Protein AF-0000000084566109 (afdb_homodimer)

Solvent-accessible surface area (backbone atoms only — not comparable to full-atom values): 45093 Å² total; per-residue (Å²): 135,86,79,77,76,80,77,79,77,79,77,78,77,78,76,80,76,72,75,73,78,78,74,76,75,74,81,66,57,42,73,52,81,47,66,78,66,37,40,87,80,50,64,73,86,62,72,80,70,82,53,57,67,56,38,51,49,52,53,51,48,41,58,68,37,37,54,48,72,68,52,50,49,45,33,47,53,53,49,52,54,53,49,50,52,52,39,42,41,44,62,55,44,79,86,59,75,68,59,42,54,63,46,71,41,75,19,55,42,48,67,68,63,40,44,40,49,92,50,46,52,35,36,33,37,36,29,21,74,42,81,57,29,57,65,29,51,51,49,48,49,52,48,50,52,53,51,50,52,62,72,44,63,88,50,88,70,54,81,60,62,48,76,43,80,44,75,58,86,54,32,36,37,42,29,37,77,69,24,36,38,36,38,34,50,31,50,45,76,82,54,59,80,71,59,45,78,89,54,26,54,53,64,70,58,29,50,50,48,53,47,40,48,48,50,41,51,50,36,64,73,71,50,57,50,56,54,37,36,48,44,35,42,49,51,53,52,42,29,72,59,32,73,48,38,56,78,60,46,72,67,55,43,51,51,47,30,40,43,41,26,41,69,40,86,83,63,50,77,48,53,60,59,58,21,57,52,41,46,30,48,37,32,40,55,34,29,51,35,91,64,32,42,51,52,60,36,87,81,45,88,60,85,40,44,58,53,75,78,48,52,71,56,52,29,43,40,31,24,41,36,22,44,34,48,40,54,38,46,76,45,69,39,50,47,35,67,69,60,75,36,81,65,59,52,57,49,73,30,72,41,75,34,92,86,40,77,45,60,47,65,81,80,82,61,73,79,75,76,76,73,70,73,75,68,70,74,66,67,83,72,67,78,89,74,85,83,82,80,79,88,74,82,127,134,85,78,77,73,80,76,76,76,73,76,75,74,77,73,80,74,71,75,74,77,78,73,74,75,73,82,66,56,42,74,52,81,47,66,80,66,37,39,86,80,51,63,72,86,63,73,79,70,83,53,57,66,56,39,50,49,53,51,51,48,40,58,69,38,37,53,48,73,68,49,48,50,45,33,47,53,53,50,52,53,53,50,51,53,53,40,42,41,45,60,55,43,80,86,54,73,68,56,44,52,65,47,71,43,74,19,55,42,47,68,68,63,42,45,40,50,93,52,47,53,35,36,32,38,36,28,23,73,42,83,58,29,58,66,29,51,52,47,47,48,50,50,50,52,51,50,50,51,61,72,44,64,88,50,87,71,52,82,59,64,48,75,45,80,45,76,58,87,56,32,36,38,42,30,38,78,68,23,34,40,36,37,35,50,31,50,47,77,82,53,61,80,70,59,44,78,87,55,27,54,52,62,70,58,28,50,50,50,53,46,40,49,48,51,42,53,48,36,64,73,70,52,57,50,54,54,36,34,48,45,35,42,48,49,53,50,41,28,73,60,31,73,48,38,56,79,61,45,73,67,54,43,51,52,48,29,40,43,42,26,42,68,38,86,82,62,50,77,48,53,59,58,57,21,57,52,41,46,30,47,39,31,39,55,32,30,50,33,91,62,33,42,51,53,59,38,88,80,46,90,56,89,40,45,57,53,73,80,48,53,71,54,50,29,44,39,33,23,41,38,21,42,33,47,42,53,37,44,75,44,69,40,50,49,35,66,69,60,76,39,82,65,59,55,58,51,75,30,74,40,74,33,92,85,40,78,44,61,48,68,81,80,85,63,72,79,73,78,78,75,73,76,74,69,71,72,67,68,82,70,68,77,90,71,77,82,69,82,74,86,68,89,123

Organism: Dendroctonus ponderosae (NCBI:txid77166)

Structure (mmCIF, N/CA/C/O backbone):
data_AF-0000000084566109-model_v1
#
loop_
_entity.id
_entity.type
_entity.pdbx_description
1 polymer 'DZF domain-containing protein'
#
loop_
_atom_site.group_PDB
_atom_site.id
_atom_site.type_symbol
_atom_site.label_atom_id
_atom_site.label_alt_id
_atom_site.label_comp_id
_atom_site.label_asym_id
_atom_site.label_entity_id
_atom_site.label_seq_id
_atom_site.pdbx_PDB_ins_code
_atom_site.Cartn_x
_atom_site.Cartn_y
_atom_site.Cartn_z
_atom_site.occupancy
_atom_site.B_iso_or_equiv
_atom_site.auth_seq_id
_atom_site.auth_comp_id
_atom_site.auth_asym_id
_atom_site.auth_atom_id
_atom_site.pdbx_PDB_model_num
ATOM 1 N N . MET A 1 1 ? 74.625 21.328 73.812 1 24.22 1 MET A N 1
ATOM 2 C CA . MET A 1 1 ? 74.438 20.562 72.562 1 24.22 1 MET A CA 1
ATOM 3 C C . MET A 1 1 ? 73 20.328 72.25 1 24.22 1 MET A C 1
ATOM 5 O O . MET A 1 1 ? 72.25 19.672 73.062 1 24.22 1 MET A O 1
ATOM 9 N N . ALA A 1 2 ? 72.312 21.359 71.625 1 22.27 2 ALA A N 1
ATOM 10 C CA . ALA A 1 2 ? 70.875 21.719 71.562 1 22.27 2 ALA A CA 1
ATOM 11 C C . ALA A 1 2 ? 70.062 20.688 70.75 1 22.27 2 ALA A C 1
ATOM 13 O O . ALA A 1 2 ? 70.375 20.422 69.562 1 22.27 2 ALA A O 1
ATOM 14 N N . ARG A 1 3 ? 69.625 19.594 71.312 1 24.31 3 ARG A N 1
ATOM 15 C CA . ARG A 1 3 ? 69 18.328 70.938 1 24.31 3 ARG A CA 1
ATOM 16 C C . ARG A 1 3 ? 67.688 18.578 70.188 1 24.31 3 ARG A C 1
ATOM 18 O O . ARG A 1 3 ? 66.625 18.844 70.75 1 24.31 3 ARG A O 1
ATOM 25 N N . GLY A 1 4 ? 67.625 19.391 69 1 24.3 4 GLY A N 1
ATOM 26 C CA . GLY A 1 4 ? 66.5 20 68.375 1 24.3 4 GLY A CA 1
ATOM 27 C C . GLY A 1 4 ? 65.5 18.969 67.875 1 24.3 4 GLY A C 1
ATOM 28 O O . GLY A 1 4 ? 65.812 18.172 67 1 24.3 4 GLY A O 1
ATOM 29 N N . GLY A 1 5 ? 64.625 18.375 68.688 1 27.52 5 GLY A N 1
ATOM 30 C CA . GLY A 1 5 ? 63.688 17.297 68.5 1 27.52 5 GLY A CA 1
ATOM 31 C C . GLY A 1 5 ? 62.688 17.609 67.375 1 27.52 5 GLY A C 1
ATOM 32 O O . GLY A 1 5 ? 62.094 18.688 67.375 1 27.52 5 GLY A O 1
ATOM 33 N N . MET A 1 6 ? 62.938 17.234 66.125 1 29.09 6 MET A N 1
ATOM 34 C CA . MET A 1 6 ? 62.219 17.469 64.812 1 29.09 6 MET A CA 1
ATOM 35 C C . MET A 1 6 ? 60.812 16.922 64.938 1 29.09 6 MET A C 1
ATOM 37 O O . MET A 1 6 ? 60.594 15.719 65.125 1 29.09 6 MET A O 1
ATOM 41 N N . ARG A 1 7 ? 59.812 17.641 65.5 1 29.08 7 ARG A N 1
ATOM 42 C CA . ARG A 1 7 ? 58.438 17.312 65.688 1 29.08 7 ARG A CA 1
ATOM 43 C C . ARG A 1 7 ? 57.719 16.984 64.375 1 29.08 7 ARG A C 1
ATOM 45 O O . ARG A 1 7 ? 57.781 17.766 63.438 1 29.08 7 ARG A O 1
ATOM 52 N N . GLY A 1 8 ? 57.688 15.695 63.969 1 26.45 8 GLY A N 1
ATOM 53 C CA . GLY A 1 8 ? 57.125 15.078 62.781 1 26.45 8 GLY A CA 1
ATOM 54 C C . GLY A 1 8 ? 55.656 15.438 62.594 1 26.45 8 GLY A C 1
ATOM 55 O O . GLY A 1 8 ? 54.812 15.125 63.438 1 26.45 8 GLY A O 1
ATOM 56 N N . ARG A 1 9 ? 55.312 16.672 62.188 1 27.45 9 ARG A N 1
ATOM 57 C CA . ARG A 1 9 ? 53.969 17.156 61.969 1 27.45 9 ARG A CA 1
ATOM 58 C C . ARG A 1 9 ? 53.156 16.203 61.062 1 27.45 9 ARG A C 1
ATOM 60 O O . ARG A 1 9 ? 53.594 15.891 59.969 1 27.45 9 ARG A O 1
ATOM 67 N N . GLY A 1 10 ? 52.469 15.203 61.625 1 26.62 10 GLY A N 1
ATOM 68 C CA . GLY A 1 10 ? 51.531 14.273 61.031 1 26.62 10 GLY A CA 1
ATOM 69 C C . GLY A 1 10 ? 50.531 14.945 60.125 1 26.62 10 GLY A C 1
ATOM 70 O O . GLY A 1 10 ? 49.75 15.781 60.562 1 26.62 10 GLY A O 1
ATOM 71 N N . GLY A 1 11 ? 50.844 15.406 58.906 1 27.61 11 GLY A N 1
ATOM 72 C CA . GLY A 1 11 ? 49.969 16.047 57.938 1 27.61 11 GLY A CA 1
ATOM 73 C C . GLY A 1 11 ? 48.656 15.281 57.75 1 27.61 11 GLY A C 1
ATOM 74 O O . GLY A 1 11 ? 48.688 14.07 57.5 1 27.61 11 GLY A O 1
ATOM 75 N N . MET A 1 12 ? 47.625 15.586 58.5 1 27.42 12 MET A N 1
ATOM 76 C CA . MET A 1 12 ? 46.25 15.109 58.406 1 27.42 12 MET A CA 1
ATOM 77 C C . MET A 1 12 ? 45.75 15.133 56.969 1 27.42 12 MET A C 1
ATOM 79 O O . MET A 1 12 ? 45.781 16.172 56.312 1 27.42 12 MET A O 1
ATOM 83 N N . ASN A 1 13 ? 45.969 14.078 56.188 1 28.45 13 ASN A N 1
ATOM 84 C CA . ASN A 1 13 ? 45.438 13.828 54.844 1 28.45 13 ASN A CA 1
ATOM 85 C C . ASN A 1 13 ? 43.938 14.094 54.781 1 28.45 13 ASN A C 1
ATOM 87 O O . ASN A 1 13 ? 43.125 13.383 55.406 1 28.45 13 ASN A O 1
ATOM 91 N N . ARG A 1 14 ? 43.406 15.305 54.844 1 30.81 14 ARG A N 1
ATOM 92 C CA . ARG A 1 14 ? 42.031 15.664 54.594 1 30.81 14 ARG A CA 1
ATOM 93 C C . ARG A 1 14 ? 41.469 14.898 53.406 1 30.81 14 ARG A C 1
ATOM 95 O O . ARG A 1 14 ? 42 14.977 52.281 1 30.81 14 ARG A O 1
ATOM 102 N N . GLY A 1 15 ? 40.875 13.688 53.531 1 30.41 15 GLY A N 1
ATOM 103 C CA . GLY A 1 15 ? 40.125 12.844 52.625 1 30.41 15 GLY A CA 1
ATOM 104 C C . GLY A 1 15 ? 39.219 13.617 51.719 1 30.41 15 GLY A C 1
ATOM 105 O O . GLY A 1 15 ? 38.406 14.445 52.188 1 30.41 15 GLY A O 1
ATOM 106 N N . ILE A 1 16 ? 39.531 14.055 50.531 1 33 16 ILE A N 1
ATOM 107 C CA . ILE A 1 16 ? 38.75 14.68 49.469 1 33 16 ILE A CA 1
ATOM 108 C C . ILE A 1 16 ? 37.406 13.984 49.344 1 33 16 ILE A C 1
ATOM 110 O O . ILE A 1 16 ? 37.344 12.797 49.031 1 33 16 ILE A O 1
ATOM 114 N N . GLY A 1 17 ? 36.406 14.164 50.219 1 33.16 17 GLY A N 1
ATOM 115 C CA . GLY A 1 17 ? 35.031 13.742 50.062 1 33.16 17 GLY A CA 1
ATOM 116 C C . GLY A 1 17 ? 34.5 13.844 48.656 1 33.16 17 GLY A C 1
ATOM 117 O O . GLY A 1 17 ? 34.5 14.93 48.062 1 33.16 17 GLY A O 1
ATOM 118 N N . GLY A 1 18 ? 34.75 12.875 47.781 1 34.28 18 GLY A N 1
ATOM 119 C CA . GLY A 1 18 ? 34.25 12.75 46.438 1 34.28 18 GLY A CA 1
ATOM 120 C C . GLY A 1 18 ? 32.812 13.195 46.281 1 34.28 18 GLY A C 1
ATOM 121 O O . GLY A 1 18 ? 31.984 12.945 47.156 1 34.28 18 GLY A O 1
ATOM 122 N N . ARG A 1 19 ? 32.5 14.391 45.688 1 39.81 19 ARG A N 1
ATOM 123 C CA . ARG A 1 19 ? 31.172 14.875 45.375 1 39.81 19 ARG A CA 1
ATOM 124 C C . ARG A 1 19 ? 30.281 13.734 44.875 1 39.81 19 ARG A C 1
ATOM 126 O O . ARG A 1 19 ? 30.75 12.836 44.156 1 39.81 19 ARG A O 1
ATOM 133 N N . PRO A 1 20 ? 29.25 13.336 45.656 1 38.5 20 PRO A N 1
ATOM 134 C CA . PRO A 1 20 ? 28.328 12.281 45.219 1 38.5 20 PRO A CA 1
ATOM 135 C C . PRO A 1 20 ? 27.969 12.375 43.75 1 38.5 20 PRO A C 1
ATOM 137 O O . PRO A 1 20 ? 28.031 13.461 43.156 1 38.5 20 PRO A O 1
ATOM 140 N N . PRO A 1 21 ? 28.094 11.336 42.969 1 37.12 21 PRO A N 1
ATOM 141 C CA . PRO A 1 21 ? 27.781 11.328 41.531 1 37.12 21 PRO A CA 1
ATOM 142 C C . PRO A 1 21 ? 26.469 12.047 41.219 1 37.12 21 PRO A C 1
ATOM 144 O O . PRO A 1 21 ? 25.594 12.141 42.062 1 37.12 21 PRO A O 1
ATOM 147 N N . TYR A 1 22 ? 26.453 13.125 40.5 1 36.5 22 TYR A N 1
ATOM 148 C CA . TYR A 1 22 ? 25.281 13.812 39.969 1 36.5 22 TYR A CA 1
ATOM 149 C C . TYR A 1 22 ? 24.188 12.82 39.594 1 36.5 22 TYR A C 1
ATOM 151 O O . TYR A 1 22 ? 24.438 11.883 38.812 1 36.5 22 TYR A O 1
ATOM 159 N N . LYS A 1 23 ? 23.234 12.484 40.406 1 35.03 23 LYS A N 1
ATOM 160 C CA . LYS A 1 23 ? 22.047 11.703 40.031 1 35.03 23 LYS A CA 1
ATOM 161 C C . LYS A 1 23 ? 21.5 12.125 38.688 1 35.03 23 LYS A C 1
ATOM 163 O O . LYS A 1 23 ? 21.203 13.305 38.469 1 35.03 23 LYS A O 1
ATOM 168 N N . VAL A 1 24 ? 21.812 11.516 37.625 1 37.69 24 VAL A N 1
ATOM 169 C CA . VAL A 1 24 ? 21.188 11.719 36.312 1 37.69 24 VAL A CA 1
ATOM 170 C C . VAL A 1 24 ? 19.688 11.953 36.5 1 37.69 24 VAL A C 1
ATOM 172 O O . VAL A 1 24 ? 19 11.148 37.125 1 37.69 24 VAL A O 1
ATOM 175 N N . LYS A 1 25 ? 19.188 13.18 36.625 1 38.34 25 LYS A N 1
ATOM 176 C CA . LYS A 1 25 ? 17.766 13.5 36.688 1 38.34 25 LYS A CA 1
ATOM 177 C C . LYS A 1 25 ? 16.969 12.609 35.75 1 38.34 25 LYS A C 1
ATOM 179 O O . LYS A 1 25 ? 17.312 12.492 34.562 1 38.34 25 LYS A O 1
ATOM 184 N N . MET A 1 26 ? 16.406 11.547 36.188 1 39.81 26 MET A N 1
ATOM 185 C CA . MET A 1 26 ? 15.469 10.688 35.469 1 39.81 26 MET A CA 1
ATOM 186 C C . MET A 1 26 ? 14.469 11.516 34.688 1 39.81 26 MET A C 1
ATOM 188 O O . MET A 1 26 ? 13.805 12.398 35.219 1 39.81 26 MET A O 1
ATOM 192 N N . PHE A 1 27 ? 14.742 11.781 33.469 1 41.44 27 PHE A N 1
ATOM 193 C CA . PHE A 1 27 ? 13.797 12.453 32.594 1 41.44 27 PHE A CA 1
ATOM 194 C C . PHE A 1 27 ? 12.391 11.906 32.781 1 41.44 27 PHE A C 1
ATOM 196 O O . PHE A 1 27 ? 12.141 10.719 32.562 1 41.44 27 PHE A O 1
ATOM 203 N N . LEU A 1 28 ? 11.602 12.523 33.688 1 40.25 28 LEU A N 1
ATOM 204 C CA . LEU A 1 28 ? 10.188 12.172 33.781 1 40.25 28 LEU A CA 1
ATOM 205 C C . LEU A 1 28 ? 9.391 12.805 32.656 1 40.25 28 LEU A C 1
ATOM 207 O O . LEU A 1 28 ? 9.125 14.008 32.656 1 40.25 28 LEU A O 1
ATOM 211 N N . PRO A 1 29 ? 9.258 12.109 31.547 1 44.16 29 PRO A N 1
ATOM 212 C CA . PRO A 1 29 ? 8.523 12.695 30.422 1 44.16 29 PRO A CA 1
ATOM 213 C C . PRO A 1 29 ? 7.145 13.211 30.828 1 44.16 29 PRO A C 1
ATOM 215 O O . PRO A 1 29 ? 6.402 12.516 31.531 1 44.16 29 PRO A O 1
ATOM 218 N N . ARG A 1 30 ? 6.902 14.492 30.938 1 50.47 30 ARG A N 1
ATOM 219 C CA . ARG A 1 30 ? 5.582 15.047 31.219 1 50.47 30 ARG A CA 1
ATOM 220 C C . ARG A 1 30 ? 4.762 15.195 29.938 1 50.47 30 ARG A C 1
ATOM 222 O O . ARG A 1 30 ? 5.293 15.578 28.891 1 50.47 30 ARG A O 1
ATOM 229 N N . HIS A 1 31 ? 3.6 14.562 29.953 1 48.66 31 HIS A N 1
ATOM 230 C CA . HIS A 1 31 ? 2.711 14.734 28.812 1 48.66 31 HIS A CA 1
ATOM 231 C C . HIS A 1 31 ? 2.018 16.094 28.859 1 48.66 31 HIS A C 1
ATOM 233 O O . HIS A 1 31 ? 1.535 16.516 29.906 1 48.66 31 HIS A O 1
ATOM 239 N N . PRO A 1 32 ? 2.1 16.844 27.922 1 48.53 32 PRO A N 1
ATOM 240 C CA . PRO A 1 32 ? 1.379 18.125 27.938 1 48.53 32 PRO A CA 1
ATOM 241 C C . PRO A 1 32 ? -0.129 17.938 28.094 1 48.53 32 PRO A C 1
ATOM 243 O O . PRO A 1 32 ? -0.662 16.859 27.828 1 48.53 32 PRO A O 1
ATOM 246 N N . PHE A 1 33 ? -0.722 18.922 28.719 1 50.38 33 PHE A N 1
ATOM 247 C CA . PHE A 1 33 ? -2.172 18.938 28.875 1 50.38 33 PHE A CA 1
ATOM 248 C C . PHE A 1 33 ? -2.867 18.812 27.531 1 50.38 33 PHE A C 1
ATOM 250 O O . PHE A 1 33 ? -2.549 19.562 26.594 1 50.38 33 PHE A O 1
ATOM 257 N N . ASP A 1 34 ? -3.506 17.734 27.25 1 49.19 34 ASP A N 1
ATOM 258 C CA . ASP A 1 34 ? -4.285 17.484 26.031 1 49.19 34 ASP A CA 1
ATOM 259 C C . ASP A 1 34 ? -5.781 17.453 26.344 1 49.19 34 ASP A C 1
ATOM 261 O O . ASP A 1 34 ? -6.262 16.5 26.984 1 49.19 34 ASP A O 1
ATOM 265 N N . LEU A 1 35 ? -6.453 18.5 26.031 1 51.09 35 LEU A N 1
ATOM 266 C CA . LEU A 1 35 ? -7.875 18.641 26.312 1 51.09 35 LEU A CA 1
ATOM 267 C C . LEU A 1 35 ? -8.648 17.422 25.797 1 51.09 35 LEU A C 1
ATOM 269 O O . LEU A 1 35 ? -9.617 16.984 26.422 1 51.09 35 LEU A O 1
ATOM 273 N N . ALA A 1 36 ? -8.203 16.938 24.719 1 50.5 36 ALA A N 1
ATOM 274 C CA . ALA A 1 36 ? -8.922 15.805 24.125 1 50.5 36 ALA A CA 1
ATOM 275 C C . ALA A 1 36 ? -8.875 14.586 25.031 1 50.5 36 ALA A C 1
ATOM 277 O O . ALA A 1 36 ? -9.797 13.766 25.031 1 50.5 36 ALA A O 1
ATOM 278 N N . LEU A 1 37 ? -7.863 14.57 25.828 1 51.66 37 LEU A N 1
ATOM 279 C CA . LEU A 1 37 ? -7.699 13.438 26.734 1 51.66 37 LEU A CA 1
ATOM 280 C C . LEU A 1 37 ? -8.445 13.672 28.047 1 51.66 37 LEU A C 1
ATOM 282 O O . LEU A 1 37 ? -8.664 12.734 28.812 1 51.66 37 LEU A O 1
ATOM 286 N N . CYS A 1 38 ? -8.766 14.898 28.375 1 51.47 38 CYS A N 1
ATOM 287 C CA . CYS A 1 38 ? -9.312 15.203 29.688 1 51.47 38 CYS A CA 1
ATOM 288 C C . CYS A 1 38 ? -10.773 15.609 29.594 1 51.47 38 CYS A C 1
ATOM 290 O O . CYS A 1 38 ? -11.297 16.297 30.484 1 51.47 38 CYS A O 1
ATOM 292 N N . GLU A 1 39 ? -11.414 15.305 28.562 1 54.31 39 GLU A N 1
ATOM 293 C CA . GLU A 1 39 ? -12.789 15.773 28.406 1 54.31 39 GLU A CA 1
ATOM 294 C C . GLU A 1 39 ? -13.656 15.328 29.578 1 54.31 39 GLU A C 1
ATOM 296 O O . GLU A 1 39 ? -14.562 16.047 30 1 54.31 39 GLU A O 1
ATOM 301 N N . SER A 1 40 ? -13.359 14.195 30.031 1 52.59 40 SER A N 1
ATOM 302 C CA . SER A 1 40 ? -14.18 13.703 31.141 1 52.59 40 SER A CA 1
ATOM 303 C C . SER A 1 40 ? -13.992 14.555 32.375 1 52.59 40 SER A C 1
ATOM 305 O O . SER A 1 40 ? -14.938 14.766 33.156 1 52.59 40 SER A O 1
ATOM 307 N N . SER A 1 41 ? -12.789 15.047 32.531 1 52.84 41 SER A N 1
ATOM 308 C CA . SER A 1 41 ? -12.508 15.797 33.75 1 52.84 41 SER A CA 1
ATOM 309 C C . SER A 1 41 ? -12.836 17.281 33.562 1 52.84 41 SER A C 1
ATOM 311 O O . SER A 1 41 ? -13.031 18 34.531 1 52.84 41 SER A O 1
ATOM 313 N N . PHE A 1 42 ? -12.82 17.766 32.312 1 51.38 42 PHE A N 1
ATOM 314 C CA . PHE A 1 42 ? -13.109 19.172 32.031 1 51.38 42 PHE A CA 1
ATOM 315 C C . PHE A 1 42 ? -14.133 19.297 30.906 1 51.38 42 PHE A C 1
ATOM 317 O O . PHE A 1 42 ? -13.773 19.5 29.75 1 51.38 42 PHE A O 1
ATOM 324 N N . PRO A 1 43 ? -15.375 19.047 31.453 1 48.75 43 PRO A N 1
ATOM 325 C CA . PRO A 1 43 ? -16.453 19.156 30.453 1 48.75 43 PRO A CA 1
ATOM 326 C C . PRO A 1 43 ? -16.5 20.531 29.781 1 48.75 43 PRO A C 1
ATOM 328 O O . PRO A 1 43 ? -16.188 21.531 30.406 1 48.75 43 PRO A O 1
ATOM 331 N N . ARG A 1 44 ? -16.422 20.531 28.469 1 50.94 44 ARG A N 1
ATOM 332 C CA . ARG A 1 44 ? -16.516 21.781 27.734 1 50.94 44 ARG A CA 1
ATOM 333 C C . ARG A 1 44 ? -17.719 22.594 28.188 1 50.94 44 ARG A C 1
ATOM 335 O O . ARG A 1 44 ? -18.797 22.047 28.422 1 50.94 44 ARG A O 1
ATOM 342 N N . THR A 1 45 ? -17.594 23.703 28.797 1 45.22 45 THR A N 1
ATOM 343 C CA . THR A 1 45 ? -18.688 24.594 29.203 1 45.22 45 THR A CA 1
ATOM 344 C C . THR A 1 45 ? -19.609 24.891 28.016 1 45.22 45 THR A C 1
ATOM 346 O O . THR A 1 45 ? -20.797 25.156 28.203 1 45.22 45 THR A O 1
ATOM 349 N N . LYS A 1 46 ? -19.156 25.344 26.828 1 45.56 46 LYS A N 1
ATOM 350 C CA . LYS A 1 46 ? -19.969 25.656 25.656 1 45.56 46 LYS A CA 1
ATOM 351 C C . LYS A 1 46 ? -19.922 24.547 24.625 1 45.56 46 LYS A C 1
ATOM 353 O O . LYS A 1 46 ? -18.875 23.922 24.422 1 45.56 46 LYS A O 1
ATOM 358 N N . PRO A 1 47 ? -21.109 24.047 24.375 1 44.66 47 PRO A N 1
ATOM 359 C CA . PRO A 1 47 ? -21.172 23.016 23.344 1 44.66 47 PRO A CA 1
ATOM 360 C C . PRO A 1 47 ? -20.266 23.312 22.156 1 44.66 47 PRO A C 1
ATOM 362 O O . PRO A 1 47 ? -19.984 24.484 21.859 1 44.66 47 PRO A O 1
ATOM 365 N N . ALA A 1 48 ? -19.344 22.453 21.75 1 49.38 48 ALA A N 1
ATOM 366 C CA . ALA A 1 48 ? -18.484 22.625 20.578 1 49.38 48 ALA A CA 1
ATOM 367 C C . ALA A 1 48 ? -19.203 23.375 19.469 1 49.38 48 ALA A C 1
ATOM 369 O O . ALA A 1 48 ? -20.281 22.953 19.031 1 49.38 48 ALA A O 1
ATOM 370 N N . ALA A 1 49 ? -19.469 24.688 19.484 1 47.06 49 ALA A N 1
ATOM 371 C CA . ALA A 1 49 ? -20.062 25.438 18.391 1 47.06 49 ALA A CA 1
ATOM 372 C C . ALA A 1 49 ? -19.875 24.703 17.062 1 47.06 49 ALA A C 1
ATOM 374 O O . ALA A 1 49 ? -18.828 24.062 16.844 1 47.06 49 ALA A O 1
ATOM 375 N N . GLU A 1 50 ? -20.953 24.234 16.469 1 54.97 50 GLU A N 1
ATOM 376 C CA . GLU A 1 50 ? -21.094 23.531 15.195 1 54.97 50 GLU A CA 1
ATOM 377 C C . GLU A 1 50 ? -20.141 24.109 14.148 1 54.97 50 GLU A C 1
ATOM 379 O O . GLU A 1 50 ? -20.391 25.203 13.633 1 54.97 50 GLU A O 1
ATOM 384 N N . GLU A 1 51 ? -18.812 23.938 14.289 1 76.94 51 GLU A N 1
ATOM 385 C CA . GLU A 1 51 ? -17.828 24.562 13.414 1 76.94 51 GLU A CA 1
ATOM 386 C C . GLU A 1 51 ? -17.891 23.984 12.008 1 76.94 51 GLU A C 1
ATOM 388 O O . GLU A 1 51 ? -16.891 23.484 11.492 1 76.94 51 GLU A O 1
ATOM 393 N N . THR A 1 52 ? -19.156 23.984 11.555 1 83.12 52 THR A N 1
ATOM 394 C CA . THR A 1 52 ? -19.406 23.516 10.195 1 83.12 52 THR A CA 1
ATOM 395 C C . THR A 1 52 ? -18.594 24.312 9.18 1 83.12 52 THR A C 1
ATOM 397 O O . THR A 1 52 ? -18.031 23.766 8.242 1 83.12 52 THR A O 1
ATOM 400 N N . ALA A 1 53 ? -18.547 25.625 9.492 1 88.81 53 ALA A N 1
ATOM 401 C CA . ALA A 1 53 ? -17.812 26.484 8.562 1 88.81 53 ALA A CA 1
ATOM 402 C C . ALA A 1 53 ? -16.328 26.125 8.562 1 88.81 53 ALA A C 1
ATOM 404 O O . ALA A 1 53 ? -15.695 26.094 7.504 1 88.81 53 ALA A O 1
ATOM 405 N N . PHE A 1 54 ? -15.859 25.906 9.711 1 93 54 PHE A N 1
ATOM 406 C CA . PHE A 1 54 ? -14.453 25.547 9.836 1 93 54 PHE A CA 1
ATOM 407 C C . PHE A 1 54 ? -14.18 24.203 9.164 1 93 54 PHE A C 1
ATOM 409 O O . PHE A 1 54 ? -13.219 24.078 8.406 1 93 54 PHE A O 1
ATOM 416 N N . THR A 1 55 ? -14.992 23.234 9.383 1 91.75 55 THR A N 1
ATOM 417 C CA . THR A 1 55 ? -14.852 21.922 8.766 1 91.75 55 THR A CA 1
ATOM 418 C C . THR A 1 55 ? -14.914 22.016 7.246 1 91.75 55 THR A C 1
ATOM 420 O O . THR A 1 55 ? -14.094 21.422 6.547 1 91.75 55 THR A O 1
ATOM 423 N N . GLN A 1 56 ? -15.797 22.797 6.777 1 90.12 56 GLN A N 1
ATOM 424 C CA . GLN A 1 56 ? -15.938 22.984 5.336 1 90.12 56 GLN A CA 1
ATOM 425 C C . GLN A 1 56 ? -14.711 23.656 4.738 1 90.12 56 GLN A C 1
ATOM 427 O O . GLN A 1 56 ? -14.289 23.312 3.629 1 90.12 56 GLN A O 1
ATOM 432 N N . ALA A 1 57 ? -14.18 24.547 5.488 1 94.31 57 ALA A N 1
ATOM 433 C CA . ALA A 1 57 ? -12.977 25.234 5.027 1 94.31 57 ALA A CA 1
ATOM 434 C C . ALA A 1 57 ? -11.797 24.266 4.949 1 94.31 57 ALA A C 1
ATOM 436 O O . ALA A 1 57 ? -11 24.328 4.012 1 94.31 57 ALA A O 1
ATOM 437 N N . LEU A 1 58 ? -11.703 23.422 5.949 1 96.12 58 LEU A N 1
ATOM 438 C CA . LEU A 1 58 ? -10.641 22.422 5.973 1 96.12 58 LEU A CA 1
ATOM 439 C C . LEU A 1 58 ? -10.742 21.484 4.777 1 96.12 58 LEU A C 1
ATOM 441 O O . LEU A 1 58 ? -9.742 21.219 4.109 1 96.12 58 LEU A O 1
ATOM 445 N N . LEU A 1 59 ? -11.898 21.062 4.48 1 92.69 59 LEU A N 1
ATOM 446 C CA . LEU A 1 59 ? -12.141 20.109 3.395 1 92.69 59 LEU A CA 1
ATOM 447 C C . LEU A 1 59 ? -11.914 20.781 2.039 1 92.69 59 LEU A C 1
ATOM 449 O O . LEU A 1 59 ? -11.367 20.156 1.123 1 92.69 59 LEU A O 1
ATOM 453 N N . LYS A 1 60 ? -12.32 21.984 1.951 1 92.88 60 LYS A N 1
ATOM 454 C CA . LYS A 1 60 ? -12.078 22.734 0.718 1 92.88 60 LYS A CA 1
ATOM 455 C C . LYS A 1 60 ? -10.586 22.922 0.464 1 92.88 60 LYS A C 1
ATOM 457 O O . LYS A 1 60 ? -10.117 22.719 -0.659 1 92.88 60 LYS A O 1
ATOM 462 N N . ARG A 1 61 ? -9.898 23.266 1.499 1 96.06 61 ARG A N 1
ATOM 463 C CA . ARG A 1 61 ? -8.453 23.453 1.352 1 96.06 61 ARG A CA 1
ATOM 464 C C . ARG A 1 61 ? -7.777 22.141 0.984 1 96.06 61 ARG A C 1
ATOM 466 O O . ARG A 1 61 ? -6.863 22.109 0.157 1 96.06 61 ARG A O 1
ATOM 473 N N . ASN A 1 62 ? -8.18 21.078 1.599 1 94.88 62 ASN A N 1
ATOM 474 C CA . ASN A 1 62 ? -7.656 19.766 1.241 1 94.88 62 ASN A CA 1
ATOM 475 C C . ASN A 1 62 ? -7.895 19.438 -0.232 1 94.88 62 ASN A C 1
ATOM 477 O O . ASN A 1 62 ? -7.016 18.906 -0.908 1 94.88 62 ASN A O 1
ATOM 481 N N . SER A 1 63 ? -9.078 19.75 -0.715 1 91.19 63 SER A N 1
ATOM 482 C CA . SER A 1 63 ? -9.406 19.516 -2.117 1 91.19 63 SER A CA 1
ATOM 483 C C . SER A 1 63 ? -8.5 20.312 -3.041 1 91.19 63 SER A C 1
ATOM 485 O O . SER A 1 63 ? -8.055 19.812 -4.074 1 91.19 63 SER A O 1
ATOM 487 N N . ASP A 1 64 ? -8.219 21.5 -2.592 1 94.44 64 ASP A N 1
ATOM 488 C CA . ASP A 1 64 ? -7.352 22.375 -3.379 1 94.44 64 ASP A CA 1
ATOM 489 C C . ASP A 1 64 ? -5.918 21.844 -3.389 1 94.44 64 ASP A C 1
ATOM 491 O O . ASP A 1 64 ? -5.18 22.047 -4.355 1 94.44 64 ASP A O 1
ATOM 495 N N . LEU A 1 65 ? -5.578 21.219 -2.326 1 96.19 65 LEU A N 1
ATOM 496 C CA . LEU A 1 65 ? -4.203 20.75 -2.158 1 96.19 65 LEU A CA 1
ATOM 497 C C . LEU A 1 65 ? -4.02 19.359 -2.777 1 96.19 65 LEU A C 1
ATOM 499 O O . LEU A 1 65 ? -2.889 18.922 -3.002 1 96.19 65 LEU A O 1
ATOM 503 N N . SER A 1 66 ? -5.074 18.641 -3.021 1 94.06 66 SER A N 1
ATOM 504 C CA . SER A 1 66 ? -4.996 17.281 -3.543 1 94.06 66 SER A CA 1
ATOM 505 C C . SER A 1 66 ? -4.602 17.266 -5.016 1 94.06 66 SER A C 1
ATOM 507 O O . SER A 1 66 ? -5.012 18.141 -5.777 1 94.06 66 SER A O 1
ATOM 509 N N . PRO A 1 67 ? -3.789 16.297 -5.41 1 93.62 67 PRO A N 1
ATOM 510 C CA . PRO A 1 67 ? -3.41 16.219 -6.82 1 93.62 67 PRO A CA 1
ATOM 511 C C . PRO A 1 67 ? -4.613 16.031 -7.746 1 93.62 67 PRO A C 1
ATOM 513 O O . PRO A 1 67 ? -5.57 15.336 -7.395 1 93.62 67 PRO A O 1
ATOM 516 N N . THR A 1 68 ? -4.562 16.672 -8.875 1 89.69 68 THR A N 1
ATOM 517 C CA . THR A 1 68 ? -5.605 16.516 -9.883 1 89.69 68 THR A CA 1
ATOM 518 C C . THR A 1 68 ? -5.547 15.133 -10.523 1 89.69 68 THR A C 1
ATOM 520 O O . THR A 1 68 ? -4.52 14.461 -10.453 1 89.69 68 THR A O 1
ATOM 523 N N . PRO A 1 69 ? -6.602 14.734 -11.148 1 83.81 69 PRO A N 1
ATOM 524 C CA . PRO A 1 69 ? -6.598 13.438 -11.82 1 83.81 69 PRO A CA 1
ATOM 525 C C . PRO A 1 69 ? -5.496 13.32 -12.875 1 83.81 69 PRO A C 1
ATOM 527 O O . PRO A 1 69 ? -4.902 12.25 -13.039 1 83.81 69 PRO A O 1
ATOM 530 N N . VAL A 1 70 ? -5.215 14.406 -13.555 1 86.25 70 VAL A N 1
ATOM 531 C CA . VAL A 1 70 ? -4.176 14.414 -14.578 1 86.25 70 VAL A CA 1
ATOM 532 C C . VAL A 1 70 ? -2.811 14.195 -13.93 1 86.25 70 VAL A C 1
ATOM 534 O O . VAL A 1 70 ? -1.996 13.414 -14.43 1 86.25 70 VAL A O 1
ATOM 537 N N . GLU A 1 71 ? -2.59 14.891 -12.805 1 92.56 71 GLU A N 1
ATOM 538 C CA . GLU A 1 71 ? -1.335 14.734 -12.078 1 92.56 71 GLU A CA 1
ATOM 539 C C . GLU A 1 71 ? -1.178 13.312 -11.547 1 92.56 71 GLU A C 1
ATOM 541 O O . GLU A 1 71 ? -0.096 12.734 -11.625 1 92.56 71 GLU A O 1
ATOM 546 N N . GLN A 1 72 ? -2.242 12.797 -11.055 1 89.69 72 GLN A N 1
ATOM 547 C CA . GLN A 1 72 ? -2.238 11.438 -10.508 1 89.69 72 GLN A CA 1
ATOM 548 C C . GLN A 1 72 ? -1.922 10.414 -11.594 1 89.69 72 GLN A C 1
ATOM 550 O O . GLN A 1 72 ? -1.151 9.477 -11.367 1 89.69 72 GLN A O 1
ATOM 555 N N . THR A 1 73 ? -2.51 10.562 -12.734 1 87.06 73 THR A N 1
ATOM 556 C CA . THR A 1 73 ? -2.291 9.648 -13.844 1 87.06 73 THR A CA 1
ATOM 557 C C . THR A 1 73 ? -0.845 9.719 -14.328 1 87.06 73 THR A C 1
ATOM 559 O O . THR A 1 73 ? -0.229 8.688 -14.602 1 87.06 73 THR A O 1
ATOM 562 N N . ALA A 1 74 ? -0.336 10.883 -14.383 1 91.94 74 ALA A N 1
ATOM 563 C CA . ALA A 1 74 ? 1.026 11.086 -14.875 1 91.94 74 ALA A CA 1
ATOM 564 C C . ALA A 1 74 ? 2.039 10.398 -13.961 1 91.94 74 ALA A C 1
ATOM 566 O O . ALA A 1 74 ? 2.926 9.688 -14.43 1 91.94 74 ALA A O 1
ATOM 567 N N . ILE A 1 75 ? 1.93 10.617 -12.711 1 94.94 75 ILE A N 1
ATOM 568 C CA . ILE A 1 75 ? 2.895 10.055 -11.773 1 94.94 75 ILE A CA 1
ATOM 569 C C . ILE A 1 75 ? 2.713 8.547 -11.68 1 94.94 75 ILE A C 1
ATOM 571 O O . ILE A 1 75 ? 3.689 7.797 -11.586 1 94.94 75 ILE A O 1
ATOM 575 N N . LEU A 1 76 ? 1.513 8.125 -11.711 1 90.88 76 LEU A N 1
ATOM 576 C CA . LEU A 1 76 ? 1.231 6.695 -11.648 1 90.88 76 LEU A CA 1
ATOM 577 C C . LEU A 1 76 ? 1.833 5.965 -12.844 1 90.88 76 LEU A C 1
ATOM 579 O O . LEU A 1 76 ? 2.439 4.902 -12.688 1 90.88 76 LEU A O 1
ATOM 583 N N . ASN A 1 77 ? 1.664 6.484 -13.992 1 89.5 77 ASN A N 1
ATOM 584 C CA . ASN A 1 77 ? 2.209 5.879 -15.203 1 89.5 77 ASN A CA 1
ATOM 585 C C . ASN A 1 77 ? 3.729 5.758 -15.133 1 89.5 77 ASN A C 1
ATOM 587 O O . ASN A 1 77 ? 4.289 4.711 -15.453 1 89.5 77 ASN A O 1
ATOM 591 N N . LEU A 1 78 ? 4.297 6.84 -14.734 1 94.75 78 LEU A N 1
ATOM 592 C CA . LEU A 1 78 ? 5.754 6.84 -14.648 1 94.75 78 LEU A CA 1
ATOM 593 C C . LEU A 1 78 ? 6.23 5.844 -13.594 1 94.75 78 LEU A C 1
ATOM 595 O O . LEU A 1 78 ? 7.172 5.082 -13.836 1 94.75 78 LEU A O 1
ATOM 599 N N . VAL A 1 79 ? 5.57 5.801 -12.453 1 95.56 79 VAL A N 1
ATOM 600 C CA . VAL A 1 79 ? 5.93 4.902 -11.359 1 95.56 79 VAL A CA 1
ATOM 601 C C . VAL A 1 79 ? 5.77 3.451 -11.812 1 95.56 79 VAL A C 1
ATOM 603 O O . VAL A 1 79 ? 6.629 2.611 -11.539 1 95.56 79 VAL A O 1
ATOM 606 N N . THR A 1 80 ? 4.691 3.109 -12.477 1 91.06 80 THR A N 1
ATOM 607 C CA . THR A 1 80 ? 4.41 1.751 -12.93 1 91.06 80 THR A CA 1
ATOM 608 C C . THR A 1 80 ? 5.484 1.268 -13.898 1 91.06 80 THR A C 1
ATOM 610 O O . THR A 1 80 ? 5.965 0.137 -13.789 1 91.06 80 THR A O 1
ATOM 613 N N . LYS A 1 81 ? 5.902 2.08 -14.773 1 93.25 81 LYS A N 1
ATOM 614 C CA . LYS A 1 81 ? 6.934 1.726 -15.742 1 93.25 81 LYS A CA 1
ATOM 615 C C . LYS A 1 81 ? 8.266 1.447 -15.047 1 93.25 81 LYS A C 1
ATOM 617 O O . LYS A 1 81 ? 8.906 0.424 -15.312 1 93.25 81 LYS A O 1
ATOM 622 N N . ILE A 1 82 ? 8.633 2.373 -14.18 1 96.62 82 ILE A N 1
ATOM 623 C CA . ILE A 1 82 ? 9.914 2.246 -13.5 1 96.62 82 ILE A CA 1
ATOM 624 C C . ILE A 1 82 ? 9.891 1.042 -12.562 1 96.62 82 ILE A C 1
ATOM 626 O O . ILE A 1 82 ? 10.859 0.282 -12.492 1 96.62 82 ILE A O 1
ATOM 630 N N . GLN A 1 83 ? 8.781 0.859 -11.891 1 94.75 83 GLN A N 1
ATOM 631 C CA . GLN A 1 83 ? 8.617 -0.29 -11 1 94.75 83 GLN A CA 1
ATOM 632 C C . GLN A 1 83 ? 8.734 -1.601 -11.773 1 94.75 83 GLN A C 1
ATOM 634 O O . GLN A 1 83 ? 9.352 -2.555 -11.305 1 94.75 83 GLN A O 1
ATOM 639 N N . THR A 1 84 ? 8.172 -1.68 -12.914 1 91.75 84 THR A N 1
ATOM 640 C CA . THR A 1 84 ? 8.219 -2.879 -13.742 1 91.75 84 THR A CA 1
ATOM 641 C C . THR A 1 84 ? 9.656 -3.209 -14.133 1 91.75 84 THR A C 1
ATOM 643 O O . THR A 1 84 ? 10.078 -4.363 -14.047 1 91.75 84 THR A O 1
ATOM 646 N N . VAL A 1 85 ? 10.352 -2.201 -14.508 1 95.25 85 VAL A N 1
ATOM 647 C CA . VAL A 1 85 ? 11.742 -2.385 -14.914 1 95.25 85 VAL A CA 1
ATOM 648 C C . VAL A 1 85 ? 12.57 -2.877 -13.734 1 95.25 85 VAL A C 1
ATOM 650 O O . VAL A 1 85 ? 13.352 -3.818 -13.867 1 95.25 85 VAL A O 1
ATOM 653 N N . LEU A 1 86 ? 12.375 -2.256 -12.602 1 96.94 86 LEU A N 1
ATOM 654 C CA . LEU A 1 86 ? 13.148 -2.617 -11.414 1 96.94 86 LEU A CA 1
ATOM 655 C C . LEU A 1 86 ? 12.773 -4.016 -10.93 1 96.94 86 LEU A C 1
ATOM 657 O O . LEU A 1 86 ? 13.648 -4.797 -10.547 1 96.94 86 LEU A O 1
ATOM 661 N N . ASP A 1 87 ? 11.531 -4.34 -11.008 1 93.75 87 ASP A N 1
ATOM 662 C CA . ASP A 1 87 ? 11.078 -5.676 -10.625 1 93.75 87 ASP A CA 1
ATOM 663 C C . ASP A 1 87 ? 11.688 -6.742 -11.531 1 93.75 87 ASP A C 1
ATOM 665 O O . ASP A 1 87 ? 12.062 -7.82 -11.062 1 93.75 87 ASP A O 1
ATOM 669 N N . ASN A 1 88 ? 11.75 -6.445 -12.75 1 92 88 ASN A N 1
ATOM 670 C CA . ASN A 1 88 ? 12.352 -7.383 -13.695 1 92 88 ASN A CA 1
ATOM 671 C C . ASN A 1 88 ? 13.828 -7.613 -13.391 1 92 88 ASN A C 1
ATOM 673 O O . ASN A 1 88 ? 14.328 -8.734 -13.531 1 92 88 ASN A O 1
ATOM 677 N N . LEU A 1 89 ? 14.461 -6.527 -12.984 1 94.56 89 LEU A N 1
ATOM 678 C CA . LEU A 1 89 ? 15.875 -6.637 -12.656 1 94.56 89 LEU A CA 1
ATOM 679 C C . LEU A 1 89 ? 16.078 -7.473 -11.398 1 94.56 89 LEU A C 1
ATOM 681 O O . LEU A 1 89 ? 17.125 -8.109 -11.234 1 94.56 89 LEU A O 1
ATOM 685 N N . VAL A 1 90 ? 15.117 -7.477 -10.539 1 94.12 90 VAL A N 1
ATOM 686 C CA . VAL A 1 90 ? 15.195 -8.289 -9.328 1 94.12 90 VAL A CA 1
ATOM 687 C C . VAL A 1 90 ? 15.016 -9.766 -9.68 1 94.12 90 VAL A C 1
ATOM 689 O O . VAL A 1 90 ? 15.758 -10.617 -9.188 1 94.12 90 VAL A O 1
ATOM 692 N N . VAL A 1 91 ? 14.125 -10.055 -10.531 1 91.44 91 VAL A N 1
ATOM 693 C CA . VAL A 1 91 ? 13.727 -11.43 -10.812 1 91.44 91 VAL A CA 1
ATOM 694 C C . VAL A 1 91 ? 14.664 -12.047 -11.844 1 91.44 91 VAL A C 1
ATOM 696 O O . VAL A 1 91 ? 15.031 -13.219 -11.734 1 91.44 91 VAL A O 1
ATOM 699 N N . ALA A 1 92 ? 15.008 -11.195 -12.852 1 88.88 92 ALA A N 1
ATOM 700 C CA . ALA A 1 92 ? 15.844 -11.688 -13.938 1 88.88 92 ALA A CA 1
ATOM 701 C C . ALA A 1 92 ? 16.859 -10.633 -14.367 1 88.88 92 ALA A C 1
ATOM 703 O O . ALA A 1 92 ? 16.703 -9.984 -15.406 1 88.88 92 ALA A O 1
ATOM 704 N N . PRO A 1 93 ? 17.875 -10.586 -13.688 1 87.56 93 PRO A N 1
ATOM 705 C CA . PRO A 1 93 ? 18.891 -9.586 -14.031 1 87.56 93 PRO A CA 1
ATOM 706 C C . PRO A 1 93 ? 19.609 -9.891 -15.336 1 87.56 93 PRO A C 1
ATOM 708 O O . PRO A 1 93 ? 20.234 -9 -15.922 1 87.56 93 PRO A O 1
ATOM 711 N N . GLY A 1 94 ? 19.516 -11.055 -15.828 1 82.62 94 GLY A N 1
ATOM 712 C CA . GLY A 1 94 ? 20.188 -11.422 -17.062 1 82.62 94 GLY A CA 1
ATOM 713 C C . GLY A 1 94 ? 21.703 -11.273 -17 1 82.62 94 GLY A C 1
ATOM 714 O O . GLY A 1 94 ? 22.344 -11.836 -16.109 1 82.62 94 GLY A O 1
ATOM 715 N N . ASN A 1 95 ? 22.219 -10.352 -17.938 1 86 95 ASN A N 1
ATOM 716 C CA . ASN A 1 95 ? 23.656 -10.164 -18.016 1 86 95 ASN A CA 1
ATOM 717 C C . ASN A 1 95 ? 24.109 -8.938 -17.234 1 86 95 ASN A C 1
ATOM 719 O O . ASN A 1 95 ? 25.266 -8.531 -17.312 1 86 95 ASN A O 1
ATOM 723 N N . PHE A 1 96 ? 23.203 -8.328 -16.531 1 92.25 96 PHE A N 1
ATOM 724 C CA . PHE A 1 96 ? 23.562 -7.164 -15.727 1 92.25 96 PHE A CA 1
ATOM 725 C C . PHE A 1 96 ? 24.297 -7.59 -14.461 1 92.25 96 PHE A C 1
ATOM 727 O O . PHE A 1 96 ? 23.688 -8.133 -13.539 1 92.25 96 PHE A O 1
ATOM 734 N N . ASP A 1 97 ? 25.625 -7.293 -14.391 1 91.25 97 ASP A N 1
ATOM 735 C CA . ASP A 1 97 ? 26.422 -7.82 -13.289 1 91.25 97 ASP A CA 1
ATOM 736 C C . ASP A 1 97 ? 27.031 -6.688 -12.461 1 91.25 97 ASP A C 1
ATOM 738 O O . ASP A 1 97 ? 27.781 -6.934 -11.516 1 91.25 97 ASP A O 1
ATOM 742 N N . ALA A 1 98 ? 26.734 -5.492 -12.781 1 93.31 98 ALA A N 1
ATOM 743 C CA . ALA A 1 98 ? 27.312 -4.363 -12.055 1 93.31 98 ALA A CA 1
ATOM 744 C C . ALA A 1 98 ? 26.828 -4.34 -10.609 1 93.31 98 ALA A C 1
ATOM 746 O O . ALA A 1 98 ? 27.562 -3.898 -9.719 1 93.31 98 ALA A O 1
ATOM 747 N N . CYS A 1 99 ? 25.609 -4.719 -10.43 1 93.06 99 CYS A N 1
ATOM 748 C CA . CYS A 1 99 ? 25.047 -4.887 -9.086 1 93.06 99 CYS A CA 1
ATOM 749 C C . CYS A 1 99 ? 23.891 -5.863 -9.102 1 93.06 99 CYS A C 1
ATOM 751 O O . CYS A 1 99 ? 23.406 -6.262 -10.164 1 93.06 99 CYS A O 1
ATOM 753 N N . GLN A 1 100 ? 23.531 -6.285 -7.922 1 94.5 100 GLN A N 1
ATOM 754 C CA . GLN A 1 100 ? 22.406 -7.195 -7.777 1 94.5 100 GLN A CA 1
ATOM 755 C C . GLN A 1 100 ? 21.328 -6.602 -6.867 1 94.5 100 GLN A C 1
ATOM 757 O O . GLN A 1 100 ? 21.625 -6.191 -5.742 1 94.5 100 GLN A O 1
ATOM 762 N N . LEU A 1 101 ? 20.156 -6.578 -7.402 1 95.94 101 LEU A N 1
ATOM 763 C CA . LEU A 1 101 ? 19.031 -6.023 -6.641 1 95.94 101 LEU A CA 1
ATOM 764 C C . LEU A 1 101 ? 18.375 -7.094 -5.781 1 95.94 101 LEU A C 1
ATOM 766 O O . LEU A 1 101 ? 18.219 -8.234 -6.223 1 95.94 101 LEU A O 1
ATOM 770 N N . ASP A 1 102 ? 18.062 -6.719 -4.586 1 94.25 102 ASP A N 1
ATOM 771 C CA . ASP A 1 102 ? 17.375 -7.621 -3.664 1 94.25 102 ASP A CA 1
ATOM 772 C C . ASP A 1 102 ? 15.883 -7.324 -3.621 1 94.25 102 ASP A C 1
ATOM 774 O O . ASP A 1 102 ? 15.062 -8.219 -3.852 1 94.25 102 ASP A O 1
ATOM 778 N N . GLU A 1 103 ? 15.562 -6.074 -3.352 1 94.38 103 GLU A N 1
ATOM 779 C CA . GLU A 1 103 ? 14.164 -5.695 -3.184 1 94.38 103 GLU A CA 1
ATOM 780 C C . GLU A 1 103 ? 13.914 -4.273 -3.678 1 94.38 103 GLU A C 1
ATOM 782 O O . GLU A 1 103 ? 14.82 -3.438 -3.67 1 94.38 103 GLU A O 1
ATOM 787 N N . VAL A 1 104 ? 12.734 -4.07 -4.121 1 96.88 104 VAL A N 1
ATOM 788 C CA . VAL A 1 104 ? 12.266 -2.762 -4.562 1 96.88 104 VAL A CA 1
ATOM 789 C C . VAL A 1 104 ? 10.992 -2.385 -3.797 1 96.88 104 VAL A C 1
ATOM 791 O O . VAL A 1 104 ? 10.023 -3.141 -3.789 1 96.88 104 VAL A O 1
ATOM 794 N N . ARG A 1 105 ? 11.031 -1.143 -3.133 1 96.81 105 ARG A N 1
ATOM 795 C CA . ARG A 1 105 ? 9.898 -0.729 -2.318 1 96.81 105 ARG A CA 1
ATOM 796 C C . ARG A 1 105 ? 9.508 0.717 -2.607 1 96.81 105 ARG A C 1
ATOM 798 O O . ARG A 1 105 ? 10.367 1.604 -2.615 1 96.81 105 ARG A O 1
ATOM 805 N N . GLN A 1 106 ? 8.219 0.881 -2.859 1 96.94 106 GLN A N 1
ATOM 806 C CA . GLN A 1 106 ? 7.73 2.25 -2.973 1 96.94 106 GLN A CA 1
ATOM 807 C C . GLN A 1 106 ? 7.582 2.896 -1.599 1 96.94 106 GLN A C 1
ATOM 809 O O . GLN A 1 106 ? 7.125 2.254 -0.65 1 96.94 106 GLN A O 1
ATOM 814 N N . VAL A 1 107 ? 8.039 4.117 -1.5 1 97.88 107 VAL A N 1
ATOM 815 C CA . VAL A 1 107 ? 7.953 4.855 -0.244 1 97.88 107 VAL A CA 1
ATOM 816 C C . VAL A 1 107 ? 7.551 6.301 -0.522 1 97.88 107 VAL A C 1
ATOM 818 O O . VAL A 1 107 ? 7.234 6.656 -1.659 1 97.88 107 VAL A O 1
ATOM 821 N N . GLY A 1 108 ? 7.352 7.102 0.506 1 97.06 108 GLY A N 1
ATOM 822 C CA . GLY A 1 108 ? 7.137 8.531 0.352 1 97.06 108 GLY A CA 1
ATOM 823 C C . GLY A 1 108 ? 5.672 8.906 0.252 1 97.06 108 GLY A C 1
ATOM 824 O O . GLY A 1 108 ? 4.793 8.094 0.557 1 97.06 108 GLY A O 1
ATOM 825 N N . SER A 1 109 ? 5.457 10.141 -0.229 1 96.12 109 SER A N 1
ATOM 826 C CA . SER A 1 109 ? 4.125 10.742 -0.22 1 96.12 109 SER A CA 1
ATOM 827 C C . SER A 1 109 ? 3.203 10.062 -1.225 1 96.12 109 SER A C 1
ATOM 829 O O . SER A 1 109 ? 2.008 9.906 -0.972 1 96.12 109 SER A O 1
ATOM 831 N N . PHE A 1 110 ? 3.809 9.68 -2.305 1 96.06 110 PHE A N 1
ATOM 832 C CA . PHE A 1 110 ? 2.996 9 -3.309 1 96.06 110 PHE A CA 1
ATOM 833 C C . PHE A 1 110 ? 2.424 7.703 -2.756 1 96.06 110 PHE A C 1
ATOM 835 O O . PHE A 1 110 ? 1.22 7.457 -2.855 1 96.06 110 PHE A O 1
ATOM 842 N N . LYS A 1 111 ? 3.264 6.906 -2.191 1 95.38 111 LYS A N 1
ATOM 843 C CA . LYS A 1 111 ? 2.854 5.625 -1.622 1 95.38 111 LYS A CA 1
ATOM 844 C C . LYS A 1 111 ? 1.849 5.82 -0.491 1 95.38 111 LYS A C 1
ATOM 846 O O . LYS A 1 111 ? 0.891 5.059 -0.365 1 95.38 111 LYS A O 1
ATOM 851 N N . LYS A 1 112 ? 2.006 6.895 0.297 1 95.56 112 LYS A N 1
ATOM 852 C CA . LYS A 1 112 ? 1.174 7.152 1.468 1 95.56 112 LYS A CA 1
ATOM 853 C C . LYS A 1 112 ? -0.144 7.816 1.069 1 95.56 112 LYS A C 1
ATOM 855 O O . LYS A 1 112 ? -1.073 7.891 1.875 1 95.56 112 LYS A O 1
ATOM 860 N N . GLY A 1 113 ? -0.214 8.32 -0.133 1 93.69 113 GLY A N 1
ATOM 861 C CA . GLY A 1 113 ? -1.415 9.008 -0.579 1 93.69 113 GLY A CA 1
ATOM 862 C C . GLY A 1 113 ? -1.544 10.406 -0.015 1 93.69 113 GLY A C 1
ATOM 863 O O . GLY A 1 113 ? -2.654 10.891 0.224 1 93.69 113 GLY A O 1
ATOM 864 N N . THR A 1 114 ? -0.458 11.023 0.288 1 96.19 114 THR A N 1
ATOM 865 C CA . THR A 1 114 ? -0.48 12.344 0.901 1 96.19 114 THR A CA 1
ATOM 866 C C . THR A 1 114 ? 0.167 13.383 -0.018 1 96.19 114 THR A C 1
ATOM 868 O O . THR A 1 114 ? 0.58 14.445 0.435 1 96.19 114 THR A O 1
ATOM 871 N N . MET A 1 115 ? 0.275 13.062 -1.31 1 95.62 115 MET A N 1
ATOM 872 C CA . MET A 1 115 ? 0.868 13.977 -2.275 1 95.62 115 MET A CA 1
ATOM 873 C C . MET A 1 115 ? 0.072 15.281 -2.348 1 95.62 115 MET A C 1
ATOM 875 O O . MET A 1 115 ? -1.146 15.273 -2.168 1 95.62 115 MET A O 1
ATOM 879 N N . VAL A 1 116 ? 0.753 16.312 -2.592 1 96 116 VAL A N 1
ATOM 880 C CA . VAL A 1 116 ? 0.125 17.609 -2.76 1 96 116 VAL A CA 1
ATOM 881 C C . VAL A 1 116 ? 0.251 18.062 -4.215 1 96 116 VAL A C 1
ATOM 883 O O . VAL A 1 116 ? 1.246 17.766 -4.879 1 96 116 VAL A O 1
ATOM 886 N N . THR A 1 117 ? -0.74 18.781 -4.672 1 95.5 117 THR A N 1
ATOM 887 C CA . THR A 1 117 ? -0.759 19.266 -6.047 1 95.5 117 THR A CA 1
ATOM 888 C C . THR A 1 117 ? 0.499 20.078 -6.355 1 95.5 117 THR A C 1
ATOM 890 O O . THR A 1 117 ? 1.003 20.797 -5.5 1 95.5 117 THR A O 1
ATOM 893 N N . GLY A 1 118 ? 1.06 19.797 -7.484 1 94.38 118 GLY A N 1
ATOM 894 C CA . GLY A 1 118 ? 2.252 20.516 -7.91 1 94.38 118 GLY A CA 1
ATOM 895 C C . GLY A 1 118 ? 3.539 19.781 -7.562 1 94.38 118 GLY A C 1
ATOM 896 O O . GLY A 1 118 ? 4.605 20.125 -8.078 1 94.38 118 GLY A O 1
ATOM 897 N N . SER A 1 119 ? 3.438 18.922 -6.641 1 93.94 119 SER A N 1
ATOM 898 C CA . SER A 1 119 ? 4.594 18.109 -6.254 1 93.94 119 SER A CA 1
ATOM 899 C C . SER A 1 119 ? 4.395 16.641 -6.617 1 93.94 119 SER A C 1
ATOM 901 O O . SER A 1 119 ? 4.191 15.805 -5.742 1 93.94 119 SER A O 1
ATOM 903 N N . ASN A 1 120 ? 4.543 16.391 -7.906 1 96.31 120 ASN A N 1
ATOM 904 C CA . ASN A 1 120 ? 4.324 15.039 -8.406 1 96.31 120 ASN A CA 1
ATOM 905 C C . ASN A 1 120 ? 5.602 14.203 -8.344 1 96.31 120 ASN A C 1
ATOM 907 O O . ASN A 1 120 ? 6.164 13.836 -9.383 1 96.31 120 ASN A O 1
ATOM 911 N N . ILE A 1 121 ? 5.969 13.875 -7.117 1 97.5 121 ILE A N 1
ATOM 912 C CA . ILE A 1 121 ? 7.215 13.156 -6.883 1 97.5 121 ILE A CA 1
ATOM 913 C C . ILE A 1 121 ? 6.918 11.828 -6.18 1 97.5 121 ILE A C 1
ATOM 915 O O . ILE A 1 121 ? 6.164 11.797 -5.203 1 97.5 121 ILE A O 1
ATOM 919 N N . ALA A 1 122 ? 7.41 10.766 -6.715 1 98.12 122 ALA A N 1
ATOM 920 C CA . ALA A 1 122 ? 7.32 9.445 -6.09 1 98.12 122 ALA A CA 1
ATOM 921 C C . ALA A 1 122 ? 8.711 8.891 -5.777 1 98.12 122 ALA A C 1
ATOM 923 O O . ALA A 1 122 ? 9.656 9.117 -6.531 1 98.12 122 ALA A O 1
ATOM 924 N N . ASP A 1 123 ? 8.828 8.203 -4.688 1 98.5 123 ASP A N 1
ATOM 925 C CA . ASP A 1 123 ? 10.102 7.625 -4.262 1 98.5 123 ASP A CA 1
ATOM 926 C C . ASP A 1 123 ? 10.039 6.102 -4.25 1 98.5 123 ASP A C 1
ATOM 928 O O . ASP A 1 123 ? 9.055 5.52 -3.781 1 98.5 123 ASP A O 1
ATOM 932 N N . ILE A 1 124 ? 11.078 5.48 -4.773 1 98.56 124 ILE A N 1
ATOM 933 C CA . ILE A 1 124 ? 11.25 4.031 -4.758 1 98.56 124 ILE A CA 1
ATOM 934 C C . ILE A 1 124 ? 12.609 3.674 -4.172 1 98.56 124 ILE A C 1
ATOM 936 O O . ILE A 1 124 ? 13.641 4.184 -4.621 1 98.56 124 ILE A O 1
ATOM 940 N N . VAL A 1 125 ? 12.609 2.83 -3.191 1 98.69 125 VAL A N 1
ATOM 941 C CA . VAL A 1 125 ? 13.867 2.396 -2.596 1 98.69 125 VAL A CA 1
ATOM 942 C C . VAL A 1 125 ? 14.289 1.058 -3.197 1 98.69 125 VAL A C 1
ATOM 944 O O . VAL A 1 125 ? 13.492 0.115 -3.248 1 98.69 125 VAL A O 1
ATOM 947 N N . VAL A 1 126 ? 15.5 1.015 -3.658 1 98.5 126 VAL A N 1
ATOM 948 C CA . VAL A 1 126 ? 16.094 -0.219 -4.172 1 98.5 126 VAL A CA 1
ATOM 949 C C . VAL A 1 126 ? 17.141 -0.735 -3.193 1 98.5 126 VAL A C 1
ATOM 951 O O . VAL A 1 126 ? 18.094 -0.026 -2.873 1 98.5 126 VAL A O 1
ATOM 954 N N . ILE A 1 127 ? 16.969 -1.911 -2.752 1 97.69 127 ILE A N 1
ATOM 955 C CA . ILE A 1 127 ? 17.938 -2.547 -1.864 1 97.69 127 ILE A CA 1
ATOM 956 C C . ILE A 1 127 ? 18.828 -3.479 -2.666 1 97.69 127 ILE A C 1
ATOM 958 O O . ILE A 1 127 ? 18.359 -4.434 -3.287 1 97.69 127 ILE A O 1
ATOM 962 N N . LEU A 1 128 ? 20.094 -3.205 -2.633 1 97.31 128 LEU A N 1
ATOM 963 C CA . LEU A 1 128 ? 21.062 -4.039 -3.336 1 97.31 128 LEU A CA 1
ATOM 964 C C . LEU A 1 128 ? 21.547 -5.184 -2.447 1 97.31 128 LEU A C 1
ATOM 966 O O . LEU A 1 128 ? 21.688 -5.016 -1.235 1 97.31 128 LEU A O 1
ATOM 970 N N . LYS A 1 129 ? 21.844 -6.301 -3.055 1 93.81 129 LYS A N 1
ATOM 971 C CA . LYS A 1 129 ? 22.516 -7.387 -2.357 1 93.81 129 LYS A CA 1
ATOM 972 C C . LYS A 1 129 ? 24.016 -7.086 -2.197 1 93.81 129 LYS A C 1
ATOM 974 O O . LYS A 1 129 ? 24.641 -7.539 -1.238 1 93.81 129 LYS A O 1
ATOM 979 N N . THR A 1 130 ? 24.5 -6.273 -3.135 1 95.12 130 THR A N 1
ATOM 980 C CA . THR A 1 130 ? 25.922 -5.926 -3.176 1 95.12 130 THR A CA 1
ATOM 981 C C . THR A 1 130 ? 26.156 -4.547 -2.566 1 95.12 130 THR A C 1
ATOM 983 O O . THR A 1 130 ? 25.203 -3.857 -2.189 1 95.12 130 THR A O 1
ATOM 986 N N . LEU A 1 131 ? 27.438 -4.23 -2.438 1 95.94 131 LEU A N 1
ATOM 987 C CA . LEU A 1 131 ? 27.797 -2.9 -1.96 1 95.94 131 LEU A CA 1
ATOM 988 C C . LEU A 1 131 ? 27.578 -1.854 -3.045 1 95.94 131 LEU A C 1
ATOM 990 O O . LEU A 1 131 ? 27.906 -2.082 -4.211 1 95.94 131 LEU A O 1
ATOM 994 N N . PRO A 1 132 ? 26.969 -0.757 -2.701 1 95.88 132 PRO A N 1
ATOM 995 C CA . PRO A 1 132 ? 26.594 0.263 -3.686 1 95.88 132 PRO A CA 1
ATOM 996 C C . PRO A 1 132 ? 27.75 1.2 -4.027 1 95.88 132 PRO A C 1
ATOM 998 O O . PRO A 1 132 ? 27.766 2.355 -3.596 1 95.88 132 PRO A O 1
ATOM 1001 N N . THR A 1 133 ? 28.641 0.78 -4.902 1 96.5 133 THR A N 1
ATOM 1002 C CA . THR A 1 133 ? 29.688 1.667 -5.398 1 96.5 133 THR A CA 1
ATOM 1003 C C . THR A 1 133 ? 29.109 2.721 -6.336 1 96.5 133 THR A C 1
ATOM 1005 O O . THR A 1 133 ? 28.047 2.516 -6.922 1 96.5 133 THR A O 1
ATOM 1008 N N . LYS A 1 134 ? 29.766 3.828 -6.445 1 95 134 LYS A N 1
ATOM 1009 C CA . LYS A 1 134 ? 29.297 4.879 -7.348 1 95 134 LYS A CA 1
ATOM 1010 C C . LYS A 1 134 ? 29.203 4.363 -8.781 1 95 134 LYS A C 1
ATOM 1012 O O . LYS A 1 134 ? 28.25 4.699 -9.5 1 95 134 LYS A O 1
ATOM 1017 N N . GLU A 1 135 ? 30.094 3.541 -9.133 1 95.81 135 GLU A N 1
ATOM 1018 C CA . GLU A 1 135 ? 30.094 2.959 -10.469 1 95.81 135 GLU A CA 1
ATOM 1019 C C . GLU A 1 135 ? 28.906 2.021 -10.664 1 95.81 135 GLU A C 1
ATOM 1021 O O . GLU A 1 135 ? 28.312 1.996 -11.742 1 95.81 135 GLU A O 1
ATOM 1026 N N . ALA A 1 136 ? 28.641 1.266 -9.641 1 96.62 136 ALA A N 1
ATOM 1027 C CA . ALA A 1 136 ? 27.516 0.332 -9.703 1 96.62 136 ALA A CA 1
ATOM 1028 C C . ALA A 1 136 ? 26.188 1.075 -9.852 1 96.62 136 ALA A C 1
ATOM 1030 O O . ALA A 1 136 ? 25.312 0.647 -10.602 1 96.62 136 ALA A O 1
ATOM 1031 N N . VAL A 1 137 ? 26.062 2.203 -9.172 1 97.19 137 VAL A N 1
ATOM 1032 C CA . VAL A 1 137 ? 24.844 2.99 -9.227 1 97.19 137 VAL A CA 1
ATOM 1033 C C . VAL A 1 137 ? 24.688 3.633 -10.602 1 97.19 137 VAL A C 1
ATOM 1035 O O . VAL A 1 137 ? 23.594 3.689 -11.156 1 97.19 137 VAL A O 1
ATOM 1038 N N . ASP A 1 138 ? 25.797 4.051 -11.133 1 96.88 138 ASP A N 1
ATOM 1039 C CA . ASP A 1 138 ? 25.781 4.613 -12.484 1 96.88 138 ASP A CA 1
ATOM 1040 C C . ASP A 1 138 ? 25.391 3.559 -13.516 1 96.88 138 ASP A C 1
ATOM 1042 O O . ASP A 1 138 ? 24.641 3.842 -14.445 1 96.88 138 ASP A O 1
ATOM 1046 N N . ALA A 1 139 ? 25.938 2.418 -13.289 1 97.56 139 ALA A N 1
ATOM 1047 C CA . ALA A 1 139 ? 25.609 1.313 -14.188 1 97.56 139 ALA A CA 1
ATOM 1048 C C . ALA A 1 139 ? 24.125 0.95 -14.094 1 97.56 139 ALA A C 1
ATOM 1050 O O . ALA A 1 139 ? 23.484 0.646 -15.102 1 97.56 139 ALA A O 1
ATOM 1051 N N . LEU A 1 140 ? 23.641 0.976 -12.891 1 97.69 140 LEU A N 1
ATOM 1052 C CA . LEU A 1 140 ? 22.219 0.718 -12.68 1 97.69 140 LEU A CA 1
ATOM 1053 C C . LEU A 1 140 ? 21.359 1.76 -13.398 1 97.69 140 LEU A C 1
ATOM 1055 O O . LEU A 1 140 ? 20.375 1.417 -14.055 1 97.69 140 LEU A O 1
ATOM 1059 N N . GLY A 1 141 ? 21.75 2.992 -13.266 1 97.94 141 GLY A N 1
ATOM 1060 C CA . GLY A 1 141 ? 21.031 4.055 -13.961 1 97.94 141 GLY A CA 1
ATOM 1061 C C . GLY A 1 141 ? 20.984 3.861 -15.461 1 97.94 141 GLY A C 1
ATOM 1062 O O . GLY A 1 141 ? 19.938 4.059 -16.078 1 97.94 141 GLY A O 1
ATOM 1063 N N . ASN A 1 142 ? 22.062 3.459 -16 1 97.5 142 ASN A N 1
ATOM 1064 C CA . ASN A 1 142 ? 22.125 3.211 -17.438 1 97.5 142 ASN A CA 1
ATOM 1065 C C . ASN A 1 142 ? 21.25 2.025 -17.844 1 97.5 142 ASN A C 1
ATOM 1067 O O . ASN A 1 142 ? 20.594 2.061 -18.891 1 97.5 142 ASN A O 1
ATOM 1071 N N . LYS A 1 143 ? 21.328 1.063 -17.016 1 97.62 143 LYS A N 1
ATOM 1072 C CA . LYS A 1 143 ? 20.531 -0.123 -17.297 1 97.62 143 LYS A CA 1
ATOM 1073 C C . LYS A 1 143 ? 19.047 0.201 -17.25 1 97.62 143 LYS A C 1
ATOM 1075 O O . LYS A 1 143 ? 18.281 -0.252 -18.109 1 97.62 143 LYS A O 1
ATOM 1080 N N . VAL A 1 144 ? 18.641 0.98 -16.266 1 97.81 144 VAL A N 1
ATOM 1081 C CA . VAL A 1 144 ? 17.25 1.382 -16.141 1 97.81 144 VAL A CA 1
ATOM 1082 C C . VAL A 1 144 ? 16.828 2.225 -17.344 1 97.81 144 VAL A C 1
ATOM 1084 O O . VAL A 1 144 ? 15.742 2.051 -17.891 1 97.81 144 VAL A O 1
ATOM 1087 N N . LYS A 1 145 ? 17.703 3.1 -17.75 1 97.38 145 LYS A N 1
ATOM 1088 C CA . LYS A 1 145 ? 17.438 3.936 -18.922 1 97.38 145 LYS A CA 1
ATOM 1089 C C . LYS A 1 145 ? 17.219 3.086 -20.172 1 97.38 145 LYS A C 1
ATOM 1091 O O . LYS A 1 145 ? 16.266 3.309 -20.922 1 97.38 145 LYS A O 1
ATOM 1096 N N . GLU A 1 146 ? 18.062 2.113 -20.359 1 96.56 146 GLU A N 1
ATOM 1097 C CA . GLU A 1 146 ? 17.969 1.223 -21.516 1 96.56 146 GLU A CA 1
ATOM 1098 C C . GLU A 1 146 ? 16.688 0.403 -21.484 1 96.56 146 GLU A C 1
ATOM 1100 O O . GLU A 1 146 ? 15.992 0.287 -22.5 1 96.56 146 GLU A O 1
ATOM 1105 N N . ASP A 1 147 ? 16.406 -0.147 -20.312 1 95.5 147 ASP A N 1
ATOM 1106 C CA . ASP A 1 147 ? 15.234 -1.004 -20.188 1 95.5 147 ASP A CA 1
ATOM 1107 C C . ASP A 1 147 ? 13.945 -0.198 -20.344 1 95.5 147 ASP A C 1
ATOM 1109 O O . ASP A 1 147 ? 12.945 -0.704 -20.859 1 95.5 147 ASP A O 1
ATOM 1113 N N . LEU A 1 148 ? 13.93 1.011 -19.875 1 95.69 148 LEU A N 1
ATOM 1114 C CA . LEU A 1 148 ? 12.766 1.879 -20.047 1 95.69 148 LEU A CA 1
ATOM 1115 C C . LEU A 1 148 ? 12.547 2.213 -21.516 1 95.69 148 LEU A C 1
ATOM 1117 O O . LEU A 1 148 ? 11.414 2.244 -21.984 1 95.69 148 LEU A O 1
ATOM 1121 N N . LYS A 1 149 ? 13.648 2.484 -22.219 1 94.56 149 LYS A N 1
ATOM 1122 C CA . LYS A 1 149 ? 13.562 2.742 -23.656 1 94.56 149 LYS A CA 1
ATOM 1123 C C . LYS A 1 149 ? 12.977 1.544 -24.391 1 94.56 149 LYS A C 1
ATOM 1125 O O . LYS A 1 149 ? 12.148 1.709 -25.297 1 94.56 149 LYS A O 1
ATOM 1130 N N . ASN A 1 150 ? 13.383 0.369 -23.969 1 92.44 150 ASN A N 1
ATOM 1131 C CA . ASN A 1 150 ? 12.875 -0.852 -24.578 1 92.44 150 ASN A CA 1
ATOM 1132 C C . ASN A 1 150 ? 11.398 -1.065 -24.281 1 92.44 150 ASN A C 1
ATOM 1134 O O . ASN A 1 150 ? 10.633 -1.52 -25.125 1 92.44 150 ASN A O 1
ATOM 1138 N N . LEU A 1 151 ? 11.016 -0.796 -23.047 1 89 151 LEU A N 1
ATOM 1139 C CA . LEU A 1 151 ? 9.633 -0.96 -22.609 1 89 151 LEU A CA 1
ATOM 1140 C C . LEU A 1 151 ? 8.711 -0.012 -23.359 1 89 151 LEU A C 1
ATOM 1142 O O . LEU A 1 151 ? 7.57 -0.365 -23.672 1 89 151 LEU A O 1
ATOM 1146 N N . MET A 1 152 ? 9.227 1.174 -23.719 1 89.38 152 MET A N 1
ATOM 1147 C CA . MET A 1 152 ? 8.391 2.201 -24.328 1 89.38 152 MET A CA 1
ATOM 1148 C C . MET A 1 152 ? 8.594 2.244 -25.844 1 89.38 152 MET A C 1
ATOM 1150 O O . MET A 1 152 ? 8.156 3.184 -26.5 1 89.38 152 MET A O 1
ATOM 1154 N N . LYS A 1 153 ? 9.258 1.339 -26.469 1 87.94 153 LYS A N 1
ATOM 1155 C CA . LYS A 1 153 ? 9.656 1.343 -27.859 1 87.94 153 LYS A CA 1
ATOM 1156 C C . LYS A 1 153 ? 8.445 1.423 -28.781 1 87.94 153 LYS A C 1
ATOM 1158 O O . LYS A 1 153 ? 8.477 2.105 -29.812 1 87.94 153 LYS A O 1
ATOM 1163 N N . ASN A 1 154 ? 7.336 0.81 -28.328 1 84.5 154 ASN A N 1
ATOM 1164 C CA . ASN A 1 154 ? 6.152 0.766 -29.172 1 84.5 154 ASN A CA 1
ATOM 1165 C C . ASN A 1 154 ? 5.156 1.861 -28.812 1 84.5 154 ASN A C 1
ATOM 1167 O O . ASN A 1 154 ? 4.055 1.912 -29.344 1 84.5 154 ASN A O 1
ATOM 1171 N N . GLU A 1 155 ? 5.578 2.725 -27.922 1 83.69 155 GLU A N 1
ATOM 1172 C CA . GLU A 1 155 ? 4.691 3.801 -27.484 1 83.69 155 GLU A CA 1
ATOM 1173 C C . GLU A 1 155 ? 5.078 5.129 -28.125 1 83.69 155 GLU A C 1
ATOM 1175 O O . GLU A 1 155 ? 6.262 5.395 -28.344 1 83.69 155 GLU A O 1
ATOM 1180 N N . ILE A 1 156 ? 4.027 5.797 -28.594 1 82.75 156 ILE A N 1
ATOM 1181 C CA . ILE A 1 156 ? 4.273 7.164 -29.047 1 82.75 156 ILE A CA 1
ATOM 1182 C C . ILE A 1 156 ? 4.477 8.078 -27.844 1 82.75 156 ILE A C 1
ATOM 1184 O O . ILE A 1 156 ? 3.541 8.312 -27.062 1 82.75 156 ILE A O 1
ATOM 1188 N N . VAL A 1 157 ? 5.68 8.531 -27.719 1 85.38 157 VAL A N 1
ATOM 1189 C CA . VAL A 1 157 ? 6.012 9.328 -26.547 1 85.38 157 VAL A CA 1
ATOM 1190 C C . VAL A 1 157 ? 5.984 10.812 -26.906 1 85.38 157 VAL A C 1
ATOM 1192 O O . VAL A 1 157 ? 6.887 11.312 -27.594 1 85.38 157 VAL A O 1
ATOM 1195 N N . PRO A 1 158 ? 4.98 11.453 -26.5 1 87.25 158 PRO A N 1
ATOM 1196 C CA . PRO A 1 158 ? 4.953 12.898 -26.734 1 87.25 158 PRO A CA 1
ATOM 1197 C C . PRO A 1 158 ? 6.16 13.617 -26.141 1 87.25 158 PRO A C 1
ATOM 1199 O O . PRO A 1 158 ? 6.809 13.094 -25.234 1 87.25 158 PRO A O 1
ATOM 1202 N N . LYS A 1 159 ? 6.52 14.797 -26.625 1 87.19 159 LYS A N 1
ATOM 1203 C CA . LYS A 1 159 ? 7.688 15.57 -26.203 1 87.19 159 LYS A CA 1
ATOM 1204 C C . LYS A 1 159 ? 7.695 15.797 -24.703 1 87.19 159 LYS A C 1
ATOM 1206 O O . LYS A 1 159 ? 8.742 15.68 -24.062 1 87.19 159 LYS A O 1
ATOM 1211 N N . GLY A 1 160 ? 6.578 16.016 -24.141 1 88.12 160 GLY A N 1
ATOM 1212 C CA . GLY A 1 160 ? 6.484 16.281 -22.703 1 88.12 160 GLY A CA 1
ATOM 1213 C C . GLY A 1 160 ? 6.719 15.047 -21.859 1 88.12 160 GLY A C 1
ATOM 1214 O O . GLY A 1 160 ? 7.02 15.148 -20.672 1 88.12 160 GLY A O 1
ATOM 1215 N N . GLU A 1 161 ? 6.645 13.898 -22.438 1 89.25 161 GLU A N 1
ATOM 1216 C CA . GLU A 1 161 ? 6.766 12.656 -21.688 1 89.25 161 GLU A CA 1
ATOM 1217 C C . GLU A 1 161 ? 8.141 12.016 -21.891 1 89.25 161 GLU A C 1
ATOM 1219 O O . GLU A 1 161 ? 8.391 10.906 -21.422 1 89.25 161 GLU A O 1
ATOM 1224 N N . GLN A 1 162 ? 9.031 12.766 -22.547 1 93.38 162 GLN A N 1
ATOM 1225 C CA . GLN A 1 162 ? 10.398 12.281 -22.688 1 93.38 162 GLN A CA 1
ATOM 1226 C C . GLN A 1 162 ? 11.109 12.234 -21.328 1 93.38 162 GLN A C 1
ATOM 1228 O O . GLN A 1 162 ? 11.016 13.18 -20.547 1 93.38 162 GLN A O 1
ATOM 1233 N N . LEU A 1 163 ? 11.789 11.211 -21.125 1 96.12 163 LEU A N 1
ATOM 1234 C CA . LEU A 1 163 ? 12.367 10.977 -19.812 1 96.12 163 LEU A CA 1
ATOM 1235 C C . LEU A 1 163 ? 13.781 11.531 -19.734 1 96.12 163 LEU A C 1
ATOM 1237 O O . LEU A 1 163 ? 14.555 11.422 -20.688 1 96.12 163 LEU A O 1
ATOM 1241 N N . VAL A 1 164 ? 14.07 12.195 -18.688 1 97 164 VAL A N 1
ATOM 1242 C CA . VAL A 1 164 ? 15.414 12.664 -18.359 1 97 164 VAL A CA 1
ATOM 1243 C C . VAL A 1 164 ? 15.953 11.883 -17.156 1 97 164 VAL A C 1
ATOM 1245 O O . VAL A 1 164 ? 15.273 11.75 -16.141 1 97 164 VAL A O 1
ATOM 1248 N N . HIS A 1 165 ? 17.156 11.375 -17.344 1 97.31 165 HIS A N 1
ATOM 1249 C CA . HIS A 1 165 ? 17.766 10.547 -16.312 1 97.31 165 HIS A CA 1
ATOM 1250 C C . HIS A 1 165 ? 18.922 11.266 -15.648 1 97.31 165 HIS A C 1
ATOM 1252 O O . HIS A 1 165 ? 19.719 11.922 -16.328 1 97.31 165 HIS A O 1
ATOM 1258 N N . ALA A 1 166 ? 18.891 11.266 -14.375 1 97.19 166 ALA A N 1
ATOM 1259 C CA . ALA A 1 166 ? 19.984 11.852 -13.617 1 97.19 166 ALA A CA 1
ATOM 1260 C C . ALA A 1 166 ? 20.375 10.969 -12.43 1 97.19 166 ALA A C 1
ATOM 1262 O O . ALA A 1 166 ? 19.516 10.305 -11.844 1 97.19 166 ALA A O 1
ATOM 1263 N N . THR A 1 167 ? 21.656 10.914 -12.133 1 96.06 167 THR A N 1
ATOM 1264 C CA . THR A 1 167 ? 22.172 10.188 -10.977 1 96.06 167 THR A CA 1
ATOM 1265 C C . THR A 1 167 ? 22.719 11.141 -9.93 1 96.06 167 THR A C 1
ATOM 1267 O O . THR A 1 167 ? 23.375 12.133 -10.273 1 96.06 167 THR A O 1
ATOM 1270 N N . ASN A 1 168 ? 22.359 10.93 -8.719 1 94.25 168 ASN A N 1
ATOM 1271 C CA . ASN A 1 168 ? 22.875 11.75 -7.629 1 94.25 168 ASN A CA 1
ATOM 1272 C C . ASN A 1 168 ? 23.328 10.891 -6.445 1 94.25 168 ASN A C 1
ATOM 1274 O O . ASN A 1 168 ? 23.484 9.68 -6.582 1 94.25 168 ASN A O 1
ATOM 1278 N N . GLU A 1 169 ? 23.562 11.516 -5.316 1 94.25 169 GLU A N 1
ATOM 1279 C CA . GLU A 1 169 ? 24.094 10.82 -4.156 1 94.25 169 GLU A CA 1
ATOM 1280 C C . GLU A 1 169 ? 23.078 9.875 -3.545 1 94.25 169 GLU A C 1
ATOM 1282 O O . GLU A 1 169 ? 23.422 8.953 -2.805 1 94.25 169 GLU A O 1
ATOM 1287 N N . ARG A 1 170 ? 21.875 10.109 -3.865 1 96.69 170 ARG A N 1
ATOM 1288 C CA . ARG A 1 170 ? 20.812 9.289 -3.289 1 96.69 170 ARG A CA 1
ATOM 1289 C C . ARG A 1 170 ? 20.469 8.125 -4.2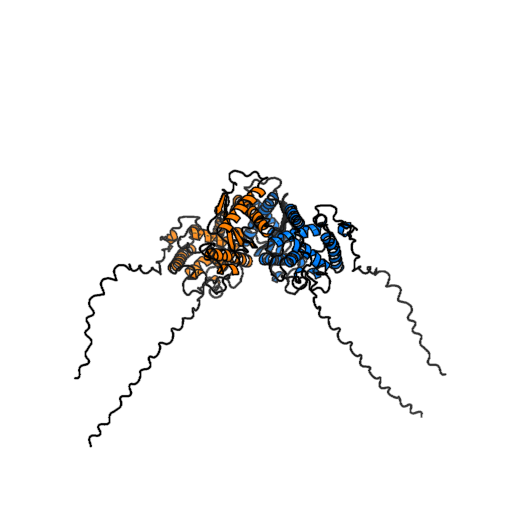07 1 96.69 170 ARG A C 1
ATOM 1291 O O . ARG A 1 170 ? 19.875 7.137 -3.766 1 96.69 170 ARG A O 1
ATOM 1298 N N . GLY A 1 171 ? 20.797 8.234 -5.504 1 97.81 171 GLY A N 1
ATOM 1299 C CA . GLY A 1 171 ? 20.469 7.219 -6.488 1 97.81 171 GLY A CA 1
ATOM 1300 C C . GLY A 1 171 ? 20.188 7.785 -7.863 1 97.81 171 GLY A C 1
ATOM 1301 O O . GLY A 1 171 ? 21.016 8.492 -8.438 1 97.81 171 GLY A O 1
ATOM 1302 N N . LEU A 1 172 ? 18.984 7.465 -8.312 1 98.25 172 LEU A N 1
ATOM 1303 C CA . LEU A 1 172 ? 18.594 7.887 -9.656 1 98.25 172 LEU A CA 1
ATOM 1304 C C . LEU A 1 172 ? 17.391 8.805 -9.602 1 98.25 172 LEU A C 1
ATOM 1306 O O . LEU A 1 172 ? 16.531 8.664 -8.719 1 98.25 172 LEU A O 1
ATOM 1310 N N . GLU A 1 173 ? 17.312 9.703 -10.445 1 98.25 173 GLU A N 1
ATOM 1311 C CA . GLU A 1 173 ? 16.156 10.555 -10.656 1 98.25 173 GLU A CA 1
ATOM 1312 C C . GLU A 1 173 ? 15.68 10.5 -12.109 1 98.25 173 GLU A C 1
ATOM 1314 O O . GLU A 1 173 ? 16.453 10.781 -13.023 1 98.25 173 GLU A O 1
ATOM 1319 N N . ILE A 1 174 ? 14.5 10.078 -12.281 1 98.44 174 ILE A N 1
ATOM 1320 C CA . ILE A 1 174 ? 13.891 9.977 -13.602 1 98.44 174 ILE A CA 1
ATOM 1321 C C . ILE A 1 174 ? 12.672 10.883 -13.68 1 98.44 174 ILE A C 1
ATOM 1323 O O . ILE A 1 174 ? 11.719 10.719 -12.922 1 98.44 174 ILE A O 1
ATOM 1327 N N . LYS A 1 175 ? 12.727 11.828 -14.586 1 97.19 175 LYS A N 1
ATOM 1328 C CA . LYS A 1 175 ? 11.625 12.781 -14.602 1 97.19 175 LYS A CA 1
ATOM 1329 C C . LYS A 1 175 ? 11.219 13.148 -16.031 1 97.19 175 LYS A C 1
ATOM 1331 O O . LYS A 1 175 ? 12.008 12.984 -16.953 1 97.19 175 LYS A O 1
ATOM 1336 N N . ASN A 1 176 ? 10.039 13.461 -16.219 1 96.31 176 ASN A N 1
ATOM 1337 C CA . ASN A 1 176 ? 9.508 14.148 -17.391 1 96.31 176 ASN A CA 1
ATOM 1338 C C . ASN A 1 176 ? 8.859 15.477 -17.016 1 96.31 176 ASN A C 1
ATOM 1340 O O . ASN A 1 176 ? 9.055 15.977 -15.906 1 96.31 176 ASN A O 1
ATOM 1344 N N . THR A 1 177 ? 8.164 16.094 -17.875 1 95.06 177 THR A N 1
ATOM 1345 C CA . THR A 1 177 ? 7.613 17.422 -17.625 1 95.06 177 THR A CA 1
ATOM 1346 C C . THR A 1 177 ? 6.535 17.359 -16.547 1 95.06 177 THR A C 1
ATOM 1348 O O . THR A 1 177 ? 6.281 18.344 -15.859 1 95.06 177 THR A O 1
ATOM 1351 N N . PHE A 1 178 ? 5.977 16.203 -16.297 1 94.94 178 PHE A N 1
ATOM 1352 C CA . PHE A 1 178 ? 4.762 16.125 -15.484 1 94.94 178 PHE A CA 1
ATOM 1353 C C . PHE A 1 178 ? 5.035 15.438 -14.156 1 94.94 178 PHE A C 1
ATOM 1355 O O . PHE A 1 178 ? 4.297 15.633 -13.188 1 94.94 178 PHE A O 1
ATOM 1362 N N . ALA A 1 179 ? 6.016 14.562 -14.102 1 96.81 179 ALA A N 1
ATOM 1363 C CA . ALA A 1 179 ? 6.227 13.758 -12.898 1 96.81 179 ALA A CA 1
ATOM 1364 C C . ALA A 1 179 ? 7.707 13.43 -12.719 1 96.81 179 ALA A C 1
ATOM 1366 O O . ALA A 1 179 ? 8.5 13.539 -13.656 1 96.81 179 ALA A O 1
ATOM 1367 N N . CYS A 1 180 ? 8.055 13.117 -11.508 1 98.12 180 CYS A N 1
ATOM 1368 C CA . CYS A 1 180 ? 9.43 12.75 -11.164 1 98.12 180 CYS A CA 1
ATOM 1369 C C . CYS A 1 180 ? 9.453 11.547 -10.234 1 98.12 180 CYS A C 1
ATOM 1371 O O . CYS A 1 180 ? 8.695 11.484 -9.266 1 98.12 180 CYS A O 1
ATOM 1373 N N . VAL A 1 181 ? 10.25 10.547 -10.586 1 98.38 181 VAL A N 1
ATOM 1374 C CA . VAL A 1 181 ? 10.445 9.383 -9.734 1 98.38 181 VAL A CA 1
ATOM 1375 C C . VAL A 1 181 ? 11.898 9.336 -9.25 1 98.38 181 VAL A C 1
ATOM 1377 O O 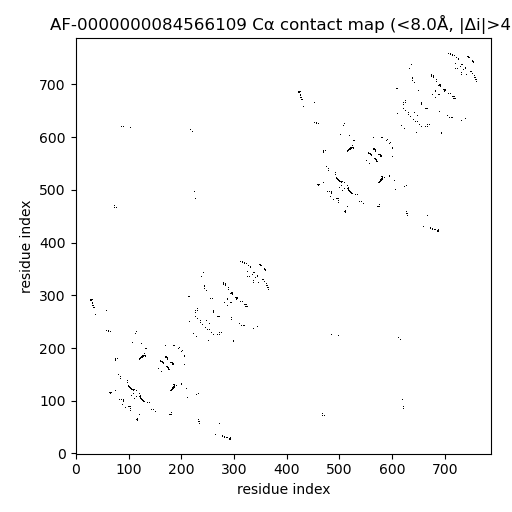. VAL A 1 181 ? 12.828 9.367 -10.062 1 98.38 181 VAL A O 1
ATOM 1380 N N . ARG A 1 182 ? 12.086 9.32 -7.965 1 98.62 182 ARG A N 1
ATOM 1381 C CA . ARG A 1 182 ? 13.406 9.18 -7.363 1 98.62 182 ARG A CA 1
ATOM 1382 C C . ARG A 1 182 ? 13.656 7.746 -6.918 1 98.62 182 ARG A C 1
ATOM 1384 O O . ARG A 1 182 ? 12.891 7.191 -6.129 1 98.62 182 ARG A O 1
ATOM 1391 N N . VAL A 1 183 ? 14.656 7.16 -7.469 1 98.75 183 VAL A N 1
ATOM 1392 C CA . VAL A 1 183 ? 15.078 5.82 -7.07 1 98.75 183 VAL A CA 1
ATOM 1393 C C . VAL A 1 183 ? 16.188 5.914 -6.023 1 98.75 183 VAL A C 1
ATOM 1395 O O . VAL A 1 183 ? 17.328 6.246 -6.344 1 98.75 183 VAL A O 1
ATOM 1398 N N . LEU A 1 184 ? 15.859 5.59 -4.836 1 98.75 184 LEU A N 1
ATOM 1399 C CA . LEU A 1 184 ? 16.766 5.691 -3.697 1 98.75 184 LEU A CA 1
ATOM 1400 C C . LEU A 1 184 ? 17.484 4.367 -3.461 1 98.75 184 LEU A C 1
ATOM 1402 O O . LEU A 1 184 ? 16.844 3.35 -3.188 1 98.75 184 LEU A O 1
ATOM 1406 N N . VAL A 1 185 ? 18.781 4.387 -3.547 1 98.5 185 VAL A N 1
ATOM 1407 C CA . VAL A 1 185 ? 19.562 3.15 -3.514 1 98.5 185 VAL A CA 1
ATOM 1408 C C . VAL A 1 185 ? 20.109 2.918 -2.105 1 98.5 185 VAL A C 1
ATOM 1410 O O . VAL A 1 185 ? 20.578 3.854 -1.454 1 98.5 185 VAL A O 1
ATOM 1413 N N . THR A 1 186 ? 19.922 1.768 -1.645 1 98.25 186 THR A N 1
ATOM 1414 C CA . THR A 1 186 ? 20.5 1.33 -0.383 1 98.25 186 THR A CA 1
ATOM 1415 C C . THR A 1 186 ? 20.953 -0.123 -0.472 1 98.25 186 THR A C 1
ATOM 1417 O O . THR A 1 186 ? 21.031 -0.69 -1.564 1 98.25 186 THR A O 1
ATOM 1420 N N . THR A 1 187 ? 21.484 -0.692 0.535 1 97.56 187 THR A N 1
ATOM 1421 C CA . THR A 1 187 ? 21.938 -2.076 0.589 1 97.56 187 THR A CA 1
ATOM 1422 C C . THR A 1 187 ? 21.422 -2.766 1.85 1 97.56 187 THR A C 1
ATOM 1424 O O . THR A 1 187 ? 20.656 -2.176 2.619 1 97.56 187 THR A O 1
ATOM 1427 N N . LEU A 1 188 ? 21.75 -4.023 1.963 1 94.88 188 LEU A N 1
ATOM 1428 C CA . LEU A 1 188 ? 21.328 -4.797 3.129 1 94.88 188 LEU A CA 1
ATOM 1429 C C . LEU A 1 188 ? 21.969 -4.246 4.398 1 94.88 188 LEU A C 1
ATOM 1431 O O . LEU A 1 188 ? 23.094 -3.73 4.367 1 94.88 188 LEU A O 1
ATOM 1435 N N . HIS A 1 189 ? 21.312 -4.422 5.523 1 92.94 189 HIS A N 1
ATOM 1436 C CA . HIS A 1 189 ? 21.719 -3.838 6.797 1 92.94 189 HIS A CA 1
ATOM 1437 C C . HIS A 1 189 ? 23.125 -4.289 7.188 1 92.94 189 HIS A C 1
ATOM 1439 O O . HIS A 1 189 ? 23.922 -3.486 7.676 1 92.94 189 HIS A O 1
ATOM 1445 N N . HIS A 1 190 ? 23.469 -5.527 6.969 1 91.94 190 HIS A N 1
ATOM 1446 C CA . HIS A 1 190 ? 24.766 -6.051 7.379 1 91.94 190 HIS A CA 1
ATOM 1447 C C . HIS A 1 190 ? 25.891 -5.504 6.496 1 91.94 190 HIS A C 1
ATOM 1449 O O . HIS A 1 190 ? 27.047 -5.504 6.895 1 91.94 190 HIS A O 1
ATOM 1455 N N . ASN A 1 191 ? 25.547 -5.016 5.336 1 95.69 191 ASN A N 1
ATOM 1456 C CA . ASN A 1 191 ? 26.531 -4.465 4.406 1 95.69 191 ASN A CA 1
ATOM 1457 C C . ASN A 1 191 ? 26.906 -3.035 4.777 1 95.69 191 ASN A C 1
ATOM 1459 O O . ASN A 1 191 ? 27.922 -2.521 4.309 1 95.69 191 ASN A O 1
ATOM 1463 N N . ILE A 1 192 ? 26.141 -2.371 5.633 1 95.06 192 ILE A N 1
ATOM 1464 C CA . ILE A 1 192 ? 26.297 -0.952 5.934 1 95.06 192 ILE A CA 1
ATOM 1465 C C . ILE A 1 192 ? 27.609 -0.729 6.688 1 95.06 192 ILE A C 1
ATOM 1467 O O . ILE A 1 192 ? 28.297 0.273 6.473 1 95.06 192 ILE A O 1
ATOM 1471 N N . ARG A 1 193 ? 27.984 -1.661 7.438 1 93.31 193 ARG A N 1
ATOM 1472 C CA . ARG A 1 193 ? 29.203 -1.552 8.234 1 93.31 193 ARG A CA 1
ATOM 1473 C C . ARG A 1 193 ? 30.453 -1.699 7.367 1 93.31 193 ARG A C 1
ATOM 1475 O O . ARG A 1 193 ? 31.547 -1.295 7.766 1 93.31 193 ARG A O 1
ATOM 1482 N N . LYS A 1 194 ? 30.281 -2.217 6.227 1 95.06 194 LYS A N 1
ATOM 1483 C CA . LYS A 1 194 ? 31.406 -2.508 5.34 1 95.06 194 LYS A CA 1
ATOM 1484 C C . LYS A 1 194 ? 31.609 -1.383 4.328 1 95.06 194 LYS A C 1
ATOM 1486 O O . LYS A 1 194 ? 32.5 -1.465 3.475 1 95.06 194 LYS A O 1
ATOM 1491 N N . LEU A 1 195 ? 30.938 -0.33 4.465 1 95.44 195 LEU A N 1
ATOM 1492 C CA . LEU A 1 195 ? 30.969 0.729 3.463 1 95.44 195 LEU A CA 1
ATOM 1493 C C . LEU A 1 195 ? 32.219 1.582 3.617 1 95.44 195 LEU A C 1
ATOM 1495 O O . LEU A 1 195 ? 32.625 1.911 4.738 1 95.44 195 LEU A O 1
ATOM 1499 N N . ASP A 1 196 ? 32.812 1.803 2.512 1 95.19 196 ASP A N 1
ATOM 1500 C CA . ASP A 1 196 ? 33.938 2.754 2.412 1 95.19 196 ASP A CA 1
ATOM 1501 C C . ASP A 1 196 ? 33.438 4.102 1.877 1 95.19 196 ASP A C 1
ATOM 1503 O O . ASP A 1 196 ? 32.969 4.191 0.739 1 95.19 196 ASP A O 1
ATOM 1507 N N . PRO A 1 197 ? 33.625 5.195 2.611 1 91.06 197 PRO A N 1
ATOM 1508 C CA . PRO A 1 197 ? 33.094 6.512 2.242 1 91.06 197 PRO A CA 1
ATOM 1509 C C . PRO A 1 197 ? 33.656 7.023 0.92 1 91.06 197 PRO A C 1
ATOM 1511 O O . PRO A 1 197 ? 33.062 7.883 0.278 1 91.06 197 PRO A O 1
ATOM 1514 N N . GLU A 1 198 ? 34.719 6.523 0.46 1 93 198 GLU A N 1
ATOM 1515 C CA . GLU A 1 198 ? 35.344 7.016 -0.761 1 93 198 GLU A CA 1
ATOM 1516 C C . GLU A 1 198 ? 34.812 6.293 -1.992 1 93 198 GLU A C 1
ATOM 1518 O O . GLU A 1 198 ? 34.812 6.855 -3.09 1 93 198 GLU A O 1
ATOM 1523 N N . ILE A 1 199 ? 34.375 5.125 -1.788 1 94.5 199 ILE A N 1
ATOM 1524 C CA . ILE A 1 199 ? 34.031 4.277 -2.92 1 94.5 199 ILE A CA 1
ATOM 1525 C C . ILE A 1 199 ? 32.5 4.098 -2.973 1 94.5 199 ILE A C 1
ATOM 1527 O O . ILE A 1 199 ? 31.922 4.086 -4.055 1 94.5 199 ILE A O 1
ATOM 1531 N N . HIS A 1 200 ? 31.922 4.039 -1.775 1 96.38 200 HIS A N 1
ATOM 1532 C CA . HIS A 1 200 ? 30.516 3.699 -1.687 1 96.38 200 HIS A CA 1
ATOM 1533 C C . HIS A 1 200 ? 29.672 4.938 -1.402 1 96.38 200 HIS A C 1
ATOM 1535 O O . HIS A 1 200 ? 30.203 6.008 -1.108 1 96.38 200 HIS A O 1
ATOM 1541 N N . LEU A 1 201 ? 28.328 4.809 -1.577 1 95.81 201 LEU A N 1
ATOM 1542 C CA . LEU A 1 201 ? 27.391 5.867 -1.21 1 95.81 201 LEU A CA 1
ATOM 1543 C C . LEU A 1 201 ? 27.453 6.145 0.288 1 95.81 201 LEU A C 1
ATOM 1545 O O . LEU A 1 201 ? 27.859 5.285 1.07 1 95.81 201 LEU A O 1
ATOM 1549 N N . ASP A 1 202 ? 27.016 7.324 0.647 1 96.19 202 ASP A N 1
ATOM 1550 C CA . ASP A 1 202 ? 27.094 7.789 2.027 1 96.19 202 ASP A CA 1
ATOM 1551 C C . ASP A 1 202 ? 26.234 6.934 2.951 1 96.19 202 ASP A C 1
ATOM 1553 O O . ASP A 1 202 ? 25.078 6.621 2.623 1 96.19 202 ASP A O 1
ATOM 1557 N N . GLN A 1 203 ? 26.812 6.598 4.047 1 95.81 203 GLN A N 1
ATOM 1558 C CA . GLN A 1 203 ? 26.156 5.707 5.004 1 95.81 203 GLN A CA 1
ATOM 1559 C C . GLN A 1 203 ? 24.891 6.332 5.562 1 95.81 203 GLN A C 1
ATOM 1561 O O . GLN A 1 203 ? 23.859 5.656 5.711 1 95.81 203 GLN A O 1
ATOM 1566 N N . LYS A 1 204 ? 24.953 7.566 5.945 1 95 204 LYS A N 1
ATOM 1567 C CA . LYS A 1 204 ? 23.797 8.258 6.512 1 95 204 LYS A CA 1
ATOM 1568 C C . LYS A 1 204 ? 22.641 8.281 5.523 1 95 204 LYS A C 1
ATOM 1570 O O . LYS A 1 204 ? 21.484 8.086 5.914 1 95 204 LYS A O 1
ATOM 1575 N N . ILE A 1 205 ? 22.969 8.445 4.32 1 96.69 205 ILE A N 1
ATOM 1576 C CA . ILE A 1 205 ? 21.969 8.484 3.268 1 96.69 205 ILE A CA 1
ATOM 1577 C C . ILE A 1 205 ? 21.344 7.102 3.104 1 96.69 205 ILE A C 1
ATOM 1579 O O . ILE A 1 205 ? 20.125 6.973 3.01 1 96.69 205 ILE A O 1
ATOM 1583 N N . MET A 1 206 ? 22.125 6.102 3.104 1 96.75 206 MET A N 1
ATOM 1584 C CA . MET A 1 206 ? 21.641 4.73 2.969 1 96.75 206 MET A CA 1
ATOM 1585 C C . MET A 1 206 ? 20.734 4.363 4.129 1 96.75 206 MET A C 1
ATOM 1587 O O . MET A 1 206 ? 19.688 3.73 3.926 1 96.75 206 MET A O 1
ATOM 1591 N N . LEU A 1 207 ? 21.125 4.828 5.316 1 96.06 207 LEU A N 1
ATOM 1592 C CA . LEU A 1 207 ? 20.297 4.551 6.492 1 96.06 207 LEU A CA 1
ATOM 1593 C C . LEU A 1 207 ? 18.969 5.297 6.418 1 96.06 207 LEU A C 1
ATOM 1595 O O . LEU A 1 207 ? 17.938 4.781 6.855 1 96.06 207 LEU A O 1
ATOM 1599 N N . SER A 1 208 ? 19.016 6.469 5.863 1 96.56 208 SER A N 1
ATOM 1600 C CA . SER A 1 208 ? 17.781 7.234 5.699 1 96.56 208 SER A CA 1
ATOM 1601 C C . SER A 1 208 ? 16.828 6.547 4.73 1 96.56 208 SER A C 1
ATOM 1603 O O . SER A 1 208 ? 15.609 6.605 4.906 1 96.56 208 SER A O 1
ATOM 1605 N N . HIS A 1 209 ? 17.375 5.883 3.709 1 98 209 HIS A N 1
ATOM 1606 C CA . HIS A 1 209 ? 16.531 5.148 2.766 1 98 209 HIS A CA 1
ATOM 1607 C C . HIS A 1 209 ? 15.883 3.939 3.434 1 98 209 HIS A C 1
ATOM 1609 O O . HIS A 1 209 ? 14.703 3.656 3.201 1 98 209 HIS A O 1
ATOM 1615 N N . LEU A 1 210 ? 16.703 3.299 4.262 1 97 210 LEU A N 1
ATOM 1616 C CA . LEU A 1 210 ? 16.141 2.184 5.016 1 97 210 LEU A CA 1
ATOM 1617 C C . LEU A 1 210 ? 15.047 2.664 5.969 1 97 210 LEU A C 1
ATOM 1619 O O . LEU A 1 210 ? 14.023 1.995 6.137 1 97 210 LEU A O 1
ATOM 1623 N N . ALA A 1 211 ? 15.234 3.809 6.531 1 96.38 211 ALA A N 1
ATOM 1624 C CA . ALA A 1 211 ? 14.242 4.395 7.426 1 96.38 211 ALA A CA 1
ATOM 1625 C C . ALA A 1 211 ? 12.953 4.715 6.676 1 96.38 211 ALA A C 1
ATOM 1627 O O . ALA A 1 211 ? 11.852 4.555 7.219 1 96.38 211 ALA A O 1
ATOM 1628 N N . ALA A 1 212 ? 13.07 5.141 5.461 1 97.81 212 ALA A N 1
ATOM 1629 C CA . ALA A 1 212 ? 11.898 5.461 4.648 1 97.81 212 ALA A CA 1
ATOM 1630 C C . ALA A 1 212 ? 11.008 4.238 4.457 1 97.81 212 ALA A C 1
ATOM 1632 O O . ALA A 1 212 ? 9.781 4.348 4.449 1 97.81 212 ALA A O 1
ATOM 1633 N N . ILE A 1 213 ? 11.633 3.111 4.309 1 96.75 213 ILE A N 1
ATOM 1634 C CA . ILE A 1 213 ? 10.883 1.865 4.168 1 96.75 213 ILE A CA 1
ATOM 1635 C C . ILE A 1 213 ? 10.117 1.572 5.457 1 96.75 213 ILE A C 1
ATOM 1637 O O . ILE A 1 213 ? 8.93 1.251 5.422 1 96.75 213 ILE A O 1
ATOM 1641 N N . ARG A 1 214 ? 10.789 1.708 6.598 1 96.5 214 ARG A N 1
ATOM 1642 C CA . ARG A 1 214 ? 10.141 1.471 7.883 1 96.5 214 ARG A CA 1
ATOM 1643 C C . ARG A 1 214 ? 8.992 2.451 8.109 1 96.5 214 ARG A C 1
ATOM 1645 O O . ARG A 1 214 ? 7.938 2.072 8.617 1 96.5 214 ARG A O 1
ATOM 1652 N N . HIS A 1 215 ? 9.227 3.662 7.73 1 97.06 215 HIS A N 1
ATOM 1653 C CA . HIS A 1 215 ? 8.195 4.684 7.863 1 97.06 215 HIS A CA 1
ATOM 1654 C C . HIS A 1 215 ? 6.961 4.332 7.039 1 97.06 215 HIS A C 1
ATOM 1656 O O . HIS A 1 215 ? 5.832 4.426 7.527 1 97.06 215 HIS A O 1
ATOM 1662 N N . SER A 1 216 ? 7.207 3.936 5.859 1 96.62 216 SER A N 1
ATOM 1663 C CA . SER A 1 216 ? 6.102 3.588 4.973 1 96.62 216 SER A CA 1
ATOM 1664 C C . SER A 1 216 ? 5.328 2.383 5.5 1 96.62 216 SER A C 1
ATOM 1666 O O . SER A 1 216 ? 4.098 2.348 5.422 1 96.62 216 SER A O 1
ATOM 1668 N N . ARG A 1 217 ? 6.039 1.427 5.973 1 94.38 217 ARG A N 1
ATOM 1669 C CA . ARG A 1 217 ? 5.398 0.242 6.535 1 94.38 217 ARG A CA 1
ATOM 1670 C C . ARG A 1 217 ? 4.543 0.603 7.742 1 94.38 217 ARG A C 1
ATOM 1672 O O . ARG A 1 217 ? 3.393 0.165 7.848 1 94.38 217 ARG A O 1
ATOM 1679 N N . TRP A 1 218 ? 5.078 1.332 8.656 1 96.44 218 TRP A N 1
ATOM 1680 C CA . TRP A 1 218 ? 4.336 1.768 9.836 1 96.44 218 TRP A CA 1
ATOM 1681 C C . TRP A 1 218 ? 3.084 2.541 9.43 1 96.44 218 TRP A C 1
ATOM 1683 O O . TRP A 1 218 ? 2.01 2.334 10 1 96.44 218 TRP A O 1
ATOM 1693 N N . PHE A 1 219 ? 3.273 3.438 8.492 1 96.75 219 PHE A N 1
ATOM 1694 C CA . PHE A 1 219 ? 2.17 4.277 8.039 1 96.75 219 PHE A CA 1
ATOM 1695 C C . PHE A 1 219 ? 1.024 3.428 7.508 1 96.75 219 PHE A C 1
ATOM 1697 O O . PHE A 1 219 ? -0.14 3.672 7.828 1 96.75 219 PHE A O 1
ATOM 1704 N N . GLU A 1 220 ? 1.322 2.459 6.773 1 92.19 220 GLU A N 1
ATOM 1705 C CA . GLU A 1 220 ? 0.322 1.573 6.184 1 92.19 220 GLU A CA 1
ATOM 1706 C C . GLU A 1 220 ? -0.415 0.781 7.262 1 92.19 220 GLU A C 1
ATOM 1708 O O . GLU A 1 220 ? -1.61 0.51 7.133 1 92.19 220 GLU A O 1
ATOM 1713 N N . GLU A 1 221 ? 0.281 0.528 8.25 1 91.56 221 GLU A N 1
ATOM 1714 C CA . GLU A 1 221 ? -0.294 -0.306 9.297 1 91.56 221 GLU A CA 1
ATOM 1715 C C . GLU A 1 221 ? -1.118 0.527 10.281 1 91.56 221 GLU A C 1
ATOM 1717 O O . GLU A 1 221 ? -2.156 0.074 10.766 1 91.56 221 GLU A O 1
ATOM 1722 N N . ASN A 1 222 ? -0.675 1.772 10.484 1 93.31 222 ASN A N 1
ATOM 1723 C CA . ASN A 1 222 ? -1.229 2.498 11.625 1 93.31 222 ASN A CA 1
ATOM 1724 C C . ASN A 1 222 ? -1.964 3.76 11.18 1 93.31 222 ASN A C 1
ATOM 1726 O O . ASN A 1 222 ? -2.848 4.25 11.883 1 93.31 222 ASN A O 1
ATOM 1730 N N . ALA A 1 223 ? -1.572 4.266 10.086 1 95.25 223 ALA A N 1
ATOM 1731 C CA . ALA A 1 223 ? -2.041 5.594 9.703 1 95.25 223 ALA A CA 1
ATOM 1732 C C . ALA A 1 223 ? -2.799 5.551 8.383 1 95.25 223 ALA A C 1
ATOM 1734 O O . ALA A 1 223 ? -2.658 6.449 7.547 1 95.25 223 ALA A O 1
ATOM 1735 N N . HIS A 1 224 ? -3.586 4.562 8.211 1 90.06 224 HIS A N 1
ATOM 1736 C CA . HIS A 1 224 ? -4.289 4.359 6.953 1 90.06 224 HIS A CA 1
ATOM 1737 C C . HIS A 1 224 ? -5.59 5.152 6.91 1 90.06 224 HIS A C 1
ATOM 1739 O O . HIS A 1 224 ? -6.18 5.332 5.844 1 90.06 224 HIS A O 1
ATOM 1745 N N . HIS A 1 225 ? -6.027 5.66 8.031 1 94 225 HIS A N 1
ATOM 1746 C CA . HIS A 1 225 ? -7.309 6.359 8.094 1 94 225 HIS A CA 1
ATOM 1747 C C . HIS A 1 225 ? -7.297 7.609 7.223 1 94 225 HIS A C 1
ATOM 1749 O O . HIS A 1 225 ? -6.316 8.359 7.215 1 94 225 HIS A O 1
ATOM 1755 N N . SER A 1 226 ? -8.367 7.871 6.57 1 94.56 226 SER A N 1
ATOM 1756 C CA . SER A 1 226 ? -8.461 8.945 5.59 1 94.56 226 SER A CA 1
ATOM 1757 C C . SER A 1 226 ? -8.242 10.305 6.238 1 94.56 226 SER A C 1
ATOM 1759 O O . SER A 1 226 ? -7.629 11.195 5.641 1 94.56 226 SER A O 1
ATOM 1761 N N . SER A 1 227 ? -8.766 10.477 7.434 1 96.25 227 SER A N 1
ATOM 1762 C CA . SER A 1 227 ? -8.641 11.766 8.109 1 96.25 227 SER A CA 1
ATOM 1763 C C . SER A 1 227 ? -7.176 12.117 8.367 1 96.25 227 SER A C 1
ATOM 1765 O O . SER A 1 227 ? -6.812 13.297 8.383 1 96.25 227 SER A O 1
ATOM 1767 N N . ILE A 1 228 ? -6.398 11.102 8.562 1 97.69 228 ILE A N 1
ATOM 1768 C CA . ILE A 1 228 ? -4.98 11.328 8.812 1 97.69 228 ILE A CA 1
ATOM 1769 C C . ILE A 1 228 ? -4.312 11.891 7.562 1 97.69 228 ILE A C 1
ATOM 1771 O O . ILE A 1 228 ? -3.527 12.836 7.641 1 97.69 228 ILE A O 1
ATOM 1775 N N . LYS A 1 229 ? -4.645 11.344 6.422 1 96.94 229 LYS A N 1
ATOM 1776 C CA . LYS A 1 229 ? -4.082 11.805 5.16 1 96.94 229 LYS A CA 1
ATOM 1777 C C . LYS A 1 229 ? -4.477 13.258 4.875 1 96.94 229 LYS A C 1
ATOM 1779 O O . LYS A 1 229 ? -3.648 14.055 4.441 1 96.94 229 LYS A O 1
ATOM 1784 N N . VAL A 1 230 ? -5.727 13.555 5.18 1 97 230 VAL A N 1
ATOM 1785 C CA . VAL A 1 230 ? -6.223 14.922 5.008 1 97 230 VAL A CA 1
ATOM 1786 C C . VAL A 1 230 ? -5.445 15.875 5.91 1 97 230 VAL A C 1
ATOM 1788 O O . VAL A 1 230 ? -4.984 16.922 5.461 1 97 230 VAL A O 1
ATOM 1791 N N . LEU A 1 231 ? -5.332 15.445 7.129 1 98.31 231 LEU A N 1
ATOM 1792 C CA . LEU A 1 231 ? -4.648 16.297 8.094 1 98.31 231 LEU A CA 1
ATOM 1793 C C . LEU A 1 231 ? -3.186 16.5 7.707 1 98.31 231 LEU A C 1
ATOM 1795 O O . LEU A 1 231 ? -2.643 17.594 7.863 1 98.31 231 LEU A O 1
ATOM 1799 N N . ILE A 1 232 ? -2.549 15.508 7.176 1 98.38 232 ILE A N 1
ATOM 1800 C CA . ILE A 1 232 ? -1.154 15.594 6.758 1 98.38 232 ILE A CA 1
ATOM 1801 C C . ILE A 1 232 ? -1.017 16.625 5.637 1 98.38 232 ILE A C 1
ATOM 1803 O O . ILE A 1 232 ? -0.11 17.453 5.664 1 98.38 232 ILE A O 1
ATOM 1807 N N . ARG A 1 233 ? -1.876 16.609 4.688 1 97.69 233 ARG A N 1
ATOM 1808 C CA . ARG A 1 233 ? -1.815 17.562 3.592 1 97.69 233 ARG A CA 1
ATOM 1809 C C . ARG A 1 233 ? -1.976 19 4.105 1 97.69 233 ARG A C 1
ATOM 1811 O O . ARG A 1 233 ? -1.251 19.906 3.682 1 97.69 233 ARG A O 1
ATOM 1818 N N . LEU A 1 234 ? -2.895 19.141 5 1 98.06 234 LEU A N 1
ATOM 1819 C CA . LEU A 1 234 ? -3.137 20.453 5.578 1 98.06 234 LEU A CA 1
ATOM 1820 C C . LEU A 1 234 ? -1.915 20.938 6.352 1 98.06 234 LEU A C 1
ATOM 1822 O O . LEU A 1 234 ? -1.531 22.109 6.242 1 98.06 234 LEU A O 1
ATOM 1826 N N . LEU A 1 235 ? -1.328 20.062 7.102 1 98.38 235 LEU A N 1
ATOM 1827 C CA . LEU A 1 235 ? -0.168 20.422 7.902 1 98.38 235 LEU A CA 1
ATOM 1828 C C . LEU A 1 235 ? 1.031 20.734 7.016 1 98.38 235 LEU A C 1
ATOM 1830 O O . LEU A 1 235 ? 1.824 21.625 7.324 1 98.38 235 LEU A O 1
ATOM 1834 N N . ARG A 1 236 ? 1.17 19.984 5.957 1 97.44 236 ARG A N 1
ATOM 1835 C CA . ARG A 1 236 ? 2.238 20.281 5.004 1 97.44 236 ARG A CA 1
ATOM 1836 C C . ARG A 1 236 ? 2.074 21.672 4.406 1 97.44 236 ARG A C 1
ATOM 1838 O O . ARG A 1 236 ? 3.057 22.391 4.227 1 97.44 236 ARG A O 1
ATOM 1845 N N . ASP A 1 237 ? 0.908 22.016 4.117 1 96.81 237 ASP A N 1
ATOM 1846 C CA . ASP A 1 237 ? 0.625 23.344 3.582 1 96.81 237 ASP A CA 1
ATOM 1847 C C . ASP A 1 237 ? 0.941 24.438 4.609 1 96.81 237 ASP A C 1
ATOM 1849 O O . ASP A 1 237 ? 1.555 25.453 4.277 1 96.81 237 ASP A O 1
ATOM 1853 N N . VAL A 1 238 ? 0.511 24.234 5.848 1 96.81 238 VAL A N 1
ATOM 1854 C CA . VAL A 1 238 ? 0.762 25.188 6.926 1 96.81 238 VAL A CA 1
ATOM 1855 C C . VAL A 1 238 ? 2.266 25.359 7.133 1 96.81 238 VAL A C 1
ATOM 1857 O O . VAL A 1 238 ? 2.75 26.469 7.359 1 96.81 238 VAL A O 1
ATOM 1860 N N . ARG A 1 239 ? 2.945 24.234 7.043 1 96.69 239 ARG A N 1
ATOM 1861 C CA . ARG A 1 239 ? 4.395 24.266 7.191 1 96.69 239 ARG A CA 1
ATOM 1862 C C . ARG A 1 239 ? 5.039 25.125 6.121 1 96.69 239 ARG A C 1
ATOM 1864 O O . ARG A 1 239 ? 6.008 25.844 6.391 1 96.69 239 ARG A O 1
ATOM 1871 N N . THR A 1 240 ? 4.574 25.094 4.945 1 94.25 240 THR A N 1
ATOM 1872 C CA . THR A 1 240 ? 5.129 25.875 3.838 1 94.25 240 THR A CA 1
ATOM 1873 C C . THR A 1 240 ? 4.789 27.344 3.986 1 94.25 240 THR A C 1
ATOM 1875 O O . THR A 1 240 ? 5.574 28.219 3.592 1 94.25 240 THR A O 1
ATOM 1878 N N . ARG A 1 241 ? 3.738 27.688 4.566 1 94.19 241 ARG A N 1
ATOM 1879 C CA . ARG A 1 241 ? 3.262 29.062 4.652 1 94.19 241 ARG A CA 1
ATOM 1880 C C . ARG A 1 241 ? 3.811 29.766 5.891 1 94.19 241 ARG A C 1
ATOM 1882 O O . ARG A 1 241 ? 3.988 30.984 5.898 1 94.19 241 ARG A O 1
ATOM 1889 N N . PHE A 1 242 ? 4.031 28.953 6.938 1 95.56 242 PHE A N 1
ATOM 1890 C CA . PHE A 1 242 ? 4.531 29.531 8.18 1 95.56 242 PHE A CA 1
ATOM 1891 C C . PHE A 1 242 ? 5.957 29.062 8.453 1 95.56 242 PHE A C 1
ATOM 1893 O O . PHE A 1 242 ? 6.176 27.922 8.836 1 95.56 242 PHE A O 1
ATOM 1900 N N . GLU A 1 243 ? 6.887 29.938 8.484 1 94.19 243 GLU A N 1
ATOM 1901 C CA . GLU A 1 243 ? 8.32 29.656 8.57 1 94.19 243 GLU A CA 1
ATOM 1902 C C . GLU A 1 243 ? 8.672 28.984 9.898 1 94.19 243 GLU A C 1
ATOM 1904 O O . GLU A 1 243 ? 9.617 28.203 9.969 1 94.19 243 GLU A O 1
ATOM 1909 N N . GLY A 1 244 ? 7.91 29.281 10.875 1 95.19 244 GLY A N 1
ATOM 1910 C CA . GLY A 1 244 ? 8.172 28.719 12.188 1 95.19 244 GLY A CA 1
ATOM 1911 C C . GLY A 1 244 ? 8.055 27.203 12.219 1 95.19 244 GLY A C 1
ATOM 1912 O O . GLY A 1 244 ? 8.562 26.547 13.133 1 95.19 244 GLY A O 1
ATOM 1913 N N . PHE A 1 245 ? 7.367 26.625 11.203 1 97.25 245 PHE A N 1
ATOM 1914 C CA . PHE A 1 245 ? 7.145 25.188 11.172 1 97.25 245 PHE A CA 1
ATOM 1915 C C . PHE A 1 245 ? 8.109 24.516 10.203 1 97.25 245 PHE A C 1
ATOM 1917 O O . PHE A 1 245 ? 8.047 23.297 10 1 97.25 245 PHE A O 1
ATOM 1924 N N . GLU A 1 246 ? 9.039 25.188 9.672 1 95.75 246 GLU A N 1
ATOM 1925 C CA . GLU A 1 246 ? 10 24.688 8.688 1 95.75 246 GLU A CA 1
ATOM 1926 C C . GLU A 1 246 ? 10.82 23.531 9.25 1 95.75 246 GLU A C 1
ATOM 1928 O O . GLU A 1 246 ? 11.141 22.578 8.531 1 95.75 246 GLU A O 1
ATOM 1933 N N . PRO A 1 247 ? 11.078 23.578 10.539 1 96.44 247 PRO A N 1
ATOM 1934 C CA . PRO A 1 247 ? 11.906 22.516 11.094 1 96.44 247 PRO A CA 1
ATOM 1935 C C . PRO A 1 247 ? 11.172 21.172 11.148 1 96.44 247 PRO A C 1
ATOM 1937 O O . PRO A 1 247 ? 11.805 20.125 11.336 1 96.44 247 PRO A O 1
ATOM 1940 N N . LEU A 1 248 ? 9.906 21.188 11.047 1 97.31 248 LEU A N 1
ATOM 1941 C CA . LEU A 1 248 ? 9.148 19.938 11.125 1 97.31 248 LEU A CA 1
ATOM 1942 C C . LEU A 1 248 ? 9.375 19.094 9.883 1 97.31 248 LEU A C 1
ATOM 1944 O O . LEU A 1 248 ? 9.078 19.531 8.766 1 97.31 248 LEU A O 1
ATOM 1948 N N . THR A 1 249 ? 9.891 17.906 10.109 1 96.06 249 THR A N 1
ATOM 1949 C CA . THR A 1 249 ? 10.117 16.984 9 1 96.06 249 THR A CA 1
ATOM 1950 C C . THR A 1 249 ? 8.805 16.328 8.57 1 96.06 249 THR A C 1
ATOM 1952 O O . THR A 1 249 ? 7.852 16.266 9.344 1 96.06 249 THR A O 1
ATOM 1955 N N . PRO A 1 250 ? 8.797 15.766 7.348 1 96.12 250 PRO A N 1
ATOM 1956 C CA . PRO A 1 250 ? 7.594 15.055 6.898 1 96.12 250 PRO A CA 1
ATOM 1957 C C . PRO A 1 250 ? 7.203 13.914 7.832 1 96.12 250 PRO A C 1
ATOM 1959 O O . PRO A 1 250 ? 6.016 13.695 8.078 1 96.12 250 PRO A O 1
ATOM 1962 N N . TRP A 1 251 ? 8.156 13.258 8.289 1 97.06 251 TRP A N 1
ATOM 1963 C CA . TRP A 1 251 ? 7.883 12.156 9.203 1 97.06 251 TRP A CA 1
ATOM 1964 C C . TRP A 1 251 ? 7.258 12.664 10.5 1 97.06 251 TRP A C 1
ATOM 1966 O O . TRP A 1 251 ? 6.324 12.047 11.023 1 97.06 251 TRP A O 1
ATOM 1976 N N . MET A 1 252 ? 7.73 13.805 11.055 1 97.25 252 MET A N 1
ATOM 1977 C CA . MET A 1 252 ? 7.152 14.422 12.25 1 97.25 252 MET A CA 1
ATOM 1978 C C . MET A 1 252 ? 5.688 14.781 12.016 1 97.25 252 MET A C 1
ATOM 1980 O O . MET A 1 252 ? 4.848 14.57 12.898 1 97.25 252 MET A O 1
ATOM 1984 N N . LEU A 1 253 ? 5.43 15.25 10.844 1 98.12 253 LEU A N 1
ATOM 1985 C CA . LEU A 1 253 ? 4.062 15.633 10.508 1 98.12 253 LEU A CA 1
ATOM 1986 C C . LEU A 1 253 ? 3.154 14.406 10.453 1 98.12 253 LEU A C 1
ATOM 1988 O O . LEU A 1 253 ? 2.014 14.445 10.922 1 98.12 253 LEU A O 1
ATOM 1992 N N . ASP A 1 254 ? 3.701 13.32 9.875 1 98.19 254 ASP A N 1
ATOM 1993 C CA . ASP A 1 254 ? 2.938 12.078 9.828 1 98.19 254 ASP A CA 1
ATOM 1994 C C . ASP A 1 254 ? 2.555 11.617 11.234 1 98.19 254 ASP A C 1
ATOM 1996 O O . ASP A 1 254 ? 1.394 11.281 11.492 1 98.19 254 ASP A O 1
ATOM 2000 N N . LEU A 1 255 ? 3.518 11.648 12.102 1 97.88 255 LEU A N 1
ATOM 2001 C CA . LEU A 1 255 ? 3.295 11.164 13.453 1 97.88 255 LEU A CA 1
ATOM 2002 C C . LEU A 1 255 ? 2.393 12.117 14.234 1 97.88 255 LEU A C 1
ATOM 2004 O O . LEU A 1 255 ? 1.55 11.672 15.016 1 97.88 255 LEU A O 1
ATOM 2008 N N . LEU A 1 256 ? 2.584 13.383 14.023 1 97.75 256 LEU A N 1
ATOM 2009 C CA . LEU A 1 256 ? 1.752 14.391 14.672 1 97.75 256 LEU A CA 1
ATOM 2010 C C . LEU A 1 256 ? 0.291 14.234 14.266 1 97.75 256 LEU A C 1
ATOM 2012 O O . LEU A 1 256 ? -0.605 14.281 15.109 1 97.75 256 LEU A O 1
ATOM 2016 N N . ALA A 1 257 ? 0.059 14.047 12.992 1 98.38 257 ALA A N 1
ATOM 2017 C CA . ALA A 1 257 ? -1.299 13.867 12.484 1 98.38 257 ALA A CA 1
ATOM 2018 C C . ALA A 1 257 ? -1.937 12.609 13.07 1 98.38 257 ALA A C 1
ATOM 2020 O O . ALA A 1 257 ? -3.086 12.633 13.516 1 98.38 257 ALA A O 1
ATOM 2021 N N . HIS A 1 258 ? -1.183 11.57 13.023 1 97.88 258 HIS A N 1
ATOM 2022 C CA . HIS A 1 258 ? -1.678 10.328 13.609 1 97.88 258 HIS A CA 1
ATOM 2023 C C . HIS A 1 258 ? -1.997 10.5 15.086 1 97.88 258 HIS A C 1
ATOM 2025 O O . HIS A 1 258 ? -3.053 10.07 15.555 1 97.88 258 HIS A O 1
ATOM 2031 N N . PHE A 1 259 ? -1.097 11.133 15.781 1 96.75 259 PHE A N 1
ATOM 2032 C CA . PHE A 1 259 ? -1.258 11.352 17.219 1 96.75 259 PHE A CA 1
ATOM 2033 C C . PHE A 1 259 ? -2.5 12.188 17.5 1 96.75 259 PHE A C 1
ATOM 2035 O O . PHE A 1 259 ? -3.299 11.852 18.375 1 96.75 259 PHE A O 1
ATOM 2042 N N . ALA A 1 260 ? -2.699 13.227 16.797 1 96.56 260 ALA A N 1
ATOM 2043 C CA . ALA A 1 260 ? -3.797 14.164 17.016 1 96.56 260 ALA A CA 1
ATOM 2044 C C . ALA A 1 260 ? -5.145 13.5 16.75 1 96.56 260 ALA A C 1
ATOM 2046 O O . ALA A 1 260 ? -6.145 13.82 17.406 1 96.56 260 ALA A O 1
ATOM 2047 N N . ILE A 1 261 ? -5.168 12.602 15.844 1 96.19 261 ILE A N 1
ATOM 2048 C CA . ILE A 1 261 ? -6.438 12.008 15.438 1 96.19 261 ILE A CA 1
ATOM 2049 C C . ILE A 1 261 ? -6.723 10.766 16.281 1 96.19 261 ILE A C 1
ATOM 2051 O O . ILE A 1 261 ? -7.844 10.578 16.766 1 96.19 261 ILE A O 1
ATOM 2055 N N . MET A 1 262 ? -5.684 9.977 1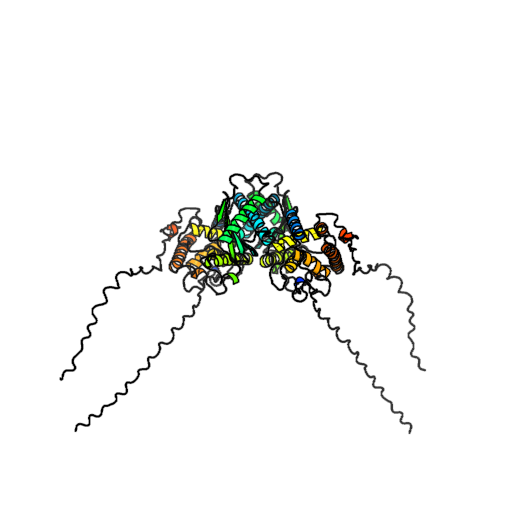6.547 1 94.19 262 MET A N 1
ATOM 2056 C CA . MET A 1 262 ? -5.949 8.625 17.047 1 94.19 262 MET A CA 1
ATOM 2057 C C . MET A 1 262 ? -5.664 8.539 18.547 1 94.19 262 MET A C 1
ATOM 2059 O O . MET A 1 262 ? -6.168 7.648 19.219 1 94.19 262 MET A O 1
ATOM 2063 N N . HIS A 1 263 ? -4.84 9.352 19 1 90.81 263 HIS A N 1
ATOM 2064 C CA . HIS A 1 263 ? -4.438 9.234 20.391 1 90.81 263 HIS A CA 1
ATOM 2065 C C . HIS A 1 263 ? -5.441 9.922 21.312 1 90.81 263 HIS A C 1
ATOM 2067 O O . HIS A 1 263 ? -5.176 11.016 21.828 1 90.81 263 HIS A O 1
ATOM 2073 N N . ASN A 1 264 ? -6.52 9.266 21.625 1 85.38 264 ASN A N 1
ATOM 2074 C CA . ASN A 1 264 ? -7.566 9.734 22.531 1 85.38 264 ASN A CA 1
ATOM 2075 C C . ASN A 1 264 ? -8.211 8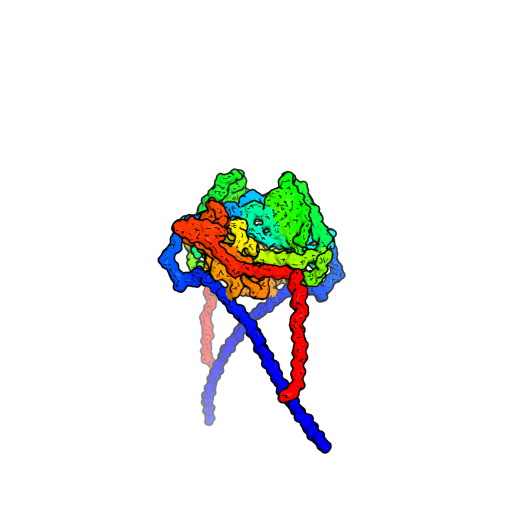.578 23.281 1 85.38 264 ASN A C 1
ATOM 2077 O O . ASN A 1 264 ? -8.023 7.41 22.922 1 85.38 264 ASN A O 1
ATOM 2081 N N . PRO A 1 265 ? -8.867 8.828 24.344 1 80.75 265 PRO A N 1
ATOM 2082 C CA . PRO A 1 265 ? -9.406 7.762 25.188 1 80.75 265 PRO A CA 1
ATOM 2083 C C . PRO A 1 265 ? -10.391 6.852 24.453 1 80.75 265 PRO A C 1
ATOM 2085 O O . PRO A 1 265 ? -10.469 5.656 24.75 1 80.75 265 PRO A O 1
ATOM 2088 N N . SER A 1 266 ? -11.172 7.332 23.516 1 77.75 266 SER A N 1
ATOM 2089 C CA . SER A 1 266 ? -12.148 6.531 22.781 1 77.75 266 SER A CA 1
ATOM 2090 C C . SER A 1 266 ? -11.477 5.66 21.734 1 77.75 266 SER A C 1
ATOM 2092 O O . SER A 1 266 ? -12.07 4.707 21.234 1 77.75 266 SER A O 1
ATOM 2094 N N . ARG A 1 267 ? -10.227 5.953 21.375 1 78.62 267 ARG A N 1
ATOM 2095 C CA . ARG A 1 267 ? -9.445 5.25 20.359 1 78.62 267 ARG A CA 1
ATOM 2096 C C . ARG A 1 267 ? -10.133 5.297 19.016 1 78.62 267 ARG A C 1
ATOM 2098 O O . ARG A 1 267 ? -9.93 4.418 18.172 1 78.62 267 ARG A O 1
ATOM 2105 N N . GLN A 1 268 ? -11.102 6.219 18.922 1 83.69 268 GLN A N 1
ATOM 2106 C CA . GLN A 1 268 ? -11.766 6.48 17.656 1 83.69 268 GLN A CA 1
ATOM 2107 C C . GLN A 1 268 ? -11.203 7.73 16.984 1 83.69 268 GLN A C 1
ATOM 2109 O O . GLN A 1 268 ? -10.758 8.656 17.656 1 83.69 268 GLN A O 1
ATOM 2114 N N . ALA A 1 269 ? -11.266 7.723 15.742 1 90.44 269 ALA A N 1
ATOM 2115 C CA . ALA A 1 269 ? -10.734 8.859 15 1 90.44 269 ALA A CA 1
ATOM 2116 C C . ALA A 1 269 ? -11.508 10.133 15.305 1 90.44 269 ALA A C 1
ATOM 2118 O O . ALA A 1 269 ? -12.734 10.164 15.195 1 90.44 269 ALA A O 1
ATOM 2119 N N . LEU A 1 270 ? -10.781 11.195 15.656 1 92.12 270 LEU A N 1
ATOM 2120 C CA . LEU A 1 270 ? -11.398 12.492 15.93 1 92.12 270 LEU A CA 1
ATOM 2121 C C . LEU A 1 270 ? -11.773 13.195 14.625 1 92.12 270 LEU A C 1
ATOM 2123 O O . LEU A 1 270 ? -11.125 12.992 13.594 1 92.12 270 LEU A O 1
ATOM 2127 N N . PRO A 1 271 ? -12.82 13.961 14.68 1 90.94 271 PRO A N 1
ATOM 2128 C CA . PRO A 1 271 ? -13.156 14.758 13.5 1 90.94 271 PRO A CA 1
ATOM 2129 C C . PRO A 1 271 ? -12.023 15.688 13.07 1 90.94 271 PRO A C 1
ATOM 2131 O O . PRO A 1 271 ? -11.242 16.141 13.914 1 90.94 271 PRO A O 1
ATOM 2134 N N . ILE A 1 272 ? -12.008 16.016 11.836 1 94.5 272 ILE A N 1
ATOM 2135 C CA . ILE A 1 272 ? -10.891 16.719 11.227 1 94.5 272 ILE A CA 1
ATOM 2136 C C . ILE A 1 272 ? -10.742 18.109 11.867 1 94.5 272 ILE A C 1
ATOM 2138 O O . ILE A 1 272 ? -9.625 18.594 12.055 1 94.5 272 ILE A O 1
ATOM 2142 N N . ASN A 1 273 ? -11.867 18.812 12.195 1 93.75 273 ASN A N 1
ATOM 2143 C CA . ASN A 1 273 ? -11.789 20.141 12.789 1 93.75 273 ASN A CA 1
ATOM 2144 C C . ASN A 1 273 ? -11.172 20.109 14.18 1 93.75 273 ASN A C 1
ATOM 2146 O O . ASN A 1 273 ? -10.359 20.953 14.523 1 93.75 273 ASN A O 1
ATOM 2150 N N . VAL A 1 274 ? -11.516 19.078 14.906 1 93.5 274 VAL A N 1
ATOM 2151 C CA . VAL A 1 274 ? -10.984 18.906 16.25 1 93.5 274 VAL A CA 1
ATOM 2152 C C . VAL A 1 274 ? -9.508 18.531 16.188 1 93.5 274 VAL A C 1
ATOM 2154 O O . VAL A 1 274 ? -8.688 19.078 16.922 1 93.5 274 VAL A O 1
ATOM 2157 N N . ALA A 1 275 ? -9.195 17.641 15.312 1 95.88 275 ALA A N 1
ATOM 2158 C CA . ALA A 1 275 ? -7.82 17.156 15.18 1 95.88 275 ALA A CA 1
ATOM 2159 C C . ALA A 1 275 ? -6.891 18.281 14.734 1 95.88 275 ALA A C 1
ATOM 2161 O O . ALA A 1 275 ? -5.766 18.406 15.227 1 95.88 275 ALA A O 1
ATOM 2162 N N . PHE A 1 276 ? -7.336 19.062 13.82 1 97.25 276 PHE A N 1
ATOM 2163 C CA . PHE A 1 276 ? -6.535 20.172 13.328 1 97.25 276 PHE A CA 1
ATOM 2164 C C . PHE A 1 276 ? -6.215 21.156 14.453 1 97.25 276 PHE A C 1
ATOM 2166 O O . PHE A 1 276 ? -5.066 21.562 14.625 1 97.25 276 PHE A O 1
ATOM 2173 N N . ARG A 1 277 ? -7.16 21.516 15.219 1 95.25 277 ARG A N 1
ATOM 2174 C CA . ARG A 1 277 ? -6.961 22.391 16.359 1 95.25 277 ARG A CA 1
ATOM 2175 C C . ARG A 1 277 ? -6.035 21.75 17.391 1 95.25 277 ARG A C 1
ATOM 2177 O O . ARG A 1 277 ? -5.18 22.438 17.969 1 95.25 277 ARG A O 1
ATOM 2184 N N . ARG A 1 278 ? -6.273 20.516 17.578 1 95.62 278 ARG A N 1
ATOM 2185 C CA . ARG A 1 278 ? -5.512 19.75 18.578 1 95.62 278 ARG A CA 1
ATOM 2186 C C . ARG A 1 278 ? -4.023 19.781 18.25 1 95.62 278 ARG A C 1
ATOM 2188 O O . ARG A 1 278 ? -3.188 19.781 19.156 1 95.62 278 ARG A O 1
ATOM 2195 N N . VAL A 1 279 ? -3.648 19.797 17.016 1 97.44 279 VAL A N 1
ATOM 2196 C CA . VAL A 1 279 ? -2.246 19.844 16.625 1 97.44 279 VAL A CA 1
ATOM 2197 C C . VAL A 1 279 ? -1.6 21.109 17.188 1 97.44 279 VAL A C 1
ATOM 2199 O O . VAL A 1 279 ? -0.529 21.062 17.797 1 97.44 279 VAL A O 1
ATOM 2202 N N . PHE A 1 280 ? -2.293 22.188 17.016 1 96.31 280 PHE A N 1
ATOM 2203 C CA . PHE A 1 280 ? -1.756 23.469 17.5 1 96.31 280 PHE A CA 1
ATOM 2204 C C . PHE A 1 280 ? -1.782 23.516 19.031 1 96.31 280 PHE A C 1
ATOM 2206 O O . PHE A 1 280 ? -0.873 24.062 19.641 1 96.31 280 PHE A O 1
ATOM 2213 N N . GLN A 1 281 ? -2.746 22.938 19.594 1 94.44 281 GLN A N 1
ATOM 2214 C CA . GLN A 1 281 ? -2.84 22.891 21.047 1 94.44 281 GLN A CA 1
ATOM 2215 C C . GLN A 1 281 ? -1.671 22.109 21.641 1 94.44 281 GLN A C 1
ATOM 2217 O O . GLN A 1 281 ? -1.063 22.547 22.625 1 94.44 281 GLN A O 1
ATOM 2222 N N . LEU A 1 282 ? -1.4 21.031 21.031 1 93.94 282 LEU A N 1
ATOM 2223 C CA . LEU A 1 282 ? -0.326 20.172 21.516 1 93.94 282 LEU A CA 1
ATOM 2224 C C . LEU A 1 282 ? 1.027 20.859 21.375 1 93.94 282 LEU A C 1
ATOM 2226 O O . LEU A 1 282 ? 1.821 20.875 22.328 1 93.94 282 LEU A O 1
ATOM 2230 N N . LEU A 1 283 ? 1.258 21.422 20.203 1 95.69 283 LEU A N 1
ATOM 2231 C CA . LEU A 1 283 ? 2.525 22.094 19.969 1 95.69 283 LEU A CA 1
ATOM 2232 C C . LEU A 1 283 ? 2.66 23.328 20.875 1 95.69 283 LEU A C 1
ATOM 2234 O O . LEU A 1 283 ? 3.736 23.594 21.406 1 95.69 283 LEU A O 1
ATOM 2238 N N . ALA A 1 284 ? 1.552 24.016 21.047 1 93.38 284 ALA A N 1
ATOM 2239 C CA . ALA A 1 284 ? 1.546 25.219 21.875 1 93.38 284 ALA A CA 1
ATOM 2240 C C . ALA A 1 284 ? 1.788 24.859 23.344 1 93.38 284 ALA A C 1
ATOM 2242 O O . ALA A 1 284 ? 2.385 25.641 24.094 1 93.38 284 ALA A O 1
ATOM 2243 N N . ALA A 1 285 ? 1.386 23.688 23.734 1 92.25 285 ALA A N 1
ATOM 2244 C CA . ALA A 1 285 ? 1.528 23.234 25.109 1 92.25 285 ALA A CA 1
ATOM 2245 C C . ALA A 1 285 ? 2.928 22.688 25.359 1 92.25 285 ALA A C 1
ATOM 2247 O O . ALA A 1 285 ? 3.268 22.344 26.5 1 92.25 285 ALA A O 1
ATOM 2248 N N . GLY A 1 286 ? 3.695 22.594 24.312 1 91.75 286 GLY A N 1
ATOM 2249 C CA . GLY A 1 286 ? 5.086 22.203 24.484 1 91.75 286 GLY A CA 1
ATOM 2250 C C . GLY A 1 286 ? 5.324 20.719 24.219 1 91.75 286 GLY A C 1
ATOM 2251 O O . GLY A 1 286 ? 6.168 20.094 24.859 1 91.75 286 GLY A O 1
ATOM 2252 N N . LEU A 1 287 ? 4.582 20.141 23.359 1 92.12 287 LEU A N 1
ATOM 2253 C CA . LEU A 1 287 ? 4.762 18.734 23 1 92.12 287 LEU A CA 1
ATOM 2254 C C . LEU A 1 287 ? 6.191 18.469 22.547 1 92.12 287 LEU A C 1
ATOM 2256 O O . LEU A 1 287 ? 6.746 17.406 22.812 1 92.12 287 LEU A O 1
ATOM 2260 N N . PHE A 1 288 ? 6.754 19.469 21.781 1 93.44 288 PHE A N 1
ATOM 2261 C CA . PHE A 1 288 ? 8.078 19.281 21.203 1 93.44 288 PHE A CA 1
ATOM 2262 C C . PHE A 1 288 ? 9.117 20.094 21.984 1 93.44 288 PHE A C 1
ATOM 2264 O O . PHE A 1 288 ? 10.188 20.406 21.453 1 93.44 288 PHE A O 1
ATOM 2271 N N . LEU A 1 289 ? 8.844 20.516 23.156 1 91 289 LEU A N 1
ATOM 2272 C CA . LEU A 1 289 ? 9.82 21.188 24 1 91 289 LEU A CA 1
ATOM 2273 C C . LEU A 1 289 ? 10.641 20.188 24.797 1 91 289 LEU A C 1
ATOM 2275 O O . LEU A 1 289 ? 10.227 19.031 24.969 1 91 289 LEU A O 1
ATOM 2279 N N . PRO A 1 290 ? 11.766 20.703 25.234 1 87.19 290 PRO A N 1
ATOM 2280 C CA . PRO A 1 290 ? 12.594 19.797 26.031 1 87.19 290 PRO A CA 1
ATOM 2281 C C . PRO A 1 290 ? 11.906 19.344 27.328 1 87.19 290 PRO A C 1
ATOM 2283 O O . PRO A 1 290 ? 11.18 20.125 27.953 1 87.19 290 PRO A O 1
ATOM 2286 N N . GLY A 1 291 ? 11.938 18.141 27.75 1 83 291 GLY A N 1
ATOM 2287 C CA . GLY A 1 291 ? 11.336 17.609 28.969 1 83 291 GLY A CA 1
ATOM 2288 C C . GLY A 1 291 ? 10 16.938 28.719 1 83 291 GLY A C 1
ATOM 2289 O O . GLY A 1 291 ? 9.484 16.234 29.594 1 83 291 GLY A O 1
ATOM 2290 N N . SER A 1 292 ? 9.453 17.312 27.594 1 86.31 292 SER A N 1
ATOM 2291 C CA . SER A 1 292 ? 8.172 16.688 27.25 1 86.31 292 SER A CA 1
ATOM 2292 C C . SER A 1 292 ? 8.359 15.234 26.859 1 86.31 292 SER A C 1
ATOM 2294 O O . SER A 1 292 ? 9.414 14.844 26.375 1 86.31 292 SER A O 1
ATOM 2296 N N . ALA A 1 293 ? 7.328 14.43 27.109 1 82.88 293 ALA A N 1
ATOM 2297 C CA . ALA A 1 293 ? 7.332 13.039 26.656 1 82.88 293 ALA A CA 1
ATOM 2298 C C . ALA A 1 293 ? 7.312 12.969 25.125 1 82.88 293 ALA A C 1
ATOM 2300 O O . ALA A 1 293 ? 7.797 11.992 24.547 1 82.88 293 ALA A O 1
ATOM 2301 N N . GLY A 1 294 ? 6.75 14.031 24.562 1 90.25 294 GLY A N 1
ATOM 2302 C CA . GLY A 1 294 ? 6.715 14.102 23.109 1 90.25 294 GLY A CA 1
ATOM 2303 C C . GLY A 1 294 ? 6.094 12.883 22.469 1 90.25 294 GLY A C 1
ATOM 2304 O O . GLY A 1 294 ? 5.164 12.289 23.016 1 90.25 294 GLY A O 1
ATOM 2305 N N . ILE A 1 295 ? 6.449 12.656 21.234 1 92.94 295 ILE A N 1
ATOM 2306 C CA . ILE A 1 295 ? 6.035 11.477 20.484 1 92.94 295 ILE A CA 1
ATOM 2307 C C . ILE A 1 295 ? 7.238 10.562 20.266 1 92.94 295 ILE A C 1
ATOM 2309 O O . ILE A 1 295 ? 8.258 10.992 19.703 1 92.94 295 ILE A O 1
ATOM 2313 N N . THR A 1 296 ? 7.141 9.375 20.734 1 93.5 296 THR A N 1
ATOM 2314 C CA . THR A 1 296 ? 8.211 8.406 20.516 1 93.5 296 THR A CA 1
ATOM 2315 C C . THR A 1 296 ? 8.156 7.871 19.078 1 93.5 296 THR A C 1
ATOM 2317 O O . THR A 1 296 ? 7.078 7.562 18.562 1 93.5 296 THR A O 1
ATOM 2320 N N . ASP A 1 297 ? 9.25 7.789 18.484 1 94.25 297 ASP A N 1
ATOM 2321 C CA . ASP A 1 297 ? 9.312 7.234 17.141 1 94.25 297 ASP A CA 1
ATOM 2322 C C . ASP A 1 297 ? 9.047 5.734 17.141 1 94.25 297 ASP A C 1
ATOM 2324 O O . ASP A 1 297 ? 9.805 4.961 17.719 1 94.25 297 ASP A O 1
ATOM 2328 N N . PRO A 1 298 ? 8.031 5.344 16.531 1 94.38 298 PRO A N 1
ATOM 2329 C CA . PRO A 1 298 ? 7.676 3.922 16.547 1 94.38 298 PRO A CA 1
ATOM 2330 C C . PRO A 1 298 ? 8.609 3.064 15.695 1 94.38 298 PRO A C 1
ATOM 2332 O O . PRO A 1 298 ? 8.586 1.834 15.805 1 94.38 298 PRO A O 1
ATOM 2335 N N . CYS A 1 299 ? 9.422 3.6 14.883 1 92.06 299 CYS A N 1
ATOM 2336 C CA . CYS A 1 299 ? 10.242 2.857 13.938 1 92.06 299 CYS A CA 1
ATOM 2337 C C . CYS A 1 299 ? 11.672 2.719 14.453 1 92.06 299 CYS A C 1
ATOM 2339 O O . CYS A 1 299 ? 12.5 2.061 13.82 1 92.06 299 CYS A O 1
ATOM 2341 N N . GLU A 1 300 ? 11.867 3.416 15.484 1 86.75 300 GLU A N 1
ATOM 2342 C CA . GLU A 1 300 ? 13.219 3.355 16.047 1 86.75 300 GLU A CA 1
ATOM 2343 C C . GLU A 1 300 ? 13.25 2.537 17.328 1 86.75 300 GLU A C 1
ATOM 2345 O O . GLU A 1 300 ? 12.281 2.52 18.078 1 86.75 300 GLU A O 1
ATOM 2350 N N . GLY A 1 301 ? 14.133 1.651 17.5 1 76.25 301 GLY A N 1
ATOM 2351 C CA . GLY A 1 301 ? 14.25 0.729 18.609 1 76.25 301 GLY A CA 1
ATOM 2352 C C . GLY A 1 301 ? 14.492 1.425 19.938 1 76.25 301 GLY A C 1
ATOM 2353 O O . GLY A 1 301 ? 14.07 0.934 20.984 1 76.25 301 GLY A O 1
ATOM 2354 N N . VAL A 1 302 ? 15.125 2.48 19.891 1 74.38 302 VAL A N 1
ATOM 2355 C CA . VAL A 1 302 ? 15.484 3.16 21.125 1 74.38 302 VAL A CA 1
ATOM 2356 C C . VAL A 1 302 ? 14.445 4.223 21.469 1 74.38 302 VAL A C 1
ATOM 2358 O O . VAL A 1 302 ? 13.977 4.941 20.578 1 74.38 302 VAL A O 1
ATOM 2361 N N . SER A 1 303 ? 13.461 3.932 22.219 1 82.38 303 SER A N 1
ATOM 2362 C CA . SER A 1 303 ? 12.438 4.902 22.594 1 82.38 303 SER A CA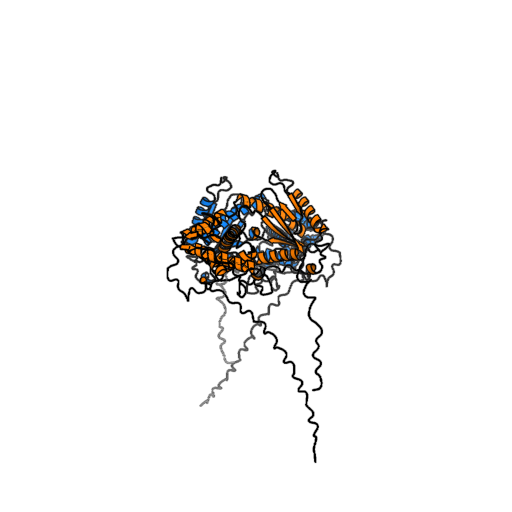 1
ATOM 2363 C C . SER A 1 303 ? 12.914 6.332 22.344 1 82.38 303 SER A C 1
ATOM 2365 O O . SER A 1 303 ? 13.062 7.113 23.281 1 82.38 303 SER A O 1
ATOM 2367 N N . LEU A 1 304 ? 13.172 6.691 21.109 1 88.5 304 LEU A N 1
ATOM 2368 C CA . LEU A 1 304 ? 13.625 8.008 20.672 1 88.5 304 LEU A CA 1
ATOM 2369 C C . LEU A 1 304 ? 12.438 8.938 20.438 1 88.5 304 LEU A C 1
ATOM 2371 O O . LEU A 1 304 ? 11.484 8.57 19.734 1 88.5 304 LEU A O 1
ATOM 2375 N N . ARG A 1 305 ? 12.539 10.078 21.094 1 92.38 305 ARG A N 1
ATOM 2376 C CA . ARG A 1 305 ? 11.523 11.094 20.859 1 92.38 305 ARG A CA 1
ATOM 2377 C C . ARG A 1 305 ? 11.797 11.867 19.578 1 92.38 305 ARG A C 1
ATOM 2379 O O . ARG A 1 305 ? 12.93 12.289 19.328 1 92.38 305 ARG A O 1
ATOM 2386 N N . ILE A 1 306 ? 10.82 12.148 18.75 1 93.44 306 ILE A N 1
ATOM 2387 C CA . ILE A 1 306 ? 11.008 12.609 17.375 1 93.44 306 ILE A CA 1
ATOM 2388 C C . ILE A 1 306 ? 11.508 14.055 17.391 1 93.44 306 ILE A C 1
ATOM 2390 O O . ILE A 1 306 ? 12.227 14.477 16.484 1 93.44 306 ILE A O 1
ATOM 2394 N N . HIS A 1 307 ? 11.148 14.875 18.422 1 91.88 307 HIS A N 1
ATOM 2395 C CA . HIS A 1 307 ? 11.516 16.281 18.422 1 91.88 307 HIS A CA 1
ATOM 2396 C C . HIS A 1 307 ? 12.984 16.484 18.766 1 91.88 307 HIS A C 1
ATOM 2398 O O . HIS A 1 307 ? 13.531 17.578 18.594 1 91.88 307 HIS A O 1
ATOM 2404 N N . THR A 1 308 ? 13.68 15.422 19.25 1 90.31 308 THR A N 1
ATOM 2405 C CA . THR A 1 308 ? 15.102 15.516 19.578 1 90.31 308 THR A CA 1
ATOM 2406 C C . THR A 1 308 ? 15.93 15.656 18.312 1 90.31 308 THR A C 1
ATOM 2408 O O . THR A 1 308 ? 17.109 16.016 18.359 1 90.31 308 THR A O 1
ATOM 2411 N N . ALA A 1 309 ? 15.297 15.492 17.188 1 90.69 309 ALA A N 1
ATOM 2412 C CA . ALA A 1 309 ? 15.984 15.602 15.906 1 90.69 309 ALA A CA 1
ATOM 2413 C C . ALA A 1 309 ? 16.172 17.062 15.508 1 90.69 309 ALA A C 1
ATOM 2415 O O . ALA A 1 309 ? 16.953 17.375 14.602 1 90.69 309 ALA A O 1
ATOM 2416 N N . ILE A 1 310 ? 15.445 18.016 16.156 1 93.31 310 ILE A N 1
ATOM 2417 C CA . ILE A 1 310 ? 15.562 19.438 15.836 1 93.31 310 ILE A CA 1
ATOM 2418 C C . ILE A 1 310 ? 16.203 20.172 17 1 93.31 310 ILE A C 1
ATOM 2420 O O . ILE A 1 310 ? 16.188 19.688 18.141 1 93.31 310 ILE A O 1
ATOM 2424 N N . THR A 1 311 ? 16.781 21.312 16.734 1 94.25 311 THR A N 1
ATOM 2425 C CA . THR A 1 311 ? 17.516 22.078 17.734 1 94.25 311 THR A CA 1
ATOM 2426 C C . THR A 1 311 ? 16.562 22.688 18.75 1 94.25 311 THR A C 1
ATOM 2428 O O . THR A 1 311 ? 15.367 22.797 18.5 1 94.25 311 THR A O 1
ATOM 2431 N N . LEU A 1 312 ? 17.125 23.125 19.859 1 93.31 312 LEU A N 1
ATOM 2432 C CA . LEU A 1 312 ? 16.312 23.734 20.906 1 93.31 312 LEU A CA 1
ATOM 2433 C C . LEU A 1 312 ? 15.68 25.031 20.422 1 93.31 312 LEU A C 1
ATOM 2435 O O . LEU A 1 312 ? 14.531 25.328 20.766 1 93.31 312 LEU A O 1
ATOM 2439 N N . GLU A 1 313 ? 16.422 25.734 19.625 1 94.19 313 GLU A N 1
ATOM 2440 C CA . GLU A 1 313 ? 15.891 26.969 19.047 1 94.19 313 GLU A CA 1
ATOM 2441 C C . GLU A 1 313 ? 14.703 26.703 18.141 1 94.19 313 GLU A C 1
ATOM 2443 O O . GLU A 1 313 ? 13.703 27.422 18.156 1 94.19 313 GLU A O 1
ATOM 2448 N N . GLN A 1 314 ? 14.844 25.641 17.438 1 95.44 314 GLN A N 1
ATOM 2449 C CA . GLN A 1 314 ? 13.781 25.25 16.516 1 95.44 314 GLN A CA 1
ATOM 2450 C C . GLN A 1 314 ? 12.547 24.766 17.266 1 95.44 314 GLN A C 1
ATOM 2452 O O . GLN A 1 314 ? 11.414 25.062 16.875 1 95.44 314 GLN A O 1
ATOM 2457 N N . GLN A 1 315 ? 12.773 24.094 18.344 1 94.69 315 GLN A N 1
ATOM 2458 C CA . GLN A 1 315 ? 11.664 23.656 19.188 1 94.69 315 GLN A CA 1
ATOM 2459 C C . GLN A 1 315 ? 10.883 24.844 19.75 1 94.69 315 GLN A C 1
ATOM 2461 O O . GLN A 1 315 ? 9.656 24.844 19.734 1 94.69 315 GLN A O 1
ATOM 2466 N N . ASP A 1 316 ? 11.594 25.781 20.125 1 93.81 316 ASP A N 1
ATOM 2467 C CA . ASP A 1 316 ? 10.977 26.969 20.703 1 93.81 316 ASP A CA 1
ATOM 2468 C C . ASP A 1 316 ? 10.18 27.734 19.656 1 93.81 316 ASP A C 1
ATOM 2470 O O . ASP A 1 316 ? 9.062 28.188 19.922 1 93.81 316 ASP A O 1
ATOM 2474 N N . ILE A 1 317 ? 10.805 27.891 18.531 1 94.31 317 ILE A N 1
ATOM 2475 C CA . ILE A 1 317 ? 10.148 28.641 17.469 1 94.31 317 ILE A CA 1
ATOM 2476 C C . ILE A 1 317 ? 8.859 27.938 17.062 1 94.31 317 ILE A C 1
ATOM 2478 O O . ILE A 1 317 ? 7.852 28.578 16.75 1 94.31 317 ILE A O 1
ATOM 2482 N N . CYS A 1 318 ? 8.906 26.672 17 1 95.5 318 CYS A N 1
ATOM 2483 C CA . CYS A 1 318 ? 7.727 25.891 16.656 1 95.5 318 CYS A CA 1
ATOM 2484 C C . CYS A 1 318 ? 6.621 26.094 17.688 1 95.5 318 CYS A C 1
ATOM 2486 O O . CYS A 1 318 ? 5.457 26.266 17.328 1 95.5 318 CYS A O 1
ATOM 2488 N N . CYS A 1 319 ? 6.957 26.078 18.906 1 94.38 319 CYS A N 1
ATOM 2489 C CA . CYS A 1 319 ? 5.996 26.266 19.984 1 94.38 319 CYS A CA 1
ATOM 2490 C C . CYS A 1 319 ? 5.391 27.672 19.938 1 94.38 319 CYS A C 1
ATOM 2492 O O . CYS A 1 319 ? 4.176 27.828 20.047 1 94.38 319 CYS A O 1
ATOM 2494 N N . LEU A 1 320 ? 6.242 28.672 19.75 1 92.81 320 LEU A N 1
ATOM 2495 C CA . LEU A 1 320 ? 5.797 30.062 19.688 1 92.81 320 LEU A CA 1
ATOM 2496 C C . LEU A 1 320 ? 4.84 30.281 18.531 1 92.81 320 LEU A C 1
ATOM 2498 O O . LEU A 1 320 ? 3.816 30.953 18.672 1 92.81 320 LEU A O 1
ATOM 2502 N N . THR A 1 321 ? 5.195 29.75 17.422 1 94 321 THR A N 1
ATOM 2503 C CA . THR A 1 321 ? 4.352 29.875 16.25 1 94 321 THR A CA 1
ATOM 2504 C C . THR A 1 321 ? 2.992 29.219 16.484 1 94 321 THR A C 1
ATOM 2506 O O . THR A 1 321 ? 1.955 29.797 16.141 1 94 321 THR A O 1
ATOM 2509 N N . ALA A 1 322 ? 3.014 28.062 17.109 1 95.62 322 ALA A N 1
ATOM 2510 C CA . ALA A 1 322 ? 1.779 27.344 17.406 1 95.62 322 ALA A CA 1
ATOM 2511 C C . ALA A 1 322 ? 0.9 28.125 18.375 1 95.62 322 ALA A C 1
ATOM 2513 O O . ALA A 1 322 ? -0.324 28.156 18.234 1 95.62 322 ALA A O 1
ATOM 2514 N N . GLN A 1 323 ? 1.467 28.75 19.359 1 91.75 323 GLN A N 1
ATOM 2515 C CA . GLN A 1 323 ? 0.722 29.531 20.344 1 91.75 323 GLN A CA 1
ATOM 2516 C C . GLN A 1 323 ? 0.02 30.719 19.672 1 91.75 323 GLN A C 1
ATOM 2518 O O . GLN A 1 323 ? -1.147 30.984 19.969 1 91.75 323 GLN A O 1
ATOM 2523 N N . THR A 1 324 ? 0.733 31.344 18.812 1 91.94 324 THR A N 1
ATOM 2524 C CA . THR A 1 324 ? 0.15 32.469 18.094 1 91.94 324 THR A CA 1
ATOM 2525 C C . THR A 1 324 ? -0.997 32.031 17.203 1 91.94 324 THR A C 1
ATOM 2527 O O . THR A 1 324 ? -2.072 32.625 17.203 1 91.94 324 THR A O 1
ATOM 2530 N N . LEU A 1 325 ? -0.765 30.984 16.438 1 93.12 325 LEU A N 1
ATOM 2531 C CA . LEU A 1 325 ? -1.775 30.5 15.516 1 93.12 325 LEU A CA 1
ATOM 2532 C C . LEU A 1 325 ? -2.988 29.953 16.266 1 93.12 325 LEU A C 1
ATOM 2534 O O . LEU A 1 325 ? -4.121 30.078 15.789 1 93.12 325 LEU A O 1
ATOM 2538 N N . LEU A 1 326 ? -2.73 29.344 17.391 1 92 326 LEU A N 1
ATOM 2539 C CA . LEU A 1 326 ? -3.83 28.859 18.203 1 92 326 LEU A CA 1
ATOM 2540 C C . LEU A 1 326 ? -4.719 30.016 18.672 1 92 326 LEU A C 1
ATOM 2542 O O . LEU A 1 326 ? -5.941 29.875 18.719 1 92 326 LEU A O 1
ATOM 2546 N N . ARG A 1 327 ? -4.145 31.047 19.047 1 90.94 327 ARG A N 1
ATOM 2547 C CA . ARG A 1 327 ? -4.902 32.25 19.438 1 90.94 327 ARG A CA 1
ATOM 2548 C C . ARG A 1 327 ? -5.734 32.75 18.281 1 90.94 327 ARG A C 1
ATOM 2550 O O . ARG A 1 327 ? -6.906 33.094 18.453 1 90.94 327 ARG A O 1
ATOM 2557 N N . VAL A 1 328 ? -5.133 32.812 17.141 1 88.56 328 VAL A N 1
ATOM 2558 C CA . VAL A 1 328 ? -5.84 33.25 15.945 1 88.56 328 VAL A CA 1
ATOM 2559 C C . VAL A 1 328 ? -7.004 32.312 15.656 1 88.56 328 VAL A C 1
ATOM 2561 O O . VAL A 1 328 ? -8.117 32.75 15.367 1 88.56 328 VAL A O 1
ATOM 2564 N N . LEU A 1 329 ? -6.746 31.016 15.797 1 90.19 329 LEU A N 1
ATOM 2565 C CA . LEU A 1 329 ? -7.754 30 15.539 1 90.19 329 LEU A CA 1
ATOM 2566 C C . LEU A 1 329 ? -8.914 30.125 16.516 1 90.19 329 LEU A C 1
ATOM 2568 O O . LEU A 1 329 ? -10.078 29.969 16.125 1 90.19 329 LEU A O 1
ATOM 2572 N N . SER A 1 330 ? -8.648 30.453 17.75 1 86.5 330 SER A N 1
ATOM 2573 C CA . SER A 1 330 ? -9.656 30.547 18.797 1 86.5 330 SER A CA 1
ATOM 2574 C C . SER A 1 330 ? -10.547 31.766 18.609 1 86.5 330 SER A C 1
ATOM 2576 O O . SER A 1 330 ? -11.664 31.812 19.125 1 86.5 330 SER A O 1
ATOM 2578 N N . HIS A 1 331 ? -10.055 32.656 17.797 1 86.5 331 HIS A N 1
ATOM 2579 C CA . HIS A 1 331 ? -10.828 33.875 17.578 1 86.5 331 HIS A CA 1
ATOM 2580 C C . HIS A 1 331 ? -11.359 33.938 16.156 1 86.5 331 HIS A C 1
ATOM 2582 O O . HIS A 1 331 ? -11.57 35.031 15.609 1 86.5 331 HIS A O 1
ATOM 2588 N N . GLY A 1 332 ? -11.398 32.812 15.422 1 85.06 332 GLY A N 1
ATOM 2589 C CA . GLY A 1 332 ? -12.109 32.688 14.164 1 85.06 332 GLY A CA 1
ATOM 2590 C C . GLY A 1 332 ? -11.234 32.969 12.953 1 85.06 332 GLY A C 1
ATOM 2591 O O . GLY A 1 332 ? -11.742 33.156 11.844 1 85.06 332 GLY A O 1
ATOM 2592 N N . GLY A 1 333 ? -9.961 33.031 13.148 1 89 333 GLY A N 1
ATOM 2593 C CA . GLY A 1 333 ? -9.062 33.375 12.055 1 89 333 GLY A CA 1
ATOM 2594 C C . GLY A 1 333 ? -8.594 32.156 11.289 1 89 333 GLY A C 1
ATOM 2595 O O . GLY A 1 333 ? -7.422 32.062 10.914 1 89 333 GLY A O 1
ATOM 2596 N N . PHE A 1 334 ? -9.469 31.109 11.133 1 91.81 334 PHE A N 1
ATOM 2597 C CA . PHE A 1 334 ? -9.031 29.859 10.5 1 91.81 334 PHE A CA 1
ATOM 2598 C C . PHE A 1 334 ? -8.82 30.062 9.008 1 91.81 334 PHE A C 1
ATOM 2600 O O . PHE A 1 334 ? -7.988 29.406 8.391 1 91.81 334 PHE A O 1
ATOM 2607 N N . LYS A 1 335 ? -9.484 31.031 8.383 1 91.19 335 LYS A N 1
ATOM 2608 C CA . LYS A 1 335 ? -9.32 31.266 6.949 1 91.19 335 LYS A CA 1
ATOM 2609 C C . LYS A 1 335 ? -7.922 31.797 6.641 1 91.19 335 LYS A C 1
ATOM 2611 O O . LYS A 1 335 ? -7.352 31.484 5.59 1 91.19 335 LYS A O 1
ATOM 2616 N N . GLN A 1 336 ? -7.375 32.531 7.57 1 90.25 336 GLN A N 1
ATOM 2617 C CA . GLN A 1 336 ? -6.02 33.062 7.398 1 90.25 336 GLN A CA 1
ATOM 2618 C C . GLN A 1 336 ? -4.984 31.953 7.578 1 90.25 336 GLN A C 1
ATOM 2620 O O . GLN A 1 336 ? -3.986 31.906 6.855 1 90.25 336 GLN A O 1
ATOM 2625 N N . ILE A 1 337 ? -5.277 31.141 8.477 1 93.25 337 ILE A N 1
ATOM 2626 C CA . ILE A 1 337 ? -4.355 30.031 8.758 1 93.25 337 ILE A CA 1
ATOM 2627 C C . ILE A 1 337 ? -4.332 29.078 7.57 1 93.25 337 ILE A C 1
ATOM 2629 O O . ILE A 1 337 ? -3.275 28.547 7.215 1 93.25 337 ILE A O 1
ATOM 2633 N N . LEU A 1 338 ? -5.488 28.891 6.898 1 94.75 338 LEU A N 1
ATOM 2634 C CA . LEU A 1 338 ? -5.625 27.969 5.789 1 94.75 338 LEU A CA 1
ATOM 2635 C C . LEU A 1 338 ? -5.23 28.625 4.469 1 94.75 338 LEU A C 1
ATOM 2637 O O . LEU A 1 338 ? -5.305 28 3.41 1 94.75 338 LEU A O 1
ATOM 2641 N N . GLY A 1 339 ? -4.875 29.891 4.523 1 90.75 339 GLY A N 1
ATOM 2642 C CA . GLY A 1 339 ? -4.414 30.594 3.338 1 90.75 339 GLY A CA 1
ATOM 2643 C C . GLY A 1 339 ? -5.539 31 2.4 1 90.75 339 GLY A C 1
ATOM 2644 O O . GLY A 1 339 ? -5.309 31.219 1.211 1 90.75 339 GLY A O 1
ATOM 2645 N N . MET A 1 340 ? -6.703 30.984 2.887 1 89.69 340 MET A N 1
ATOM 2646 C CA . MET A 1 340 ? -7.852 31.359 2.066 1 89.69 340 MET A CA 1
ATOM 2647 C C . MET A 1 340 ? -8.016 32.875 2.012 1 89.69 340 MET A C 1
ATOM 2649 O O . MET A 1 340 ? -8.547 33.406 1.038 1 89.69 340 MET A O 1
ATOM 2653 N N . GLU A 1 341 ? -7.609 33.469 3.113 1 82.62 341 GLU A N 1
ATOM 2654 C CA . GLU A 1 341 ? -7.664 34.906 3.193 1 82.62 341 GLU A CA 1
ATOM 2655 C C . GLU A 1 341 ? -6.383 35.469 3.797 1 82.62 341 GLU A C 1
ATOM 2657 O O . GLU A 1 341 ? -5.781 34.875 4.684 1 82.62 341 GLU A O 1
ATOM 2662 N N . GLY A 1 342 ? -5.898 36.531 3.244 1 74.44 342 GLY A N 1
ATOM 2663 C CA . GLY A 1 342 ? -4.852 37.281 3.893 1 74.44 342 GLY A CA 1
ATOM 2664 C C . GLY A 1 342 ? -3.473 36.688 3.727 1 74.44 342 GLY A C 1
ATOM 2665 O O . GLY A 1 342 ? -3.277 35.781 2.896 1 74.44 342 GLY A O 1
ATOM 2666 N N . SER A 1 343 ? -2.5 37.281 4.52 1 74.81 343 SER A N 1
ATOM 2667 C CA . SER A 1 343 ? -1.095 36.906 4.434 1 74.81 343 SER A CA 1
ATOM 2668 C C . SER A 1 343 ? -0.696 36 5.59 1 74.81 343 SER A C 1
ATOM 2670 O O . SER A 1 343 ? -1.358 35.969 6.629 1 74.81 343 SER A O 1
ATOM 2672 N N . SER A 1 344 ? 0.193 35.188 5.461 1 74.81 344 SER A N 1
ATOM 2673 C CA . SER A 1 344 ? 0.739 34.281 6.469 1 74.81 344 SER A CA 1
ATOM 2674 C C . SER A 1 344 ? 1.568 35.031 7.5 1 74.81 344 SER A C 1
ATOM 2676 O O . SER A 1 344 ? 2.094 34.438 8.445 1 74.81 344 SER A O 1
ATOM 2678 N N . ASN A 1 345 ? 1.556 36.25 7.418 1 75.19 345 ASN A N 1
ATOM 2679 C CA . ASN A 1 345 ? 2.363 37.094 8.312 1 75.19 345 ASN A CA 1
ATOM 2680 C C . ASN A 1 345 ? 1.715 37.219 9.688 1 75.19 345 ASN A C 1
ATOM 2682 O O . ASN A 1 345 ? 2.299 37.812 10.594 1 75.19 345 ASN A O 1
ATOM 2686 N N . ILE A 1 346 ? 0.672 36.594 9.883 1 78 346 ILE A N 1
ATOM 2687 C CA . ILE A 1 346 ? -0.081 36.75 11.125 1 78 346 ILE A CA 1
ATOM 2688 C C . ILE A 1 346 ? 0.686 36.094 12.266 1 78 346 ILE A C 1
ATOM 2690 O O . ILE A 1 346 ? 0.446 36.375 13.438 1 78 346 ILE A O 1
ATOM 2694 N N . ALA A 1 347 ? 1.575 35.25 11.93 1 80.38 347 ALA A N 1
ATOM 2695 C CA . ALA A 1 347 ? 2.354 34.594 12.969 1 80.38 347 ALA A CA 1
ATOM 2696 C C . ALA A 1 347 ? 3.459 35.5 13.5 1 80.38 347 ALA A C 1
ATOM 2698 O O . ALA A 1 347 ? 3.99 35.281 14.586 1 80.38 347 ALA A O 1
ATOM 2699 N N . LYS A 1 348 ? 3.791 36.5 12.719 1 75.06 348 LYS A N 1
ATOM 2700 C CA . LYS A 1 348 ? 4.926 37.344 13.07 1 75.06 348 LYS A CA 1
ATOM 2701 C C . LYS A 1 348 ? 4.465 38.75 13.43 1 75.06 348 LYS A C 1
ATOM 2703 O O . LYS A 1 348 ? 5.223 39.531 14.016 1 75.06 348 LYS A O 1
ATOM 2708 N N . GLU A 1 349 ? 3.18 39.094 12.992 1 74.88 349 GLU A N 1
ATOM 2709 C CA . GLU A 1 349 ? 2.691 40.438 13.195 1 74.88 349 GLU A CA 1
ATOM 2710 C C . GLU A 1 349 ? 1.405 40.438 14.016 1 74.88 349 GLU A C 1
ATOM 2712 O O . GLU A 1 349 ? 0.686 39.438 14.062 1 74.88 349 GLU A O 1
ATOM 2717 N N . MET A 1 350 ? 1.337 41.562 14.641 1 75 350 MET A N 1
ATOM 2718 C CA . MET A 1 350 ? 0.107 41.75 15.414 1 75 350 MET A CA 1
ATOM 2719 C C . MET A 1 350 ? -1.111 41.75 14.492 1 75 350 MET A C 1
ATOM 2721 O O . MET A 1 350 ? -1.066 42.312 13.398 1 75 350 MET A O 1
ATOM 2725 N N . SER A 1 351 ? -2.098 41 14.898 1 74.75 351 SER A N 1
ATOM 2726 C CA . SER A 1 351 ? -3.328 40.938 14.117 1 74.75 351 SER A CA 1
ATOM 2727 C C . SER A 1 351 ? -4.559 41 15.023 1 74.75 351 SER A C 1
ATOM 2729 O O . SER A 1 351 ? -4.465 40.781 16.219 1 74.75 351 SER A O 1
ATOM 2731 N N . ILE A 1 352 ? -5.672 41.562 14.555 1 72.06 352 ILE A N 1
ATOM 2732 C CA . ILE A 1 352 ? -6.898 41.719 15.328 1 72.06 352 ILE A CA 1
ATOM 2733 C C . ILE A 1 352 ? -7.969 40.781 14.812 1 72.06 352 ILE A C 1
ATOM 2735 O O . ILE A 1 352 ? -8.211 40.688 13.602 1 72.06 352 ILE A O 1
ATOM 2739 N N . TRP A 1 353 ? -8.453 40.062 15.828 1 72.94 353 TRP A N 1
ATOM 2740 C CA . TRP A 1 353 ? -9.508 39.094 15.484 1 72.94 353 TRP A CA 1
ATOM 2741 C C . TRP A 1 353 ? -10.711 39.281 16.406 1 72.94 353 TRP A C 1
ATOM 2743 O O . TRP A 1 353 ? -10.609 39 17.609 1 72.94 353 TRP A O 1
ATOM 2753 N N . GLU A 1 354 ? -11.836 39.531 15.773 1 71.38 354 GLU A N 1
ATOM 2754 C CA . GLU A 1 354 ? -13.047 39.75 16.547 1 71.38 354 GLU A CA 1
ATOM 2755 C C . GLU A 1 354 ? -12.773 40.656 17.75 1 71.38 354 GLU A C 1
ATOM 2757 O O . GLU A 1 354 ? -13.133 40.312 18.891 1 71.38 354 GLU A O 1
ATOM 2762 N N . GLY A 1 355 ? -11.93 41.656 17.484 1 69.5 355 GLY A N 1
ATOM 2763 C CA . GLY A 1 355 ? -11.672 42.656 18.5 1 69.5 355 GLY A CA 1
ATOM 2764 C C . GLY A 1 355 ? -10.531 42.281 19.438 1 69.5 355 GLY A C 1
ATOM 2765 O O . GLY A 1 355 ? -10.156 43.062 20.312 1 69.5 355 GLY A O 1
ATOM 2766 N N . VAL A 1 356 ? -10.039 41.094 19.266 1 71.81 356 VAL A N 1
ATOM 2767 C CA . VAL A 1 356 ? -8.938 40.656 20.125 1 71.81 356 VAL A CA 1
ATOM 2768 C C . VAL A 1 356 ? -7.613 40.781 19.375 1 71.81 356 VAL A C 1
ATOM 2770 O O . VAL A 1 356 ? -7.484 40.344 18.234 1 71.81 356 VAL A O 1
ATOM 2773 N N . VAL A 1 357 ? -6.691 41.469 20.047 1 72.25 357 VAL A N 1
ATOM 2774 C CA . VAL A 1 357 ? -5.371 41.688 19.453 1 72.25 357 VAL A CA 1
ATOM 2775 C C . VAL A 1 357 ? -4.492 40.469 19.734 1 72.25 357 VAL A C 1
ATOM 2777 O O . VAL A 1 357 ? -4.363 40.031 20.875 1 72.25 357 VAL A O 1
ATOM 2780 N N . VAL A 1 358 ? -3.98 39.875 18.719 1 71.69 358 VAL A N 1
ATOM 2781 C CA . VAL A 1 358 ? -3.072 38.75 18.844 1 71.69 358 VAL A CA 1
ATOM 2782 C C . VAL A 1 358 ? -1.662 39.156 18.438 1 71.69 358 VAL A C 1
ATOM 2784 O O . VAL A 1 358 ? -1.443 39.625 17.312 1 71.69 358 VAL A O 1
ATOM 2787 N N . SER A 1 359 ? -0.692 39.156 19.391 1 71.75 359 SER A N 1
ATOM 2788 C CA . SER A 1 359 ? 0.699 39.5 19.109 1 71.75 359 SER A CA 1
ATOM 2789 C C . SER A 1 359 ? 1.609 38.281 19.25 1 71.75 359 SER A C 1
ATOM 2791 O O . SER A 1 359 ? 1.396 37.438 20.125 1 71.75 359 SER A O 1
ATOM 2793 N N . PRO A 1 360 ? 2.557 38.219 18.328 1 72.75 360 PRO A N 1
ATOM 2794 C CA . PRO A 1 360 ? 3.498 37.094 18.422 1 72.75 360 PRO A CA 1
ATOM 2795 C C . PRO A 1 360 ? 4.324 37.125 19.719 1 72.75 360 PRO A C 1
ATOM 2797 O O . PRO A 1 360 ? 4.59 38.219 20.25 1 72.75 360 PRO A O 1
ATOM 2800 N N . LEU A 1 361 ? 4.559 35.875 20.25 1 66.69 361 LEU A N 1
ATOM 2801 C CA . LEU A 1 361 ? 5.289 35.75 21.5 1 66.69 361 LEU A CA 1
ATOM 2802 C C . LEU A 1 361 ? 6.789 35.906 21.281 1 66.69 361 LEU A C 1
ATOM 2804 O O . LEU A 1 361 ? 7.273 35.688 20.156 1 66.69 361 LEU A O 1
ATOM 2808 N N . ASP A 1 362 ? 7.527 36.375 22.328 1 63.31 362 ASP A N 1
ATOM 2809 C CA . ASP A 1 362 ? 8.977 36.531 22.266 1 63.31 362 ASP A CA 1
ATOM 2810 C C . ASP A 1 362 ? 9.672 35.156 22.344 1 63.31 362 ASP A C 1
ATOM 2812 O O . ASP A 1 362 ? 9.156 34.219 22.953 1 63.31 362 ASP A O 1
ATOM 2816 N N . LYS A 1 363 ? 10.789 35 21.625 1 62 363 LYS A N 1
ATOM 2817 C CA . LYS A 1 363 ? 11.594 33.781 21.609 1 62 363 LYS A CA 1
ATOM 2818 C C . LYS A 1 363 ? 12.117 33.469 23 1 62 363 LYS A C 1
ATOM 2820 O O . LYS A 1 363 ? 12.586 34.344 23.719 1 62 363 LYS A O 1
ATOM 2825 N N . ALA A 1 364 ? 11.883 32.25 23.516 1 56.19 364 ALA A N 1
ATOM 2826 C CA . ALA A 1 364 ? 12.414 31.875 24.812 1 56.19 364 ALA A CA 1
ATOM 2827 C C . ALA A 1 364 ? 13.891 31.516 24.734 1 56.19 364 ALA A C 1
ATOM 2829 O O . ALA A 1 364 ? 14.641 31.719 25.688 1 56.19 364 ALA A O 1
ATOM 2830 N N . TYR A 1 365 ? 14.391 30.938 23.625 1 55.72 365 TYR A N 1
ATOM 2831 C CA . TYR A 1 365 ? 15.781 30.5 23.516 1 55.72 365 TYR A CA 1
ATOM 2832 C C . TYR A 1 365 ? 16.562 31.391 22.547 1 55.72 365 TYR A C 1
ATOM 2834 O O . TYR A 1 365 ? 16.094 31.656 21.438 1 55.72 365 TYR A O 1
ATOM 2842 N N . GLU A 1 366 ? 17.484 32.25 23.062 1 55.84 366 GLU A N 1
ATOM 2843 C CA . GLU A 1 366 ? 18.438 32.969 22.219 1 55.84 366 GLU A CA 1
ATOM 2844 C C . GLU A 1 366 ? 19.812 32.281 22.25 1 55.84 366 GLU A C 1
ATOM 2846 O O . GLU A 1 366 ? 20.312 31.938 23.328 1 55.84 366 GLU A O 1
ATOM 2851 N N . ASN A 1 367 ? 20.281 31.828 21.078 1 51.34 367 ASN A N 1
ATOM 2852 C CA . ASN A 1 367 ? 21.641 31.297 21.047 1 51.34 367 ASN A CA 1
ATOM 2853 C C . ASN A 1 367 ? 22.625 32.219 21.766 1 51.34 367 ASN A C 1
ATOM 2855 O O . ASN A 1 367 ? 22.609 33.438 21.547 1 51.34 367 ASN A O 1
ATOM 2859 N N . PRO A 1 368 ? 23.344 31.719 22.688 1 50.56 368 PRO A N 1
ATOM 2860 C CA . PRO A 1 368 ? 24.391 32.594 23.188 1 50.56 368 PRO A CA 1
ATOM 2861 C C . PRO A 1 368 ? 25.312 33.094 22.094 1 50.56 368 PRO A C 1
ATOM 2863 O O . PRO A 1 368 ? 25.516 32.406 21.078 1 50.56 368 PRO A O 1
ATOM 2866 N N . PRO A 1 369 ? 25.594 34.375 21.953 1 46.12 369 PRO A N 1
ATOM 2867 C CA . PRO A 1 369 ? 26.484 34.875 20.891 1 46.12 369 PRO A CA 1
ATOM 2868 C C . PRO A 1 369 ? 27.75 34.031 20.734 1 46.12 369 PRO A C 1
ATOM 2870 O O . PRO A 1 369 ? 28.234 33.469 21.719 1 46.12 369 PRO A O 1
ATOM 2873 N N . GLU A 1 370 ? 28.047 33.438 19.641 1 41.75 370 GLU A N 1
ATOM 2874 C CA . GLU A 1 370 ? 29.312 32.75 19.391 1 41.75 370 GLU A CA 1
ATOM 2875 C C . GLU A 1 370 ? 30.484 33.531 19.938 1 41.75 370 GLU A C 1
ATOM 2877 O O . GLU A 1 370 ? 30.641 34.719 19.641 1 41.75 370 GLU A O 1
ATOM 2882 N N . ARG A 1 371 ? 31.031 33.219 21.031 1 43.34 371 ARG A N 1
ATOM 2883 C CA . ARG A 1 371 ? 32.281 33.875 21.453 1 43.34 371 ARG A CA 1
ATOM 2884 C C . ARG A 1 371 ? 33.312 33.844 20.312 1 43.34 371 ARG A C 1
ATOM 2886 O O . ARG A 1 371 ? 33.531 32.812 19.688 1 43.34 371 ARG A O 1
ATOM 2893 N N . LYS A 1 372 ? 33.469 34.969 19.641 1 36.66 372 LYS A N 1
ATOM 2894 C CA . LYS A 1 372 ? 34.625 35.094 18.75 1 36.66 372 LYS A CA 1
ATOM 2895 C C . LYS A 1 372 ? 35.875 34.531 19.391 1 36.66 372 LYS A C 1
ATOM 2897 O O . LYS A 1 372 ? 36.281 34.969 20.469 1 36.66 372 LYS A O 1
ATOM 2902 N N . GLU A 1 373 ? 36.25 33.344 19.188 1 38.62 373 GLU A N 1
ATOM 2903 C CA . GLU A 1 373 ? 37.438 32.688 19.672 1 38.62 373 GLU A CA 1
ATOM 2904 C C . GLU A 1 373 ? 38.688 33.594 19.5 1 38.62 373 GLU A C 1
ATOM 2906 O O . GLU A 1 373 ? 39.781 33.188 19.844 1 38.62 373 GLU A O 1
ATOM 2911 N N . GLY A 1 374 ? 38.656 34.531 18.562 1 34.25 374 GLY A N 1
ATOM 2912 C CA . GLY A 1 374 ? 40 35.031 18.344 1 34.25 374 GLY A CA 1
ATOM 2913 C C . GLY A 1 374 ? 40.594 35.688 19.578 1 34.25 374 GLY A C 1
ATOM 2914 O O . GLY A 1 374 ? 41.812 35.719 19.734 1 34.25 374 GLY A O 1
ATOM 2915 N N . GLU A 1 375 ? 39.875 36.594 20.234 1 32.31 375 GLU A N 1
ATOM 2916 C CA . GLU A 1 375 ? 40.625 37.594 20.984 1 32.31 375 GLU A CA 1
ATOM 2917 C C . GLU A 1 375 ? 40.969 37.094 22.375 1 32.31 375 GLU A C 1
ATOM 2919 O O . GLU A 1 375 ? 41.562 37.812 23.188 1 32.31 375 GLU A O 1
ATOM 2924 N N . ASP A 1 376 ? 40.25 36.094 22.922 1 33.06 376 ASP A N 1
ATOM 2925 C CA . ASP A 1 376 ? 40.531 36 24.359 1 33.06 376 ASP A CA 1
ATOM 2926 C C . ASP A 1 376 ? 41.906 35.438 24.625 1 33.06 376 ASP A C 1
ATOM 2928 O O . ASP A 1 376 ? 42.25 35.125 25.766 1 33.06 376 ASP A O 1
ATOM 2932 N N . ASP A 1 377 ? 42.562 34.781 23.641 1 31.55 377 ASP A N 1
ATOM 2933 C CA . ASP A 1 377 ? 43.781 34.156 24.141 1 31.55 377 ASP A CA 1
ATOM 2934 C C . ASP A 1 377 ? 44.781 35.188 24.672 1 31.55 377 ASP A C 1
ATOM 2936 O O . ASP A 1 377 ? 45.875 34.844 25.109 1 31.55 377 ASP A O 1
ATOM 2940 N N . ASP A 1 378 ? 44.781 36.438 24.188 1 28.38 378 ASP A N 1
ATOM 2941 C CA . ASP A 1 378 ? 46 37.125 24.5 1 28.38 378 ASP A CA 1
ATOM 2942 C C . ASP A 1 378 ? 46.094 37.438 26 1 28.38 378 ASP A C 1
ATOM 2944 O O . ASP A 1 378 ? 47.188 37.562 26.547 1 28.38 378 ASP A O 1
ATOM 2948 N N . GLU A 1 379 ? 45 38.062 26.609 1 27.3 379 GLU A N 1
ATOM 2949 C CA . GLU A 1 379 ? 45.406 38.938 27.688 1 27.3 379 GLU A CA 1
ATOM 2950 C C . GLU A 1 379 ? 45.688 38.156 28.969 1 27.3 379 GLU A C 1
ATOM 2952 O O . GLU A 1 379 ? 46.125 38.75 29.969 1 27.3 379 GLU A O 1
ATOM 2957 N N . MET A 1 380 ? 45.062 37.031 29.25 1 27.45 380 MET A N 1
ATOM 2958 C CA . MET A 1 380 ? 45.125 36.688 30.672 1 27.45 380 MET A CA 1
ATOM 2959 C C . MET A 1 380 ? 46.531 36.219 31.047 1 27.45 380 MET A C 1
ATOM 2961 O O . MET A 1 380 ? 46.719 35.031 31.344 1 27.45 380 MET A O 1
ATOM 2965 N N . GLU A 1 381 ? 47.625 36.375 30.25 1 26.39 381 GLU A N 1
ATOM 2966 C CA . GLU A 1 381 ? 48.938 35.969 30.734 1 26.39 381 GLU A CA 1
ATOM 2967 C C . GLU A 1 381 ? 49.312 36.719 32 1 26.39 381 GLU A C 1
ATOM 2969 O O . GLU A 1 381 ? 50.312 36.406 32.656 1 26.39 381 GLU A O 1
ATOM 2974 N N . GLU A 1 382 ? 48.875 37.938 32.25 1 24.23 382 GLU A N 1
ATOM 2975 C CA . GLU A 1 382 ? 49.812 38.719 33.094 1 24.23 382 GLU A CA 1
ATOM 2976 C C . GLU A 1 382 ? 49.812 38.25 34.531 1 24.23 382 GLU A C 1
ATOM 2978 O O . GLU A 1 382 ? 50.875 38.094 35.125 1 24.23 382 GLU A O 1
ATOM 2983 N N . GLY A 1 383 ? 48.875 38.656 35.5 1 23.02 383 GLY A N 1
ATOM 2984 C CA . GLY A 1 383 ? 49.188 39.312 36.75 1 23.02 383 GLY A CA 1
ATOM 2985 C C . GLY A 1 383 ? 49.469 38.344 37.875 1 23.02 383 GLY A C 1
ATOM 2986 O O . GLY A 1 383 ? 49.531 38.719 39.031 1 23.02 383 GLY A O 1
ATOM 2987 N N . ASP A 1 384 ? 49.25 37.062 37.875 1 23.83 384 ASP A N 1
ATOM 2988 C CA . ASP A 1 384 ? 49.469 36.406 39.188 1 23.83 384 ASP A CA 1
ATOM 2989 C C . ASP A 1 384 ? 50.938 36.469 39.594 1 23.83 384 ASP A C 1
ATOM 2991 O O . ASP A 1 384 ? 51.781 35.844 39 1 23.83 384 ASP A O 1
ATOM 2995 N N . GLY A 1 385 ? 51.469 37.688 40.125 1 20.59 385 GLY A N 1
ATOM 2996 C CA . GLY A 1 385 ? 52.625 37.969 40.938 1 20.59 385 GLY A CA 1
ATOM 2997 C C . GLY A 1 385 ? 52.719 37.094 42.188 1 20.59 385 GLY A C 1
ATOM 2998 O O . GLY A 1 385 ? 51.75 36.938 42.938 1 20.59 385 GLY A O 1
ATOM 2999 N N . ASP A 1 386 ? 53.562 36.094 42.344 1 22.92 386 ASP A N 1
ATOM 3000 C CA . ASP A 1 386 ? 54.156 35.281 43.406 1 22.92 386 ASP A CA 1
ATOM 3001 C C . ASP A 1 386 ? 54.812 36.188 44.438 1 22.92 386 ASP A C 1
ATOM 3003 O O . ASP A 1 386 ? 55.906 36.719 44.219 1 22.92 386 ASP A O 1
ATOM 3007 N N . GLU A 1 387 ? 54.188 37.188 45.188 1 23.61 387 GLU A N 1
ATOM 3008 C CA . GLU A 1 387 ? 54.719 37.781 46.406 1 23.61 387 GLU A CA 1
ATOM 3009 C C . GLU A 1 387 ? 55.031 36.688 47.438 1 23.61 387 GLU A C 1
ATOM 3011 O O . GLU A 1 387 ? 54.156 35.938 47.844 1 23.61 387 GLU A O 1
ATOM 3016 N N . ILE A 1 388 ? 56.312 36.25 47.531 1 23.81 388 ILE A N 1
ATOM 3017 C CA . ILE A 1 388 ? 57.281 35.656 48.469 1 23.81 388 ILE A CA 1
ATOM 3018 C C . ILE A 1 388 ? 57.312 36.5 49.719 1 23.81 388 ILE A C 1
ATOM 3020 O O . ILE A 1 388 ? 57.75 37.656 49.719 1 23.81 388 ILE A O 1
ATOM 3024 N N . MET A 1 389 ? 56.312 36.625 50.625 1 22.69 389 MET A N 1
ATOM 3025 C CA . MET A 1 389 ? 56.281 37 52.031 1 22.69 389 MET A CA 1
ATOM 3026 C C . MET A 1 389 ? 57.438 36.406 52.812 1 22.69 389 MET A C 1
ATOM 3028 O O . MET A 1 389 ? 57.656 35.188 52.781 1 22.69 389 MET A O 1
ATOM 3032 N N . GLU A 1 390 ? 58.562 37.125 53.125 1 24.75 390 GLU A N 1
ATOM 3033 C CA . GLU A 1 390 ? 59.656 37.062 54.062 1 24.75 390 GLU A CA 1
ATOM 3034 C C . GLU A 1 390 ? 59.156 36.938 55.5 1 24.75 390 GLU A C 1
ATOM 3036 O O . GLU A 1 390 ? 58.188 37.625 55.906 1 24.75 390 GLU A O 1
ATOM 3041 N N . ILE A 1 391 ? 59.375 35.812 56.281 1 27.39 391 ILE A N 1
ATOM 3042 C CA . ILE A 1 391 ? 59.375 35.375 57.688 1 27.39 391 ILE A CA 1
ATOM 3043 C C . ILE A 1 391 ? 60.281 36.281 58.5 1 27.39 391 ILE A C 1
ATOM 3045 O O . ILE A 1 391 ? 61.469 36.031 58.625 1 27.39 391 ILE A O 1
ATOM 3049 N N . GLN A 1 392 ? 60.312 37.656 58.344 1 21.59 392 GLN A N 1
ATOM 3050 C CA . GLN A 1 392 ? 61.094 38.281 59.375 1 21.59 392 GLN A CA 1
ATOM 3051 C C . GLN A 1 392 ? 60.5 38.062 60.75 1 21.59 392 GLN A C 1
ATOM 3053 O O . GLN A 1 392 ? 59.312 37.812 60.906 1 21.59 392 GLN A O 1
ATOM 3058 N N . GLU A 1 393 ? 61.375 38.344 61.875 1 26.27 393 GLU A N 1
ATOM 3059 C CA . GLU A 1 393 ? 61.656 38.469 63.281 1 26.27 393 GLU A CA 1
ATOM 3060 C C . GLU A 1 393 ? 60.844 39.594 63.938 1 26.27 393 GLU A C 1
ATOM 3062 O O . GLU A 1 393 ? 60.75 39.656 65.188 1 26.27 393 GLU A O 1
ATOM 3067 N N . ALA A 1 394 ? 59.469 39.844 63.844 1 24.39 394 ALA A N 1
ATOM 3068 C CA . ALA A 1 394 ? 59.125 40.469 65.125 1 24.39 394 ALA A CA 1
ATOM 3069 C C . ALA A 1 394 ? 58.844 39.375 66.188 1 24.39 394 ALA A C 1
ATOM 3071 O O . ALA A 1 394 ? 58.312 38.312 65.875 1 24.39 394 ALA A O 1
ATOM 3072 N N . MET B 1 1 ? -23.906 -86.188 59.5 1 23.23 1 MET B N 1
ATOM 3073 C CA . MET B 1 1 ? -23.891 -84.75 59.875 1 23.23 1 MET B CA 1
ATOM 3074 C C . MET B 1 1 ? -23.703 -83.875 58.656 1 23.23 1 MET B C 1
ATOM 3076 O O . MET B 1 1 ? -22.609 -83.75 58.094 1 23.23 1 MET B O 1
ATOM 3080 N N . ALA B 1 2 ? -24.672 -83.875 57.719 1 26.25 2 ALA B N 1
ATOM 3081 C CA . ALA B 1 2 ? -24.75 -83.5 56.312 1 26.25 2 ALA B CA 1
ATOM 3082 C C . ALA B 1 2 ? -24.703 -81.938 56.156 1 26.25 2 ALA B C 1
ATOM 3084 O O . ALA B 1 2 ? -25.672 -81.25 56.469 1 26.25 2 ALA B O 1
ATOM 3085 N N . ARG B 1 3 ? -23.578 -81.25 56.469 1 23.64 3 ARG B N 1
ATOM 3086 C CA . ARG B 1 3 ? -23.344 -79.812 56.719 1 23.64 3 ARG B CA 1
ATOM 3087 C C . ARG B 1 3 ? -23.562 -79 55.469 1 23.64 3 ARG B C 1
ATOM 3089 O O . ARG B 1 3 ? -22.812 -79.188 54.5 1 23.64 3 ARG B O 1
ATOM 3096 N N . GLY B 1 4 ? -24.797 -78.875 54.969 1 25.75 4 GLY B N 1
ATOM 3097 C CA . GLY B 1 4 ? -25.281 -78.25 53.75 1 25.75 4 GLY B CA 1
ATOM 3098 C C . GLY B 1 4 ? -24.891 -76.812 53.594 1 25.75 4 GLY B C 1
ATOM 3099 O O . GLY B 1 4 ? -25.594 -75.875 54.062 1 25.75 4 GLY B O 1
ATOM 3100 N N . GLY B 1 5 ? -23.625 -76.438 53.844 1 26.72 5 GLY B N 1
ATOM 3101 C CA . GLY B 1 5 ? -23.266 -75 53.969 1 26.72 5 GLY B CA 1
ATOM 3102 C C . GLY B 1 5 ? -23.547 -74.188 52.719 1 26.72 5 GLY B C 1
ATOM 3103 O O . GLY B 1 5 ? -23.438 -74.688 51.625 1 26.72 5 GLY B O 1
ATOM 3104 N N . MET B 1 6 ? -24.547 -73.312 52.75 1 28.53 6 MET B N 1
ATOM 3105 C CA . MET B 1 6 ? -25.125 -72.438 51.781 1 28.53 6 MET B CA 1
ATOM 3106 C C . MET B 1 6 ? -24.062 -71.5 51.156 1 28.53 6 MET B C 1
ATOM 3108 O O . MET B 1 6 ? -23.453 -70.688 51.875 1 28.53 6 MET B O 1
ATOM 3112 N N . ARG B 1 7 ? -23.203 -71.938 50.281 1 28.12 7 ARG B N 1
ATOM 3113 C CA . ARG B 1 7 ? -22.062 -71.188 49.719 1 28.12 7 ARG B CA 1
ATOM 3114 C C . ARG B 1 7 ? -22.531 -70 48.938 1 28.12 7 ARG B C 1
ATOM 3116 O O . ARG B 1 7 ? -23.375 -70.062 48.062 1 28.12 7 ARG B O 1
ATOM 3123 N N . GLY B 1 8 ? -22.734 -68.875 49.719 1 25.72 8 GLY B N 1
ATOM 3124 C CA . GLY B 1 8 ? -23.141 -67.562 49.219 1 25.72 8 GLY B CA 1
ATOM 3125 C C . GLY B 1 8 ? -22.359 -67.062 48 1 25.72 8 GLY B C 1
ATOM 3126 O O . GLY B 1 8 ? -21.125 -67.062 48.031 1 25.72 8 GLY B O 1
ATOM 3127 N N . ARG B 1 9 ? -22.719 -67.5 46.812 1 27.19 9 ARG B N 1
ATOM 3128 C CA . ARG B 1 9 ? -22.125 -67.188 45.531 1 27.19 9 ARG B CA 1
ATOM 3129 C C . ARG B 1 9 ? -21.953 -65.688 45.375 1 27.19 9 ARG B C 1
ATOM 3131 O O . ARG B 1 9 ? -22.938 -64.938 45.375 1 27.19 9 ARG B O 1
ATOM 3138 N N . GLY B 1 10 ? -20.984 -65.062 46.062 1 26.09 10 GLY B N 1
ATOM 3139 C CA . GLY B 1 10 ? -20.625 -63.656 45.875 1 26.09 10 GLY B CA 1
ATOM 3140 C C . GLY B 1 10 ? -20.562 -63.219 44.438 1 26.09 10 GLY B C 1
ATOM 3141 O O . GLY B 1 10 ? -19.891 -63.844 43.625 1 26.09 10 GLY B O 1
ATOM 3142 N N . GLY B 1 11 ? -21.656 -62.844 43.812 1 28.14 11 GLY B N 1
ATOM 3143 C CA . GLY B 1 11 ? -21.781 -62.281 42.469 1 28.14 11 GLY B CA 1
ATOM 3144 C C . GLY B 1 11 ? -20.734 -61.25 42.156 1 28.14 11 GLY B C 1
ATOM 3145 O O . GLY B 1 11 ? -20.641 -60.219 42.844 1 28.14 11 GLY B O 1
ATOM 3146 N N . MET B 1 12 ? -19.531 -61.656 41.844 1 27.44 12 MET B N 1
ATOM 3147 C CA . MET B 1 12 ? -18.438 -60.781 41.438 1 27.44 12 MET B CA 1
ATOM 3148 C C . MET B 1 12 ? -18.922 -59.812 40.375 1 27.44 12 MET B C 1
ATOM 3150 O O . MET B 1 12 ? -19.438 -60.219 39.312 1 27.44 12 MET B O 1
ATOM 3154 N N . ASN B 1 13 ? -19.484 -58.656 40.812 1 29.12 13 ASN B N 1
ATOM 3155 C CA . ASN B 1 13 ? -19.781 -57.531 39.969 1 29.12 13 ASN B CA 1
ATOM 3156 C C . ASN B 1 13 ? -18.641 -57.25 38.969 1 29.12 13 ASN B C 1
ATOM 3158 O O . ASN B 1 13 ? -17.531 -56.906 39.406 1 29.12 13 ASN B O 1
ATOM 3162 N N . ARG B 1 14 ? -18.438 -57.969 37.938 1 30.56 14 ARG B N 1
ATOM 3163 C CA . ARG B 1 14 ? -17.516 -57.719 36.844 1 30.56 14 ARG B CA 1
ATOM 3164 C C . ARG B 1 14 ? -17.562 -56.25 36.438 1 30.56 14 ARG B C 1
ATOM 3166 O O . ARG B 1 14 ? -18.594 -55.719 36.031 1 30.56 14 ARG B O 1
ATOM 3173 N N . GLY B 1 15 ? -16.906 -55.312 37.188 1 30.33 15 GLY B N 1
ATOM 3174 C CA . GLY B 1 15 ? -16.656 -53.906 36.875 1 30.33 15 GLY B CA 1
ATOM 3175 C C . GLY B 1 15 ? -16.453 -53.656 35.406 1 30.33 15 GLY B C 1
ATOM 3176 O O . GLY B 1 15 ? -15.711 -54.375 34.719 1 30.33 15 GLY B O 1
ATOM 3177 N N . ILE B 1 16 ? -17.406 -53.219 34.594 1 33.25 16 ILE B N 1
ATOM 3178 C CA . ILE B 1 16 ? -17.391 -52.75 33.219 1 33.25 16 ILE B CA 1
ATOM 3179 C C . ILE B 1 16 ? -16.141 -51.906 32.969 1 33.25 16 ILE B C 1
ATOM 3181 O O . ILE B 1 16 ? -15.969 -50.844 33.594 1 33.25 16 ILE B O 1
ATOM 3185 N N . GLY B 1 17 ? -14.938 -52.438 32.906 1 32.72 17 GLY B N 1
ATOM 3186 C CA . GLY B 1 17 ? -13.719 -51.75 32.5 1 32.72 17 GLY B CA 1
ATOM 3187 C C . GLY B 1 17 ? -13.945 -50.75 31.391 1 32.72 17 GLY B C 1
ATOM 3188 O O . GLY B 1 17 ? -14.391 -51.094 30.297 1 32.72 17 GLY B O 1
ATOM 3189 N N . GLY B 1 18 ? -14.445 -49.531 31.672 1 34.47 18 GLY B N 1
ATOM 3190 C CA . GLY B 1 18 ? -14.586 -48.438 30.734 1 34.47 18 GLY B CA 1
ATOM 3191 C C . GLY B 1 18 ? -13.445 -48.344 29.734 1 34.47 18 GLY B C 1
ATOM 3192 O O . GLY B 1 18 ? -12.297 -48.625 30.078 1 34.47 18 GLY B O 1
ATOM 3193 N N . ARG B 1 19 ? -13.664 -48.719 28.453 1 39.53 19 ARG B N 1
ATOM 3194 C CA . ARG B 1 19 ? -12.703 -48.562 27.359 1 39.53 19 ARG B CA 1
ATOM 3195 C C . ARG B 1 19 ? -11.898 -47.281 27.5 1 39.53 19 ARG B C 1
ATOM 3197 O O . ARG B 1 19 ? -12.445 -46.25 27.891 1 39.53 19 ARG B O 1
ATOM 3204 N N . PRO B 1 20 ? -10.609 -47.375 27.844 1 38.31 20 PRO B N 1
ATOM 3205 C CA . PRO B 1 20 ? -9.789 -46.156 27.953 1 38.31 20 PRO B CA 1
ATOM 3206 C C . PRO B 1 20 ? -10.086 -45.156 26.844 1 38.31 20 PRO B C 1
ATOM 3208 O O . PRO B 1 20 ? -10.555 -45.531 25.766 1 38.31 20 PRO B O 1
ATOM 3211 N N . PRO B 1 21 ? -10.383 -43.906 27.156 1 37.38 21 PRO B N 1
ATOM 3212 C CA . PRO B 1 21 ? -10.688 -42.875 26.156 1 37.38 21 PRO B CA 1
ATOM 3213 C C . PRO B 1 21 ? -9.758 -42.938 24.953 1 37.38 21 PRO B C 1
ATOM 3215 O O . PRO B 1 21 ? -8.625 -43.406 25.062 1 37.38 21 PRO B O 1
ATOM 3218 N N . TYR B 1 22 ? -10.203 -43.156 23.75 1 36.62 22 TYR B N 1
ATOM 3219 C CA . TYR B 1 22 ? -9.469 -43.062 22.5 1 36.62 22 TYR B CA 1
ATOM 3220 C C . TYR B 1 22 ? -8.469 -41.938 22.547 1 36.62 22 TYR B C 1
ATOM 3222 O O . TYR B 1 22 ? -8.828 -40.781 22.844 1 36.62 22 TYR B O 1
ATOM 3230 N N . LYS B 1 23 ? -7.242 -42.094 22.906 1 34.94 23 LYS B N 1
ATOM 3231 C CA . LYS B 1 23 ? -6.18 -41.094 22.781 1 34.94 23 LYS B CA 1
ATOM 3232 C C . LYS B 1 23 ? -6.293 -40.312 21.469 1 34.94 23 LYS B C 1
ATOM 3234 O O . LYS B 1 23 ? -6.324 -40.938 20.391 1 34.94 23 LYS B O 1
ATOM 3239 N N . VAL B 1 24 ? -6.902 -39.219 21.406 1 37.72 24 VAL B N 1
ATOM 3240 C CA . VAL B 1 24 ? -6.887 -38.344 20.266 1 37.72 24 VAL B CA 1
ATOM 3241 C C . VAL B 1 24 ? -5.504 -38.344 19.609 1 37.72 24 VAL B C 1
ATOM 3243 O O . VAL B 1 24 ? -4.496 -38.125 20.281 1 37.72 24 VAL B O 1
ATOM 3246 N N . LYS B 1 25 ? -5.219 -39.219 18.625 1 38.53 25 LYS B N 1
ATOM 3247 C CA . LYS B 1 25 ? -3.973 -39.219 17.875 1 38.53 25 LYS B CA 1
ATOM 3248 C C . LYS B 1 25 ? -3.465 -37.781 17.641 1 38.53 25 LYS B C 1
ATOM 3250 O O . LYS B 1 25 ? -4.207 -36.938 17.172 1 38.53 25 LYS B O 1
ATOM 3255 N N . MET B 1 26 ? -2.584 -37.312 18.453 1 39.94 26 MET B N 1
ATOM 3256 C CA . MET B 1 26 ? -1.869 -36.031 18.281 1 39.94 26 MET B CA 1
ATOM 3257 C C . MET B 1 26 ? -1.413 -35.844 16.844 1 39.94 26 MET B C 1
ATOM 3259 O O . MET B 1 26 ? -0.746 -36.719 16.281 1 39.94 26 MET B O 1
ATOM 3263 N N . PHE B 1 27 ? -2.168 -35.219 16.062 1 41.59 27 PHE B N 1
ATOM 3264 C CA . PHE B 1 27 ? -1.767 -34.875 14.703 1 41.59 27 PHE B CA 1
ATOM 3265 C C . PHE B 1 27 ? -0.318 -34.406 14.672 1 41.59 27 PHE B C 1
ATOM 3267 O O . PHE B 1 27 ? 0.028 -33.406 15.297 1 41.59 27 PHE B O 1
ATOM 3274 N N . LEU B 1 28 ? 0.638 -35.344 14.445 1 40.81 28 LEU B N 1
ATOM 3275 C CA . LEU B 1 28 ? 2.018 -34.906 14.219 1 40.81 28 LEU B CA 1
ATOM 3276 C C . LEU B 1 28 ? 2.199 -34.375 12.805 1 40.81 28 LEU B C 1
ATOM 3278 O O . LEU B 1 28 ? 2.234 -35.156 11.844 1 40.81 28 LEU B O 1
ATOM 3282 N N . PRO B 1 29 ? 2.008 -33.125 12.617 1 44.47 29 PRO B N 1
ATOM 3283 C CA . PRO B 1 29 ? 2.143 -32.562 11.266 1 44.47 29 PRO B CA 1
ATOM 3284 C C . PRO B 1 29 ? 3.467 -32.969 10.602 1 44.47 29 PRO B C 1
ATOM 3286 O O . PRO B 1 29 ? 4.523 -32.844 11.234 1 44.47 29 PRO B O 1
ATOM 3289 N N . ARG B 1 30 ? 3.508 -33.844 9.641 1 50.62 30 ARG B N 1
ATOM 3290 C CA . ARG B 1 30 ? 4.723 -34.188 8.906 1 50.62 30 ARG B CA 1
ATOM 3291 C C . ARG B 1 30 ? 4.949 -33.219 7.742 1 50.62 30 ARG B C 1
ATOM 3293 O O . ARG B 1 30 ? 4 -32.844 7.059 1 50.62 30 ARG B O 1
ATOM 3300 N N . HIS B 1 31 ? 6.125 -32.594 7.758 1 49.09 31 HIS B N 1
ATOM 3301 C CA . HIS B 1 31 ? 6.461 -31.734 6.625 1 49.09 31 HIS B CA 1
ATOM 3302 C C . HIS B 1 31 ? 6.879 -32.562 5.414 1 49.09 31 HIS B C 1
ATOM 3304 O O . HIS B 1 31 ? 7.652 -33.531 5.543 1 49.09 31 HIS B O 1
ATOM 3310 N N . PRO B 1 32 ? 6.301 -32.406 4.359 1 48.81 32 PRO B N 1
ATOM 3311 C CA . PRO B 1 32 ? 6.746 -33.156 3.18 1 48.81 32 PRO B CA 1
ATOM 3312 C C . PRO B 1 32 ? 8.203 -32.875 2.822 1 48.81 32 PRO B C 1
ATOM 3314 O O . PRO B 1 32 ? 8.766 -31.875 3.236 1 48.81 32 PRO B O 1
ATOM 3317 N N . PHE B 1 33 ? 8.812 -33.906 2.256 1 50.62 33 PHE B N 1
ATOM 3318 C CA . PHE B 1 33 ? 10.188 -33.75 1.786 1 50.62 33 PHE B CA 1
ATOM 3319 C C . PHE B 1 33 ? 10.312 -32.594 0.817 1 50.62 33 PHE B C 1
ATOM 3321 O O . PHE B 1 33 ? 9.531 -32.469 -0.129 1 50.62 33 PHE B O 1
ATOM 3328 N N . ASP B 1 34 ? 10.977 -31.547 1.189 1 49.41 34 ASP B N 1
ATOM 3329 C CA . ASP B 1 34 ? 11.25 -30.375 0.37 1 49.41 34 ASP B CA 1
ATOM 3330 C C . ASP B 1 34 ? 12.727 -30.297 0.005 1 49.41 34 ASP B C 1
ATOM 3332 O O . ASP B 1 34 ? 13.57 -30.031 0.864 1 49.41 34 ASP B O 1
ATOM 3336 N N . LEU B 1 35 ? 13.039 -30.656 -1.198 1 51.28 35 LEU B N 1
ATOM 3337 C CA . LEU B 1 35 ? 14.414 -30.688 -1.668 1 51.28 35 LEU B CA 1
ATOM 3338 C C . LEU B 1 35 ? 15.125 -29.375 -1.396 1 51.28 35 LEU B C 1
ATOM 3340 O O . LEU B 1 35 ? 16.312 -29.344 -1.083 1 51.28 35 LEU B O 1
ATOM 3344 N N . ALA B 1 36 ? 14.391 -28.344 -1.5 1 50.72 36 ALA B N 1
ATOM 3345 C CA . ALA B 1 36 ? 15.008 -27.031 -1.305 1 50.72 36 ALA B CA 1
ATOM 3346 C C . ALA B 1 36 ? 15.523 -26.875 0.124 1 50.72 36 ALA B C 1
ATOM 3348 O O . ALA B 1 36 ? 16.5 -26.156 0.364 1 50.72 36 ALA B O 1
ATOM 3349 N N . LEU B 1 37 ? 14.914 -27.609 0.982 1 52.34 37 LEU B N 1
ATOM 3350 C CA . LEU B 1 37 ? 15.305 -27.531 2.387 1 52.34 37 LEU B CA 1
ATOM 3351 C C . LEU B 1 37 ? 16.453 -28.484 2.689 1 52.34 37 LEU B C 1
ATOM 3353 O O . LEU B 1 37 ? 17.109 -28.359 3.725 1 52.34 37 LEU B O 1
ATOM 3357 N N . CYS B 1 38 ? 16.656 -29.5 1.881 1 51.62 38 CYS B N 1
ATOM 3358 C CA . CYS B 1 38 ? 17.609 -30.547 2.225 1 51.62 38 CYS B CA 1
ATOM 3359 C C . CYS B 1 38 ? 18.828 -30.5 1.311 1 51.62 38 CYS B C 1
ATOM 3361 O O . CYS B 1 38 ? 19.531 -31.5 1.149 1 51.62 38 CYS B O 1
ATOM 3363 N N . GLU B 1 39 ? 19.062 -29.453 0.653 1 54.56 39 GLU B N 1
ATOM 3364 C CA . GLU B 1 39 ? 20.172 -29.422 -0.298 1 54.56 39 GLU B CA 1
ATOM 3365 C C . GLU B 1 39 ? 21.484 -29.797 0.377 1 54.56 39 GLU B C 1
ATOM 3367 O O . GLU B 1 39 ? 22.344 -30.422 -0.24 1 54.56 39 GLU B O 1
ATOM 3372 N N . SER B 1 40 ? 21.578 -29.406 1.557 1 52.78 40 SER B N 1
ATOM 3373 C CA . SER B 1 40 ? 22.844 -29.703 2.236 1 52.78 40 SER B CA 1
ATOM 3374 C C . SER B 1 40 ? 23.016 -31.203 2.43 1 52.78 40 SER B C 1
ATOM 3376 O O . SER B 1 40 ? 24.125 -31.719 2.359 1 52.78 40 SER B O 1
ATOM 3378 N N . SER B 1 41 ? 21.891 -31.844 2.615 1 52.97 41 SER B N 1
ATOM 3379 C CA . SER B 1 41 ? 22 -33.281 2.895 1 52.97 41 SER B CA 1
ATOM 3380 C C . SER B 1 41 ? 21.969 -34.094 1.608 1 52.97 41 SER B C 1
ATOM 3382 O O . SER B 1 41 ? 22.422 -35.25 1.586 1 52.97 41 SER B O 1
ATOM 3384 N N . PHE B 1 42 ? 21.375 -33.531 0.531 1 51.91 42 PHE B N 1
ATOM 3385 C CA . PHE B 1 42 ? 21.297 -34.25 -0.744 1 51.91 42 PHE B CA 1
ATOM 3386 C C . PHE B 1 42 ? 21.75 -33.344 -1.888 1 51.91 42 PHE B C 1
ATOM 3388 O O . PHE B 1 42 ? 20.938 -32.719 -2.564 1 51.91 42 PHE B O 1
ATOM 3395 N N . PRO B 1 43 ? 23.125 -33.344 -1.885 1 49.22 43 PRO B N 1
ATOM 3396 C CA . PRO B 1 43 ? 23.688 -32.5 -2.949 1 49.22 43 PRO B CA 1
ATOM 3397 C C . PRO B 1 43 ? 23.25 -32.938 -4.344 1 49.22 43 PRO B C 1
ATOM 3399 O O . PRO B 1 43 ? 23.047 -34.125 -4.578 1 49.22 43 PRO B O 1
ATOM 3402 N N . ARG B 1 44 ? 22.656 -32.031 -5.07 1 51.22 44 ARG B N 1
ATOM 3403 C CA . ARG B 1 44 ? 22.25 -32.344 -6.434 1 51.22 44 ARG B CA 1
ATOM 3404 C C . ARG B 1 44 ? 23.375 -33 -7.215 1 51.22 44 ARG B C 1
ATOM 3406 O O . ARG B 1 44 ? 24.531 -32.594 -7.098 1 51.22 44 ARG B O 1
ATOM 3413 N N . THR B 1 45 ? 23.312 -34.188 -7.629 1 45.62 45 THR B N 1
ATOM 3414 C CA . THR B 1 45 ? 24.312 -34.875 -8.453 1 45.62 45 THR B CA 1
ATOM 3415 C C . THR B 1 45 ? 24.641 -34.062 -9.695 1 45.62 45 THR B C 1
ATOM 3417 O O . THR B 1 45 ? 25.75 -34.125 -10.219 1 45.62 45 THR B O 1
ATOM 3420 N N . LYS B 1 46 ? 23.672 -33.562 -10.531 1 45.75 46 LYS B N 1
ATOM 3421 C CA . LYS B 1 46 ? 23.906 -32.812 -11.758 1 45.75 46 LYS B CA 1
ATOM 3422 C C . LYS B 1 46 ? 23.656 -31.328 -11.531 1 45.75 46 LYS B C 1
ATOM 3424 O O . LYS B 1 46 ? 22.734 -30.953 -10.789 1 45.75 46 LYS B O 1
ATOM 3429 N N . PRO B 1 47 ? 24.734 -30.578 -11.766 1 45.12 47 PRO B N 1
ATOM 3430 C CA . PRO B 1 47 ? 24.562 -29.141 -11.641 1 45.12 47 PRO B CA 1
ATOM 3431 C C . PRO B 1 47 ? 23.219 -28.656 -12.195 1 45.12 47 PRO B C 1
ATOM 3433 O O . PRO B 1 47 ? 22.656 -29.281 -13.102 1 45.12 47 PRO B O 1
ATOM 3436 N N . ALA B 1 48 ? 22.375 -27.953 -11.461 1 49.59 48 ALA B N 1
ATOM 3437 C CA . ALA B 1 48 ? 21.109 -27.391 -11.922 1 49.59 48 ALA B CA 1
ATOM 3438 C C . ALA B 1 48 ? 21.203 -26.953 -13.383 1 49.59 48 ALA B C 1
ATOM 3440 O O . ALA B 1 48 ? 22.078 -26.156 -13.742 1 49.59 48 ALA B O 1
ATOM 3441 N N . ALA B 1 49 ? 21.234 -27.812 -14.414 1 47.22 49 ALA B N 1
ATOM 3442 C CA . ALA B 1 49 ? 21.203 -27.406 -15.82 1 47.22 49 ALA B CA 1
ATOM 3443 C C . ALA B 1 49 ? 20.641 -25.984 -15.977 1 47.22 49 ALA B C 1
ATOM 3445 O O . ALA B 1 49 ? 19.734 -25.594 -15.234 1 47.22 49 ALA B O 1
ATOM 3446 N N . GLU B 1 50 ? 21.5 -25.047 -16.391 1 55.12 50 GLU B N 1
ATOM 3447 C CA . GLU B 1 50 ? 21.234 -23.641 -16.672 1 55.12 50 GLU B CA 1
ATOM 3448 C C . GLU B 1 50 ? 19.875 -23.453 -17.344 1 55.12 50 GLU B C 1
ATOM 3450 O O . GLU B 1 50 ? 19.719 -23.766 -18.516 1 55.12 50 GLU B O 1
ATOM 3455 N N . GLU B 1 51 ? 18.75 -23.656 -16.625 1 76.81 51 GLU B N 1
ATOM 3456 C CA . GLU B 1 51 ? 17.406 -23.625 -17.203 1 76.81 51 GLU B CA 1
ATOM 3457 C C . GLU B 1 51 ? 17.031 -22.203 -17.625 1 76.81 51 GLU B C 1
ATOM 3459 O O . GLU B 1 51 ? 16 -21.672 -17.188 1 76.81 51 GLU B O 1
ATOM 3464 N N . THR B 1 52 ? 18 -21.656 -18.375 1 83.12 52 THR B N 1
ATOM 3465 C CA . THR B 1 52 ? 17.797 -20.312 -18.906 1 83.12 52 THR B CA 1
ATOM 3466 C C . THR B 1 52 ? 16.531 -20.266 -19.781 1 83.12 52 THR B C 1
ATOM 3468 O O . THR B 1 52 ? 15.758 -19.312 -19.703 1 83.12 52 THR B O 1
ATOM 3471 N N . ALA B 1 53 ? 16.391 -21.375 -20.531 1 88.69 53 ALA B N 1
ATOM 3472 C CA . ALA B 1 53 ? 15.211 -21.422 -21.406 1 88.69 53 ALA B CA 1
ATOM 3473 C C . ALA B 1 53 ? 13.93 -21.438 -20.578 1 88.69 53 ALA B C 1
ATOM 3475 O O . ALA B 1 53 ? 12.953 -20.766 -20.922 1 88.69 53 ALA B O 1
ATOM 3476 N N . PHE B 1 54 ? 13.969 -22.203 -19.578 1 92.94 54 PHE B N 1
ATOM 3477 C CA . PHE B 1 54 ? 12.812 -22.297 -18.703 1 92.94 54 PHE B CA 1
ATOM 3478 C C . PHE B 1 54 ? 12.531 -20.969 -18.016 1 92.94 54 PHE B C 1
ATOM 3480 O O . PHE B 1 54 ? 11.398 -20.5 -17.984 1 92.94 54 PHE B O 1
ATOM 3487 N N . THR B 1 55 ? 13.539 -20.328 -17.5 1 91.62 55 THR B N 1
ATOM 3488 C CA . THR B 1 55 ? 13.398 -19.031 -16.844 1 91.62 55 THR B CA 1
ATOM 3489 C C . THR B 1 55 ? 12.852 -17.984 -17.828 1 91.62 55 THR B C 1
ATOM 3491 O O . THR B 1 55 ? 11.953 -17.219 -17.484 1 91.62 55 THR B O 1
ATOM 3494 N N . GLN B 1 56 ? 13.336 -18.016 -19 1 90 56 GLN B N 1
ATOM 3495 C CA . GLN B 1 56 ? 12.883 -17.062 -20.016 1 90 56 GLN B CA 1
ATOM 3496 C C . GLN B 1 56 ? 11.414 -17.312 -20.375 1 90 56 GLN B C 1
ATOM 3498 O O . GLN B 1 56 ? 10.664 -16.359 -20.609 1 90 56 GLN B O 1
ATOM 3503 N N . ALA B 1 57 ? 11.078 -18.547 -20.391 1 94.19 57 ALA B N 1
ATOM 3504 C CA . ALA B 1 57 ? 9.688 -18.875 -20.688 1 94.19 57 ALA B CA 1
ATOM 3505 C C . ALA B 1 57 ? 8.758 -18.375 -19.578 1 94.19 57 ALA B C 1
ATOM 3507 O O . ALA B 1 57 ? 7.664 -17.875 -19.859 1 94.19 57 ALA B O 1
ATOM 3508 N N . LEU B 1 58 ? 9.203 -18.547 -18.359 1 96.06 58 LEU B N 1
ATOM 3509 C CA . LEU B 1 58 ? 8.414 -18.094 -17.219 1 96.06 58 LEU B CA 1
ATOM 3510 C C . LEU B 1 58 ? 8.219 -16.578 -17.266 1 96.06 58 LEU B C 1
ATOM 3512 O O . LEU B 1 58 ? 7.105 -16.094 -17.078 1 96.06 58 LEU B O 1
ATOM 3516 N N . LEU B 1 59 ? 9.234 -15.867 -17.578 1 92.56 59 LEU B N 1
ATOM 3517 C CA . LEU B 1 59 ? 9.203 -14.414 -17.609 1 92.56 59 LEU B CA 1
ATOM 3518 C C . LEU B 1 59 ? 8.359 -13.914 -18.781 1 92.56 59 LEU B C 1
ATOM 3520 O O . LEU B 1 59 ? 7.629 -12.93 -18.656 1 92.56 59 LEU B O 1
ATOM 3524 N N . LYS B 1 60 ? 8.484 -14.586 -19.859 1 92.81 60 LYS B N 1
ATOM 3525 C CA . LYS B 1 60 ? 7.668 -14.242 -21.016 1 92.81 60 LYS B CA 1
ATOM 3526 C C . LYS B 1 60 ? 6.184 -14.438 -20.719 1 92.81 60 LYS B C 1
ATOM 3528 O O . LYS B 1 60 ? 5.359 -13.586 -21.047 1 92.81 60 LYS B O 1
ATOM 3533 N N . ARG B 1 61 ? 5.895 -15.547 -20.125 1 96 61 ARG B N 1
ATOM 3534 C CA . ARG B 1 61 ? 4.496 -15.812 -19.781 1 96 61 ARG B CA 1
ATOM 3535 C C . ARG B 1 61 ? 3.973 -14.781 -18.781 1 96 61 ARG B C 1
ATOM 3537 O O . ARG B 1 61 ? 2.83 -14.336 -18.891 1 96 61 ARG B O 1
ATOM 3544 N N . ASN B 1 62 ? 4.758 -14.453 -17.812 1 94.81 62 ASN B N 1
ATOM 3545 C CA . ASN B 1 62 ? 4.375 -13.406 -16.875 1 94.81 62 ASN B CA 1
ATOM 3546 C C . ASN B 1 62 ? 4.086 -12.094 -17.578 1 94.81 62 ASN B C 1
ATOM 3548 O O . ASN B 1 62 ? 3.123 -11.398 -17.25 1 94.81 62 ASN B O 1
ATOM 3552 N N . SER B 1 63 ? 4.918 -11.734 -18.531 1 91.12 63 SER B N 1
ATOM 3553 C CA . SER B 1 63 ? 4.723 -10.508 -19.297 1 91.12 63 SER B CA 1
ATOM 3554 C C . SER B 1 63 ? 3.402 -10.539 -20.062 1 91.12 63 SER B C 1
ATOM 3556 O O . SER B 1 63 ? 2.691 -9.531 -20.125 1 91.12 63 SER B O 1
ATOM 3558 N N . ASP B 1 64 ? 3.111 -11.703 -20.562 1 94.38 64 ASP B N 1
ATOM 3559 C CA . ASP B 1 64 ? 1.868 -11.867 -21.297 1 94.38 64 ASP B CA 1
ATOM 3560 C C . ASP B 1 64 ? 0.656 -11.758 -20.375 1 94.38 64 ASP B C 1
ATOM 3562 O O . ASP B 1 64 ? -0.417 -11.328 -20.812 1 94.38 64 ASP B O 1
ATOM 3566 N N . LEU B 1 65 ? 0.868 -12.164 -19.188 1 96.12 65 LEU B N 1
ATOM 3567 C CA . LEU B 1 65 ? -0.23 -12.211 -18.219 1 96.12 65 LEU B CA 1
ATOM 3568 C C . LEU B 1 65 ? -0.393 -10.875 -17.516 1 96.12 65 LEU B C 1
ATOM 3570 O O . LEU B 1 65 ? -1.427 -10.617 -16.891 1 96.12 65 LEU B O 1
ATOM 3574 N N . SER B 1 66 ? 0.599 -10.031 -17.531 1 93.94 66 SER B N 1
ATOM 3575 C CA . SER B 1 66 ? 0.568 -8.758 -16.812 1 93.94 66 SER B CA 1
ATOM 3576 C C . SER B 1 66 ? -0.356 -7.758 -17.516 1 93.94 66 SER B C 1
ATOM 3578 O O . SER B 1 66 ? -0.426 -7.719 -18.734 1 93.94 66 SER B O 1
ATOM 3580 N N . PRO B 1 67 ? -1.074 -6.957 -16.719 1 93.62 67 PRO B N 1
ATOM 3581 C CA . PRO B 1 67 ? -1.946 -5.949 -17.328 1 93.62 67 PRO B CA 1
ATOM 3582 C C . PRO B 1 67 ? -1.18 -4.949 -18.203 1 93.62 67 PRO B C 1
ATOM 3584 O O . PRO B 1 67 ? -0.055 -4.574 -17.859 1 93.62 67 PRO B O 1
ATOM 3587 N N . THR B 1 68 ? -1.774 -4.57 -19.297 1 89.62 68 THR B N 1
ATOM 3588 C CA . THR B 1 68 ? -1.188 -3.557 -20.172 1 89.62 68 THR B CA 1
ATOM 3589 C C . THR B 1 68 ? -1.241 -2.18 -19.516 1 89.62 68 THR B C 1
ATOM 3591 O O . THR B 1 68 ? -2.031 -1.955 -18.594 1 89.62 68 THR B O 1
ATOM 3594 N N . PRO B 1 69 ? -0.451 -1.287 -20 1 83.88 69 PRO B N 1
ATOM 3595 C CA . PRO B 1 69 ? -0.486 0.07 -19.438 1 83.88 69 PRO B CA 1
ATOM 3596 C C . PRO B 1 69 ? -1.867 0.712 -19.547 1 83.88 69 PRO B C 1
ATOM 3598 O O . PRO B 1 69 ? -2.279 1.443 -18.641 1 83.88 69 PRO B O 1
ATOM 3601 N N . VAL B 1 70 ? -2.574 0.436 -20.609 1 86.19 70 VAL B N 1
ATOM 3602 C CA . VAL B 1 70 ? -3.912 0.989 -20.797 1 86.19 70 VAL B CA 1
ATOM 3603 C C . VAL B 1 70 ? -4.863 0.427 -19.75 1 86.19 70 VAL B C 1
ATOM 3605 O O . VAL B 1 70 ? -5.66 1.167 -19.172 1 86.19 70 VAL B O 1
ATOM 3608 N N . GLU B 1 71 ? -4.746 -0.883 -19.516 1 92.62 71 GLU B N 1
ATOM 3609 C CA . GLU B 1 71 ? -5.582 -1.525 -18.516 1 92.62 71 GLU B CA 1
ATOM 3610 C C . GLU B 1 71 ? -5.27 -0.988 -17.109 1 92.62 71 GLU B C 1
ATOM 3612 O O . GLU B 1 71 ? -6.184 -0.727 -16.328 1 92.62 71 GLU B O 1
ATOM 3617 N N . GLN B 1 72 ? -4.023 -0.812 -16.859 1 89.62 72 GLN B N 1
ATOM 3618 C CA . GLN B 1 72 ? -3.584 -0.299 -15.57 1 89.62 72 GLN B CA 1
ATOM 3619 C C . GLN B 1 72 ? -4.105 1.115 -15.336 1 89.62 72 GLN B C 1
ATOM 3621 O O . GLN B 1 72 ? -4.559 1.439 -14.234 1 89.62 72 GLN B O 1
ATOM 3626 N N . THR B 1 73 ? -4.035 1.943 -16.328 1 87.12 73 THR B N 1
ATOM 3627 C CA . THR B 1 73 ? -4.5 3.322 -16.219 1 87.12 73 THR B CA 1
ATOM 3628 C C . THR B 1 73 ? -6.008 3.371 -15.992 1 87.12 73 THR B C 1
ATOM 3630 O O . THR B 1 73 ? -6.492 4.152 -15.18 1 87.12 73 THR B O 1
ATOM 3633 N N . ALA B 1 74 ? -6.699 2.537 -16.688 1 92.06 74 ALA B N 1
ATOM 3634 C CA . ALA B 1 74 ? -8.156 2.514 -16.578 1 92.06 74 ALA B CA 1
ATOM 3635 C C . ALA B 1 74 ? -8.602 2.133 -15.172 1 92.06 74 ALA B C 1
ATOM 3637 O O . ALA B 1 74 ? -9.461 2.795 -14.586 1 92.06 74 ALA B O 1
ATOM 3638 N N . ILE B 1 75 ? -8.062 1.113 -14.656 1 95 75 ILE B N 1
ATOM 3639 C CA . ILE B 1 75 ? -8.477 0.638 -13.336 1 95 75 ILE B CA 1
ATOM 3640 C C . ILE B 1 75 ? -8.016 1.618 -12.266 1 95 75 ILE B C 1
ATOM 3642 O O . ILE B 1 75 ? -8.734 1.876 -11.297 1 95 75 ILE B O 1
ATOM 3646 N N . LEU B 1 76 ? -6.859 2.129 -12.438 1 90.88 76 LEU B N 1
ATOM 3647 C CA . LEU B 1 76 ? -6.328 3.086 -11.469 1 90.88 76 LEU B CA 1
ATOM 3648 C C . LEU B 1 76 ? -7.203 4.332 -11.398 1 90.88 76 LEU B C 1
ATOM 3650 O O . LEU B 1 76 ? -7.504 4.824 -10.312 1 90.88 76 LEU B O 1
ATOM 3654 N N . ASN B 1 77 ? -7.586 4.844 -12.5 1 89.56 77 ASN B N 1
ATOM 3655 C CA . ASN B 1 77 ? -8.438 6.027 -12.547 1 89.56 77 ASN B CA 1
ATOM 3656 C C . ASN B 1 77 ? -9.766 5.789 -11.836 1 89.56 77 ASN B C 1
ATOM 3658 O O . ASN B 1 77 ? -10.211 6.625 -11.055 1 89.56 77 ASN B O 1
ATOM 3662 N N . LEU B 1 78 ? -10.32 4.676 -12.172 1 94.81 78 LEU B N 1
ATOM 3663 C CA . LEU B 1 78 ? -11.602 4.359 -11.562 1 94.81 78 LEU B CA 1
ATOM 3664 C C . LEU B 1 78 ? -11.461 4.18 -10.055 1 94.81 78 LEU B C 1
ATOM 3666 O O . LEU B 1 78 ? -12.266 4.699 -9.281 1 94.81 78 LEU B O 1
ATOM 3670 N N . VAL B 1 79 ? -10.422 3.5 -9.625 1 95.56 79 VAL B N 1
ATOM 3671 C CA . VAL B 1 79 ? -10.164 3.252 -8.203 1 95.56 79 VAL B CA 1
ATOM 3672 C C . VAL B 1 79 ? -9.945 4.578 -7.48 1 95.56 79 VAL B C 1
ATOM 3674 O O . VAL B 1 79 ? -10.469 4.789 -6.387 1 95.56 79 VAL B O 1
ATOM 3677 N N . THR B 1 80 ? -9.156 5.473 -8.039 1 91.12 80 THR B N 1
ATOM 3678 C CA . THR B 1 80 ? -8.836 6.758 -7.426 1 91.12 80 THR B CA 1
ATOM 3679 C C . THR B 1 80 ? -10.102 7.59 -7.219 1 91.12 80 THR B C 1
ATOM 3681 O O . THR B 1 80 ? -10.297 8.18 -6.156 1 91.12 80 THR B O 1
ATOM 3684 N N . LYS B 1 81 ? -10.961 7.605 -8.148 1 93.31 81 LYS B N 1
ATOM 3685 C CA . LYS B 1 81 ? -12.203 8.359 -8.055 1 93.31 81 LYS B CA 1
ATOM 3686 C C . LYS B 1 81 ? -13.094 7.812 -6.949 1 93.31 81 LYS B C 1
ATOM 3688 O O . LYS B 1 81 ? -13.594 8.57 -6.113 1 93.31 81 LYS B O 1
ATOM 3693 N N . ILE B 1 82 ? -13.25 6.504 -6.973 1 96.69 82 ILE B N 1
ATOM 3694 C CA . ILE B 1 82 ? -14.133 5.875 -5.996 1 96.69 82 ILE B CA 1
ATOM 3695 C C . ILE B 1 82 ? -13.539 6.008 -4.598 1 96.69 82 ILE B C 1
ATOM 3697 O O . ILE B 1 82 ? -14.258 6.297 -3.637 1 96.69 82 ILE B O 1
ATOM 3701 N N . GLN B 1 83 ? -12.242 5.832 -4.496 1 94.81 83 GLN B N 1
ATOM 3702 C CA . GLN B 1 83 ? -11.555 5.996 -3.221 1 94.81 83 GLN B CA 1
ATOM 3703 C C . GLN B 1 83 ? -11.727 7.41 -2.676 1 94.81 83 GLN B C 1
ATOM 3705 O O . GLN B 1 83 ? -11.945 7.594 -1.477 1 94.81 83 GLN B O 1
ATOM 3710 N N . THR B 1 84 ? -11.633 8.375 -3.486 1 91.88 84 THR B N 1
ATOM 3711 C CA . THR B 1 84 ? -11.781 9.773 -3.082 1 91.88 84 THR B CA 1
ATOM 3712 C C . THR B 1 84 ? -13.18 10.023 -2.52 1 91.88 84 THR B C 1
ATOM 3714 O O . THR B 1 84 ? -13.328 10.656 -1.471 1 91.88 84 THR B O 1
ATOM 3717 N N . VAL B 1 85 ? -14.133 9.5 -3.189 1 95.25 85 VAL B N 1
ATOM 3718 C CA . VAL B 1 85 ? -15.516 9.68 -2.762 1 95.25 85 VAL B CA 1
ATOM 3719 C C . VAL B 1 85 ? -15.727 9.008 -1.407 1 95.25 85 VAL B C 1
ATOM 3721 O O . VAL B 1 85 ? -16.328 9.594 -0.501 1 95.25 85 VAL B O 1
ATOM 3724 N N . LEU B 1 86 ? -15.227 7.801 -1.279 1 96.94 86 LEU B N 1
ATOM 3725 C CA . LEU B 1 86 ? -15.406 7.051 -0.041 1 96.94 86 LEU B CA 1
ATOM 3726 C C . LEU B 1 86 ? -14.641 7.703 1.105 1 96.94 86 LEU B C 1
ATOM 3728 O O . LEU B 1 86 ? -15.156 7.793 2.225 1 96.94 86 LEU B O 1
ATOM 3732 N N . ASP B 1 87 ? -13.484 8.188 0.812 1 93.88 87 ASP B N 1
ATOM 3733 C CA . ASP B 1 87 ? -12.688 8.883 1.82 1 93.88 87 ASP B CA 1
ATOM 3734 C C . ASP B 1 87 ? -13.398 10.148 2.305 1 93.88 87 ASP B C 1
ATOM 3736 O O . ASP B 1 87 ? -13.367 10.469 3.494 1 93.88 87 ASP B O 1
ATOM 3740 N N . ASN B 1 88 ? -13.984 10.828 1.415 1 92.19 88 ASN B N 1
ATOM 3741 C CA . ASN B 1 88 ? -14.727 12.023 1.778 1 92.19 88 ASN B CA 1
ATOM 3742 C C . ASN B 1 88 ? -15.906 11.703 2.689 1 92.19 88 ASN B C 1
ATOM 3744 O O . ASN B 1 88 ? -16.219 12.461 3.607 1 92.19 88 ASN B O 1
ATOM 3748 N N . LEU B 1 89 ? -16.516 10.57 2.389 1 94.62 89 LEU B N 1
ATOM 3749 C CA . LEU B 1 89 ? -17.656 10.156 3.199 1 94.62 89 LEU B CA 1
ATOM 3750 C C . LEU B 1 89 ? -17.203 9.773 4.605 1 94.62 89 LEU B C 1
ATOM 3752 O O . LEU B 1 89 ? -17.969 9.906 5.562 1 94.62 89 LEU B O 1
ATOM 3756 N N . VAL B 1 90 ? -16 9.328 4.727 1 94.19 90 VAL B N 1
ATOM 3757 C CA . VAL B 1 90 ? -15.461 8.984 6.039 1 94.19 90 VAL B CA 1
ATOM 3758 C C . VAL B 1 90 ? -15.18 10.258 6.832 1 94.19 90 VAL B C 1
ATOM 3760 O O . VAL B 1 90 ? -15.508 10.336 8.016 1 94.19 90 VAL B O 1
ATOM 3763 N N . VAL B 1 91 ? -14.648 11.219 6.203 1 91.56 91 VAL B N 1
ATOM 3764 C CA . VAL B 1 91 ? -14.148 12.414 6.879 1 91.56 91 VAL B CA 1
ATOM 3765 C C . VAL B 1 91 ? -15.297 13.406 7.09 1 91.56 91 VAL B C 1
ATOM 3767 O O . VAL B 1 91 ? -15.375 14.055 8.141 1 91.56 91 VAL B O 1
ATOM 3770 N N . ALA B 1 92 ? -16.141 13.5 6.035 1 89.06 92 ALA B N 1
ATOM 3771 C CA . ALA B 1 92 ? -17.234 14.469 6.078 1 89.06 92 ALA B CA 1
ATOM 3772 C C . ALA B 1 92 ? -18.5 13.891 5.465 1 89.06 92 ALA B C 1
ATOM 3774 O O . ALA B 1 92 ? -18.859 14.227 4.336 1 89.06 92 ALA B O 1
ATOM 3775 N N . PRO B 1 93 ? -19.172 13.195 6.211 1 87.62 93 PRO B N 1
ATOM 3776 C CA . PRO B 1 93 ? -20.391 12.586 5.68 1 87.62 93 PRO B CA 1
ATOM 3777 C C . PRO B 1 93 ? -21.5 13.609 5.422 1 87.62 93 PRO B C 1
ATOM 3779 O O . PRO B 1 93 ? -22.453 13.328 4.691 1 87.62 93 PRO B O 1
ATOM 3782 N N . GLY B 1 94 ? -21.406 14.766 5.949 1 82.75 94 GLY B N 1
ATOM 3783 C CA . GLY B 1 94 ? -22.422 15.781 5.754 1 82.75 94 GLY B CA 1
ATOM 3784 C C . GLY B 1 94 ? -23.781 15.367 6.27 1 82.75 94 GLY B C 1
ATOM 3785 O O . GLY B 1 94 ? -23.922 14.992 7.438 1 82.75 94 GLY B O 1
ATOM 3786 N N . ASN B 1 95 ? -24.766 15.344 5.262 1 86.12 95 ASN B N 1
ATOM 3787 C CA . ASN B 1 95 ? -26.141 15.023 5.637 1 86.12 95 ASN B CA 1
ATOM 3788 C C . ASN B 1 95 ? -26.469 13.555 5.375 1 86.12 95 ASN B C 1
ATOM 3790 O O . ASN B 1 95 ? -27.625 13.141 5.469 1 86.12 95 ASN B O 1
ATOM 3794 N N . PHE B 1 96 ? -25.484 12.789 5 1 92.31 96 PHE B N 1
ATOM 3795 C CA . PHE B 1 96 ? -25.703 11.367 4.762 1 92.31 96 PHE B CA 1
ATOM 3796 C C . PHE B 1 96 ? -25.812 10.609 6.078 1 92.31 96 PHE B C 1
ATOM 3798 O O . PHE B 1 96 ? -24.812 10.406 6.77 1 92.31 96 PHE B O 1
ATOM 3805 N N . ASP B 1 97 ? -27.047 10.141 6.41 1 91.19 97 ASP B N 1
ATOM 3806 C CA . ASP B 1 97 ? -27.25 9.555 7.73 1 91.19 97 ASP B CA 1
ATOM 3807 C C . ASP B 1 97 ? -27.688 8.094 7.617 1 91.19 97 ASP B C 1
ATOM 3809 O O . ASP B 1 97 ? -27.938 7.438 8.633 1 91.19 97 ASP B O 1
ATOM 3813 N N . ALA B 1 98 ? -27.75 7.574 6.461 1 93.25 98 ALA B N 1
ATOM 3814 C CA . ALA B 1 98 ? -28.188 6.195 6.285 1 93.25 98 ALA B CA 1
ATOM 3815 C C . ALA B 1 98 ? -27.203 5.219 6.922 1 93.25 98 ALA B C 1
ATOM 3817 O O . ALA B 1 98 ? -27.594 4.156 7.406 1 93.25 98 ALA B O 1
ATOM 3818 N N . CYS B 1 99 ? -25.953 5.559 6.828 1 93 99 CYS B N 1
ATOM 3819 C CA . CYS B 1 99 ? -24.906 4.797 7.508 1 93 99 CYS B CA 1
ATOM 3820 C C . CYS B 1 99 ? -23.688 5.664 7.758 1 93 99 CYS B C 1
ATOM 3822 O O . CYS B 1 99 ? -23.594 6.781 7.242 1 93 99 CYS B O 1
ATOM 3824 N N . GLN B 1 100 ? -22.859 5.152 8.609 1 94.44 100 GLN B N 1
ATOM 3825 C CA . GLN B 1 100 ? -21.609 5.859 8.922 1 94.44 100 GLN B CA 1
ATOM 3826 C C . GLN B 1 100 ? -20.391 4.996 8.609 1 94.44 100 GLN B C 1
ATOM 3828 O O . GLN B 1 100 ? -20.297 3.861 9.078 1 94.44 100 GLN B O 1
ATOM 3833 N N . LEU B 1 101 ? -19.531 5.578 7.824 1 95.94 101 LEU B N 1
ATOM 3834 C CA . LEU B 1 101 ? -18.328 4.852 7.434 1 95.94 101 LEU B CA 1
ATOM 3835 C C . LEU B 1 101 ? -17.219 5.066 8.453 1 95.94 101 LEU B C 1
ATOM 3837 O O . LEU B 1 101 ? -17.031 6.176 8.961 1 95.94 101 LEU B O 1
ATOM 3841 N N . ASP B 1 102 ? -16.531 4.008 8.75 1 94.25 102 ASP B N 1
ATOM 3842 C CA . ASP B 1 102 ? -15.406 4.066 9.672 1 94.25 102 ASP B CA 1
ATOM 3843 C C .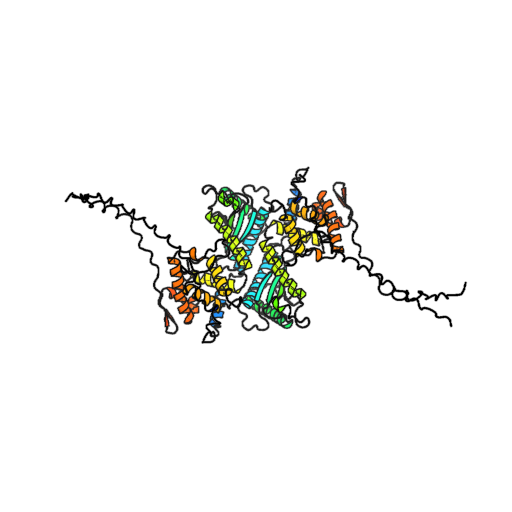 ASP B 1 102 ? -14.086 4.102 8.906 1 94.25 102 ASP B C 1
ATOM 3845 O O . ASP B 1 102 ? -13.266 5.004 9.109 1 94.25 102 ASP B O 1
ATOM 3849 N N . GLU B 1 103 ? -13.906 3.137 8.031 1 94.44 103 GLU B N 1
ATOM 3850 C CA . GLU B 1 103 ? -12.641 3.004 7.32 1 94.44 103 GLU B CA 1
ATOM 3851 C C . GLU B 1 103 ? -12.852 2.449 5.914 1 94.44 103 GLU B C 1
ATOM 3853 O O . GLU B 1 103 ? -13.812 1.715 5.672 1 94.44 103 GLU B O 1
ATOM 3858 N N . VAL B 1 104 ? -11.992 2.842 5.055 1 96.88 104 VAL B N 1
ATOM 3859 C CA . VAL B 1 104 ? -11.961 2.361 3.678 1 96.88 104 VAL B CA 1
ATOM 3860 C C . VAL B 1 104 ? -10.586 1.784 3.359 1 96.88 104 VAL B C 1
ATOM 3862 O O . VAL B 1 104 ? -9.57 2.457 3.535 1 96.88 104 VAL B O 1
ATOM 3865 N N . ARG B 1 105 ? -10.586 0.465 2.857 1 96.88 105 ARG B N 1
ATOM 3866 C CA . ARG B 1 105 ? -9.312 -0.197 2.592 1 96.88 105 ARG B CA 1
ATOM 3867 C C . ARG B 1 105 ? -9.328 -0.89 1.233 1 96.88 105 ARG B C 1
ATOM 3869 O O . ARG B 1 105 ? -10.258 -1.633 0.92 1 96.88 105 ARG B O 1
ATOM 3876 N N . GLN B 1 106 ? -8.289 -0.583 0.47 1 96.94 106 GLN B N 1
ATOM 3877 C CA . GLN B 1 106 ? -8.125 -1.333 -0.771 1 96.94 106 GLN B CA 1
ATOM 3878 C C . GLN B 1 106 ? -7.574 -2.73 -0.5 1 96.94 106 GLN B C 1
ATOM 3880 O O . GLN B 1 106 ? -6.684 -2.902 0.336 1 96.94 106 GLN B O 1
ATOM 3885 N N . VAL B 1 107 ? -8.164 -3.697 -1.15 1 97.88 107 VAL B N 1
ATOM 3886 C CA . VAL B 1 107 ? -7.734 -5.082 -0.993 1 97.88 107 VAL B CA 1
ATOM 3887 C C . VAL B 1 107 ? -7.734 -5.781 -2.35 1 97.88 107 VAL B C 1
ATOM 3889 O O . VAL B 1 107 ? -7.945 -5.145 -3.385 1 97.88 107 VAL B O 1
ATOM 3892 N N . GLY B 1 108 ? -7.301 -7.031 -2.406 1 97.06 108 GLY B N 1
ATOM 3893 C CA . GLY B 1 108 ? -7.414 -7.84 -3.609 1 97.06 108 GLY B CA 1
ATOM 3894 C C . GLY B 1 108 ? -6.188 -7.762 -4.5 1 97.06 108 GLY B C 1
ATOM 3895 O O . GLY B 1 108 ? -5.137 -7.281 -4.07 1 97.06 108 GLY B O 1
ATOM 3896 N N . SER B 1 109 ? -6.391 -8.195 -5.75 1 96.12 109 SER B N 1
ATOM 3897 C CA . SER B 1 109 ? -5.285 -8.375 -6.684 1 96.12 109 SER B CA 1
ATOM 3898 C C . SER B 1 109 ? -4.715 -7.031 -7.129 1 96.12 109 SER B C 1
ATOM 3900 O O . SER B 1 109 ? -3.506 -6.898 -7.328 1 96.12 109 SER B O 1
ATOM 3902 N N . PHE B 1 110 ? -5.613 -6.102 -7.254 1 96 110 PHE B N 1
ATOM 3903 C CA . PHE B 1 110 ? -5.141 -4.781 -7.656 1 96 110 PHE B CA 1
ATOM 3904 C C . PHE B 1 110 ? -4.184 -4.207 -6.621 1 96 110 PHE B C 1
ATOM 3906 O O . PHE B 1 110 ? -3.086 -3.762 -6.965 1 96 110 PHE B O 1
ATOM 3913 N N . LYS B 1 111 ? -4.59 -4.234 -5.398 1 95.31 111 LYS B N 1
ATOM 3914 C CA . LYS B 1 111 ? -3.777 -3.715 -4.301 1 95.31 111 LYS B CA 1
ATOM 3915 C C . LYS B 1 111 ? -2.467 -4.484 -4.176 1 95.31 111 LYS B C 1
ATOM 3917 O O . LYS B 1 111 ? -1.416 -3.895 -3.92 1 95.31 111 LYS B O 1
ATOM 3922 N N . LYS B 1 112 ? -2.492 -5.797 -4.434 1 95.5 112 LYS B N 1
ATOM 3923 C CA . LYS B 1 112 ? -1.333 -6.668 -4.266 1 95.5 112 LYS B CA 1
ATOM 3924 C C . LYS B 1 112 ? -0.407 -6.594 -5.477 1 95.5 112 LYS B C 1
ATOM 3926 O O . LYS B 1 112 ? 0.732 -7.059 -5.422 1 95.5 112 LYS B O 1
ATOM 3931 N N . GLY B 1 113 ? -0.901 -6.043 -6.562 1 93.62 113 GLY B N 1
ATOM 3932 C CA . GLY B 1 113 ? -0.105 -5.973 -7.777 1 93.62 113 GLY B CA 1
ATOM 3933 C C . GLY B 1 113 ? -0.017 -7.297 -8.516 1 93.62 113 GLY B C 1
ATOM 3934 O O . GLY B 1 113 ? 0.997 -7.594 -9.148 1 93.62 113 GLY B O 1
ATOM 3935 N N . THR B 1 114 ? -0.988 -8.125 -8.367 1 96.19 114 THR B N 1
ATOM 3936 C CA . THR B 1 114 ? -0.966 -9.445 -8.977 1 96.19 114 THR B CA 1
ATOM 3937 C C . THR B 1 114 ? -2.086 -9.594 -10 1 96.19 114 THR B C 1
ATOM 3939 O O . THR B 1 114 ? -2.479 -10.703 -10.352 1 96.19 114 THR B O 1
ATOM 3942 N N . MET B 1 115 ? -2.621 -8.469 -10.469 1 95.56 115 MET B N 1
ATOM 3943 C CA . MET B 1 115 ? -3.691 -8.5 -11.469 1 95.56 115 MET B CA 1
ATOM 3944 C C . MET B 1 115 ? -3.225 -9.172 -12.75 1 95.56 115 MET B C 1
ATOM 3946 O O . MET B 1 115 ? -2.051 -9.086 -13.109 1 95.56 115 MET B O 1
ATOM 3950 N N . VAL B 1 116 ? -4.113 -9.789 -13.375 1 95.94 116 VAL B N 1
ATOM 3951 C CA . VAL B 1 116 ? -3.838 -10.438 -14.656 1 95.94 116 VAL B CA 1
ATOM 3952 C C . VAL B 1 116 ? -4.59 -9.711 -15.766 1 95.94 116 VAL B C 1
ATOM 3954 O O . VAL B 1 116 ? -5.691 -9.203 -15.555 1 95.94 116 VAL B O 1
ATOM 3957 N N . THR B 1 117 ? -4 -9.695 -16.938 1 95.38 117 THR B N 1
ATOM 3958 C CA . THR B 1 117 ? -4.598 -9.016 -18.094 1 95.38 117 THR B CA 1
ATOM 3959 C C . THR B 1 117 ? -5.996 -9.562 -18.359 1 95.38 117 THR B C 1
ATOM 3961 O O . THR B 1 117 ? -6.25 -10.758 -18.203 1 95.38 117 THR B O 1
ATOM 3964 N N . GLY B 1 118 ? -6.887 -8.664 -18.594 1 94.31 118 GLY B N 1
ATOM 3965 C CA . GLY B 1 118 ? -8.258 -9.047 -18.906 1 94.31 118 GLY B CA 1
ATOM 3966 C C . GLY B 1 118 ? -9.164 -9.039 -17.688 1 94.31 118 GLY B C 1
ATOM 3967 O O . GLY B 1 118 ? -10.383 -9.07 -17.812 1 94.31 118 GLY B O 1
ATOM 3968 N N . SER B 1 119 ? -8.562 -9.102 -16.562 1 93.94 119 SER B N 1
ATOM 3969 C CA . SER B 1 119 ? -9.32 -9.047 -15.305 1 93.94 119 SER B CA 1
ATOM 3970 C C . SER B 1 119 ? -9.023 -7.77 -14.539 1 93.94 119 SER B C 1
ATOM 3972 O O . SER B 1 119 ? -8.352 -7.801 -13.5 1 93.94 119 SER B O 1
ATOM 3974 N N . ASN B 1 120 ? -9.609 -6.695 -15.039 1 96.31 120 ASN B N 1
ATOM 3975 C CA . ASN B 1 120 ? -9.367 -5.387 -14.438 1 96.31 120 ASN B CA 1
ATOM 3976 C C . ASN B 1 120 ? -10.352 -5.102 -13.305 1 96.31 120 ASN B C 1
ATOM 3978 O O . ASN B 1 120 ? -11.195 -4.203 -13.43 1 96.31 120 ASN B O 1
ATOM 3982 N N . ILE B 1 121 ? -10.156 -5.836 -12.227 1 97.5 121 ILE B N 1
ATOM 3983 C CA . ILE B 1 121 ? -11.07 -5.738 -11.094 1 97.5 121 ILE B CA 1
ATOM 3984 C C . ILE B 1 121 ? -10.297 -5.305 -9.852 1 97.5 121 ILE B C 1
ATOM 3986 O O . ILE B 1 121 ? -9.234 -5.852 -9.547 1 97.5 121 ILE B O 1
ATOM 3990 N N . ALA B 1 122 ? -10.766 -4.293 -9.195 1 98.12 122 ALA B N 1
ATOM 3991 C CA . ALA B 1 122 ? -10.211 -3.848 -7.922 1 98.12 122 ALA B CA 1
ATOM 3992 C C . ALA B 1 122 ? -11.25 -3.941 -6.809 1 98.12 122 ALA B C 1
ATOM 3994 O O . ALA B 1 122 ? -12.445 -3.719 -7.043 1 98.12 122 ALA B O 1
ATOM 3995 N N . ASP B 1 123 ? -10.82 -4.277 -5.629 1 98.5 123 ASP B N 1
ATOM 3996 C CA . ASP B 1 123 ? -11.711 -4.418 -4.48 1 98.5 123 ASP B CA 1
ATOM 3997 C C . ASP B 1 123 ? -11.375 -3.396 -3.396 1 98.5 123 ASP B C 1
ATOM 3999 O O . ASP B 1 123 ? -10.203 -3.176 -3.086 1 98.5 123 ASP B O 1
ATOM 4003 N N . ILE B 1 124 ? -12.422 -2.787 -2.855 1 98.56 124 ILE B N 1
ATOM 4004 C CA . ILE B 1 124 ? -12.305 -1.856 -1.737 1 98.56 124 ILE B CA 1
ATOM 4005 C C . ILE B 1 124 ? -13.25 -2.281 -0.616 1 98.56 124 ILE B C 1
ATOM 4007 O O . ILE B 1 124 ? -14.445 -2.475 -0.845 1 98.56 124 ILE B O 1
ATOM 4011 N N . VAL B 1 125 ? -12.727 -2.43 0.566 1 98.69 125 VAL B N 1
ATOM 4012 C CA . VAL B 1 125 ? -13.562 -2.789 1.706 1 98.69 125 VAL B CA 1
ATOM 4013 C C . VAL B 1 125 ? -13.945 -1.532 2.486 1 98.69 125 VAL B C 1
ATOM 4015 O O . VAL B 1 125 ? -13.078 -0.72 2.826 1 98.69 125 VAL B O 1
ATOM 4018 N N . VAL B 1 126 ? -15.203 -1.383 2.713 1 98.5 126 VAL B N 1
ATOM 4019 C CA . VAL B 1 126 ? -15.719 -0.289 3.531 1 98.5 126 VAL B CA 1
ATOM 4020 C C . VAL B 1 126 ? -16.219 -0.832 4.871 1 98.5 126 VAL B C 1
ATOM 4022 O O . VAL B 1 126 ? -17.078 -1.705 4.91 1 98.5 126 VAL B O 1
ATOM 4025 N N . ILE B 1 127 ? -15.68 -0.334 5.914 1 97.69 127 ILE B N 1
ATOM 4026 C CA . ILE B 1 127 ? -16.109 -0.72 7.254 1 97.69 127 ILE B CA 1
ATOM 4027 C C . ILE B 1 127 ? -17.062 0.325 7.809 1 97.69 127 ILE B C 1
ATOM 4029 O O . ILE B 1 127 ? -16.703 1.495 7.957 1 97.69 127 ILE B O 1
ATOM 4033 N N . LEU B 1 128 ? -18.25 -0.108 8.117 1 97.31 128 LEU B N 1
ATOM 4034 C CA . LEU B 1 128 ? -19.25 0.789 8.688 1 97.31 128 LEU B CA 1
ATOM 4035 C C . LEU B 1 128 ? -19.141 0.828 10.211 1 97.31 128 LEU B C 1
ATOM 4037 O O . LEU B 1 128 ? -18.859 -0.188 10.844 1 97.31 128 LEU B O 1
ATOM 4041 N N . LYS B 1 129 ? -19.438 1.969 10.781 1 93.81 129 LYS B N 1
ATOM 4042 C CA . LYS B 1 129 ? -19.609 2.072 12.227 1 93.81 129 LYS B CA 1
ATOM 4043 C C . LYS B 1 129 ? -20.938 1.494 12.672 1 93.81 129 LYS B C 1
ATOM 4045 O O . LYS B 1 129 ? -21.078 1.003 13.797 1 93.81 129 LYS B O 1
ATOM 4050 N N . THR B 1 130 ? -21.891 1.539 11.734 1 95.06 130 THR B N 1
ATOM 4051 C CA . THR B 1 130 ? -23.25 1.088 12 1 95.06 130 THR B CA 1
ATOM 4052 C C . THR B 1 130 ? -23.469 -0.317 11.445 1 95.06 130 THR B C 1
ATOM 4054 O O . THR B 1 130 ? -22.578 -0.882 10.797 1 95.06 130 THR B O 1
ATOM 4057 N N . LEU B 1 131 ? -24.656 -0.859 11.781 1 95.88 131 LEU B N 1
ATOM 4058 C CA . LEU B 1 131 ? -25.031 -2.158 11.234 1 95.88 131 LEU B CA 1
ATOM 4059 C C . LEU B 1 131 ? -25.438 -2.035 9.766 1 95.88 131 LEU B C 1
ATOM 4061 O O . LEU B 1 131 ? -26.141 -1.101 9.391 1 95.88 131 LEU B O 1
ATOM 4065 N N . PRO B 1 132 ? -24.922 -2.904 8.938 1 95.88 132 PRO B N 1
ATOM 4066 C CA . PRO B 1 132 ? -25.141 -2.811 7.492 1 95.88 132 PRO B CA 1
ATOM 4067 C C . PRO B 1 132 ? -26.484 -3.395 7.062 1 95.88 132 PRO B C 1
ATOM 4069 O O . PRO B 1 132 ? -26.531 -4.48 6.484 1 95.88 132 PRO B O 1
ATOM 4072 N N . THR B 1 133 ? -27.562 -2.631 7.199 1 96.44 133 THR B N 1
ATOM 4073 C CA . THR B 1 133 ? -28.859 -3.053 6.676 1 96.44 133 THR B CA 1
ATOM 4074 C C . THR B 1 133 ? -28.875 -2.98 5.152 1 96.44 133 THR B C 1
ATOM 4076 O O . THR B 1 133 ? -28.094 -2.23 4.551 1 96.44 133 THR B O 1
ATOM 4079 N N . LYS B 1 134 ? -29.703 -3.762 4.539 1 94.94 134 LYS B N 1
ATOM 4080 C CA . LYS B 1 134 ? -29.812 -3.732 3.084 1 94.94 134 LYS B CA 1
ATOM 4081 C C . LYS B 1 134 ? -30.188 -2.336 2.59 1 94.94 134 LYS B C 1
ATOM 4083 O O . LYS B 1 134 ? -29.656 -1.875 1.574 1 94.94 134 LYS B O 1
ATOM 4088 N N . GLU B 1 135 ? -30.984 -1.685 3.326 1 95.75 135 GLU B N 1
ATOM 4089 C CA . GLU B 1 135 ? -31.391 -0.329 2.977 1 95.75 135 GLU B CA 1
ATOM 4090 C C . GLU B 1 135 ? -30.234 0.649 3.084 1 95.75 135 GLU B C 1
ATOM 4092 O O . GLU B 1 135 ? -30.094 1.547 2.252 1 95.75 135 GLU B O 1
ATOM 4097 N N . ALA B 1 136 ? -29.453 0.456 4.121 1 96.62 136 ALA B N 1
ATOM 4098 C CA . ALA B 1 136 ? -28.297 1.325 4.328 1 96.62 136 ALA B CA 1
ATOM 4099 C C . ALA B 1 136 ? -27.297 1.164 3.199 1 96.62 136 ALA B C 1
ATOM 4101 O O . ALA B 1 136 ? -26.703 2.146 2.736 1 96.62 136 ALA B O 1
ATOM 4102 N N . VAL B 1 137 ? -27.109 -0.053 2.727 1 97.19 137 VAL B N 1
ATOM 4103 C CA . VAL B 1 137 ? -26.156 -0.33 1.66 1 97.19 137 VAL B CA 1
ATOM 4104 C C . VAL B 1 137 ? -26.656 0.259 0.345 1 97.19 137 VAL B C 1
ATOM 4106 O O . VAL B 1 137 ? -25.891 0.813 -0.435 1 97.19 137 VAL B O 1
ATOM 4109 N N . ASP B 1 138 ? -27.938 0.174 0.158 1 96.88 138 ASP B N 1
ATOM 4110 C CA . ASP B 1 138 ? -28.531 0.772 -1.033 1 96.88 138 ASP B CA 1
ATOM 4111 C C . ASP B 1 138 ? -28.391 2.293 -1.015 1 96.88 138 ASP B C 1
ATOM 4113 O O . ASP B 1 138 ? -28.109 2.908 -2.045 1 96.88 138 ASP B O 1
ATOM 4117 N N . ALA B 1 139 ? -28.609 2.805 0.15 1 97.5 139 ALA B N 1
ATOM 4118 C CA . ALA B 1 139 ? -28.453 4.25 0.304 1 97.5 139 ALA B CA 1
ATOM 4119 C C . ALA B 1 139 ? -27.016 4.68 0.054 1 97.5 139 ALA B C 1
ATOM 4121 O O . ALA B 1 139 ? -26.766 5.723 -0.553 1 97.5 139 ALA B O 1
ATOM 4122 N N . LEU B 1 140 ? -26.109 3.885 0.538 1 97.69 140 LEU B N 1
ATOM 4123 C CA . LEU B 1 140 ? -24.703 4.152 0.298 1 97.69 140 LEU B CA 1
ATOM 4124 C C . LEU B 1 140 ? -24.391 4.121 -1.194 1 97.69 140 LEU B C 1
ATOM 4126 O O . LEU B 1 140 ? -23.688 4.996 -1.703 1 97.69 140 LEU B O 1
ATOM 4130 N N . GLY B 1 141 ? -24.906 3.129 -1.859 1 97.94 141 GLY B N 1
ATOM 4131 C CA . GLY B 1 141 ? -24.703 3.041 -3.297 1 97.94 141 GLY B CA 1
ATOM 4132 C C . GLY B 1 141 ? -25.203 4.266 -4.043 1 97.94 141 GLY B C 1
ATOM 4133 O O . GLY B 1 141 ? -24.531 4.766 -4.945 1 97.94 141 GLY B O 1
ATOM 4134 N N . ASN B 1 142 ? -26.312 4.738 -3.648 1 97.5 142 ASN B N 1
ATOM 4135 C CA . ASN B 1 142 ? -26.875 5.93 -4.27 1 97.5 142 ASN B CA 1
ATOM 4136 C C . ASN B 1 142 ? -26.047 7.168 -3.984 1 97.5 142 ASN B C 1
ATOM 4138 O O . ASN B 1 142 ? -25.844 8.016 -4.863 1 97.5 142 ASN B O 1
ATOM 4142 N N . LYS B 1 143 ? -25.625 7.199 -2.783 1 97.62 143 LYS B N 1
ATOM 4143 C CA . LYS B 1 143 ? -24.781 8.328 -2.395 1 97.62 143 LYS B CA 1
ATOM 4144 C C . LYS B 1 143 ? -23.484 8.344 -3.178 1 97.62 143 LYS B C 1
ATOM 4146 O O . LYS B 1 143 ? -23.031 9.398 -3.637 1 97.62 143 LYS B O 1
ATOM 4151 N N . VAL B 1 144 ? -22.891 7.184 -3.332 1 97.81 144 VAL B N 1
ATOM 4152 C CA . VAL B 1 144 ? -21.641 7.062 -4.082 1 97.81 144 VAL B CA 1
ATOM 4153 C C . VAL B 1 144 ? -21.875 7.441 -5.543 1 97.81 144 VAL B C 1
ATOM 4155 O O . VAL B 1 144 ? -21.062 8.141 -6.148 1 97.81 144 VAL B O 1
ATOM 4158 N N . LYS B 1 145 ? -22.969 7.004 -6.078 1 97.31 145 LYS B N 1
ATOM 4159 C CA . LYS B 1 145 ? -23.328 7.336 -7.453 1 97.31 145 LYS B CA 1
ATOM 4160 C C . LYS B 1 145 ? -23.469 8.844 -7.641 1 97.31 145 LYS B C 1
ATOM 4162 O O . LYS B 1 145 ? -22.922 9.398 -8.602 1 97.31 145 LYS B O 1
ATOM 4167 N N . GLU B 1 146 ? -24.125 9.477 -6.727 1 96.56 146 GLU B N 1
ATOM 4168 C CA . GLU B 1 146 ? -24.328 10.922 -6.777 1 96.56 146 GLU B CA 1
ATOM 4169 C C . GLU B 1 146 ? -23 11.672 -6.66 1 96.56 146 GLU B C 1
ATOM 4171 O O . GLU B 1 146 ? -22.75 12.609 -7.426 1 96.56 146 GLU B O 1
ATOM 4176 N N . ASP B 1 147 ? -22.219 11.258 -5.695 1 95.5 147 ASP B N 1
ATOM 4177 C CA . ASP B 1 147 ? -20.953 11.938 -5.449 1 95.5 147 ASP B CA 1
ATOM 4178 C C . ASP B 1 147 ? -19.984 11.734 -6.613 1 95.5 147 ASP B C 1
ATOM 4180 O O . ASP B 1 147 ? -19.188 12.625 -6.93 1 95.5 147 ASP B O 1
ATOM 4184 N N . LEU B 1 148 ? -20 10.594 -7.234 1 95.62 148 LEU B N 1
ATOM 4185 C CA . LEU B 1 148 ? -19.172 10.344 -8.406 1 95.62 148 LEU B CA 1
ATOM 4186 C C . LEU B 1 148 ? -19.594 11.227 -9.578 1 95.62 148 LEU B C 1
ATOM 4188 O O . LEU B 1 148 ? -18.75 11.742 -10.305 1 95.62 148 LEU B O 1
ATOM 4192 N N . LYS B 1 149 ? -20.906 11.352 -9.758 1 94.56 149 LYS B N 1
ATOM 4193 C CA . LYS B 1 149 ? -21.422 12.234 -10.797 1 94.56 149 LYS B CA 1
ATOM 4194 C C . LYS B 1 149 ? -20.953 13.672 -10.586 1 94.56 149 LYS B C 1
ATOM 4196 O O . LYS B 1 149 ? -20.578 14.359 -11.539 1 94.56 149 LYS B O 1
ATOM 4201 N N . ASN B 1 150 ? -20.953 14.078 -9.336 1 92.38 150 ASN B N 1
ATOM 4202 C CA . ASN B 1 150 ? -20.516 15.43 -9 1 92.38 150 ASN B CA 1
ATOM 4203 C C . ASN B 1 150 ? -19.016 15.602 -9.242 1 92.38 150 ASN B C 1
ATOM 4205 O O . ASN B 1 150 ? -18.578 16.656 -9.695 1 92.38 150 ASN B O 1
ATOM 4209 N N . LEU B 1 151 ? -18.266 14.609 -8.875 1 89.06 151 LEU B N 1
ATOM 4210 C CA . LEU B 1 151 ? -16.812 14.641 -9.039 1 89.06 151 LEU B CA 1
ATOM 4211 C C . LEU B 1 151 ? -16.438 14.719 -10.516 1 89.06 151 LEU B C 1
ATOM 4213 O O . LEU B 1 151 ? -15.453 15.375 -10.883 1 89.06 151 LEU B O 1
ATOM 4217 N N . MET B 1 152 ? -17.25 14.086 -11.375 1 89.44 152 MET B N 1
ATOM 4218 C CA . MET B 1 152 ? -16.906 13.984 -12.789 1 89.44 152 MET B CA 1
ATOM 4219 C C . MET B 1 152 ? -17.672 15.016 -13.609 1 89.44 152 MET B C 1
ATOM 4221 O O . MET B 1 152 ? -17.703 14.938 -14.844 1 89.44 152 MET B O 1
ATOM 4225 N N . LYS B 1 153 ? -18.359 15.945 -13.055 1 87.94 153 LYS B N 1
ATOM 4226 C CA . LYS B 1 153 ? -19.266 16.891 -13.711 1 87.94 153 LYS B CA 1
ATOM 4227 C C . LYS B 1 153 ? -18.516 17.719 -14.758 1 87.94 153 LYS B C 1
ATOM 4229 O O . LYS B 1 153 ? -19.062 17.984 -15.828 1 87.94 153 LYS B O 1
ATOM 4234 N N . ASN B 1 154 ? -17.234 17.984 -14.477 1 84.44 154 ASN B N 1
ATOM 4235 C CA . ASN B 1 154 ? -16.469 18.844 -15.383 1 84.44 154 ASN B CA 1
ATOM 4236 C C . ASN B 1 154 ? -15.617 18.016 -16.344 1 84.44 154 ASN B C 1
ATOM 4238 O O . ASN B 1 154 ? -14.836 18.578 -17.109 1 84.44 154 ASN B O 1
ATOM 4242 N N . GLU B 1 155 ? -15.812 16.719 -16.297 1 83.62 155 GLU B N 1
ATOM 4243 C CA . GLU B 1 155 ? -15.031 15.844 -17.172 1 83.62 155 GLU B CA 1
ATOM 4244 C C . GLU B 1 155 ? -15.859 15.352 -18.344 1 83.62 155 GLU B C 1
ATOM 4246 O O . GLU B 1 155 ? -17.062 15.125 -18.219 1 83.62 155 GLU B O 1
ATOM 4251 N N . ILE B 1 156 ? -15.219 15.438 -19.5 1 82.69 156 ILE B N 1
ATOM 4252 C CA . ILE B 1 156 ? -15.852 14.805 -20.656 1 82.69 156 ILE B CA 1
ATOM 4253 C C . ILE B 1 156 ? -15.727 13.289 -20.531 1 82.69 156 ILE B C 1
ATOM 4255 O O . ILE B 1 156 ? -14.625 12.742 -20.625 1 82.69 156 ILE B O 1
ATOM 4259 N N . VAL B 1 157 ? -16.859 12.68 -20.344 1 85.44 157 VAL B N 1
ATOM 4260 C CA . VAL B 1 157 ? -16.844 11.242 -20.125 1 85.44 157 VAL B CA 1
ATOM 4261 C C . VAL B 1 157 ? -17.219 10.516 -21.406 1 85.44 157 VAL B C 1
ATOM 4263 O O . VAL B 1 157 ? -18.375 10.516 -21.812 1 85.44 157 VAL B O 1
ATOM 4266 N N . PRO B 1 158 ? -16.25 9.961 -22.016 1 87.31 158 PRO B N 1
ATOM 4267 C CA . PRO B 1 158 ? -16.562 9.172 -23.203 1 87.31 158 PRO B CA 1
ATOM 4268 C C . PRO B 1 158 ? -17.562 8.047 -22.922 1 87.31 158 PRO B C 1
ATOM 4270 O O . PRO B 1 158 ? -17.719 7.629 -21.781 1 87.31 158 PRO B O 1
ATOM 4273 N N . LYS B 1 159 ? -18.281 7.531 -23.922 1 87.25 159 LYS B N 1
ATOM 4274 C CA . LYS B 1 159 ? -19.312 6.512 -23.797 1 87.25 159 LYS B CA 1
ATOM 4275 C C . LYS B 1 159 ? -18.781 5.27 -23.094 1 87.25 159 LYS B C 1
ATOM 4277 O O . LYS B 1 159 ? -19.469 4.699 -22.234 1 87.25 159 LYS B O 1
ATOM 4282 N N . GLY B 1 160 ? -17.594 4.914 -23.344 1 88.06 160 GLY B N 1
ATOM 4283 C CA . GLY B 1 160 ? -17.016 3.725 -22.734 1 88.06 160 GLY B CA 1
ATOM 4284 C C . GLY B 1 160 ? -16.688 3.898 -21.266 1 88.06 160 GLY B C 1
ATOM 4285 O O . GLY B 1 160 ? -16.516 2.914 -20.547 1 88.06 160 GLY B O 1
ATOM 4286 N N . GLU B 1 161 ? -16.641 5.09 -20.797 1 89.25 161 GLU B N 1
ATOM 4287 C CA . GLU B 1 161 ? -16.25 5.363 -19.422 1 89.25 161 GLU B CA 1
ATOM 4288 C C . GLU B 1 161 ? -17.453 5.699 -18.547 1 89.25 161 GLU B C 1
ATOM 4290 O O . GLU B 1 161 ? -17.312 6.07 -17.391 1 89.25 161 GLU B O 1
ATOM 4295 N N . GLN B 1 162 ? -18.641 5.516 -19.141 1 93.31 162 GLN B N 1
ATOM 4296 C CA . GLN B 1 162 ? -19.859 5.699 -18.344 1 93.31 162 GLN B CA 1
ATOM 4297 C C . GLN B 1 162 ? -19.984 4.633 -17.266 1 93.31 162 GLN B C 1
ATOM 4299 O O . GLN B 1 162 ? -19.766 3.447 -17.531 1 93.31 162 GLN B O 1
ATOM 4304 N N . LEU B 1 163 ? -20.328 5.039 -16.141 1 96.12 163 LEU B N 1
ATOM 4305 C CA . LEU B 1 163 ? -20.312 4.145 -14.992 1 96.12 163 LEU B CA 1
ATOM 4306 C C . LEU B 1 163 ? -21.656 3.465 -14.805 1 96.12 163 LEU B C 1
ATOM 4308 O O . LEU B 1 163 ? -22.703 4.098 -14.984 1 96.12 163 LEU B O 1
ATOM 4312 N N . VAL B 1 164 ? -21.641 2.229 -14.562 1 96.94 164 VAL B N 1
ATOM 4313 C CA . VAL B 1 164 ? -22.828 1.445 -14.195 1 96.94 164 VAL B CA 1
ATOM 4314 C C . VAL B 1 164 ? -22.719 1.012 -12.734 1 96.94 164 VAL B C 1
ATOM 4316 O O . VAL B 1 164 ? -21.688 0.484 -12.312 1 96.94 164 VAL B O 1
ATOM 4319 N N . HIS B 1 165 ? -23.781 1.271 -12.023 1 97.31 165 HIS B N 1
ATOM 4320 C CA . HIS B 1 165 ? -23.797 0.972 -10.594 1 97.31 165 HIS B CA 1
ATOM 4321 C C . HIS B 1 165 ? -24.719 -0.2 -10.289 1 97.31 165 HIS B C 1
ATOM 4323 O O . HIS B 1 165 ? -25.828 -0.291 -10.836 1 97.31 165 HIS B O 1
ATOM 4329 N N . ALA B 1 166 ? -24.188 -1.111 -9.562 1 97.19 166 ALA B N 1
ATOM 4330 C CA . ALA B 1 166 ? -25 -2.244 -9.125 1 97.19 166 ALA B CA 1
ATOM 4331 C C . ALA B 1 166 ? -24.734 -2.574 -7.66 1 97.19 166 ALA B C 1
ATOM 4333 O O . ALA B 1 166 ? -23.625 -2.391 -7.168 1 97.19 166 ALA B O 1
ATOM 4334 N N . THR B 1 167 ? -25.797 -2.973 -6.953 1 96.06 167 THR B N 1
ATOM 4335 C CA . THR B 1 167 ? -25.688 -3.406 -5.566 1 96.06 167 THR B CA 1
ATOM 4336 C C . THR B 1 167 ? -25.953 -4.902 -5.445 1 96.06 167 THR B C 1
ATOM 4338 O O . THR B 1 167 ? -26.844 -5.434 -6.105 1 96.06 167 THR B O 1
ATOM 4341 N N . ASN B 1 168 ? -25.109 -5.586 -4.727 1 94.19 168 ASN B N 1
ATOM 4342 C CA . ASN B 1 168 ? -25.312 -7.012 -4.496 1 94.19 168 ASN B CA 1
ATOM 4343 C C . ASN B 1 168 ? -25.109 -7.371 -3.025 1 94.19 168 ASN B C 1
ATOM 4345 O O . ASN B 1 168 ? -25.109 -6.492 -2.162 1 94.19 168 ASN B O 1
ATOM 4349 N N . GLU B 1 169 ? -25 -8.633 -2.736 1 94.25 169 GLU B N 1
ATOM 4350 C CA . GLU B 1 169 ? -24.922 -9.102 -1.357 1 94.25 169 GLU B CA 1
ATOM 4351 C C . GLU B 1 169 ? -23.594 -8.727 -0.716 1 94.25 169 GLU B C 1
ATOM 4353 O O . GLU B 1 169 ? -23.469 -8.711 0.51 1 94.25 169 GLU B O 1
ATOM 4358 N N . ARG B 1 170 ? -22.672 -8.445 -1.526 1 96.75 170 ARG B N 1
ATOM 4359 C CA . ARG B 1 170 ? -21.344 -8.125 -1.008 1 96.75 170 ARG B CA 1
ATOM 4360 C C . ARG B 1 170 ? -21.172 -6.625 -0.829 1 96.75 170 ARG B C 1
ATOM 4362 O O . ARG B 1 170 ? -20.297 -6.176 -0.083 1 96.75 170 ARG B O 1
ATOM 4369 N N . GLY B 1 171 ? -22 -5.82 -1.518 1 97.81 171 GLY B N 1
ATOM 4370 C CA . GLY B 1 171 ? -21.891 -4.371 -1.474 1 97.81 171 GLY B CA 1
ATOM 4371 C C . GLY B 1 171 ? -22.266 -3.705 -2.787 1 97.81 171 GLY B C 1
ATOM 4372 O O . GLY B 1 171 ? -23.359 -3.904 -3.305 1 97.81 171 GLY B O 1
ATOM 4373 N N . LEU B 1 172 ? -21.281 -2.967 -3.285 1 98.25 172 LEU B N 1
ATOM 4374 C CA . LEU B 1 172 ? -21.531 -2.215 -4.512 1 98.25 172 LEU B CA 1
ATOM 4375 C C . LEU B 1 172 ? -20.562 -2.648 -5.613 1 98.25 172 LEU B C 1
ATOM 4377 O O . LEU B 1 172 ? -19.438 -3.043 -5.328 1 98.25 172 LEU B O 1
ATOM 4381 N N . GLU B 1 173 ? -21 -2.627 -6.773 1 98.25 173 GLU B N 1
ATOM 4382 C CA . GLU B 1 173 ? -20.156 -2.838 -7.957 1 98.25 173 GLU B CA 1
ATOM 4383 C C . GLU B 1 173 ? -20.281 -1.671 -8.938 1 98.25 173 GLU B C 1
ATOM 4385 O O . GLU B 1 173 ? -21.391 -1.339 -9.375 1 98.25 173 GLU B O 1
ATOM 4390 N N . ILE B 1 174 ? -19.188 -1.057 -9.18 1 98.44 174 ILE B N 1
ATOM 4391 C CA . ILE B 1 174 ? -19.141 0.072 -10.102 1 98.44 174 ILE B CA 1
ATOM 4392 C C . ILE B 1 174 ? -18.219 -0.266 -11.281 1 98.44 174 ILE B C 1
ATOM 4394 O O . ILE B 1 174 ? -17.031 -0.538 -11.086 1 98.44 174 ILE B O 1
ATOM 4398 N N . LYS B 1 175 ? -18.781 -0.251 -12.461 1 97.25 175 LYS B N 1
ATOM 4399 C CA . LYS B 1 175 ? -17.953 -0.692 -13.578 1 97.25 175 LYS B CA 1
ATOM 4400 C C . LYS B 1 175 ? -18.203 0.164 -14.82 1 97.25 175 LYS B C 1
ATOM 4402 O O . LYS B 1 175 ? -19.25 0.807 -14.938 1 97.25 175 LYS B O 1
ATOM 4407 N N . ASN B 1 176 ? -17.266 0.313 -15.617 1 96.38 176 ASN B N 1
ATOM 4408 C CA . ASN B 1 176 ? -17.359 0.785 -17 1 96.38 176 ASN B CA 1
ATOM 4409 C C . ASN B 1 176 ? -16.859 -0.267 -17.984 1 96.38 176 ASN B C 1
ATOM 4411 O O . ASN B 1 176 ? -16.688 -1.433 -17.625 1 96.38 176 ASN B O 1
ATOM 4415 N N . THR B 1 177 ? -16.672 0.066 -19.188 1 95.06 177 THR B N 1
ATOM 4416 C CA . THR B 1 177 ? -16.312 -0.912 -20.203 1 95.06 177 THR B CA 1
ATOM 4417 C C . THR B 1 177 ? -14.906 -1.457 -19.953 1 95.06 177 THR B C 1
ATOM 4419 O O . THR B 1 177 ? -14.586 -2.574 -20.375 1 95.06 177 THR B O 1
ATOM 4422 N N . PHE B 1 178 ? -14.094 -0.764 -19.188 1 95 178 PHE B N 1
ATOM 4423 C CA . PHE B 1 178 ? -12.672 -1.077 -19.141 1 95 178 PHE B CA 1
ATOM 4424 C C . PHE B 1 178 ? -12.281 -1.626 -17.781 1 95 178 PHE B C 1
ATOM 4426 O O . PHE B 1 178 ? -11.281 -2.328 -17.641 1 95 178 PHE B O 1
ATOM 4433 N N . ALA B 1 179 ? -13 -1.26 -16.734 1 96.81 179 ALA B N 1
ATOM 4434 C CA . ALA B 1 179 ? -12.586 -1.624 -15.375 1 96.81 179 ALA B CA 1
ATOM 4435 C C . ALA B 1 179 ? -13.797 -1.796 -14.469 1 96.81 179 ALA B C 1
ATOM 4437 O O . ALA B 1 179 ? -14.898 -1.328 -14.781 1 96.81 179 ALA B O 1
ATOM 4438 N N . CYS B 1 180 ? -13.594 -2.521 -13.406 1 98.12 180 CYS B N 1
ATOM 4439 C CA . CYS B 1 180 ? -14.641 -2.764 -12.422 1 98.12 180 CYS B CA 1
ATOM 4440 C C . CYS B 1 180 ? -14.094 -2.625 -11.008 1 98.12 180 CYS B C 1
ATOM 4442 O O . CYS B 1 180 ? -13.031 -3.154 -10.688 1 98.12 180 CYS B O 1
ATOM 4444 N N . VAL B 1 181 ? -14.781 -1.85 -10.188 1 98.38 181 VAL B N 1
ATOM 4445 C CA . VAL B 1 181 ? -14.422 -1.724 -8.773 1 98.38 181 VAL B CA 1
ATOM 4446 C C . VAL B 1 181 ? -15.547 -2.285 -7.906 1 98.38 181 VAL B C 1
ATOM 4448 O O . VAL B 1 181 ? -16.703 -1.889 -8.039 1 98.38 181 VAL B O 1
ATOM 4451 N N . ARG B 1 182 ? -15.219 -3.236 -7.078 1 98.62 182 ARG B N 1
ATOM 4452 C CA . ARG B 1 182 ? -16.156 -3.809 -6.125 1 98.62 182 ARG B CA 1
ATOM 4453 C C . ARG B 1 182 ? -15.969 -3.211 -4.734 1 98.62 182 ARG B C 1
ATOM 4455 O O . ARG B 1 182 ? -14.875 -3.268 -4.176 1 98.62 182 ARG B O 1
ATOM 4462 N N . VAL B 1 183 ? -16.984 -2.607 -4.246 1 98.75 183 VAL B N 1
ATOM 4463 C CA . VAL B 1 183 ? -16.984 -2.07 -2.891 1 98.75 183 VAL B CA 1
ATOM 4464 C C . VAL B 1 183 ? -17.594 -3.082 -1.929 1 98.75 183 VAL B C 1
ATOM 4466 O O . VAL B 1 183 ? -18.812 -3.275 -1.92 1 98.75 183 VAL B O 1
ATOM 4469 N N . LEU B 1 184 ? -16.797 -3.658 -1.133 1 98.75 184 LEU B N 1
ATOM 4470 C CA . LEU B 1 184 ? -17.203 -4.707 -0.203 1 98.75 184 LEU B CA 1
ATOM 4471 C C . LEU B 1 184 ? -17.531 -4.121 1.166 1 98.75 184 LEU B C 1
ATOM 4473 O O . LEU B 1 184 ? -16.672 -3.529 1.818 1 98.75 184 LEU B O 1
ATOM 4477 N N . VAL B 1 185 ? -18.75 -4.301 1.602 1 98.5 185 VAL B N 1
ATOM 4478 C CA . VAL B 1 185 ? -19.219 -3.633 2.811 1 98.5 185 VAL B CA 1
ATOM 4479 C C . VAL B 1 185 ? -19.125 -4.59 3.998 1 98.5 185 VAL B C 1
ATOM 4481 O O . VAL B 1 185 ? -19.469 -5.77 3.879 1 98.5 185 VAL B O 1
ATOM 4484 N N . THR B 1 186 ? -18.578 -4.117 5.023 1 98.25 186 THR B N 1
ATOM 4485 C CA . THR B 1 186 ? -18.547 -4.84 6.293 1 98.25 186 THR B CA 1
ATOM 4486 C C . THR B 1 186 ? -18.734 -3.881 7.465 1 98.25 186 THR B C 1
ATOM 4488 O O . THR B 1 186 ? -19.125 -2.725 7.273 1 98.25 186 THR B O 1
ATOM 4491 N N . THR B 1 187 ? -18.734 -4.32 8.656 1 97.5 187 THR B N 1
ATOM 4492 C CA . THR B 1 187 ? -18.875 -3.514 9.859 1 97.5 187 THR B CA 1
ATOM 4493 C C . THR B 1 187 ? -17.797 -3.867 10.883 1 97.5 187 THR B C 1
ATOM 4495 O O . THR B 1 187 ? -16.922 -4.684 10.609 1 97.5 187 THR B O 1
ATOM 4498 N N . LEU B 1 188 ? -17.844 -3.17 11.992 1 94.88 188 LEU B N 1
ATOM 4499 C CA . LEU B 1 188 ? -16.891 -3.42 13.062 1 94.88 188 LEU B CA 1
ATOM 4500 C C . LEU B 1 188 ? -17.062 -4.816 13.641 1 94.88 188 LEU B C 1
ATOM 4502 O O . LEU B 1 188 ? -18.188 -5.336 13.68 1 94.88 188 LEU B O 1
ATOM 4506 N N . HIS B 1 189 ? -16 -5.402 14.156 1 93 189 HIS B N 1
ATOM 4507 C CA . HIS B 1 189 ? -15.984 -6.781 14.625 1 93 189 HIS B CA 1
ATOM 4508 C C . HIS B 1 189 ? -17.031 -7.012 15.719 1 93 189 HIS B C 1
ATOM 4510 O O . HIS B 1 189 ? -17.703 -8.039 15.727 1 93 189 HIS B O 1
ATOM 4516 N N . HIS B 1 190 ? -17.203 -6.078 16.625 1 91.88 190 HIS B N 1
ATOM 4517 C CA . HIS B 1 190 ? -18.125 -6.25 17.734 1 91.88 190 HIS B CA 1
ATOM 4518 C C . HIS B 1 190 ? -19.578 -6.176 17.25 1 91.88 190 HIS B C 1
ATOM 4520 O O . HIS B 1 190 ? -20.469 -6.66 17.938 1 91.88 190 HIS B O 1
ATOM 4526 N N . ASN B 1 191 ? -19.812 -5.613 16.094 1 95.62 191 ASN B N 1
ATOM 4527 C CA . ASN B 1 191 ? -21.156 -5.484 15.547 1 95.62 191 ASN B CA 1
ATOM 4528 C C . ASN B 1 191 ? -21.609 -6.777 14.875 1 95.62 191 ASN B C 1
ATOM 4530 O O . ASN B 1 191 ? -22.797 -6.965 14.625 1 95.62 191 ASN B O 1
ATOM 4534 N N . ILE B 1 192 ? -20.688 -7.707 14.594 1 94.94 192 ILE B N 1
ATOM 4535 C CA . ILE B 1 192 ? -20.969 -8.898 13.805 1 94.94 192 ILE B CA 1
ATOM 4536 C C . ILE B 1 192 ? -21.906 -9.82 14.578 1 94.94 192 ILE B C 1
ATOM 4538 O O . ILE B 1 192 ? -22.781 -10.461 13.992 1 94.94 192 ILE B O 1
ATOM 4542 N N . ARG B 1 193 ? -21.797 -9.812 15.836 1 93.12 193 ARG B N 1
ATOM 4543 C CA . ARG B 1 193 ? -22.609 -10.672 16.688 1 93.12 193 ARG B CA 1
ATOM 4544 C C . ARG B 1 193 ? -24.047 -10.164 16.766 1 93.12 193 ARG B C 1
ATOM 4546 O O . ARG B 1 193 ? -24.969 -10.914 17.125 1 93.12 193 ARG B O 1
ATOM 4553 N N . LYS B 1 194 ? -24.25 -8.969 16.422 1 95 194 LYS B N 1
ATOM 4554 C CA . LYS B 1 194 ? -25.547 -8.328 16.547 1 95 194 LYS B CA 1
ATOM 4555 C C . LYS B 1 194 ? -26.328 -8.391 15.234 1 95 194 LYS B C 1
ATOM 4557 O O . LYS B 1 194 ? -27.438 -7.875 15.141 1 95 194 LYS B O 1
ATOM 4562 N N . LEU B 1 195 ? -25.844 -9.07 14.289 1 95.38 195 LEU B N 1
ATOM 4563 C CA . LEU B 1 195 ? -26.453 -9.062 12.961 1 95.38 195 LEU B CA 1
ATOM 4564 C C . LEU B 1 195 ? -27.672 -9.961 12.922 1 95.38 195 LEU B C 1
ATOM 4566 O O . LEU B 1 195 ? -27.672 -11.062 13.477 1 95.38 195 LEU B O 1
ATOM 4570 N N . ASP B 1 196 ? -28.672 -9.414 12.344 1 95.12 196 ASP B N 1
ATOM 4571 C CA . ASP B 1 196 ? -29.891 -10.172 12.031 1 95.12 196 ASP B CA 1
ATOM 4572 C C . ASP B 1 196 ? -29.891 -10.602 10.562 1 95.12 196 ASP B C 1
ATOM 4574 O O . ASP B 1 196 ? -29.922 -9.758 9.664 1 95.12 196 ASP B O 1
ATOM 4578 N N . PRO B 1 197 ? -29.969 -11.906 10.266 1 91.06 197 PRO B N 1
ATOM 4579 C CA . PRO B 1 197 ? -29.859 -12.422 8.906 1 91.06 197 PRO B CA 1
ATOM 4580 C C . PRO B 1 197 ? -30.984 -11.914 7.988 1 91.06 197 PRO B C 1
ATOM 4582 O O . PRO B 1 197 ? -30.828 -11.914 6.766 1 91.06 197 PRO B O 1
ATOM 4585 N N . GLU B 1 198 ? -32.031 -11.438 8.492 1 92.94 198 GLU B N 1
ATOM 4586 C CA . GLU B 1 198 ? -33.156 -11 7.676 1 92.94 198 GLU B CA 1
ATOM 4587 C C . GLU B 1 198 ? -33.031 -9.531 7.281 1 92.94 198 GLU B C 1
ATOM 4589 O O . GLU B 1 198 ? -33.531 -9.109 6.238 1 92.94 198 GLU B O 1
ATOM 4594 N N . ILE B 1 199 ? -32.344 -8.812 8.07 1 94.38 199 ILE B N 1
ATOM 4595 C CA . ILE B 1 199 ? -32.312 -7.367 7.895 1 94.38 199 ILE B CA 1
ATOM 4596 C C . ILE B 1 199 ? -30.906 -6.945 7.414 1 94.38 199 ILE B C 1
ATOM 4598 O O . ILE B 1 199 ? -30.781 -6.055 6.57 1 94.38 199 ILE B O 1
ATOM 4602 N N . HIS B 1 200 ? -29.922 -7.656 7.93 1 96.31 200 HIS B N 1
ATOM 4603 C CA . HIS B 1 200 ? -28.547 -7.246 7.684 1 96.31 200 HIS B CA 1
ATOM 4604 C C . HIS B 1 200 ? -27.891 -8.133 6.629 1 96.31 200 HIS B C 1
ATOM 4606 O O . HIS B 1 200 ? -28.453 -9.156 6.234 1 96.31 200 HIS B O 1
ATOM 4612 N N . LEU B 1 201 ? -26.719 -7.688 6.109 1 95.81 201 LEU B N 1
ATOM 4613 C CA . LEU B 1 201 ? -25.906 -8.492 5.199 1 95.81 201 LEU B CA 1
ATOM 4614 C C . LEU B 1 201 ? -25.438 -9.773 5.879 1 95.81 201 LEU B C 1
ATOM 4616 O O . LEU B 1 201 ? -25.359 -9.836 7.109 1 95.81 201 LEU B O 1
ATOM 4620 N N . ASP B 1 202 ? -25.094 -10.734 5.07 1 96.19 202 ASP B N 1
ATOM 4621 C CA . ASP B 1 202 ? -24.734 -12.062 5.562 1 96.19 202 ASP B CA 1
ATOM 4622 C C . ASP B 1 202 ? -23.438 -12 6.379 1 96.19 202 ASP B C 1
ATOM 4624 O O . ASP B 1 202 ? -22.469 -11.352 5.977 1 96.19 202 ASP B O 1
ATOM 4628 N N . GLN B 1 203 ? -23.484 -12.672 7.469 1 95.81 203 GLN B N 1
ATOM 4629 C CA . GLN B 1 203 ? -22.375 -12.656 8.414 1 95.81 203 GLN B CA 1
ATOM 4630 C C . GLN B 1 203 ? -21.109 -13.258 7.793 1 95.81 203 GLN B C 1
ATOM 4632 O O . GLN B 1 203 ? -20.016 -12.727 7.977 1 95.81 203 GLN B O 1
ATOM 4637 N N . LYS B 1 204 ? -21.234 -14.375 7.152 1 95 204 LYS B N 1
ATOM 4638 C CA . LYS B 1 204 ? -20.094 -15.039 6.539 1 95 204 LYS B CA 1
ATOM 4639 C C . LYS B 1 204 ? -19.422 -14.141 5.504 1 95 204 LYS B C 1
ATOM 4641 O O . LYS B 1 204 ? -18.203 -14.094 5.422 1 95 204 LYS B O 1
ATOM 4646 N N . ILE B 1 205 ? -20.234 -13.438 4.816 1 96.69 205 ILE B N 1
ATOM 4647 C CA . ILE B 1 205 ? -19.719 -12.531 3.791 1 96.69 205 ILE B CA 1
ATOM 4648 C C . ILE B 1 205 ? -18.984 -11.375 4.453 1 96.69 205 ILE B C 1
ATOM 4650 O O . ILE B 1 205 ? -17.875 -11.008 4.02 1 96.69 205 ILE B O 1
ATOM 4654 N N . MET B 1 206 ? -19.516 -10.844 5.48 1 96.75 206 MET B N 1
ATOM 4655 C CA . MET B 1 206 ? -18.891 -9.742 6.203 1 96.75 206 MET B CA 1
ATOM 4656 C C . MET B 1 206 ? -17.547 -10.172 6.785 1 96.75 206 MET B C 1
ATOM 4658 O O . MET B 1 206 ? -16.562 -9.414 6.723 1 96.75 206 MET B O 1
ATOM 4662 N N . LEU B 1 207 ? -17.531 -11.398 7.281 1 96.06 207 LEU B N 1
ATOM 4663 C CA . LEU B 1 207 ? -16.297 -11.922 7.844 1 96.06 207 LEU B CA 1
ATOM 4664 C C . LEU B 1 207 ? -15.25 -12.133 6.754 1 96.06 207 LEU B C 1
ATOM 4666 O O . LEU B 1 207 ? -14.055 -11.922 6.98 1 96.06 207 LEU B O 1
ATOM 4670 N N . SER B 1 208 ? -15.703 -12.531 5.613 1 96.56 208 SER B N 1
ATOM 4671 C CA . SER B 1 208 ? -14.781 -12.711 4.492 1 96.56 208 SER B CA 1
ATOM 4672 C C . SER B 1 208 ? -14.172 -11.383 4.062 1 96.56 208 SER B C 1
ATOM 4674 O O . SER B 1 208 ? -13.008 -11.336 3.652 1 96.56 208 SER B O 1
ATOM 4676 N N . HIS B 1 209 ? -14.938 -10.289 4.152 1 98 209 HIS B N 1
ATOM 4677 C CA . HIS B 1 209 ? -14.414 -8.969 3.82 1 98 209 HIS B CA 1
ATOM 4678 C C . HIS B 1 209 ? -13.359 -8.531 4.828 1 98 209 HIS B C 1
ATOM 4680 O O . HIS B 1 209 ? -12.328 -7.961 4.445 1 98 209 HIS B O 1
ATOM 4686 N N . LEU B 1 210 ? -13.664 -8.844 6.082 1 97 210 LEU B N 1
ATOM 4687 C CA . LEU B 1 210 ? -12.664 -8.539 7.105 1 97 210 LEU B CA 1
ATOM 4688 C C . LEU B 1 210 ? -11.398 -9.359 6.891 1 97 210 LEU B C 1
ATOM 4690 O O . LEU B 1 210 ? -10.289 -8.852 7.078 1 97 210 LEU B O 1
ATOM 4694 N N . ALA B 1 211 ? -11.555 -10.562 6.465 1 96.31 211 ALA B N 1
ATOM 4695 C CA . ALA B 1 211 ? -10.414 -11.422 6.176 1 96.31 211 ALA B CA 1
ATOM 4696 C C . ALA B 1 211 ? -9.586 -10.867 5.016 1 96.31 211 ALA B C 1
ATOM 4698 O O . ALA B 1 211 ? -8.359 -10.961 5.023 1 96.31 211 ALA B O 1
ATOM 4699 N N . ALA B 1 212 ? -10.234 -10.297 4.062 1 97.75 212 ALA B N 1
ATOM 4700 C CA . ALA B 1 212 ? -9.547 -9.719 2.91 1 97.75 212 ALA B CA 1
ATOM 4701 C C . ALA B 1 212 ? -8.594 -8.609 3.342 1 97.75 212 ALA B C 1
ATOM 4703 O O . ALA B 1 212 ? -7.508 -8.461 2.785 1 97.75 212 ALA B O 1
ATOM 4704 N N . ILE B 1 213 ? -9.016 -7.859 4.305 1 96.81 213 ILE B N 1
ATOM 4705 C CA . ILE B 1 213 ? -8.18 -6.793 4.836 1 96.81 213 ILE B CA 1
ATOM 4706 C C . ILE B 1 213 ? -6.938 -7.391 5.496 1 96.81 213 ILE B C 1
ATOM 4708 O O . ILE B 1 213 ? -5.816 -6.941 5.25 1 96.81 213 ILE B O 1
ATOM 4712 N N . ARG B 1 214 ? -7.125 -8.422 6.309 1 96.5 214 ARG B N 1
ATOM 4713 C CA . ARG B 1 214 ? -6.004 -9.078 6.973 1 96.5 214 ARG B CA 1
ATOM 4714 C C . ARG B 1 214 ? -5.051 -9.695 5.957 1 96.5 214 ARG B C 1
ATOM 4716 O O . ARG B 1 214 ? -3.83 -9.625 6.117 1 96.5 214 ARG B O 1
ATOM 4723 N N . HIS B 1 215 ? -5.617 -10.273 4.949 1 97 215 HIS B N 1
ATOM 4724 C CA . HIS B 1 215 ? -4.812 -10.867 3.891 1 97 215 HIS B CA 1
ATOM 4725 C C . HIS B 1 215 ? -3.949 -9.82 3.197 1 97 215 HIS B C 1
ATOM 4727 O O . HIS B 1 215 ? -2.754 -10.039 2.98 1 97 215 HIS B O 1
ATOM 4733 N N . SER B 1 216 ? -4.559 -8.75 2.902 1 96.56 216 SER B N 1
ATOM 4734 C CA . SER B 1 216 ? -3.838 -7.68 2.221 1 96.56 216 SER B CA 1
ATOM 4735 C C . SER B 1 216 ? -2.721 -7.117 3.096 1 96.56 216 SER B C 1
ATOM 4737 O O . SER B 1 216 ? -1.628 -6.828 2.607 1 96.56 216 SER B O 1
ATOM 4739 N N . ARG B 1 217 ? -3.014 -6.949 4.332 1 94.31 217 ARG 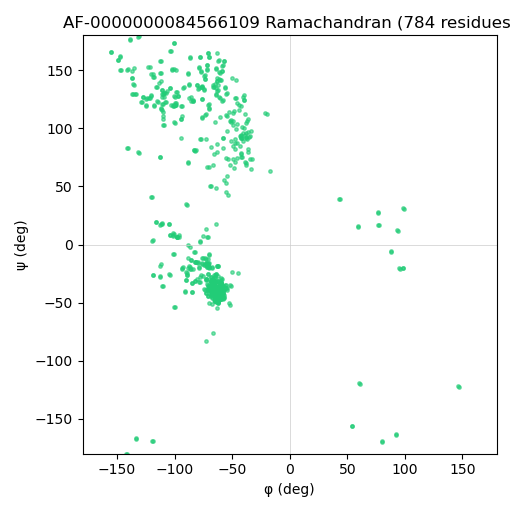B N 1
ATOM 4740 C CA . ARG B 1 217 ? -2.012 -6.449 5.266 1 94.31 217 ARG B CA 1
ATOM 4741 C C . ARG B 1 217 ? -0.834 -7.41 5.375 1 94.31 217 ARG B C 1
ATOM 4743 O O . ARG B 1 217 ? 0.324 -6.992 5.312 1 94.31 217 ARG B O 1
ATOM 4750 N N . TRP B 1 218 ? -1.098 -8.648 5.574 1 96.44 218 TRP B N 1
ATOM 4751 C CA . TRP B 1 218 ? -0.049 -9.664 5.656 1 96.44 218 TRP B CA 1
ATOM 4752 C C . TRP B 1 218 ? 0.797 -9.672 4.387 1 96.44 218 TRP B C 1
ATOM 4754 O O . TRP B 1 218 ? 2.025 -9.75 4.453 1 96.44 218 TRP B O 1
ATOM 4764 N N . PHE B 1 219 ? 0.104 -9.617 3.262 1 96.75 219 PHE B N 1
ATOM 4765 C CA . PHE B 1 219 ? 0.785 -9.664 1.974 1 96.75 219 PHE B CA 1
ATOM 4766 C C . PHE B 1 219 ? 1.77 -8.508 1.843 1 96.75 219 PHE B C 1
ATOM 4768 O O . PHE B 1 219 ? 2.906 -8.703 1.406 1 96.75 219 PHE B O 1
ATOM 4775 N N . GLU B 1 220 ? 1.385 -7.383 2.238 1 92.25 220 GLU B N 1
ATOM 4776 C CA . GLU B 1 220 ? 2.223 -6.188 2.156 1 92.25 220 GLU B CA 1
ATOM 4777 C C . GLU B 1 220 ? 3.439 -6.305 3.068 1 92.25 220 GLU B C 1
ATOM 4779 O O . GLU B 1 220 ? 4.523 -5.816 2.732 1 92.25 220 GLU B O 1
ATOM 4784 N N . GLU B 1 221 ? 3.236 -6.965 4.09 1 91.56 221 GLU B N 1
ATOM 4785 C CA . GLU B 1 221 ? 4.305 -7.062 5.078 1 91.56 221 GLU B CA 1
ATOM 4786 C C . GLU B 1 221 ? 5.281 -8.188 4.723 1 91.56 221 GLU B C 1
ATOM 4788 O O . GLU B 1 221 ? 6.488 -8.055 4.934 1 91.56 221 GLU B O 1
ATOM 4793 N N . ASN B 1 222 ? 4.734 -9.242 4.109 1 93.38 222 ASN B N 1
ATOM 4794 C CA . ASN B 1 222 ? 5.547 -10.453 4.027 1 93.38 222 ASN B CA 1
ATOM 4795 C C . ASN B 1 222 ? 5.82 -10.852 2.578 1 93.38 222 ASN B C 1
ATOM 4797 O O . ASN B 1 222 ? 6.809 -11.523 2.289 1 93.38 222 ASN B O 1
ATOM 4801 N N . ALA B 1 223 ? 4.961 -10.469 1.727 1 95.31 223 ALA B N 1
ATOM 4802 C CA . ALA B 1 223 ? 5.004 -11 0.367 1 95.31 223 ALA B CA 1
ATOM 4803 C C . ALA B 1 223 ? 5.191 -9.883 -0.654 1 95.31 223 ALA B C 1
ATOM 4805 O O . ALA B 1 223 ? 4.582 -9.906 -1.727 1 95.31 223 ALA B O 1
ATOM 4806 N N . HIS B 1 224 ? 6.02 -8.969 -0.333 1 90.19 224 HIS B N 1
ATOM 4807 C CA . HIS B 1 224 ? 6.211 -7.793 -1.181 1 90.19 224 HIS B CA 1
ATOM 4808 C C . HIS B 1 224 ? 7.238 -8.07 -2.275 1 90.19 224 HIS B C 1
ATOM 4810 O O . HIS B 1 224 ? 7.332 -7.312 -3.246 1 90.19 224 HIS B O 1
ATOM 4816 N N . HIS B 1 225 ? 7.969 -9.133 -2.17 1 94.06 225 HIS B N 1
ATOM 4817 C CA . HIS B 1 225 ? 9.031 -9.422 -3.125 1 94.06 225 HIS B CA 1
ATOM 4818 C C . HIS B 1 225 ? 8.477 -9.633 -4.527 1 94.06 225 HIS B C 1
ATOM 4820 O O . HIS B 1 225 ? 7.449 -10.297 -4.695 1 94.06 225 HIS B O 1
ATOM 4826 N N . SER B 1 226 ? 9.148 -9.156 -5.504 1 94.5 226 SER B N 1
ATOM 4827 C CA . SER B 1 226 ? 8.672 -9.148 -6.883 1 94.5 226 SER B CA 1
ATOM 4828 C C . SER B 1 226 ? 8.484 -10.57 -7.406 1 94.5 226 SER B C 1
ATOM 4830 O O . SER B 1 226 ? 7.547 -10.844 -8.156 1 94.5 226 SER B O 1
ATOM 4832 N N . SER B 1 227 ? 9.383 -11.453 -7.023 1 96.19 227 SER B N 1
ATOM 4833 C CA . SER B 1 227 ? 9.305 -12.828 -7.512 1 96.19 227 SER B CA 1
ATOM 4834 C C . SER B 1 227 ? 8.008 -13.5 -7.062 1 96.19 227 SER B C 1
ATOM 4836 O O . SER B 1 227 ? 7.484 -14.367 -7.762 1 96.19 227 SER B O 1
ATOM 4838 N N . ILE B 1 228 ? 7.559 -13.102 -5.926 1 97.69 228 ILE B N 1
ATOM 4839 C CA . ILE B 1 228 ? 6.328 -13.688 -5.398 1 97.69 228 ILE B CA 1
ATOM 4840 C C . ILE B 1 228 ? 5.145 -13.273 -6.27 1 97.69 228 ILE B C 1
ATOM 4842 O O . ILE B 1 228 ? 4.297 -14.102 -6.609 1 97.69 228 ILE B O 1
ATOM 4846 N N . LYS B 1 229 ? 5.105 -12.039 -6.66 1 96.94 229 LYS B N 1
ATOM 4847 C CA . LYS B 1 229 ? 4.027 -11.539 -7.508 1 96.94 229 LYS B CA 1
ATOM 4848 C C . LYS B 1 229 ? 4.023 -12.234 -8.867 1 96.94 229 LYS B C 1
ATOM 4850 O O . LYS B 1 229 ? 2.965 -12.602 -9.383 1 96.94 229 LYS B O 1
ATOM 4855 N N . VAL B 1 230 ? 5.227 -12.43 -9.398 1 96.94 230 VAL B N 1
ATOM 4856 C CA . VAL B 1 230 ? 5.367 -13.133 -10.664 1 96.94 230 VAL B CA 1
ATOM 4857 C C . VAL B 1 230 ? 4.84 -14.555 -10.531 1 96.94 230 VAL B C 1
ATOM 4859 O O . VAL B 1 230 ? 4.062 -15.016 -11.375 1 96.94 230 VAL B O 1
ATOM 4862 N N . LEU B 1 231 ? 5.273 -15.172 -9.477 1 98.25 231 LEU B N 1
ATOM 4863 C CA . LEU B 1 231 ? 4.875 -16.562 -9.266 1 98.25 231 LEU B CA 1
ATOM 4864 C C . LEU B 1 231 ? 3.367 -16.672 -9.078 1 98.25 231 LEU B C 1
ATOM 4866 O O . LEU B 1 231 ? 2.74 -17.609 -9.57 1 98.25 231 LEU B O 1
ATOM 4870 N N . ILE B 1 232 ? 2.756 -15.742 -8.414 1 98.38 232 ILE B N 1
ATOM 4871 C CA . ILE B 1 232 ? 1.315 -15.742 -8.188 1 98.38 232 ILE B CA 1
ATOM 4872 C C . ILE B 1 232 ? 0.581 -15.648 -9.523 1 98.38 232 ILE B C 1
ATOM 4874 O O . ILE B 1 232 ? -0.378 -16.391 -9.766 1 98.38 232 ILE B O 1
ATOM 4878 N N . ARG B 1 233 ? 1.003 -14.789 -10.398 1 97.62 233 ARG B N 1
ATOM 4879 C CA . ARG B 1 233 ? 0.358 -14.656 -11.695 1 97.62 233 ARG B CA 1
ATOM 4880 C C . ARG B 1 233 ? 0.449 -15.953 -12.492 1 97.62 233 ARG B C 1
ATOM 4882 O O . ARG B 1 233 ? -0.528 -16.375 -13.109 1 97.62 233 ARG B O 1
ATOM 4889 N N . LEU B 1 234 ? 1.603 -16.531 -12.43 1 98.06 234 LEU B N 1
ATOM 4890 C CA . LEU B 1 234 ? 1.811 -17.781 -13.148 1 98.06 234 LEU B CA 1
ATOM 4891 C C . LEU B 1 234 ? 0.915 -18.891 -12.586 1 98.06 234 LEU B C 1
ATOM 4893 O O . LEU B 1 234 ? 0.318 -19.656 -13.344 1 98.06 234 LEU B O 1
ATOM 4897 N N . LEU B 1 235 ? 0.826 -18.938 -11.281 1 98.31 235 LEU B N 1
ATOM 4898 C CA . LEU B 1 235 ? 0.017 -19.969 -10.641 1 98.31 235 LEU B CA 1
ATOM 4899 C C . LEU B 1 235 ? -1.467 -19.75 -10.922 1 98.31 235 LEU B C 1
ATOM 4901 O O . LEU B 1 235 ? -2.223 -20.703 -11.078 1 98.31 235 LEU B O 1
ATOM 4905 N N . ARG B 1 236 ? -1.872 -18.516 -10.938 1 97.38 236 ARG B N 1
ATOM 4906 C CA . ARG B 1 236 ? -3.258 -18.203 -11.281 1 97.38 236 ARG B CA 1
ATOM 4907 C C . ARG B 1 236 ? -3.584 -18.672 -12.695 1 97.38 236 ARG B C 1
ATOM 4909 O O . ARG B 1 236 ? -4.672 -19.203 -12.945 1 97.38 236 ARG B O 1
ATOM 4916 N N . ASP B 1 237 ? -2.689 -18.484 -13.57 1 96.75 237 ASP B N 1
ATOM 4917 C CA . ASP B 1 237 ? -2.875 -18.953 -14.945 1 96.75 237 ASP B CA 1
ATOM 4918 C C . ASP B 1 237 ? -2.957 -20.469 -15.008 1 96.75 237 ASP B C 1
ATOM 4920 O O . ASP B 1 237 ? -3.82 -21.016 -15.695 1 96.75 237 ASP B O 1
ATOM 4924 N N . VAL B 1 238 ? -2.055 -21.156 -14.312 1 96.81 238 VAL B N 1
ATOM 4925 C CA . VAL B 1 238 ? -2.037 -22.609 -14.281 1 96.81 238 VAL B CA 1
ATOM 4926 C C . VAL B 1 238 ? -3.352 -23.125 -13.703 1 96.81 238 VAL B C 1
ATOM 4928 O O . VAL B 1 238 ? -3.902 -24.125 -14.195 1 96.81 238 VAL B O 1
ATOM 4931 N N . ARG B 1 239 ? -3.805 -22.438 -12.68 1 96.69 239 ARG B N 1
ATOM 4932 C CA . ARG B 1 239 ? -5.066 -22.812 -12.062 1 96.69 239 ARG B CA 1
ATOM 4933 C C . ARG B 1 239 ? -6.219 -22.734 -13.055 1 96.69 239 ARG B C 1
ATOM 4935 O O . ARG B 1 239 ? -7.113 -23.578 -13.047 1 96.69 239 ARG B O 1
ATOM 4942 N N . THR B 1 240 ? -6.234 -21.781 -13.898 1 94.19 240 THR B N 1
ATOM 4943 C CA . THR B 1 240 ? -7.297 -21.594 -14.883 1 94.19 240 THR B CA 1
ATOM 4944 C C . THR B 1 240 ? -7.195 -22.641 -15.992 1 94.19 240 THR B C 1
ATOM 4946 O O . THR B 1 240 ? -8.211 -23.062 -16.547 1 94.19 240 THR B O 1
ATOM 4949 N N . ARG B 1 241 ? -6.078 -23.094 -16.297 1 94.19 241 ARG B N 1
ATOM 4950 C CA . ARG B 1 241 ? -5.855 -23.984 -17.438 1 94.19 241 ARG B CA 1
ATOM 4951 C C . ARG B 1 241 ? -6 -25.453 -17 1 94.19 241 ARG B C 1
ATOM 4953 O O . ARG B 1 241 ? -6.375 -26.297 -17.812 1 94.19 241 ARG B O 1
ATOM 4960 N N . PHE B 1 242 ? -5.656 -25.703 -15.742 1 95.5 242 PHE B N 1
ATOM 4961 C CA . PHE B 1 242 ? -5.734 -27.078 -15.25 1 95.5 242 PHE B CA 1
ATOM 4962 C C . PHE B 1 242 ? -6.84 -27.219 -14.211 1 95.5 242 PHE B C 1
ATOM 4964 O O . PHE B 1 242 ? -6.695 -26.766 -13.078 1 95.5 242 PHE B O 1
ATOM 4971 N N . GLU B 1 243 ? -7.824 -27.984 -14.461 1 94.25 243 GLU B N 1
ATOM 4972 C CA . GLU B 1 243 ? -9.039 -28.109 -13.664 1 94.25 243 GLU B CA 1
ATOM 4973 C C . GLU B 1 243 ? -8.734 -28.688 -12.281 1 94.25 243 GLU B C 1
ATOM 4975 O O . GLU B 1 243 ? -9.422 -28.375 -11.305 1 94.25 243 GLU B O 1
ATOM 4980 N N . GLY B 1 244 ? -7.711 -29.453 -12.219 1 95.19 244 GLY B N 1
ATOM 4981 C CA . GLY B 1 244 ? -7.344 -30.062 -10.953 1 95.19 244 GLY B CA 1
ATOM 4982 C C . GLY B 1 244 ? -6.957 -29.047 -9.891 1 95.19 244 GLY B C 1
ATOM 4983 O O . GLY B 1 244 ? -6.953 -29.359 -8.695 1 95.19 244 GLY B O 1
ATOM 4984 N N . PHE B 1 245 ? -6.629 -27.828 -10.32 1 97.25 245 PHE B N 1
ATOM 4985 C CA . PHE B 1 245 ? -6.188 -26.797 -9.383 1 97.25 245 PHE B CA 1
ATOM 4986 C C . PHE B 1 245 ? -7.316 -25.812 -9.086 1 97.25 245 PHE B C 1
ATOM 4988 O O . PHE B 1 245 ? -7.125 -24.844 -8.352 1 97.25 245 PHE B O 1
ATOM 4995 N N . GLU B 1 246 ? -8.484 -26.047 -9.516 1 95.69 246 GLU B N 1
ATOM 4996 C CA . GLU B 1 246 ? -9.641 -25.188 -9.359 1 95.69 246 GLU B CA 1
ATOM 4997 C C . GLU B 1 246 ? -9.969 -24.953 -7.883 1 95.69 246 GLU B C 1
ATOM 4999 O O . GLU B 1 246 ? -10.375 -23.859 -7.488 1 95.69 246 GLU B O 1
ATOM 5004 N N . PRO B 1 247 ? -9.719 -25.969 -7.078 1 96.44 247 PRO B N 1
ATOM 5005 C CA . PRO B 1 247 ? -10.07 -25.781 -5.668 1 96.44 247 PRO B CA 1
ATOM 5006 C C . PRO B 1 247 ? -9.148 -24.797 -4.949 1 96.44 247 PRO B C 1
ATOM 5008 O O . PRO B 1 247 ? -9.461 -24.359 -3.846 1 96.44 247 PRO B O 1
ATOM 5011 N N . LEU B 1 248 ? -8.047 -24.531 -5.512 1 97.31 248 LEU B N 1
ATOM 5012 C CA . LEU B 1 248 ? -7.109 -23.609 -4.859 1 97.31 248 LEU B CA 1
ATOM 5013 C C . LEU B 1 248 ? -7.641 -22.188 -4.879 1 97.31 248 LEU B C 1
ATOM 5015 O O . LEU B 1 248 ? -7.879 -21.625 -5.949 1 97.31 248 LEU B O 1
ATOM 5019 N N . THR B 1 249 ? -7.809 -21.625 -3.686 1 95.94 249 THR B N 1
ATOM 5020 C CA . THR B 1 249 ? -8.273 -20.25 -3.578 1 95.94 249 THR B CA 1
ATOM 5021 C C . THR B 1 249 ? -7.137 -19.266 -3.854 1 95.94 249 THR B C 1
ATOM 5023 O O . THR B 1 249 ? -5.961 -19.625 -3.734 1 95.94 249 THR B O 1
ATOM 5026 N N . PRO B 1 250 ? -7.5 -18.016 -4.16 1 96.06 250 PRO B N 1
ATOM 5027 C CA . PRO B 1 250 ? -6.457 -17.016 -4.367 1 96.06 250 PRO B CA 1
ATOM 5028 C C . PRO B 1 250 ? -5.543 -16.859 -3.156 1 96.06 250 PRO B C 1
ATOM 5030 O O . PRO B 1 250 ? -4.332 -16.672 -3.312 1 96.06 250 PRO B O 1
ATOM 5033 N N . TRP B 1 251 ? -6.121 -16.922 -2.053 1 97 251 TRP B N 1
ATOM 5034 C CA . TRP B 1 251 ? -5.328 -16.781 -0.835 1 97 251 TRP B CA 1
ATOM 5035 C C . TRP B 1 251 ? -4.352 -17.953 -0.692 1 97 251 TRP B C 1
ATOM 5037 O O . TRP B 1 251 ? -3.197 -17.75 -0.306 1 97 251 TRP B O 1
ATOM 5047 N N . MET B 1 252 ? -4.77 -19.188 -1.016 1 97.25 252 MET B N 1
ATOM 5048 C CA . MET B 1 252 ? -3.898 -20.359 -0.992 1 97.25 252 MET B CA 1
ATOM 5049 C C . MET B 1 252 ? -2.723 -20.188 -1.946 1 97.25 252 MET B C 1
ATOM 5051 O O . MET B 1 252 ? -1.589 -20.531 -1.612 1 97.25 252 MET B O 1
ATOM 5055 N N . LEU B 1 253 ? -3.023 -19.609 -3.062 1 98.06 253 LEU B N 1
ATOM 5056 C CA . LEU B 1 253 ? -1.978 -19.391 -4.055 1 98.06 253 LEU B CA 1
ATOM 5057 C C . LEU B 1 253 ? -0.964 -18.359 -3.553 1 98.06 253 LEU B C 1
ATOM 5059 O O . LEU B 1 253 ? 0.241 -18.531 -3.754 1 98.06 253 LEU B O 1
ATOM 5063 N N . ASP B 1 254 ? -1.481 -17.312 -2.893 1 98.19 254 ASP B N 1
ATOM 5064 C CA . ASP B 1 254 ? -0.591 -16.312 -2.316 1 98.19 254 ASP B CA 1
ATOM 5065 C C . ASP B 1 254 ? 0.377 -16.953 -1.319 1 98.19 254 ASP B C 1
ATOM 5067 O O . ASP B 1 254 ? 1.584 -16.703 -1.379 1 98.19 254 ASP B O 1
ATOM 5071 N N . LEU B 1 255 ? -0.172 -17.766 -0.487 1 97.81 255 LEU B N 1
ATOM 5072 C CA . LEU B 1 255 ? 0.636 -18.375 0.562 1 97.81 255 LEU B CA 1
ATOM 5073 C C . LEU B 1 255 ? 1.586 -19.422 -0.019 1 97.81 255 LEU B C 1
ATOM 5075 O O . LEU B 1 255 ? 2.729 -19.531 0.428 1 97.81 255 LEU B O 1
ATOM 5079 N N . LEU B 1 256 ? 1.107 -20.141 -0.98 1 97.69 256 LEU B N 1
ATOM 5080 C CA . LEU B 1 256 ? 1.937 -21.141 -1.646 1 97.69 256 LEU B CA 1
ATOM 5081 C C . LEU B 1 256 ? 3.131 -20.484 -2.334 1 97.69 256 LEU B C 1
ATOM 5083 O O . LEU B 1 256 ? 4.258 -20.969 -2.225 1 97.69 256 LEU B O 1
ATOM 5087 N N . ALA B 1 257 ? 2.883 -19.406 -3.014 1 98.31 257 ALA B N 1
ATOM 5088 C CA . ALA B 1 257 ? 3.953 -18.688 -3.695 1 98.31 257 ALA B CA 1
ATOM 5089 C C . ALA B 1 257 ? 4.973 -18.141 -2.695 1 98.31 257 ALA B C 1
ATOM 5091 O O . ALA B 1 257 ? 6.184 -18.281 -2.898 1 98.31 257 ALA B O 1
ATOM 5092 N N . HIS B 1 258 ? 4.461 -17.547 -1.69 1 97.88 258 HIS B N 1
ATOM 5093 C CA . HIS B 1 258 ? 5.352 -17.047 -0.648 1 97.88 258 HIS B CA 1
ATOM 5094 C C . HIS B 1 258 ? 6.18 -18.188 -0.042 1 97.88 258 HIS B C 1
ATOM 5096 O O . HIS B 1 258 ? 7.391 -18.047 0.134 1 97.88 258 HIS B O 1
ATOM 5102 N N . PHE B 1 259 ? 5.523 -19.266 0.249 1 96.69 259 PHE B N 1
ATOM 5103 C CA . PHE B 1 259 ? 6.18 -20.422 0.853 1 96.69 259 PHE B CA 1
ATOM 5104 C C . PHE B 1 259 ? 7.27 -20.969 -0.065 1 96.69 259 PHE B C 1
ATOM 5106 O O . PHE B 1 259 ? 8.391 -21.219 0.379 1 96.69 259 PHE B O 1
ATOM 5113 N N . ALA B 1 260 ? 6.992 -21.109 -1.283 1 96.62 260 ALA B N 1
ATOM 5114 C CA . ALA B 1 260 ? 7.906 -21.719 -2.254 1 96.62 260 ALA B CA 1
ATOM 5115 C C . ALA B 1 260 ? 9.141 -20.828 -2.453 1 96.62 260 ALA B C 1
ATOM 5117 O O . ALA B 1 260 ? 10.234 -21.344 -2.695 1 96.62 260 ALA B O 1
ATOM 5118 N N . ILE B 1 261 ? 8.969 -19.578 -2.326 1 96.19 261 ILE B N 1
ATOM 5119 C CA . ILE B 1 261 ? 10.07 -18.656 -2.623 1 96.19 261 ILE B CA 1
ATOM 5120 C C . ILE B 1 261 ? 10.867 -18.391 -1.354 1 96.19 261 ILE B C 1
ATOM 5122 O O . ILE B 1 261 ? 12.102 -18.406 -1.373 1 96.19 261 ILE B O 1
ATOM 5126 N N . MET B 1 262 ? 10.172 -18.234 -0.232 1 94.25 262 MET B N 1
ATOM 5127 C CA . MET B 1 262 ? 10.836 -17.641 0.927 1 94.25 262 MET B CA 1
ATOM 5128 C C . MET B 1 262 ? 11.172 -18.719 1.962 1 94.25 262 MET B C 1
ATOM 5130 O O . MET B 1 262 ? 12.047 -18.516 2.807 1 94.25 262 MET B O 1
ATOM 5134 N N . HIS B 1 263 ? 10.445 -19.734 1.953 1 90.75 263 HIS B N 1
ATOM 5135 C CA . HIS B 1 263 ? 10.633 -20.734 3 1 90.75 263 HIS B CA 1
ATOM 5136 C C . HIS B 1 263 ? 11.773 -21.672 2.66 1 90.75 263 HIS B C 1
ATOM 5138 O O . HIS B 1 263 ? 11.547 -22.812 2.266 1 90.75 263 HIS B O 1
ATOM 5144 N N . ASN B 1 264 ? 12.992 -21.266 2.898 1 85.56 264 ASN B N 1
ATOM 5145 C CA . ASN B 1 264 ? 14.203 -22.047 2.693 1 85.56 264 ASN B CA 1
ATOM 5146 C C . ASN B 1 264 ? 15.281 -21.703 3.717 1 85.56 264 ASN B C 1
ATOM 5148 O O . ASN B 1 264 ? 15.172 -20.688 4.41 1 85.56 264 ASN B O 1
ATOM 5152 N N . PRO B 1 265 ? 16.234 -22.5 3.896 1 80.69 265 PRO B N 1
ATOM 5153 C CA . PRO B 1 265 ? 17.234 -22.312 4.953 1 80.69 265 PRO B CA 1
ATOM 5154 C C . PRO B 1 265 ? 18 -21 4.805 1 80.69 265 PRO B C 1
ATOM 5156 O O . PRO B 1 265 ? 18.391 -20.391 5.805 1 80.69 265 PRO B O 1
ATOM 5159 N N . SER B 1 266 ? 18.281 -20.5 3.602 1 77.81 266 SER B N 1
ATOM 5160 C CA . SER B 1 266 ? 19.031 -19.266 3.379 1 77.81 266 SER B CA 1
ATOM 5161 C C . SER B 1 266 ? 18.156 -18.047 3.652 1 77.81 266 SER B C 1
ATOM 5163 O O . SER B 1 266 ? 18.672 -16.938 3.824 1 77.81 266 SER B O 1
ATOM 5165 N N . ARG B 1 267 ? 16.828 -18.203 3.713 1 78.69 267 ARG B N 1
ATOM 5166 C CA . ARG B 1 267 ? 15.859 -17.141 3.93 1 78.69 267 ARG B CA 1
ATOM 5167 C C . ARG B 1 267 ? 15.961 -16.078 2.846 1 78.69 267 ARG B C 1
ATOM 5169 O O . ARG B 1 267 ? 15.586 -14.93 3.066 1 78.69 267 ARG B O 1
ATOM 5176 N N . GLN B 1 268 ? 16.656 -16.469 1.771 1 83.75 268 GLN B N 1
ATOM 5177 C CA . GLN B 1 268 ? 16.734 -15.617 0.591 1 83.75 268 GLN B CA 1
ATOM 5178 C C . GLN B 1 268 ? 15.742 -16.062 -0.478 1 83.75 268 GLN B C 1
ATOM 5180 O O . GLN B 1 268 ? 15.445 -17.266 -0.59 1 83.75 268 GLN B O 1
ATOM 5185 N N . ALA B 1 269 ? 15.32 -15.164 -1.208 1 90.5 269 ALA B N 1
ATOM 5186 C CA . ALA B 1 269 ? 14.344 -15.477 -2.25 1 90.5 269 ALA B CA 1
ATOM 5187 C C . ALA B 1 269 ? 14.945 -16.422 -3.291 1 90.5 269 ALA B C 1
ATOM 5189 O O . ALA B 1 269 ? 16.016 -16.141 -3.85 1 90.5 269 ALA B O 1
ATOM 5190 N N . LEU B 1 270 ? 14.234 -17.5 -3.58 1 92.19 270 LEU B N 1
ATOM 5191 C CA . LEU B 1 270 ? 14.672 -18.453 -4.594 1 92.19 270 LEU B CA 1
ATOM 5192 C C . LEU B 1 270 ? 14.398 -17.922 -5.996 1 92.19 270 LEU B C 1
ATOM 5194 O O . LEU B 1 270 ? 13.445 -17.156 -6.199 1 92.19 270 LEU B O 1
ATOM 5198 N N . PRO B 1 271 ? 15.227 -18.297 -6.918 1 90.88 271 PRO B N 1
ATOM 5199 C CA . PRO B 1 271 ? 14.938 -17.922 -8.305 1 90.88 271 PRO B CA 1
ATOM 5200 C C . PRO B 1 271 ? 13.586 -18.453 -8.789 1 90.88 271 PRO B C 1
ATOM 5202 O O . PRO B 1 271 ? 13.125 -19.5 -8.328 1 90.88 271 PRO B O 1
ATOM 5205 N N . ILE B 1 272 ? 13.039 -17.781 -9.727 1 94.5 272 ILE B N 1
ATOM 5206 C CA . ILE B 1 272 ? 11.664 -18.016 -10.156 1 94.5 272 ILE B CA 1
ATOM 5207 C C . ILE B 1 272 ? 11.531 -19.422 -10.727 1 94.5 272 ILE B C 1
ATOM 5209 O O . ILE B 1 272 ? 10.508 -20.078 -10.539 1 94.5 272 ILE B O 1
ATOM 5213 N N . ASN B 1 273 ? 12.555 -19.922 -11.477 1 93.75 273 ASN B N 1
ATOM 5214 C CA . ASN B 1 273 ? 12.484 -21.266 -12.07 1 93.75 273 ASN B CA 1
ATOM 5215 C C . ASN B 1 273 ? 12.461 -22.344 -11 1 93.75 273 ASN B C 1
ATOM 5217 O O . ASN B 1 273 ? 11.703 -23.312 -11.109 1 93.75 273 ASN B O 1
ATOM 5221 N N . VAL B 1 274 ? 13.227 -22.125 -9.977 1 93.44 274 VAL B N 1
ATOM 5222 C CA . VAL B 1 274 ? 13.297 -23.078 -8.875 1 93.44 274 VAL B CA 1
ATOM 5223 C C . VAL B 1 274 ? 12 -23.047 -8.07 1 93.44 274 VAL B C 1
ATOM 5225 O O . VAL B 1 274 ? 11.445 -24.094 -7.727 1 93.44 274 VAL B O 1
ATOM 5228 N N . ALA B 1 275 ? 11.539 -21.875 -7.809 1 95.88 275 ALA B N 1
ATOM 5229 C CA . ALA B 1 275 ? 10.328 -21.703 -7.016 1 95.88 275 ALA B CA 1
ATOM 5230 C C . ALA B 1 275 ? 9.117 -22.297 -7.727 1 95.88 275 ALA B C 1
ATOM 5232 O O . ALA B 1 275 ? 8.266 -22.922 -7.098 1 95.88 275 ALA B O 1
ATOM 5233 N N . PHE B 1 276 ? 9.031 -22.078 -8.992 1 97.19 276 PHE B N 1
ATOM 5234 C CA . PHE B 1 276 ? 7.922 -22.609 -9.766 1 97.19 276 PHE B CA 1
ATOM 5235 C C . PHE B 1 276 ? 7.895 -24.125 -9.695 1 97.19 276 PHE B C 1
ATOM 5237 O O . PHE B 1 276 ? 6.844 -24.719 -9.461 1 97.19 276 PHE B O 1
ATOM 5244 N N . ARG B 1 277 ? 8.977 -24.75 -9.883 1 95.19 277 ARG B N 1
ATOM 5245 C CA . ARG B 1 277 ? 9.078 -26.203 -9.781 1 95.19 277 ARG B CA 1
ATOM 5246 C C . ARG B 1 277 ? 8.75 -26.688 -8.375 1 95.19 277 ARG B C 1
ATOM 5248 O O . ARG B 1 277 ? 8.07 -27.703 -8.195 1 95.19 277 ARG B O 1
ATOM 5255 N N . ARG B 1 278 ? 9.258 -25.938 -7.461 1 95.62 278 ARG B N 1
ATOM 5256 C CA . ARG B 1 278 ? 9.086 -26.281 -6.055 1 95.62 278 ARG B CA 1
ATOM 5257 C C . ARG B 1 278 ? 7.605 -26.328 -5.68 1 95.62 278 ARG B C 1
ATOM 5259 O O . ARG B 1 278 ? 7.195 -27.141 -4.836 1 95.62 278 ARG B O 1
ATOM 5266 N N . VAL B 1 279 ? 6.789 -25.516 -6.262 1 97.44 279 VAL B N 1
ATOM 5267 C CA . VAL B 1 279 ? 5.355 -25.516 -5.988 1 97.44 279 VAL B CA 1
ATOM 5268 C C . VAL B 1 279 ? 4.762 -26.875 -6.332 1 97.44 279 VAL B C 1
ATOM 5270 O O . VAL B 1 279 ? 4.035 -27.469 -5.527 1 97.44 279 VAL B O 1
ATOM 5273 N N . PHE B 1 280 ? 5.133 -27.359 -7.473 1 96.31 280 PHE B N 1
ATOM 5274 C CA . PHE B 1 280 ? 4.602 -28.641 -7.902 1 96.31 280 PHE B CA 1
ATOM 5275 C C . PHE B 1 280 ? 5.199 -29.781 -7.078 1 96.31 280 PHE B C 1
ATOM 5277 O O . PHE B 1 280 ? 4.516 -30.75 -6.766 1 96.31 280 PHE B O 1
ATOM 5284 N N . GLN B 1 281 ? 6.398 -29.625 -6.699 1 94.44 281 GLN B N 1
ATOM 5285 C CA . GLN B 1 281 ? 7.051 -30.625 -5.855 1 94.44 281 GLN B CA 1
ATOM 5286 C C . GLN B 1 281 ? 6.355 -30.75 -4.504 1 94.44 281 GLN B C 1
ATOM 5288 O O . GLN B 1 281 ? 6.102 -31.844 -4.02 1 94.44 281 GLN B O 1
ATOM 5293 N N . LEU B 1 282 ? 6.07 -29.625 -3.967 1 93.88 282 LEU B N 1
ATOM 5294 C CA . LEU B 1 282 ? 5.434 -29.578 -2.656 1 93.88 282 LEU B CA 1
ATOM 5295 C C . LEU B 1 282 ? 4.031 -30.188 -2.713 1 93.88 282 LEU B C 1
ATOM 5297 O O . LEU B 1 282 ? 3.67 -31.016 -1.872 1 93.88 282 LEU B O 1
ATOM 5301 N N . LEU B 1 283 ? 3.273 -29.75 -3.707 1 95.69 283 LEU B N 1
ATOM 5302 C CA . LEU B 1 283 ? 1.913 -30.266 -3.852 1 95.69 283 LEU B CA 1
ATOM 5303 C C . LEU B 1 283 ? 1.922 -31.766 -4.168 1 95.69 283 LEU B C 1
ATOM 5305 O O . LEU B 1 283 ? 1.108 -32.5 -3.631 1 95.69 283 LEU B O 1
ATOM 5309 N N . ALA B 1 284 ? 2.869 -32.156 -4.996 1 93.31 284 ALA B N 1
ATOM 5310 C CA . ALA B 1 284 ? 2.986 -33.562 -5.379 1 93.31 284 ALA B CA 1
ATOM 5311 C C . ALA B 1 284 ? 3.389 -34.438 -4.188 1 93.31 284 ALA B C 1
ATOM 5313 O O . ALA B 1 284 ? 2.996 -35.594 -4.098 1 93.31 284 ALA B O 1
ATOM 5314 N N . ALA B 1 285 ? 4.109 -33.844 -3.279 1 92.19 285 ALA B N 1
ATOM 5315 C CA . ALA B 1 285 ? 4.59 -34.562 -2.102 1 92.19 285 ALA B CA 1
ATOM 5316 C C . ALA B 1 285 ? 3.518 -34.625 -1.019 1 92.19 285 ALA B C 1
ATOM 5318 O O . ALA B 1 285 ? 3.707 -35.25 0.017 1 92.19 285 ALA B O 1
ATOM 5319 N N . GLY B 1 286 ? 2.432 -33.938 -1.264 1 91.75 286 GLY B N 1
ATOM 5320 C CA . GLY B 1 286 ? 1.309 -34.062 -0.346 1 91.75 286 GLY B CA 1
ATOM 5321 C C . GLY B 1 286 ? 1.245 -32.906 0.654 1 91.75 286 GLY B C 1
ATOM 5322 O O . GLY B 1 286 ? 0.842 -33.094 1.803 1 91.75 286 GLY B O 1
ATOM 5323 N N . LEU B 1 287 ? 1.687 -31.766 0.292 1 92.06 287 LEU B N 1
ATOM 5324 C CA . LEU B 1 287 ? 1.639 -30.609 1.176 1 92.06 287 LEU B CA 1
ATOM 5325 C C . LEU B 1 287 ? 0.213 -30.344 1.649 1 92.06 287 LEU B C 1
ATOM 5327 O O . LEU B 1 287 ? 0 -29.922 2.791 1 92.06 287 LEU B O 1
ATOM 5331 N N . PHE B 1 288 ? -0.766 -30.562 0.711 1 93.38 288 PHE B N 1
ATOM 5332 C CA . PHE B 1 288 ? -2.158 -30.25 1.021 1 93.38 288 PHE B CA 1
ATOM 5333 C C . PHE B 1 288 ? -2.945 -31.531 1.283 1 93.38 288 PHE B C 1
ATOM 5335 O O . PHE B 1 288 ? -4.172 -31.547 1.171 1 93.38 288 PHE B O 1
ATOM 5342 N N . LEU B 1 289 ? -2.32 -32.625 1.546 1 90.94 289 LEU B N 1
ATOM 5343 C CA . LEU B 1 289 ? -3.004 -33.844 1.914 1 90.94 289 LEU B CA 1
ATOM 5344 C C . LEU B 1 289 ? -3.262 -33.906 3.416 1 90.94 289 LEU B C 1
ATOM 5346 O O . LEU B 1 289 ? -2.617 -33.188 4.188 1 90.94 289 LEU B O 1
ATOM 5350 N N . PRO B 1 290 ? -4.195 -34.781 3.73 1 87.25 290 PRO B N 1
ATOM 5351 C CA . PRO B 1 290 ? -4.48 -34.875 5.164 1 87.25 290 PRO B CA 1
ATOM 5352 C C . PRO B 1 290 ? -3.283 -35.406 5.961 1 87.25 290 PRO B C 1
ATOM 5354 O O . PRO B 1 290 ? -2.529 -36.25 5.477 1 87.25 290 PRO B O 1
ATOM 5357 N N . GLY B 1 291 ? -2.941 -34.906 7.086 1 82.81 291 GLY B N 1
ATOM 5358 C CA . GLY B 1 291 ? -1.833 -35.312 7.926 1 82.81 291 GLY B CA 1
ATOM 5359 C C . GLY B 1 291 ? -0.597 -34.438 7.758 1 82.81 291 GLY B C 1
ATOM 5360 O O . GLY B 1 291 ? 0.329 -34.531 8.57 1 82.81 291 GLY B O 1
ATOM 5361 N N . SER B 1 292 ? -0.602 -33.781 6.641 1 86.19 292 SER B N 1
ATOM 5362 C CA . SER B 1 292 ? 0.532 -32.906 6.398 1 86.19 292 SER B CA 1
ATOM 5363 C C . SER B 1 292 ? 0.472 -31.672 7.301 1 86.19 292 SER B C 1
ATOM 5365 O O . SER B 1 292 ? -0.612 -31.234 7.699 1 86.19 292 SER B O 1
ATOM 5367 N N . ALA B 1 293 ? 1.653 -31.141 7.645 1 82.44 293 ALA B N 1
ATOM 5368 C CA . ALA B 1 293 ? 1.714 -29.875 8.383 1 82.44 293 ALA B CA 1
ATOM 5369 C C . ALA B 1 293 ? 1.165 -28.719 7.551 1 82.44 293 ALA B C 1
ATOM 5371 O O . ALA B 1 293 ? 0.674 -27.734 8.102 1 82.44 293 ALA B O 1
ATOM 5372 N N . GLY B 1 294 ? 1.271 -28.922 6.242 1 90.12 294 GLY B N 1
ATOM 5373 C CA . GLY B 1 294 ? 0.732 -27.922 5.336 1 90.12 294 GLY B CA 1
ATOM 5374 C C . GLY B 1 294 ? 1.257 -26.531 5.609 1 90.12 294 GLY B C 1
ATOM 5375 O O . GLY B 1 294 ? 2.414 -26.359 6 1 90.12 294 GLY B O 1
ATOM 5376 N N . ILE B 1 295 ? 0.494 -25.547 5.199 1 92.81 295 ILE B N 1
ATOM 5377 C CA . ILE B 1 295 ? 0.784 -24.141 5.457 1 92.81 295 ILE B CA 1
ATOM 5378 C C . ILE B 1 295 ? -0.235 -23.578 6.445 1 92.81 295 ILE B C 1
ATOM 5380 O O . ILE B 1 295 ? -1.443 -23.656 6.207 1 92.81 295 ILE B O 1
ATOM 5384 N N . THR B 1 296 ? 0.25 -23.109 7.539 1 93.25 296 THR B N 1
ATOM 5385 C CA . THR B 1 296 ? -0.638 -22.484 8.516 1 93.25 296 THR B CA 1
ATOM 5386 C C . THR B 1 296 ? -1.041 -21.094 8.055 1 93.25 296 THR B C 1
ATOM 5388 O O . THR B 1 296 ? -0.204 -20.328 7.578 1 93.25 296 THR B O 1
ATOM 5391 N N . ASP B 1 297 ? -2.248 -20.797 8.188 1 94.19 297 ASP B N 1
ATOM 5392 C CA . ASP B 1 297 ? -2.723 -19.469 7.832 1 94.19 297 ASP B CA 1
ATOM 5393 C C . ASP B 1 297 ? -2.209 -18.422 8.82 1 94.19 297 ASP B C 1
ATOM 5395 O O . ASP B 1 297 ? -2.543 -18.453 10.008 1 94.19 297 ASP B O 1
ATOM 5399 N N . PRO B 1 298 ? -1.458 -17.516 8.359 1 94.38 298 PRO B N 1
ATOM 5400 C CA . PRO B 1 298 ? -0.875 -16.531 9.258 1 94.38 298 PRO B CA 1
ATOM 5401 C C . PRO B 1 298 ? -1.895 -15.5 9.742 1 94.38 298 PRO B C 1
ATOM 5403 O O . PRO B 1 298 ? -1.622 -14.75 10.68 1 94.38 298 PRO B O 1
ATOM 5406 N N . CYS B 1 299 ? -3.045 -15.422 9.195 1 92 299 CYS B N 1
ATOM 5407 C CA . CYS B 1 299 ? -4.023 -14.383 9.5 1 92 299 CYS B CA 1
ATOM 5408 C C . CYS B 1 299 ? -5.098 -14.906 10.445 1 92 299 CYS B C 1
ATOM 5410 O O . CYS B 1 299 ? -5.977 -14.156 10.875 1 92 299 CYS B O 1
ATOM 5412 N N . GLU B 1 300 ? -5 -16.156 10.617 1 86.56 300 GLU B N 1
ATOM 5413 C CA . GLU B 1 300 ? -6 -16.734 11.492 1 86.56 300 GLU B CA 1
ATOM 5414 C C . GLU B 1 300 ? -5.395 -17.125 12.844 1 86.56 300 GLU B C 1
ATOM 5416 O O . GLU B 1 300 ? -4.219 -17.484 12.922 1 86.56 300 GLU B O 1
ATOM 5421 N N . GLY B 1 301 ? -5.977 -16.75 13.906 1 75.88 301 GLY B N 1
ATOM 5422 C CA . GLY B 1 301 ? -5.492 -16.969 15.266 1 75.88 301 GLY B CA 1
ATOM 5423 C C . GLY B 1 301 ? -5.312 -18.422 15.617 1 75.88 301 GLY B C 1
ATOM 5424 O O . GLY B 1 301 ? -4.438 -18.781 16.406 1 75.88 301 GLY B O 1
ATOM 5425 N N . VAL B 1 302 ? -6.086 -19.203 15.055 1 75 302 VAL B N 1
ATOM 5426 C CA . VAL B 1 302 ? -6.008 -20.625 15.375 1 75 30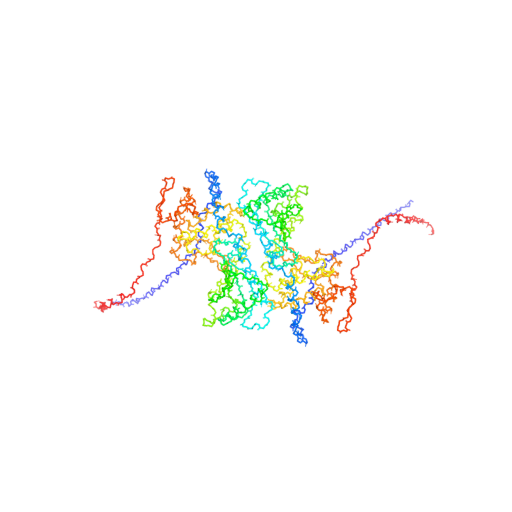2 VAL B CA 1
ATOM 5427 C C . VAL B 1 302 ? -5.105 -21.328 14.375 1 75 302 VAL B C 1
ATOM 5429 O O . VAL B 1 302 ? -5.004 -20.922 13.219 1 75 302 VAL B O 1
ATOM 5432 N N . SER B 1 303 ? -3.961 -21.781 14.781 1 81.94 303 SER B N 1
ATOM 5433 C CA . SER B 1 303 ? -3.061 -22.516 13.898 1 81.94 303 SER B CA 1
ATOM 5434 C C . SER B 1 303 ? -3.838 -23.359 12.898 1 81.94 303 SER B C 1
ATOM 5436 O O . SER B 1 303 ? -3.77 -24.594 12.93 1 81.94 303 SER B O 1
ATOM 5438 N N . LEU B 1 304 ? -4.594 -22.672 12 1 88.19 304 LEU B N 1
ATOM 5439 C CA . LEU B 1 304 ? -5.406 -23.312 10.969 1 88.19 304 LEU B CA 1
ATOM 5440 C C . LEU B 1 304 ? -4.586 -23.562 9.703 1 88.19 304 LEU B C 1
ATOM 5442 O O . LEU B 1 304 ? -3.926 -22.641 9.203 1 88.19 304 LEU B O 1
ATOM 5446 N N . ARG B 1 305 ? -4.625 -24.812 9.297 1 92.19 305 ARG B N 1
ATOM 5447 C CA . ARG B 1 305 ? -3.969 -25.141 8.039 1 92.19 305 ARG B CA 1
ATOM 5448 C C . ARG B 1 305 ? -4.848 -24.781 6.848 1 92.19 305 ARG B C 1
ATOM 5450 O O . ARG B 1 305 ? -6.043 -25.078 6.832 1 92.19 305 ARG B O 1
ATOM 5457 N N . ILE B 1 306 ? -4.332 -24.203 5.809 1 93.31 306 ILE B N 1
ATOM 5458 C CA . ILE B 1 306 ? -5.109 -23.547 4.754 1 93.31 306 ILE B CA 1
ATOM 5459 C C . ILE B 1 306 ? -5.812 -24.609 3.91 1 93.31 306 ILE B C 1
ATOM 5461 O O . ILE B 1 306 ? -6.887 -24.375 3.359 1 93.31 306 ILE B O 1
ATOM 5465 N N . HIS B 1 307 ? -5.238 -25.828 3.775 1 91.88 307 HIS B N 1
ATOM 5466 C CA . HIS B 1 307 ? -5.816 -26.844 2.896 1 91.88 307 HIS B CA 1
ATOM 5467 C C . HIS B 1 307 ? -7.047 -27.484 3.525 1 91.88 307 HIS B C 1
ATOM 5469 O O . HIS B 1 307 ? -7.805 -28.188 2.848 1 91.88 307 HIS B O 1
ATOM 5475 N N . THR B 1 308 ? -7.301 -27.25 4.832 1 90.25 308 THR B N 1
ATOM 5476 C CA . THR B 1 308 ? -8.484 -27.797 5.5 1 90.25 308 THR B CA 1
ATOM 5477 C C . THR B 1 308 ? -9.75 -27.109 4.988 1 90.25 308 THR B C 1
ATOM 5479 O O . THR B 1 308 ? -10.859 -27.609 5.219 1 90.25 308 THR B O 1
ATOM 5482 N N . ALA B 1 309 ? -9.578 -26.094 4.215 1 90.69 309 ALA B N 1
ATOM 5483 C CA . ALA B 1 309 ? -10.711 -25.359 3.66 1 90.69 309 ALA B CA 1
ATOM 5484 C C . ALA B 1 309 ? -11.289 -26.094 2.447 1 90.69 309 ALA B C 1
ATOM 5486 O O . ALA B 1 309 ? -12.398 -25.781 2.004 1 90.69 309 ALA B O 1
ATOM 5487 N N . ILE B 1 310 ? -10.555 -27.062 1.861 1 93.19 310 ILE B N 1
ATOM 5488 C CA . ILE B 1 310 ? -11.039 -27.797 0.7 1 93.19 310 ILE B CA 1
ATOM 5489 C C . ILE B 1 310 ? -11.297 -29.25 1.084 1 93.19 310 ILE B C 1
ATOM 5491 O O . ILE B 1 310 ? -10.766 -29.734 2.078 1 93.19 310 ILE B O 1
ATOM 5495 N N . THR B 1 311 ? -12.133 -29.906 0.321 1 94.19 311 THR B N 1
ATOM 5496 C CA . THR B 1 311 ? -12.547 -31.281 0.635 1 94.19 311 THR B CA 1
ATOM 5497 C C . THR B 1 311 ? -11.398 -32.25 0.414 1 94.19 311 THR B C 1
ATOM 5499 O O . THR B 1 311 ? -10.422 -31.938 -0.27 1 94.19 311 THR B O 1
ATOM 5502 N N . LEU B 1 312 ? -11.539 -33.438 0.947 1 93.25 312 LEU B N 1
ATOM 5503 C CA . LEU B 1 312 ? -10.516 -34.469 0.805 1 93.25 312 LEU B CA 1
ATOM 5504 C C . LEU B 1 312 ? -10.352 -34.875 -0.656 1 93.25 312 LEU B C 1
ATOM 5506 O O . LEU B 1 312 ? -9.227 -35.125 -1.113 1 93.25 312 LEU B O 1
ATOM 5510 N N . GLU B 1 313 ? -11.453 -34.906 -1.343 1 94.12 313 GLU B N 1
ATOM 5511 C CA . GLU B 1 313 ? -11.414 -35.219 -2.766 1 94.12 313 GLU B CA 1
ATOM 5512 C C . GLU B 1 313 ? -10.641 -34.156 -3.549 1 94.12 313 GLU B C 1
ATOM 5514 O O . GLU B 1 313 ? -9.852 -34.5 -4.434 1 94.12 313 GLU B O 1
ATOM 5519 N N . GLN B 1 314 ? -10.859 -32.969 -3.146 1 95.44 314 GLN B N 1
ATOM 5520 C CA . GLN B 1 314 ? -10.18 -31.859 -3.803 1 95.44 314 GLN B CA 1
ATOM 5521 C C . GLN B 1 314 ? -8.688 -31.875 -3.494 1 95.44 314 GLN B C 1
ATOM 5523 O O . GLN B 1 314 ? -7.867 -31.578 -4.363 1 95.44 314 GLN B O 1
ATOM 5528 N N . GLN B 1 315 ? -8.352 -32.25 -2.299 1 94.56 315 GLN B N 1
ATOM 5529 C CA . GLN B 1 315 ? -6.945 -32.344 -1.92 1 94.56 315 GLN B CA 1
ATOM 5530 C C . GLN B 1 315 ? -6.234 -33.406 -2.756 1 94.56 315 GLN B C 1
ATOM 5532 O O . GLN B 1 315 ? -5.125 -33.188 -3.242 1 94.56 315 GLN B O 1
ATOM 5537 N N . ASP B 1 316 ? -6.891 -34.438 -2.938 1 93.75 316 ASP B N 1
ATOM 5538 C CA . ASP B 1 316 ? -6.32 -35.531 -3.697 1 93.75 316 ASP B CA 1
ATOM 5539 C C . ASP B 1 316 ? -6.137 -35.156 -5.164 1 93.75 316 ASP B C 1
ATOM 5541 O O . ASP B 1 316 ? -5.098 -35.469 -5.762 1 93.75 316 ASP B O 1
ATOM 5545 N N . ILE B 1 317 ? -7.16 -34.562 -5.68 1 94.31 317 ILE B N 1
ATOM 5546 C CA . ILE B 1 317 ? -7.098 -34.188 -7.09 1 94.31 317 ILE B CA 1
ATOM 5547 C C . ILE B 1 317 ? -5.969 -33.188 -7.312 1 94.31 317 ILE B C 1
ATOM 5549 O O . ILE B 1 317 ? -5.285 -33.219 -8.336 1 94.31 317 ILE B O 1
ATOM 5553 N N . CYS B 1 318 ? -5.82 -32.312 -6.418 1 95.44 318 CYS B N 1
ATOM 5554 C CA . CYS B 1 318 ? -4.742 -31.328 -6.5 1 95.44 318 CYS B CA 1
ATOM 5555 C C . CYS B 1 318 ? -3.381 -32 -6.48 1 95.44 318 CYS B C 1
ATOM 5557 O O . CYS B 1 318 ? -2.496 -31.672 -7.262 1 95.44 318 CYS B O 1
ATOM 5559 N N . CYS B 1 319 ? -3.207 -32.938 -5.637 1 94.38 319 CYS B N 1
ATOM 5560 C CA . CYS B 1 319 ? -1.953 -33.688 -5.523 1 94.38 319 CYS B CA 1
ATOM 5561 C C . CYS B 1 319 ? -1.672 -34.469 -6.793 1 94.38 319 CYS B C 1
ATOM 5563 O O . CYS B 1 319 ? -0.559 -34.438 -7.32 1 94.38 319 CYS B O 1
ATOM 5565 N N . LEU B 1 320 ? -2.689 -35.156 -7.301 1 92.81 320 LEU B N 1
ATOM 5566 C CA . LEU B 1 320 ? -2.555 -35.969 -8.508 1 92.81 320 LEU B CA 1
ATOM 5567 C C . LEU B 1 320 ? -2.17 -35.094 -9.703 1 92.81 320 LEU B C 1
ATOM 5569 O O . LEU B 1 320 ? -1.303 -35.469 -10.492 1 92.81 320 LEU B O 1
ATOM 5573 N N . THR B 1 321 ? -2.834 -34.031 -9.82 1 93.94 321 THR B N 1
ATOM 5574 C CA . THR B 1 321 ? -2.545 -33.094 -10.914 1 93.94 321 THR B CA 1
ATOM 5575 C C . THR B 1 321 ? -1.109 -32.594 -10.828 1 93.94 321 THR B C 1
ATOM 5577 O O . THR B 1 321 ? -0.4 -32.531 -11.836 1 93.94 321 THR B O 1
ATOM 5580 N N . ALA B 1 322 ? -0.677 -32.281 -9.625 1 95.62 322 ALA B N 1
ATOM 5581 C CA . ALA B 1 322 ? 0.68 -31.797 -9.406 1 95.62 322 ALA B CA 1
ATOM 5582 C C . ALA B 1 322 ? 1.714 -32.875 -9.75 1 95.62 322 ALA B C 1
ATOM 5584 O O . ALA B 1 322 ? 2.762 -32.562 -10.32 1 95.62 322 ALA B O 1
ATOM 5585 N N . GLN B 1 323 ? 1.471 -34.094 -9.414 1 91.75 323 GLN B N 1
ATOM 5586 C CA . GLN B 1 323 ? 2.383 -35.188 -9.703 1 91.75 323 GLN B CA 1
ATOM 5587 C C . GLN B 1 323 ? 2.559 -35.375 -11.211 1 91.75 323 GLN B C 1
ATOM 5589 O O . GLN B 1 323 ? 3.68 -35.562 -11.688 1 91.75 323 GLN B O 1
ATOM 5594 N N . THR B 1 324 ? 1.467 -35.312 -11.883 1 91.81 324 THR B N 1
ATOM 5595 C CA . THR B 1 324 ? 1.523 -35.438 -13.336 1 91.81 324 THR B CA 1
ATOM 5596 C C . THR B 1 324 ? 2.301 -34.281 -13.961 1 91.81 324 THR B C 1
ATOM 5598 O O . THR B 1 324 ? 3.172 -34.5 -14.805 1 91.81 324 THR B O 1
ATOM 5601 N N . LEU B 1 325 ? 1.976 -33.094 -13.562 1 93.12 325 LEU B N 1
ATOM 5602 C CA . LEU B 1 325 ? 2.623 -31.906 -14.133 1 93.12 325 LEU B CA 1
ATOM 5603 C C . LEU B 1 325 ? 4.105 -31.875 -13.773 1 93.12 325 LEU B C 1
ATOM 5605 O O . LEU B 1 325 ? 4.93 -31.422 -14.562 1 93.12 325 LEU B O 1
ATOM 5609 N N . LEU B 1 326 ? 4.414 -32.344 -12.594 1 92.06 326 LEU B N 1
ATOM 5610 C CA . LEU B 1 326 ? 5.816 -32.406 -12.188 1 92.06 326 LEU B CA 1
ATOM 5611 C C . LEU B 1 326 ? 6.594 -33.344 -13.086 1 92.06 326 LEU B C 1
ATOM 5613 O O . LEU B 1 326 ? 7.746 -33.094 -13.438 1 92.06 326 LEU B O 1
ATOM 5617 N N . ARG B 1 327 ? 6.031 -34.438 -13.398 1 90.94 327 ARG B N 1
ATOM 5618 C CA . ARG B 1 327 ? 6.652 -35.375 -14.32 1 90.94 327 ARG B CA 1
ATOM 5619 C C . ARG B 1 327 ? 6.871 -34.75 -15.695 1 90.94 327 ARG B C 1
ATOM 5621 O O . ARG B 1 327 ? 7.938 -34.875 -16.297 1 90.94 327 ARG B O 1
ATOM 5628 N N . VAL B 1 328 ? 5.875 -34.062 -16.141 1 88.5 328 VAL B N 1
ATOM 5629 C CA . VAL B 1 328 ? 5.98 -33.375 -17.422 1 88.5 328 VAL B CA 1
ATOM 5630 C C . VAL B 1 328 ? 7.094 -32.312 -17.359 1 88.5 328 VAL B C 1
ATOM 5632 O O . VAL B 1 328 ? 7.91 -32.219 -18.281 1 88.5 328 VAL B O 1
ATOM 5635 N N . LEU B 1 329 ? 7.137 -31.609 -16.25 1 90.06 329 LEU B N 1
ATOM 5636 C CA . LEU B 1 329 ? 8.133 -30.562 -16.062 1 90.06 329 LEU B CA 1
ATOM 5637 C C . LEU B 1 329 ? 9.539 -31.156 -16.031 1 90.06 329 LEU B C 1
ATOM 5639 O O . LEU B 1 329 ? 10.477 -30.578 -16.594 1 90.06 329 LEU B O 1
ATOM 5643 N N . SER B 1 330 ? 9.719 -32.312 -15.453 1 86.44 330 SER B N 1
ATOM 5644 C CA . SER B 1 330 ? 11.016 -32.938 -15.305 1 86.44 330 SER B CA 1
ATOM 5645 C C . SER B 1 330 ? 11.539 -33.469 -16.641 1 86.44 330 SER B C 1
ATOM 5647 O O . SER B 1 330 ? 12.742 -33.688 -16.797 1 86.44 330 SER B O 1
ATOM 5649 N N . HIS B 1 331 ? 10.625 -33.562 -17.562 1 86.44 331 HIS B N 1
ATOM 5650 C CA . HIS B 1 331 ? 11.023 -34.094 -18.859 1 86.44 331 HIS B CA 1
ATOM 5651 C C . HIS B 1 331 ? 10.953 -33 -19.938 1 86.44 331 HIS B C 1
ATOM 5653 O O . HIS B 1 331 ? 10.758 -33.312 -21.109 1 86.44 331 HIS B O 1
ATOM 5659 N N . GLY B 1 332 ? 10.891 -31.719 -19.547 1 84.94 332 GLY B N 1
ATOM 5660 C CA . GLY B 1 332 ? 11.078 -30.609 -20.469 1 84.94 332 GLY B CA 1
ATOM 5661 C C . GLY B 1 332 ? 9.773 -30.078 -21.031 1 84.94 332 GLY B C 1
ATOM 5662 O O . GLY B 1 332 ? 9.773 -29.297 -21.984 1 84.94 332 GLY B O 1
ATOM 5663 N N . GLY B 1 333 ? 8.68 -30.484 -20.484 1 88.88 333 GLY B N 1
ATOM 5664 C CA . GLY B 1 333 ? 7.391 -30.078 -21 1 88.88 333 GLY B CA 1
ATOM 5665 C C . GLY B 1 333 ? 6.887 -28.781 -20.375 1 88.88 333 GLY B C 1
ATOM 5666 O O . GLY B 1 333 ? 5.695 -28.656 -20.078 1 88.88 333 GLY B O 1
ATOM 5667 N N . PHE B 1 334 ? 7.805 -27.828 -20.047 1 91.75 334 PHE B N 1
ATOM 5668 C CA . PHE B 1 334 ? 7.383 -26.609 -19.359 1 91.75 334 PHE B CA 1
ATOM 5669 C C . PHE B 1 334 ? 6.59 -25.703 -20.281 1 91.75 334 PHE B C 1
ATOM 5671 O O . PHE B 1 334 ? 5.719 -24.953 -19.828 1 91.75 334 PHE B O 1
ATOM 5678 N N . LYS B 1 335 ? 6.785 -25.781 -21.578 1 91.12 335 LYS B N 1
ATOM 5679 C CA . LYS B 1 335 ? 6.043 -24.938 -22.516 1 91.12 335 LYS B CA 1
ATOM 5680 C C . LYS B 1 335 ? 4.562 -25.312 -22.547 1 91.12 335 LYS B C 1
ATOM 5682 O O . LYS B 1 335 ? 3.701 -24.438 -22.703 1 91.12 335 LYS B O 1
ATOM 5687 N N . GLN B 1 336 ? 4.297 -26.562 -22.328 1 90.19 336 GLN B N 1
ATOM 5688 C CA . GLN B 1 336 ? 2.912 -27.031 -22.281 1 90.19 336 GLN B CA 1
ATOM 5689 C C . GLN B 1 336 ? 2.232 -26.594 -20.984 1 90.19 336 GLN B C 1
ATOM 5691 O O . GLN B 1 336 ? 1.059 -26.219 -20.984 1 90.19 336 GLN B O 1
ATOM 5696 N N . ILE B 1 337 ? 2.986 -26.656 -19.984 1 93.25 337 ILE B N 1
ATOM 5697 C CA . ILE B 1 337 ? 2.449 -26.281 -18.688 1 93.25 337 ILE B CA 1
ATOM 5698 C C . ILE B 1 337 ? 2.143 -24.781 -18.656 1 93.25 337 ILE B C 1
ATOM 5700 O O . ILE B 1 337 ? 1.143 -24.359 -18.078 1 93.25 337 ILE B O 1
ATOM 5704 N N . LEU B 1 338 ? 2.961 -23.984 -19.375 1 94.75 338 LEU B N 1
ATOM 5705 C CA . LEU B 1 338 ? 2.826 -22.531 -19.391 1 94.75 338 LEU B CA 1
ATOM 5706 C C . LEU B 1 338 ? 1.854 -22.094 -20.484 1 94.75 338 LEU B C 1
ATOM 5708 O O . LEU B 1 338 ? 1.629 -20.891 -20.672 1 94.75 338 LEU B O 1
ATOM 5712 N N . GLY B 1 339 ? 1.326 -23.047 -21.219 1 90.62 339 GLY B N 1
ATOM 5713 C CA . GLY B 1 339 ? 0.329 -22.734 -22.234 1 90.62 339 GLY B CA 1
ATOM 5714 C C . GLY B 1 339 ? 0.922 -22.125 -23.5 1 90.62 339 GLY B C 1
ATOM 5715 O O . GLY B 1 339 ? 0.22 -21.469 -24.266 1 90.62 339 GLY B O 1
ATOM 5716 N N . MET B 1 340 ? 2.164 -22.266 -23.656 1 89.69 340 MET B N 1
ATOM 5717 C CA . MET B 1 340 ? 2.83 -21.719 -24.844 1 89.69 340 MET B CA 1
ATOM 5718 C C . MET B 1 340 ? 2.688 -22.672 -26.031 1 89.69 340 MET B C 1
ATOM 5720 O O . MET B 1 340 ? 2.709 -22.234 -27.172 1 89.69 340 MET B O 1
ATOM 5724 N N . GLU B 1 341 ? 2.637 -23.922 -25.672 1 82.56 341 GLU B N 1
ATOM 5725 C CA . GLU B 1 341 ? 2.463 -24.953 -26.703 1 82.56 341 GLU B CA 1
ATOM 5726 C C . GLU B 1 341 ? 1.428 -25.984 -26.281 1 82.56 341 GLU B C 1
ATOM 5728 O O . GLU B 1 341 ? 1.324 -26.328 -25.094 1 82.56 341 GLU B O 1
ATOM 5733 N N . GLY B 1 342 ? 0.601 -26.359 -27.156 1 74.31 342 GLY B N 1
ATOM 5734 C CA . GLY B 1 342 ? -0.239 -27.531 -26.953 1 74.31 342 GLY B CA 1
ATOM 5735 C C . GLY B 1 342 ? -1.446 -27.25 -26.078 1 74.31 342 GLY B C 1
ATOM 5736 O O . GLY B 1 342 ? -1.794 -26.078 -25.844 1 74.31 342 GLY B O 1
ATOM 5737 N N . SER B 1 343 ? -2.123 -28.391 -25.672 1 74.62 343 SER B N 1
ATOM 5738 C CA . SER B 1 343 ? -3.365 -28.328 -24.906 1 74.62 343 SER B CA 1
ATOM 5739 C C . SER B 1 343 ? -3.121 -28.625 -23.438 1 74.62 343 SER B C 1
ATOM 5741 O O . SER B 1 343 ? -2.117 -29.234 -23.078 1 74.62 343 SER B O 1
ATOM 5743 N N . SER B 1 344 ? -3.836 -28.125 -22.578 1 74.69 344 SER B N 1
ATOM 5744 C CA . SER B 1 344 ? -3.785 -28.344 -21.141 1 74.69 344 SER B CA 1
ATOM 5745 C C . SER B 1 344 ? -4.277 -29.75 -20.766 1 74.69 344 SER B C 1
ATOM 5747 O O . SER B 1 344 ? -4.289 -30.109 -19.594 1 74.69 344 SER B O 1
ATOM 5749 N N . ASN B 1 345 ? -4.512 -30.5 -21.703 1 75.38 345 ASN B N 1
ATOM 5750 C CA . ASN B 1 345 ? -5.051 -31.844 -21.469 1 75.38 345 ASN B CA 1
ATOM 5751 C C . ASN B 1 345 ? -3.959 -32.812 -21.016 1 75.38 345 ASN B C 1
ATOM 5753 O O . ASN B 1 345 ? -4.246 -33.969 -20.703 1 75.38 345 ASN B O 1
ATOM 5757 N N . ILE B 1 346 ? -2.838 -32.375 -20.859 1 78 346 ILE B N 1
ATOM 5758 C CA . ILE B 1 346 ? -1.7 -33.219 -20.531 1 78 346 ILE B CA 1
ATOM 5759 C C . ILE B 1 346 ? -1.839 -33.75 -19.094 1 78 346 ILE B C 1
ATOM 5761 O O . ILE B 1 346 ? -1.224 -34.75 -18.734 1 78 346 ILE B O 1
ATOM 5765 N N . ALA B 1 347 ? -2.623 -33.094 -18.359 1 80.44 347 ALA B N 1
ATOM 5766 C CA . ALA B 1 347 ? -2.811 -33.531 -16.969 1 80.44 347 ALA B CA 1
ATOM 5767 C C . ALA B 1 347 ? -3.771 -34.719 -16.906 1 80.44 347 ALA B C 1
ATOM 5769 O O . ALA B 1 347 ? -3.791 -35.438 -15.906 1 80.44 347 ALA B O 1
ATOM 5770 N N . LYS B 1 348 ? -4.559 -34.875 -17.938 1 75.62 348 LYS B N 1
ATOM 5771 C CA . LYS B 1 348 ? -5.602 -35.906 -17.906 1 75.62 348 LYS B CA 1
ATOM 5772 C C . LYS B 1 348 ? -5.297 -37.031 -18.906 1 75.62 348 LYS B C 1
ATOM 5774 O O . LYS B 1 348 ? -5.902 -38.094 -18.828 1 75.62 348 LYS B O 1
ATOM 5779 N N . GLU B 1 349 ? -4.352 -36.719 -19.875 1 75.06 349 GLU B N 1
ATOM 5780 C CA . GLU B 1 349 ? -4.074 -37.688 -20.922 1 75.06 349 GLU B CA 1
ATOM 5781 C C . GLU B 1 349 ? -2.594 -38.062 -20.953 1 75.06 349 GLU B C 1
ATOM 5783 O O . GLU B 1 349 ? -1.745 -37.281 -20.484 1 75.06 349 GLU B O 1
ATOM 5788 N N . MET B 1 350 ? -2.486 -39.25 -21.438 1 75.06 350 MET B N 1
ATOM 5789 C CA . MET B 1 350 ? -1.109 -39.719 -21.594 1 75.06 350 MET B CA 1
ATOM 5790 C C . MET B 1 350 ? -0.36 -38.844 -22.594 1 75.06 350 MET B C 1
ATOM 5792 O O . MET B 1 350 ? -0.925 -38.406 -23.609 1 75.06 350 MET B O 1
ATOM 5796 N N . SER B 1 351 ? 0.824 -38.438 -22.203 1 74.69 351 SER B N 1
ATOM 5797 C CA . SER B 1 351 ? 1.649 -37.625 -23.094 1 74.69 351 SER B CA 1
ATOM 5798 C C . SER B 1 351 ? 3.096 -38.125 -23.094 1 74.69 351 SER B C 1
ATOM 5800 O O . SER B 1 351 ? 3.52 -38.844 -22.203 1 74.69 351 SER B O 1
ATOM 5802 N N . ILE B 1 352 ? 3.826 -37.938 -24.172 1 72.12 352 ILE B N 1
ATOM 5803 C CA . ILE B 1 352 ? 5.203 -38.406 -24.328 1 72.12 352 ILE B CA 1
ATOM 5804 C C . ILE B 1 352 ? 6.145 -37.219 -24.344 1 72.12 352 ILE B C 1
ATOM 5806 O O . ILE B 1 352 ? 5.914 -36.25 -25.078 1 72.12 352 ILE B O 1
ATOM 5810 N N . TRP B 1 353 ? 7.109 -37.375 -23.438 1 73.12 353 TRP B N 1
ATOM 5811 C CA . TRP B 1 353 ? 8.102 -36.312 -23.344 1 73.12 353 TRP B CA 1
ATOM 5812 C C . TRP B 1 353 ? 9.516 -36.875 -23.406 1 73.12 353 TRP B C 1
ATOM 5814 O O . TRP B 1 353 ? 9.93 -37.594 -22.484 1 73.12 353 TRP B O 1
ATOM 5824 N N . GLU B 1 354 ? 10.25 -36.375 -24.375 1 71.19 354 GLU B N 1
ATOM 5825 C CA . GLU B 1 354 ? 11.609 -36.906 -24.547 1 71.19 354 GLU B CA 1
ATOM 5826 C C . GLU B 1 354 ? 11.656 -38.406 -24.406 1 71.19 354 GLU B C 1
ATOM 5828 O O . GLU B 1 354 ? 12.477 -38.938 -23.656 1 71.19 354 GLU B O 1
ATOM 5833 N N . GLY B 1 355 ? 10.602 -39.031 -24.969 1 69.56 355 GLY B N 1
ATOM 5834 C CA . GLY B 1 355 ? 10.578 -40.5 -25.016 1 69.56 355 GLY B CA 1
ATOM 5835 C C . GLY B 1 355 ? 9.969 -41.094 -23.766 1 69.56 355 GLY B C 1
ATOM 5836 O O . GLY B 1 355 ? 9.836 -42.312 -23.672 1 69.56 355 GLY B O 1
ATOM 5837 N N . VAL B 1 356 ? 9.68 -40.281 -22.812 1 72 356 VAL B N 1
ATOM 5838 C CA . VAL B 1 356 ? 9.094 -40.781 -21.578 1 72 356 VAL B CA 1
ATOM 5839 C C . VAL B 1 356 ? 7.582 -40.562 -21.594 1 72 356 VAL B C 1
ATOM 5841 O O . VAL B 1 356 ? 7.113 -39.469 -21.875 1 72 356 VAL B O 1
ATOM 5844 N N . VAL B 1 357 ? 6.871 -41.656 -21.359 1 72.38 357 VAL B N 1
ATOM 5845 C CA . VAL B 1 357 ? 5.414 -41.594 -21.328 1 72.38 357 VAL B CA 1
ATOM 5846 C C . VAL B 1 357 ? 4.941 -41.156 -19.953 1 72.38 357 VAL B C 1
ATOM 5848 O O . VAL B 1 357 ? 5.34 -41.719 -18.938 1 72.38 357 VAL B O 1
ATOM 5851 N N . VAL B 1 358 ? 4.191 -40.125 -19.922 1 71.94 358 VAL B N 1
ATOM 5852 C CA . VAL B 1 358 ? 3.613 -39.625 -18.688 1 71.94 358 VAL B CA 1
ATOM 5853 C C . VAL B 1 358 ? 2.105 -39.844 -18.688 1 71.94 358 VAL B C 1
ATOM 5855 O O . VAL B 1 358 ? 1.394 -39.375 -19.578 1 71.94 358 VAL B O 1
ATOM 5858 N N . SER B 1 359 ? 1.6 -40.688 -17.75 1 72.06 359 SER B N 1
ATOM 5859 C CA . SER B 1 359 ? 0.175 -40.969 -17.609 1 72.06 359 SER B CA 1
ATOM 5860 C C . SER B 1 359 ? -0.384 -40.438 -16.312 1 72.06 359 SER B C 1
ATOM 5862 O O . SER B 1 359 ? 0.294 -40.438 -15.281 1 72.06 359 SER B O 1
ATOM 5864 N N . PRO B 1 360 ? -1.587 -39.875 -16.438 1 72.56 360 PRO B N 1
ATOM 5865 C CA . PRO B 1 360 ? -2.205 -39.375 -15.219 1 72.56 360 PRO B CA 1
ATOM 5866 C C . PRO B 1 360 ? -2.461 -40.469 -14.18 1 72.56 360 PRO B C 1
ATOM 5868 O O . PRO B 1 360 ? -2.684 -41.625 -14.539 1 72.56 360 PRO B O 1
ATOM 5871 N N . LEU B 1 361 ? -2.246 -40.062 -12.891 1 66.75 361 LEU B N 1
ATOM 5872 C CA . LEU B 1 361 ? -2.404 -41 -11.797 1 66.75 361 LEU B CA 1
ATOM 5873 C C . LEU B 1 361 ? -3.877 -41.188 -11.453 1 66.75 361 LEU B C 1
ATOM 5875 O O . LEU B 1 361 ? -4.707 -40.312 -11.75 1 66.75 361 LEU B O 1
ATOM 5879 N N . ASP B 1 362 ? -4.223 -42.406 -10.906 1 63.25 362 ASP B N 1
ATOM 5880 C CA . ASP B 1 362 ? -5.59 -42.719 -10.492 1 63.25 362 ASP B CA 1
ATOM 5881 C C . ASP B 1 362 ? -5.949 -41.969 -9.203 1 63.25 362 ASP B C 1
ATOM 5883 O O . ASP B 1 362 ? -5.078 -41.688 -8.375 1 63.25 362 ASP B O 1
ATOM 5887 N N . LYS B 1 363 ? -7.211 -41.562 -9.062 1 61.72 363 LYS B N 1
ATOM 5888 C CA . LYS B 1 363 ? -7.727 -40.875 -7.883 1 61.72 363 LYS B CA 1
ATOM 5889 C C . LYS B 1 363 ? -7.609 -41.75 -6.645 1 61.72 363 LYS B C 1
ATOM 5891 O O . LYS B 1 363 ? -7.914 -42.969 -6.695 1 61.72 363 LYS B O 1
ATOM 5896 N N . ALA B 1 364 ? -6.996 -41.281 -5.566 1 56.28 364 ALA B N 1
ATOM 5897 C CA . ALA B 1 364 ? -6.902 -42.062 -4.336 1 56.28 364 ALA B CA 1
ATOM 5898 C C . ALA B 1 364 ? -8.211 -42 -3.559 1 56.28 364 ALA B C 1
ATOM 5900 O O . ALA B 1 364 ? -8.562 -42.969 -2.865 1 56.28 364 ALA B O 1
ATOM 5901 N N . TYR B 1 365 ? -8.984 -40.906 -3.598 1 55.75 365 TYR B N 1
ATOM 5902 C CA . TYR B 1 365 ? -10.211 -40.812 -2.811 1 55.75 365 TYR B CA 1
ATOM 5903 C C . TYR B 1 365 ? -11.438 -40.844 -3.707 1 55.75 365 TYR B C 1
ATOM 5905 O O . TYR B 1 365 ? -11.508 -40.125 -4.715 1 55.75 365 TYR B O 1
ATOM 5913 N N . GLU B 1 366 ? -12.25 -41.938 -3.664 1 55.84 366 GLU B N 1
ATOM 5914 C CA . GLU B 1 366 ? -13.57 -42 -4.297 1 55.84 366 GLU B CA 1
ATOM 5915 C C . GLU B 1 366 ? -14.68 -41.812 -3.266 1 55.84 366 GLU B C 1
ATOM 5917 O O . GLU B 1 366 ? -14.648 -42.406 -2.195 1 55.84 366 GLU B O 1
ATOM 5922 N N . ASN B 1 367 ? -15.484 -40.75 -3.443 1 51.88 367 ASN B N 1
ATOM 5923 C CA . ASN B 1 367 ? -16.625 -40.594 -2.549 1 51.88 367 ASN B CA 1
ATOM 5924 C C . ASN B 1 367 ? -17.406 -41.906 -2.414 1 51.88 367 ASN B C 1
ATOM 5926 O O . ASN B 1 367 ? -17.688 -42.562 -3.412 1 51.88 367 ASN B O 1
ATOM 5930 N N . PRO B 1 368 ? -17.625 -42.375 -1.237 1 51.28 368 PRO B N 1
ATOM 5931 C CA . PRO B 1 368 ? -18.547 -43.5 -1.171 1 51.28 368 PRO B CA 1
ATOM 5932 C C . PRO B 1 368 ? -19.891 -43.219 -1.819 1 51.28 368 PRO B C 1
ATOM 5934 O O . PRO B 1 368 ? -20.344 -42.062 -1.836 1 51.28 368 PRO B O 1
ATOM 5937 N N . PRO B 1 369 ? -20.453 -44.062 -2.713 1 46.34 369 PRO B N 1
ATOM 5938 C CA . PRO B 1 369 ? -21.734 -43.812 -3.355 1 46.34 369 PRO B CA 1
ATOM 5939 C C . PRO B 1 369 ? -22.812 -43.344 -2.367 1 46.34 369 PRO B C 1
ATOM 5941 O O . PRO B 1 369 ? -22.781 -43.75 -1.198 1 46.34 369 PRO B O 1
ATOM 5944 N N . GLU B 1 370 ? -23.453 -42.219 -2.482 1 42.16 370 GLU B N 1
ATOM 5945 C CA . GLU B 1 370 ? -24.562 -41.812 -1.65 1 42.16 370 GLU B CA 1
ATOM 5946 C C . GLU B 1 370 ? -25.578 -42.938 -1.467 1 42.16 370 GLU B C 1
ATOM 5948 O O . GLU B 1 370 ? -26.031 -43.531 -2.443 1 42.16 370 GLU B O 1
ATOM 5953 N N . ARG B 1 371 ? -25.672 -43.625 -0.408 1 43.81 371 ARG B N 1
ATOM 5954 C CA . ARG B 1 371 ? -26.75 -44.562 -0.154 1 43.81 371 ARG B CA 1
ATOM 5955 C C . ARG B 1 371 ? -28.109 -43.906 -0.434 1 43.81 371 ARG B C 1
ATOM 5957 O O . ARG B 1 371 ? -28.391 -42.812 0.031 1 43.81 371 ARG B O 1
ATOM 5964 N N . LYS B 1 372 ? -28.766 -44.281 -1.573 1 37.03 372 LYS B N 1
ATOM 5965 C CA . LYS B 1 372 ? -30.172 -43.906 -1.768 1 37.03 372 LYS B CA 1
ATOM 5966 C C . LYS B 1 372 ? -30.984 -44.188 -0.512 1 37.03 372 LYS B C 1
ATOM 5968 O O . LYS B 1 372 ? -31.031 -45.312 -0.037 1 37.03 372 LYS B O 1
ATOM 5973 N N . GLU B 1 373 ? -31.281 -43.312 0.318 1 39.12 373 GLU B N 1
ATOM 5974 C CA . GLU B 1 373 ? -32.094 -43.406 1.527 1 39.12 373 GLU B CA 1
ATOM 5975 C C . GLU B 1 373 ? -33.438 -44.094 1.233 1 39.12 373 GLU B C 1
ATOM 5977 O O . GLU B 1 373 ? -34.281 -44.219 2.127 1 39.12 373 GLU B O 1
ATOM 5982 N N . GLY B 1 374 ? -33.938 -44.094 -0.023 1 35.09 374 GLY B N 1
ATOM 5983 C CA . GLY B 1 374 ? -35.344 -44.469 -0.026 1 35.09 374 GLY B CA 1
ATOM 5984 C C . GLY B 1 374 ? -35.562 -45.875 0.472 1 35.09 374 GLY B C 1
ATOM 5985 O O . GLY B 1 374 ? -36.656 -46.188 0.978 1 35.09 374 GLY B O 1
ATOM 5986 N N . GLU B 1 375 ? -34.906 -46.906 -0.086 1 33.03 375 GLU B N 1
ATOM 5987 C CA . GLU B 1 375 ? -35.562 -48.219 -0.089 1 33.03 375 GLU B CA 1
ATOM 5988 C C . GLU B 1 375 ? -35.312 -48.938 1.229 1 33.03 375 GLU B C 1
ATOM 5990 O O . GLU B 1 375 ? -35.688 -50.094 1.386 1 33.03 375 GLU B O 1
ATOM 5995 N N . ASP B 1 376 ? -34.281 -48.594 2.008 1 33.75 376 ASP B N 1
ATOM 5996 C CA . ASP B 1 376 ? -34 -49.594 3.012 1 33.75 376 ASP B CA 1
ATOM 5997 C C . ASP B 1 376 ? -35.094 -49.625 4.078 1 33.75 376 ASP B C 1
ATOM 5999 O O . ASP B 1 376 ? -34.938 -50.312 5.109 1 33.75 376 ASP B O 1
ATOM 6003 N N . ASP B 1 377 ? -36 -48.594 4.105 1 32.72 377 ASP B N 1
ATOM 6004 C CA . ASP B 1 377 ? -36.844 -48.688 5.289 1 32.72 377 ASP B CA 1
ATOM 6005 C C . ASP B 1 377 ? -37.75 -49.938 5.223 1 32.72 377 ASP B C 1
ATOM 6007 O O . ASP B 1 377 ? -38.531 -50.188 6.145 1 32.72 377 ASP B O 1
ATOM 6011 N N . ASP B 1 378 ? -38.125 -50.344 4.023 1 29.55 378 ASP B N 1
ATOM 6012 C CA . ASP B 1 378 ? -39.312 -51.219 4.145 1 29.55 378 ASP B CA 1
ATOM 6013 C C . ASP B 1 378 ? -38.969 -52.531 4.84 1 29.55 378 ASP B C 1
ATOM 6015 O O . ASP B 1 378 ? -39.812 -53.125 5.484 1 29.55 378 ASP B O 1
ATOM 6019 N N . GLU B 1 379 ? -37.875 -53.219 4.309 1 28.19 379 GLU B N 1
ATOM 6020 C CA . GLU B 1 379 ? -38.031 -54.656 4.441 1 28.19 379 GLU B CA 1
ATOM 6021 C C . GLU B 1 379 ? -37.719 -55.125 5.863 1 28.19 379 GLU B C 1
ATOM 6023 O O . GLU B 1 379 ? -37.875 -56.281 6.188 1 28.19 379 GLU B O 1
ATOM 6028 N N . MET B 1 380 ? -36.844 -54.406 6.641 1 28.23 380 MET B N 1
ATOM 6029 C CA . MET B 1 380 ? -36.312 -55.25 7.719 1 28.23 380 MET B CA 1
ATOM 6030 C C . MET B 1 380 ? -37.375 -55.438 8.805 1 28.23 380 MET B C 1
ATOM 6032 O O . MET B 1 380 ? -37.062 -55.375 9.992 1 28.23 380 MET B O 1
ATOM 6036 N N . GLU B 1 381 ? -38.656 -55 8.648 1 28.06 381 GLU B N 1
ATOM 6037 C CA . GLU B 1 381 ? -39.625 -55.25 9.711 1 28.06 381 GLU B CA 1
ATOM 6038 C C . GLU B 1 381 ? -39.781 -56.75 9.969 1 28.06 381 GLU B C 1
ATOM 6040 O O . GLU B 1 381 ? -40.531 -57.156 10.859 1 28.06 381 GLU B O 1
ATOM 6045 N N . GLU B 1 382 ? -39.594 -57.594 9.023 1 24.84 382 GLU B N 1
ATOM 6046 C CA . GLU B 1 382 ? -40.344 -58.812 9.266 1 24.84 382 GLU B CA 1
ATOM 6047 C C . GLU B 1 382 ? -39.812 -59.562 10.492 1 24.84 382 GLU B C 1
ATOM 6049 O O . GLU B 1 382 ? -40.594 -60.031 11.312 1 24.84 382 GLU B O 1
ATOM 6054 N N . GLY B 1 383 ? -38.656 -60.312 10.492 1 23.17 383 GLY B N 1
ATOM 6055 C CA . GLY B 1 383 ? -38.656 -61.719 10.898 1 23.17 383 GLY B CA 1
ATOM 6056 C C . GLY B 1 383 ? -38.344 -61.906 12.367 1 23.17 383 GLY B C 1
ATOM 6057 O O . GLY B 1 383 ? -38.188 -63.062 12.828 1 23.17 383 GLY B O 1
ATOM 6058 N N . ASP B 1 384 ? -37.719 -60.969 13.164 1 25.39 384 ASP B N 1
ATOM 6059 C CA . ASP B 1 384 ? -37.156 -61.562 14.383 1 25.39 384 ASP B CA 1
ATOM 6060 C C . ASP B 1 384 ? -38.281 -61.938 15.367 1 25.39 384 ASP B C 1
ATOM 6062 O O . ASP B 1 384 ? -39.031 -61.062 15.805 1 25.39 384 ASP B O 1
ATOM 6066 N N . GLY B 1 385 ? -38.875 -63.125 15.383 1 23.58 385 GLY B N 1
ATOM 6067 C CA . GLY B 1 385 ? -39.688 -63.906 16.281 1 23.58 385 GLY B CA 1
ATOM 6068 C C . GLY B 1 385 ? -39.188 -63.969 17.703 1 23.58 385 GLY B C 1
ATOM 6069 O O . GLY B 1 385 ? -38 -63.688 17.938 1 23.58 385 GLY B O 1
ATOM 6070 N N . ASP B 1 386 ? -39.938 -63.938 18.859 1 26.2 386 ASP B N 1
ATOM 6071 C CA . ASP B 1 386 ? -39.781 -63.75 20.297 1 26.2 386 ASP B CA 1
ATOM 6072 C C . ASP B 1 386 ? -38.938 -64.875 20.906 1 26.2 386 ASP B C 1
ATOM 6074 O O . ASP B 1 386 ? -38.844 -65 22.125 1 26.2 386 ASP B O 1
ATOM 6078 N N . GLU B 1 387 ? -38.125 -65.75 20.344 1 27.39 387 GLU B N 1
ATOM 6079 C CA . GLU B 1 387 ? -38.031 -67 21.062 1 27.39 387 GLU B CA 1
ATOM 6080 C C . GLU B 1 387 ? -37.281 -66.812 22.391 1 27.39 387 GLU B C 1
ATOM 6082 O O . GLU B 1 387 ? -36.062 -66.625 22.422 1 27.39 387 GLU B O 1
ATOM 6087 N N . ILE B 1 388 ? -37.812 -66.062 23.422 1 27.11 388 ILE B N 1
ATOM 6088 C CA . ILE B 1 388 ? -36.938 -65.812 24.547 1 27.11 388 ILE B CA 1
ATOM 6089 C C . ILE B 1 388 ? -36.594 -67.125 25.281 1 27.11 388 ILE B C 1
ATOM 6091 O O . ILE B 1 388 ? -37.5 -67.938 25.531 1 27.11 388 ILE B O 1
ATOM 6095 N N . MET B 1 389 ? -35.375 -67.688 25.141 1 24.28 389 MET B N 1
ATOM 6096 C CA . MET B 1 389 ? -34.875 -68.875 25.812 1 24.28 389 MET B CA 1
ATOM 6097 C C . MET B 1 389 ? -35.281 -68.875 27.281 1 24.28 389 MET B C 1
ATOM 6099 O O . MET B 1 389 ? -35.031 -67.938 28 1 24.28 389 MET B O 1
ATOM 6103 N N . GLU B 1 390 ? -36.469 -69.5 27.625 1 24.72 390 GLU B N 1
ATOM 6104 C CA . GLU B 1 390 ? -36.938 -69.938 28.938 1 24.72 390 GLU B CA 1
ATOM 6105 C C . GLU B 1 390 ? -35.875 -70.75 29.656 1 24.72 390 GLU B C 1
ATOM 6107 O O . GLU B 1 390 ? -35.438 -71.812 29.125 1 24.72 390 GLU B O 1
ATOM 6112 N N . ILE B 1 391 ? -34.875 -70.188 30.391 1 25.55 391 ILE B N 1
ATOM 6113 C CA . ILE B 1 391 ? -34 -70.938 31.312 1 25.55 391 ILE B CA 1
ATOM 6114 C C . ILE B 1 391 ? -34.812 -71.812 32.219 1 25.55 391 ILE B C 1
ATOM 6116 O O . ILE B 1 391 ? -35.594 -71.375 33.062 1 25.55 391 ILE B O 1
ATOM 6120 N N . GLN B 1 392 ? -35.469 -72.812 31.609 1 21.44 392 GLN B N 1
ATOM 6121 C CA . GLN B 1 392 ? -36.094 -73.938 32.312 1 21.44 392 GLN B CA 1
ATOM 6122 C C . GLN B 1 392 ? -35.094 -74.562 33.281 1 21.44 392 GLN B C 1
ATOM 6124 O O . GLN B 1 392 ? -33.906 -74.625 33.031 1 21.44 392 GLN B O 1
ATOM 6129 N N . GLU B 1 393 ? -35.625 -75 34.438 1 26.16 393 GLU B N 1
ATOM 6130 C CA . GLU B 1 393 ? -35.344 -75.875 35.594 1 26.16 393 GLU B CA 1
ATOM 6131 C C . GLU B 1 393 ? -35 -77.312 35.156 1 26.16 393 GLU B C 1
ATOM 6133 O O . GLU B 1 393 ? -35.875 -78 34.625 1 26.16 393 GLU B O 1
ATOM 6138 N N . ALA B 1 394 ? -34 -77.5 34.219 1 22.92 394 ALA B N 1
ATOM 6139 C CA . ALA B 1 394 ? -33.531 -78.875 34.531 1 22.92 394 ALA B CA 1
ATOM 6140 C C . ALA B 1 394 ? -32.562 -78.875 35.688 1 22.92 394 ALA B C 1
ATOM 6142 O O . ALA B 1 394 ? -31.781 -77.875 35.844 1 22.92 394 ALA B O 1
#

Sequence (788 aa):
MARGGMRGRGGMNRGIGGRPPYKVKMFLPRHPFDLALCESSFPRTKPAAEETAFTQALLKRNSDLSPTPVEQTAILNLVTKIQTVLDNLVVAPGNFDACQLDEVRQVGSFKKGTMVTGSNIADIVVILKTLPTKEAVDALGNKVKEDLKNLMKNEIVPKGEQLVHATNERGLEIKNTFACVRVLVTTLHHNIRKLDPEIHLDQKIMLSHLAAIRHSRWFEENAHHSSIKVLIRLLRDVRTRFEGFEPLTPWMLDLLAHFAIMHNPSRQALPINVAFRRVFQLLAAGLFLPGSAGITDPCEGVSLRIHTAITLEQQDICCLTAQTLLRVLSHGGFKQILGMEGSSNIAKEMSIWEGVVVSPLDKAYENPPERKEGEDDDEMEEGDGDEIMEIQEAMARGGMRGRGGMNRGIGGRPPYKVKMFLPRHPFDLALCESSFPRTKPAAEETAFTQALLKRNSDLSPTPVEQTAILNLVTKIQTVLDNLVVAPGNFDACQLDEVRQVGSFKKGTMVTGSNIADIVVILKTLPTKEAVDALGNKVKEDLKNLMKNEIVPKGEQLVHATNERGLEIKNTFACVRVLVTTLHHNIRKLDPEIHLDQKIMLSHLAAIRHSRWFEENAHHSSIKVLIRLLRDVRTRFEGFEPLTPWMLDLLAHFAIMHNPSRQALPINVAFRRVFQLLAAGLFLPGSAGITDPCEGVSLRIHTAITLEQQDICCLTAQTLLRVLSHGGFKQILGMEGSSNIAKEMSIWEGVVVSPLDKAYENPPERKEGEDDDEMEEGDGDEIMEIQEA

Nearest PDB structures (foldseek):
  4at8-assembly2_C  TM=9.817E-01  e=6.551E-43  Mus musculus
  4at8-assembly1_A  TM=9.765E-01  e=6.014E-42  Mus musculus
  4atb-assembly2_C  TM=9.794E-01  e=1.673E-40  Mus musculus
  4at9-assembly1_B  TM=8.264E-01  e=2.590E-18  Mus musculus
  4at8-assembly1_B  TM=7.936E-01  e=4.911E-19  Mus musculus

InterPro domains:
  IPR006561 DZF domain [PS51703] (25-378)
  IPR006561 DZF domain [SM00572] (100-346)
  IPR043519 Nucleotidyltransferase superfamily [G3DSA:3.30.460.10] (67-225)
  IPR043519 Nucleotidyltransferase superfamily [SSF81301] (63-192)
  IPR049401 DZF domain, N-terminal [PF07528] (19-224)
  IPR049402 DZF domain, C-terminal [PF20965] (227-359)
  IPR052134 Interleukin enhancer-binding factor 2 [PTHR46447] (3-392)

Foldseek 3Di:
DCPPPPPPPPPPPPPPPPDPPDPPPPLPAAAFDFCLACCVVPPDPDDPPPVVVLLVLLVVLLVQFAADPVLLVLLVVVCVLLVVLLVCCQVDVDPLDLFHWPDKAWFDCNLLRLHTYPAQETEMETATQDFAFPVSLVSVQVSSVVVSCVVCVVPDADQQRDWDWDADLQGIWIDGNRHIYHYGYAYDPVCLVVDDVVTGRDSVSNVVSVVRRLLSVCCVVQVNDPLLSSQLNQVVVLCVQAVLNVQQDSSNSSQLSSCLQQVYPVSHGDRNSNSNLSSLVSLLSQLLAPSHLHDQDPSDPPSDHPSVVDDNQSSQSSNQLSNLVSVCVVLPNSCVSSVVDDGSCSSDAWDAGPRDIGHGDDGPDDPDPPPPPPPPPPDPPDDPDPPPDDPDDD/DCCPPPPPPPPPPPPPPPDPPDPPPPLPAAAFDFCLACCVVPPDPDDPPPVVVLLVLLVVLLVQFAADPVLLVLLVVVCVLLVVLLVCCQVDVDPLDLFHWPDKAWFDCNLLRLHTYPAQETEMETATQDFAFPVSLVSVQVSSVVVSCVVCVVPDADQQRDWDWDADLQGIWIDGNRHIYHYGYAYDPVCLVVDDVVTGRDSVSNVVSVVRRLLSVCCVVQVNDPLLSSQLNQVVVLCVQAVLNVQQDSSNSSQLSSCLQQVYPVSHGDRNSNSNLSSLVSLLSQLLAPSHLHDQDPSDPPSDHPSVVDDNQSSQSSNQLSNLVSVCVVLPNSCVSSVVDDGSCSSDAWDAGPNDIGHGDDGPDDPDPPPPPPDPPPDPPDDDDPPPPPPDDD

Radius of gyration: 36.78 Å; Cα contacts (8 Å, |Δi|>4): 1085; chains: 2; bounding box: 115×127×102 Å

Secondary structure (DSSP, 8-state):
-----------------------------BPP--GGG-TTTS--SS----THHHHHHHHHHHHHHSPPHHHHHHHHHHHHHHHHHHHHHHH--TT--S--EEEEEEEHHHHHT---TT--EEEEEEEESS--BHHHHHHHHHHHHHHHHHHTTTS---GGG--EEEE-SSEEEEE-SS-EEEEEEEE-GGGGGG--TTTB--HHHHHHHHHHHHHHHHHHHH---HHHHHHHHHHHHHHHH-GGGTT--HHHHHHHHHHHHH-STT-SPPPHHHHHHHHHHHHHTTTTSTTB---B-TTSSS--BGGGGS-HHHHHHHHHHHHHHHHHHHTTTHHHHTTSSS-GGGGTS-EEETTEEE-PPPPS-PPP----TTGGGSSTTS------------/-----------------------------BPP--GGG-TTTS--SS----THHHHHHHHHHHHHHSPPHHHHHHHHHHHHHHHHHHHHHHH--TT--S--EEEEEEEHHHHHT---TT--EEEEEEEESS--BHHHHHHHHHHHHHHHHHHTTTS---GGG--EEEE-SSEEEEE-SS-EEEEEEEE-GGGGGG--TTTBPPHHHHHHHHHHHHHHHHHHHH---HHHHHHHHHHHHHHHH-GGGTT--HHHHHHHHHHHHH-STT-SPPPHHHHHHHHHHHHHTTTTSTTB---B-TTSSS--BGGGGS-HHHHHHHHHHHHHHHHHHHTTTHHHHTTSSS-GGGGTS-EEETTEEE-PPPPS-PPP----SSGGGTGGGS------------

pLDDT: mean 80.85, std 23.49, range [20.59, 98.75]